Protein AF-0000000080431589 (afdb_homodimer)

pLDDT: mean 90.51, std 12.91, range [22.34, 98.88]

Secondary structure (DSSP, 8-state):
------------------EE----PPPPP-EEEEE-SSS-HHHHHHHHHHHHHHHHTT-EEEEEE-GGGGGGTGGGTTTEEEEE------S--GGGG--SS-TT-HHHHHHHHHHHHHHHHHHHHHHHHHHHHTT-SEEEEETT-HHHHHHHHHTT--EEEEESS--SGGG--TTBPPTTT-S-SBSTT--HHHHHHIIIIIHHHHHHHHHHHHHHHHHHHHHTT-----GGGTTTT-EEEES--BTTB----B-TTEEE------S-EEPPPHHHHHHHHH-SSEEEEE-TTT----HHHHHHHHHHHHHHHHTTS-SEEEEE--TGGGGGS-SEEE-TTS-EEEHHHHHTTSSTTEEEESS--HHHHHHSTTEEEEEE---HHHHHHHHHTT--EEE---STHHHHHHHHHHHTTSEEE--STT--HHHHHHHHHHHHH-TT-HHHHHHHHHHHHHHHHTTHHHHHHHHHHHHHHH-BTTTB-GGG--GGGGS-HHHHTTHHHHHHHHHHHHHHHHHHHHHHHHHHHHHHHHHHHTT-/------------------EE----PPPPP-EEEEE-SSS-HHHHHHHHHHHHHHHHTT-EEEEEE-GGGGGGTGGGTTTEEEEE------S--GGGG--SS-TT-HHHHHHHHHHHHHHHHHHHHHHHHHHHHTT-SEEEEETT-HHHHHHHHHTT--EEEEESS--SGGG--TTBPPTTT-SSSBSTT--HHHHHHIIIIIHHHHHHHHHHHHHHHHHHHHHTTPPPP-GGGTTTT-EEEES--BTTB----B-TTEEE------S-EEPPPHHHHHHHHH-SSEEEEE-TTT----HHHHHHHHHHHHHHHHTTS-SEEEEE--TGGGGGS-SEEE-TTS-EEEHHHHHTTSSTTEEEESS--HHHHHHSTTEEEEEE---HHHHHHHHHTT--EEE---STHHHHHHHHHHHTTSEEE--STT--HHHHHHHHHHHHH-TT-HHHHHHHHHHHHHHHHTTHHHHHHHHHHHHHHH-BTTTB-GGG--GGGGS-HHHHTTHHHHHHHHHHHHHHHHHHHHHHHHHHHHHHHHHHHTT-

Nearest PDB structures (foldseek):
  8xfw-assembly1_B  TM=6.933E-01  e=4.761E-18  Mangifera indica
  8xfw-assembly1_A  TM=6.464E-01  e=2.580E-18  Mangifera indica
  7vaa-assembly1_B  TM=6.240E-01  e=5.321E-18  Mangifera indica
  6llg-assembly2_B  TM=6.830E-01  e=1.179E-15  Fagopyrum esculentum
  7lvy-assembly1_A  TM=6.673E-01  e=2.874E-15  Tetranychus urticae

Radius of gyration: 34.44 Å; Cα contacts (8 Å, |Δi|>4): 1817; chains: 2; bounding box: 140×111×82 Å

Organism: Mucor circinelloides f. circinelloides (strain 1006PhL) (NCBI:txid1220926)

Structure (mmCIF, N/CA/C/O backbone):
data_AF-0000000080431589-model_v1
#
loop_
_entity.id
_entity.type
_entity.pdbx_description
1 polymer 'Uncharacterized protein'
#
loop_
_atom_site.group_PDB
_atom_site.id
_atom_site.type_symbol
_atom_site.label_atom_id
_atom_site.label_alt_id
_atom_site.label_comp_id
_atom_site.label_asym_id
_atom_site.label_entity_id
_atom_site.label_seq_id
_atom_site.pdbx_PDB_ins_code
_atom_site.Cartn_x
_atom_site.Cartn_y
_atom_site.Cartn_z
_atom_site.occupancy
_atom_site.B_iso_or_equiv
_atom_site.auth_seq_id
_atom_site.auth_comp_id
_atom_site.auth_asym_id
_atom_site.auth_atom_id
_atom_site.pdbx_PDB_model_num
ATOM 1 N N . MET A 1 1 ? 64.312 47 17.641 1 23.25 1 MET A N 1
ATOM 2 C CA . MET A 1 1 ? 63.156 46.625 18.406 1 23.25 1 MET A CA 1
ATOM 3 C C . MET A 1 1 ? 61.969 46.344 17.484 1 23.25 1 MET A C 1
ATOM 5 O O . MET A 1 1 ? 61.344 47.25 16.969 1 23.25 1 MET A O 1
ATOM 9 N N . LYS A 1 2 ? 62.156 45.25 16.656 1 30.61 2 LYS A N 1
ATOM 10 C CA . LYS A 1 2 ? 61.219 44.781 15.656 1 30.61 2 LYS A CA 1
ATOM 11 C C . LYS A 1 2 ? 59.875 44.438 16.297 1 30.61 2 LYS A C 1
ATOM 13 O O . LYS A 1 2 ? 59.781 43.625 17.203 1 30.61 2 LYS A O 1
ATOM 18 N N . ALA A 1 3 ? 58.938 45.469 16.125 1 32.38 3 ALA A N 1
ATOM 19 C CA . ALA A 1 3 ? 57.562 45.375 16.578 1 32.38 3 ALA A CA 1
ATOM 20 C C . ALA A 1 3 ? 56.875 44.125 16.047 1 32.38 3 ALA A C 1
ATOM 22 O O . ALA A 1 3 ? 56.812 43.938 14.828 1 32.38 3 ALA A O 1
ATOM 23 N N . HIS A 1 4 ? 56.875 43.062 16.812 1 32.38 4 HIS A N 1
ATOM 24 C CA . HIS A 1 4 ? 56.156 41.812 16.547 1 32.38 4 HIS A CA 1
ATOM 25 C C . HIS A 1 4 ? 54.656 42.031 16.562 1 32.38 4 HIS A C 1
ATOM 27 O O . HIS A 1 4 ? 54.094 42.438 17.594 1 32.38 4 HIS A O 1
ATOM 33 N N . THR A 1 5 ? 54.062 42.562 15.508 1 31.81 5 THR A N 1
ATOM 34 C CA . THR A 1 5 ? 52.625 42.625 15.352 1 31.81 5 THR A CA 1
ATOM 35 C C . THR A 1 5 ? 52 41.219 15.523 1 31.81 5 THR A C 1
ATOM 37 O O . THR A 1 5 ? 52.281 40.312 14.734 1 31.81 5 THR A O 1
ATOM 40 N N . THR A 1 6 ? 51.656 40.875 16.734 1 32.44 6 THR A N 1
ATOM 41 C CA . THR A 1 6 ? 50.875 39.656 17.031 1 32.44 6 THR A CA 1
ATOM 42 C C . THR A 1 6 ? 49.5 39.75 16.375 1 32.44 6 THR A C 1
ATOM 44 O O . THR A 1 6 ? 48.719 40.625 16.688 1 32.44 6 THR A O 1
ATOM 47 N N . LEU A 1 7 ? 49.375 39.312 15.141 1 33 7 LEU A N 1
ATOM 48 C CA . LEU A 1 7 ? 48.094 39.094 14.508 1 33 7 LEU A CA 1
ATOM 49 C C . LEU A 1 7 ? 47.25 38.094 15.336 1 33 7 LEU A C 1
ATOM 51 O O . LEU A 1 7 ? 47.625 36.938 15.5 1 33 7 LEU A O 1
ATOM 55 N N . LEU A 1 8 ? 46.469 38.625 16.312 1 31.38 8 LEU A N 1
ATOM 56 C CA . LEU A 1 8 ? 45.438 37.844 16.969 1 31.38 8 LEU A CA 1
ATOM 57 C C . LEU A 1 8 ? 44.469 37.25 15.93 1 31.38 8 LEU A C 1
ATOM 59 O O . LEU A 1 8 ? 43.75 38 15.258 1 31.38 8 LEU A O 1
ATOM 63 N N . LEU A 1 9 ? 44.719 36.125 15.43 1 32.59 9 LEU A N 1
ATOM 64 C CA . LEU A 1 9 ? 43.75 35.312 14.703 1 32.59 9 LEU A CA 1
ATOM 65 C C . LEU A 1 9 ? 42.5 35.062 15.547 1 32.59 9 LEU A C 1
ATOM 67 O O . LEU A 1 9 ? 42.562 34.406 16.594 1 32.59 9 LEU A O 1
ATOM 71 N N . TRP A 1 10 ? 41.531 36 15.539 1 31.83 10 TRP A N 1
ATOM 72 C CA . TRP A 1 10 ? 40.188 35.688 16.031 1 31.83 10 TRP A CA 1
ATOM 73 C C . TRP A 1 10 ? 39.688 34.375 15.445 1 31.83 10 TRP A C 1
ATOM 75 O O . TRP A 1 10 ? 39.531 34.25 14.227 1 31.83 10 TRP A O 1
ATOM 85 N N . SER A 1 11 ? 39.938 33.281 16.078 1 31.69 11 SER A N 1
ATOM 86 C CA . SER A 1 11 ? 39.25 32.031 15.805 1 31.69 11 SER A CA 1
ATOM 87 C C . SER A 1 11 ? 37.719 32.25 15.859 1 31.69 11 SER A C 1
ATOM 89 O O . SER A 1 11 ? 37.188 32.594 16.906 1 31.69 11 SER A O 1
ATOM 91 N N . PHE A 1 12 ? 37.125 32.688 14.844 1 34.38 12 PHE A N 1
ATOM 92 C CA . PHE A 1 12 ? 35.719 32.438 14.727 1 34.38 12 PHE A CA 1
ATOM 93 C C . PHE A 1 12 ? 35.375 31 15.102 1 34.38 12 PHE A C 1
ATOM 95 O O . PHE A 1 12 ? 35.688 30.078 14.359 1 34.38 12 PHE A O 1
ATOM 102 N N . ILE A 1 13 ? 35.375 30.734 16.359 1 33.53 13 ILE A N 1
ATOM 103 C CA . ILE A 1 13 ? 34.719 29.5 16.75 1 33.53 13 ILE A CA 1
ATOM 104 C C . ILE A 1 13 ? 33.312 29.453 16.125 1 33.53 13 ILE A C 1
ATOM 106 O O . ILE A 1 13 ? 32.438 30.234 16.5 1 33.53 13 ILE A O 1
ATOM 110 N N . SER A 1 14 ? 33.219 29.234 14.883 1 37.5 14 SER A N 1
ATOM 111 C CA . SER A 1 14 ? 31.938 28.75 14.414 1 37.5 14 SER A CA 1
ATOM 112 C C . SER A 1 14 ? 31.297 27.812 15.438 1 37.5 14 SER A C 1
ATOM 114 O O . SER A 1 14 ? 31.812 26.703 15.68 1 37.5 14 SER A O 1
ATOM 116 N N . SER A 1 15 ? 30.812 28.266 16.484 1 40.34 15 SER A N 1
ATOM 117 C CA . SER A 1 15 ? 30.016 27.422 17.359 1 40.34 15 SER A CA 1
ATOM 118 C C . SER A 1 15 ? 29.141 26.453 16.562 1 40.34 15 SER A C 1
ATOM 120 O O . SER A 1 15 ? 28.172 26.875 15.945 1 40.34 15 SER A O 1
ATOM 122 N N . ALA A 1 16 ? 29.719 25.578 15.867 1 47.47 16 ALA A N 1
ATOM 123 C CA . ALA A 1 16 ? 28.953 24.453 15.328 1 47.47 16 ALA A CA 1
ATOM 124 C C . ALA A 1 16 ? 27.812 24.078 16.266 1 47.47 16 ALA A C 1
ATOM 126 O O . ALA A 1 16 ? 28.031 23.703 17.422 1 47.47 16 ALA A O 1
ATOM 127 N N . LEU A 1 17 ? 26.688 24.719 16.062 1 60.31 17 LEU A N 1
ATOM 128 C CA . LEU A 1 17 ? 25.516 24.328 16.844 1 60.31 17 LEU A CA 1
ATOM 129 C C . LEU A 1 17 ? 25.438 22.812 16.984 1 60.31 17 LEU A C 1
ATOM 131 O O . LEU A 1 17 ? 25.625 22.078 16.016 1 60.31 17 LEU A O 1
ATOM 135 N N . ALA A 1 18 ? 25.609 22.297 18.125 1 79.69 18 ALA A N 1
ATOM 136 C CA . ALA A 1 18 ? 25.422 20.891 18.453 1 79.69 18 ALA A CA 1
ATOM 137 C C . ALA A 1 18 ? 24.109 20.375 17.859 1 79.69 18 ALA A C 1
ATOM 139 O O . ALA A 1 18 ? 23.203 21.141 17.547 1 79.69 18 ALA A O 1
ATOM 140 N N . THR A 1 19 ? 24.156 19.297 17.281 1 89.5 19 THR A N 1
ATOM 141 C CA . THR A 1 19 ? 23 18.672 16.672 1 89.5 19 THR A CA 1
ATOM 142 C C . THR A 1 19 ? 22.375 17.641 17.594 1 89.5 19 THR A C 1
ATOM 144 O O . THR A 1 19 ? 23.031 17.172 18.531 1 89.5 19 THR A O 1
ATOM 147 N N . VAL A 1 20 ? 21.109 17.516 17.469 1 90.94 20 VAL A N 1
ATOM 148 C CA . VAL A 1 20 ? 20.375 16.453 18.156 1 90.94 20 VAL A CA 1
ATOM 149 C C . VAL A 1 20 ? 19.844 15.453 17.125 1 90.94 20 VAL A C 1
ATOM 151 O O . VAL A 1 20 ? 19.359 15.844 16.062 1 90.94 20 VAL A O 1
ATOM 154 N N . ASN A 1 21 ? 20.062 14.164 17.406 1 92.25 21 ASN A N 1
ATOM 155 C CA . ASN A 1 21 ? 19.531 13.102 16.578 1 92.25 21 ASN A CA 1
ATOM 156 C C . ASN A 1 21 ? 18.234 12.531 17.141 1 92.25 21 ASN A C 1
ATOM 158 O O . ASN A 1 21 ? 18.125 12.312 18.344 1 92.25 21 ASN A O 1
ATOM 162 N N . PRO A 1 22 ? 17.25 12.328 16.281 1 93.81 22 PRO A N 1
ATOM 163 C CA . PRO A 1 22 ? 16 11.734 16.75 1 93.81 22 PRO A CA 1
ATOM 164 C C . PRO A 1 22 ? 16.219 10.383 17.438 1 93.81 22 PRO A C 1
ATOM 166 O O . PRO A 1 22 ? 17.031 9.578 16.969 1 93.81 22 PRO A O 1
ATOM 169 N N . SER A 1 23 ? 15.562 10.195 18.531 1 91.06 23 SER A N 1
ATOM 170 C CA . SER A 1 23 ? 15.633 8.93 19.266 1 91.06 23 SER A CA 1
ATOM 171 C C . SER A 1 23 ? 14.281 8.219 19.266 1 91.06 23 SER A C 1
ATOM 173 O O . SER A 1 23 ? 13.234 8.859 19.188 1 91.06 23 SER A O 1
ATOM 175 N N . GLN A 1 24 ? 14.344 6.914 19.281 1 90.56 24 GLN A N 1
ATOM 176 C CA . GLN A 1 24 ? 13.133 6.109 19.297 1 90.56 24 GLN A CA 1
ATOM 177 C C . GLN A 1 24 ? 12.906 5.484 20.688 1 90.56 24 GLN A C 1
ATOM 179 O O . GLN A 1 24 ? 13.867 5.117 21.359 1 90.56 24 GLN A O 1
ATOM 184 N N . LEU A 1 25 ? 11.672 5.367 21.016 1 91.38 25 LEU A N 1
ATOM 185 C CA . LEU A 1 25 ? 11.297 4.688 22.266 1 91.38 25 LEU A CA 1
ATOM 186 C C . LEU A 1 25 ? 11.664 3.209 22.203 1 91.38 25 LEU A C 1
ATOM 188 O O . LEU A 1 25 ? 11.562 2.584 21.141 1 91.38 25 LEU A O 1
ATOM 192 N N . ALA A 1 26 ? 12.055 2.705 23.312 1 89.44 26 ALA A N 1
ATOM 193 C CA . ALA A 1 26 ? 12.32 1.271 23.391 1 89.44 26 ALA A CA 1
ATOM 194 C C . ALA A 1 26 ? 11.016 0.474 23.328 1 89.44 26 ALA A C 1
ATOM 196 O O . ALA A 1 26 ? 10.016 0.847 23.938 1 89.44 26 ALA A O 1
ATOM 197 N N . LEU A 1 27 ? 11 -0.531 22.531 1 91.31 27 LEU A N 1
ATOM 198 C CA . LEU A 1 27 ? 9.844 -1.404 22.406 1 91.31 27 LEU A CA 1
ATOM 199 C C . LEU A 1 27 ? 10.016 -2.668 23.234 1 91.31 27 LEU A C 1
ATOM 201 O O . LEU A 1 27 ? 11.047 -3.342 23.141 1 91.31 27 LEU A O 1
ATOM 205 N N . GLU A 1 28 ? 9.062 -2.91 24.078 1 94.62 28 GLU A N 1
ATOM 206 C CA . GLU A 1 28 ? 9.117 -4.094 24.938 1 94.62 28 GLU A CA 1
ATOM 207 C C . GLU A 1 28 ? 8.836 -5.363 24.125 1 94.62 28 GLU A C 1
ATOM 209 O O . GLU A 1 28 ? 8 -5.359 23.219 1 94.62 28 GLU A O 1
ATOM 214 N N . PRO A 1 29 ? 9.492 -6.434 24.516 1 97.06 29 PRO A N 1
ATOM 215 C CA . PRO A 1 29 ? 9.195 -7.711 23.859 1 97.06 29 PRO A CA 1
ATOM 216 C C . PRO A 1 29 ? 7.754 -8.164 24.078 1 97.06 29 PRO A C 1
ATOM 218 O O . PRO A 1 29 ? 7.188 -7.941 25.156 1 97.06 29 PRO A O 1
ATOM 221 N N . LYS A 1 30 ? 7.23 -8.742 23.109 1 98.06 30 LYS A N 1
ATOM 222 C CA . LYS A 1 30 ? 5.852 -9.211 23.141 1 98.06 30 LYS A CA 1
ATOM 223 C C . LYS A 1 30 ? 5.762 -10.68 22.719 1 98.06 30 LYS A C 1
ATOM 225 O O . LYS A 1 30 ? 6.723 -11.227 22.172 1 98.06 30 LYS A O 1
ATOM 230 N N . THR A 1 31 ? 4.629 -11.336 23.031 1 98.69 31 THR A N 1
ATOM 231 C CA . THR A 1 31 ? 4.375 -12.719 22.641 1 98.69 31 THR A CA 1
ATOM 232 C C . THR A 1 31 ? 3.568 -12.781 21.344 1 98.69 31 THR A C 1
ATOM 234 O O . THR A 1 31 ? 2.438 -12.297 21.297 1 98.69 31 THR A O 1
ATOM 237 N N . ILE A 1 32 ? 4.164 -13.383 20.328 1 98.81 32 ILE A N 1
ATOM 238 C CA . ILE A 1 32 ? 3.594 -13.438 18.984 1 98.81 32 ILE A CA 1
ATOM 239 C C . ILE A 1 32 ? 3.359 -14.891 18.578 1 98.81 32 ILE A C 1
ATOM 241 O O . ILE A 1 32 ? 4.273 -15.719 18.656 1 98.81 32 ILE A O 1
ATOM 245 N N . HIS A 1 33 ? 2.154 -15.258 18.188 1 98.81 33 HIS A N 1
ATOM 246 C CA . HIS A 1 33 ? 1.862 -16.594 17.672 1 98.81 33 HIS A CA 1
ATOM 247 C C . HIS A 1 33 ? 1.515 -16.547 16.188 1 98.81 33 HIS A C 1
ATOM 249 O O . HIS A 1 33 ? 0.616 -15.812 15.781 1 98.81 33 HIS A O 1
ATOM 255 N N . ILE A 1 34 ? 2.221 -17.297 15.398 1 98.56 34 ILE A N 1
ATOM 256 C CA . ILE A 1 34 ? 1.929 -17.516 13.984 1 98.56 34 ILE A CA 1
ATOM 257 C C . ILE A 1 34 ? 1.273 -18.891 13.805 1 98.56 34 ILE A C 1
ATOM 259 O O . ILE A 1 34 ? 1.731 -19.875 14.367 1 98.56 34 ILE A O 1
ATOM 263 N N . SER A 1 35 ? 0.19 -18.891 13 1 97.81 35 SER A N 1
ATOM 264 C CA . SER A 1 35 ? -0.471 -20.188 12.922 1 97.81 35 SER A CA 1
ATOM 265 C C . SER A 1 35 ? -0.875 -20.531 11.492 1 97.81 35 SER A C 1
ATOM 267 O O . SER A 1 35 ? -1.307 -19.641 10.742 1 97.81 35 SER A O 1
ATOM 269 N N . SER A 1 36 ? -0.685 -21.766 11.156 1 95.25 36 SER A N 1
ATOM 270 C CA . SER A 1 36 ? -1.223 -22.422 9.969 1 95.25 36 SER A CA 1
ATOM 271 C C . SER A 1 36 ? -1.484 -23.906 10.227 1 95.25 36 SER A C 1
ATOM 273 O O . SER A 1 36 ? -0.597 -24.625 10.688 1 95.25 36 SER A O 1
ATOM 275 N N . THR A 1 37 ? -2.703 -24.312 9.992 1 91 37 THR A N 1
ATOM 276 C CA . THR A 1 37 ? -3.053 -25.719 10.234 1 91 37 THR A CA 1
ATOM 277 C C . THR A 1 37 ? -3.361 -26.422 8.922 1 91 37 THR A C 1
ATOM 279 O O . THR A 1 37 ? -3.834 -27.562 8.922 1 91 37 THR A O 1
ATOM 282 N N . ALA A 1 38 ? -3.238 -25.641 7.969 1 82.56 38 ALA A N 1
ATOM 283 C CA . ALA A 1 38 ? -3.439 -26.172 6.625 1 82.56 38 ALA A CA 1
ATOM 284 C C . ALA A 1 38 ? -2.5 -25.516 5.621 1 82.56 38 ALA A C 1
ATOM 286 O O . ALA A 1 38 ? -1.772 -24.578 5.961 1 82.56 38 ALA A O 1
ATOM 287 N N . GLY A 1 39 ? -2.471 -26.156 4.699 1 74.38 39 GLY A N 1
ATOM 288 C CA . GLY A 1 39 ? -1.62 -25.609 3.656 1 74.38 39 GLY A CA 1
ATOM 289 C C . GLY A 1 39 ? -0.199 -26.125 3.703 1 74.38 39 GLY A C 1
ATOM 290 O O . GLY A 1 39 ? 0.212 -2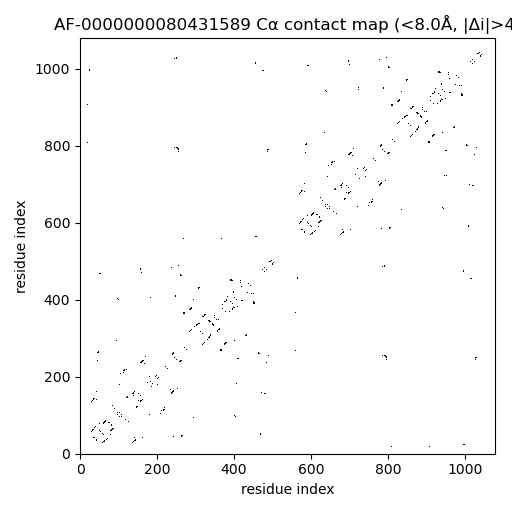6.734 4.695 1 74.38 39 GLY A O 1
ATOM 291 N N . GLY A 1 40 ? 0.554 -26.469 2.678 1 79.44 40 GLY A N 1
ATOM 292 C CA . GLY A 1 40 ? 1.928 -26.922 2.512 1 79.44 40 GLY A CA 1
ATOM 293 C C . GLY A 1 40 ? 2.949 -25.859 2.904 1 79.44 40 GLY A C 1
ATOM 294 O O . GLY A 1 40 ? 2.613 -24.875 3.568 1 79.44 40 GLY A O 1
ATOM 295 N N . ILE A 1 41 ? 4.035 -26.125 2.83 1 82.69 41 ILE A N 1
ATOM 296 C CA . ILE A 1 41 ? 5.18 -25.281 3.141 1 82.69 41 ILE A CA 1
ATOM 297 C C . ILE A 1 41 ? 4.988 -23.906 2.51 1 82.69 41 ILE A C 1
ATOM 299 O O . ILE A 1 41 ? 5.461 -22.891 3.047 1 82.69 41 ILE A O 1
ATOM 303 N N . SER A 1 42 ? 4.164 -23.797 1.479 1 85.69 42 SER A N 1
ATOM 304 C CA . SER A 1 42 ? 3.963 -22.547 0.76 1 85.69 42 SER A CA 1
ATOM 305 C C . SER A 1 42 ? 3.164 -21.547 1.596 1 85.69 42 SER A C 1
ATOM 307 O O . SER A 1 42 ? 3.289 -20.344 1.413 1 85.69 42 SER A O 1
ATOM 309 N N . HIS A 1 43 ? 2.381 -22.016 2.547 1 89.38 43 HIS A N 1
ATOM 310 C CA . HIS A 1 43 ? 1.61 -21.141 3.434 1 89.38 43 HIS A CA 1
ATOM 311 C C . HIS A 1 43 ? 2.412 -20.766 4.676 1 89.38 43 HIS A C 1
ATOM 313 O O . HIS A 1 43 ? 2.141 -19.75 5.312 1 89.38 43 HIS A O 1
ATOM 319 N N . ILE A 1 44 ? 3.346 -21.641 4.961 1 93.19 44 ILE A N 1
ATOM 320 C CA . ILE A 1 44 ? 3.912 -21.578 6.305 1 93.19 44 ILE A CA 1
ATOM 321 C C . ILE A 1 44 ? 5.289 -20.906 6.254 1 93.19 44 ILE A C 1
ATOM 323 O O . ILE A 1 44 ? 5.559 -19.969 6.996 1 93.19 44 ILE A O 1
ATOM 327 N N . ALA A 1 45 ? 6.148 -21.281 5.352 1 93 45 ALA A N 1
ATOM 328 C CA . ALA A 1 45 ? 7.574 -20.984 5.387 1 93 45 ALA A CA 1
ATOM 329 C C . ALA A 1 45 ? 7.812 -19.469 5.398 1 93 45 ALA A C 1
ATOM 331 O O . ALA A 1 45 ? 8.625 -18.969 6.18 1 93 45 ALA A O 1
ATOM 332 N N . TRP A 1 46 ? 7.102 -18.75 4.562 1 95.5 46 TRP A N 1
ATOM 333 C CA . TRP A 1 46 ? 7.359 -17.328 4.449 1 95.5 46 TRP A CA 1
ATOM 334 C C . TRP A 1 46 ? 6.941 -16.594 5.723 1 95.5 46 TRP A C 1
ATOM 336 O O . TRP A 1 46 ? 7.551 -15.586 6.098 1 95.5 46 TRP A O 1
ATOM 346 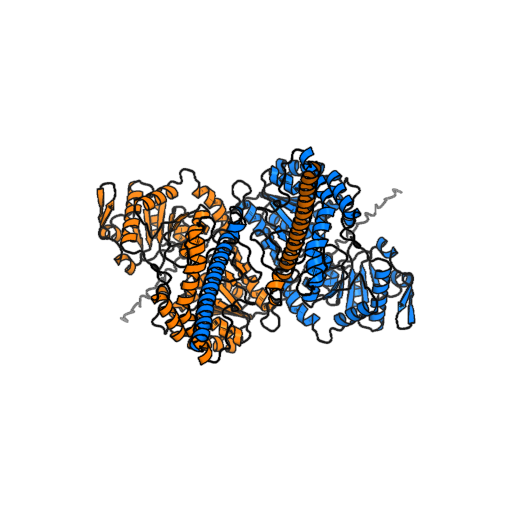N N . THR A 1 47 ? 5.938 -17.078 6.426 1 97.31 47 THR A N 1
ATOM 347 C CA . THR A 1 47 ? 5.512 -16.453 7.672 1 97.31 47 THR A CA 1
ATOM 348 C C . THR A 1 47 ? 6.539 -16.688 8.773 1 97.31 47 THR A C 1
ATOM 350 O O . THR A 1 47 ? 6.758 -15.82 9.625 1 97.31 47 THR A O 1
ATOM 353 N N . LEU A 1 48 ? 7.176 -17.844 8.719 1 97.5 48 LEU A N 1
ATOM 354 C CA . LEU A 1 48 ? 8.195 -18.141 9.719 1 97.5 48 LEU A CA 1
ATOM 355 C C . LEU A 1 48 ? 9.453 -17.312 9.477 1 97.5 48 LEU A C 1
ATOM 357 O O . LEU A 1 48 ? 10.18 -17 10.414 1 97.5 48 LEU A O 1
ATOM 361 N N . GLU A 1 49 ? 9.688 -16.984 8.188 1 97.06 49 GLU A N 1
ATOM 362 C CA . GLU A 1 49 ? 10.758 -16.047 7.902 1 97.06 49 GLU A CA 1
ATOM 363 C C . GLU A 1 49 ? 10.508 -14.703 8.586 1 97.06 49 GLU A C 1
ATOM 365 O O . GLU A 1 49 ? 11.438 -14.078 9.102 1 97.06 49 GLU A O 1
ATOM 370 N N . ILE A 1 50 ? 9.281 -14.203 8.594 1 98 50 ILE A N 1
ATOM 371 C CA . ILE A 1 50 ? 8.898 -12.984 9.297 1 98 50 ILE A CA 1
ATOM 372 C C . ILE A 1 50 ? 9.094 -13.18 10.805 1 98 50 ILE A C 1
ATOM 374 O O . ILE A 1 50 ? 9.625 -12.297 11.484 1 98 50 ILE A O 1
ATOM 378 N N . GLY A 1 51 ? 8.648 -14.391 11.281 1 98.38 51 GLY A N 1
ATOM 379 C CA . GLY A 1 51 ? 8.82 -14.711 12.688 1 98.38 51 GLY A CA 1
ATOM 380 C C . GLY A 1 51 ? 10.266 -14.656 13.141 1 98.38 51 GLY A C 1
ATOM 381 O O . GLY A 1 51 ? 10.555 -14.203 14.25 1 98.38 51 GLY A O 1
ATOM 382 N N . LYS A 1 52 ? 11.086 -15.125 12.305 1 97.62 52 LYS A N 1
ATOM 383 C CA . LYS A 1 52 ? 12.516 -15.102 12.625 1 97.62 52 LYS A CA 1
ATOM 384 C C . LYS A 1 52 ? 13.008 -13.68 12.82 1 97.62 52 LYS A C 1
ATOM 386 O O . LYS A 1 52 ? 13.75 -13.391 13.766 1 97.62 52 LYS A O 1
ATOM 391 N N . VAL A 1 53 ? 12.625 -12.758 11.961 1 97.44 53 VAL A N 1
ATOM 392 C CA . VAL A 1 53 ? 12.984 -11.352 12.086 1 97.44 53 VAL A CA 1
ATOM 393 C C . VAL A 1 53 ? 12.469 -10.805 13.414 1 97.44 53 VAL A C 1
ATOM 395 O O . VAL A 1 53 ? 13.203 -10.117 14.133 1 97.44 53 VAL A O 1
ATOM 398 N N . LEU A 1 54 ? 11.227 -11.117 13.781 1 98.38 54 LEU A N 1
ATOM 399 C CA . LEU A 1 54 ? 10.609 -10.641 15.008 1 98.38 54 LEU A CA 1
ATOM 400 C C . LEU A 1 54 ? 11.32 -11.203 16.234 1 98.38 54 LEU A C 1
ATOM 402 O O . LEU A 1 54 ? 11.523 -10.492 17.219 1 98.38 54 LEU A O 1
ATOM 406 N N . ALA A 1 55 ? 11.711 -12.484 16.125 1 98.44 55 ALA A N 1
ATOM 407 C CA . ALA A 1 55 ? 12.469 -13.102 17.203 1 98.44 55 ALA A CA 1
ATOM 408 C C . ALA A 1 55 ? 13.82 -12.422 17.391 1 98.44 55 ALA A C 1
ATOM 410 O O . ALA A 1 55 ? 14.25 -12.172 18.516 1 98.44 55 ALA A O 1
ATOM 411 N N . GLU A 1 56 ? 14.484 -12.141 16.297 1 97.19 56 GLU A N 1
ATOM 412 C CA . GLU A 1 56 ? 15.773 -11.453 16.344 1 97.19 56 GLU A CA 1
ATOM 413 C C . GLU A 1 56 ? 15.641 -10.055 16.938 1 97.19 56 GLU A C 1
ATOM 415 O O . GLU A 1 56 ? 16.594 -9.539 17.531 1 97.19 56 GLU A O 1
ATOM 420 N N . ARG A 1 57 ? 14.461 -9.5 16.812 1 96.69 57 ARG A N 1
ATOM 421 C CA . ARG A 1 57 ? 14.203 -8.18 17.375 1 96.69 57 ARG A CA 1
ATOM 422 C C . ARG A 1 57 ? 13.812 -8.273 18.844 1 96.69 57 ARG A C 1
ATOM 424 O O . ARG A 1 57 ? 13.461 -7.266 19.469 1 96.69 57 ARG A O 1
ATOM 431 N N . GLY A 1 58 ? 13.719 -9.5 19.359 1 97.25 58 GLY A N 1
ATOM 432 C CA . GLY A 1 58 ? 13.594 -9.672 20.797 1 97.25 58 GLY A CA 1
ATOM 433 C C . GLY A 1 58 ? 12.234 -10.195 21.219 1 97.25 58 GLY A C 1
ATOM 434 O O . GLY A 1 58 ? 11.992 -10.43 22.406 1 97.25 58 GLY A O 1
ATOM 435 N N . HIS A 1 59 ? 11.32 -10.484 20.328 1 98.44 59 HIS A N 1
ATOM 436 C CA . HIS A 1 59 ? 9.992 -10.969 20.672 1 98.44 59 HIS A CA 1
ATOM 437 C C . HIS A 1 59 ? 10 -12.469 20.938 1 98.44 59 HIS A C 1
ATOM 439 O O . HIS A 1 59 ? 10.922 -13.172 20.516 1 98.44 59 HIS A O 1
ATOM 445 N N . ASN A 1 60 ? 9.031 -12.938 21.734 1 98.5 60 ASN A N 1
ATOM 446 C CA . ASN A 1 60 ? 8.758 -14.359 21.906 1 98.5 60 ASN A CA 1
ATOM 447 C C . ASN A 1 60 ? 7.828 -14.891 20.812 1 98.5 60 ASN A C 1
ATOM 449 O O . ASN A 1 60 ? 6.621 -14.648 20.859 1 98.5 60 ASN A O 1
ATOM 453 N N . VAL A 1 61 ? 8.391 -15.625 19.906 1 98.69 61 VAL A N 1
ATOM 454 C CA . VAL A 1 61 ? 7.621 -16.031 18.734 1 98.69 61 VAL A CA 1
ATOM 455 C C . VAL A 1 61 ? 7.398 -17.547 18.766 1 98.69 61 VAL A C 1
ATOM 457 O O . VAL A 1 61 ? 8.32 -18.312 19.078 1 98.69 61 VAL A O 1
ATOM 460 N N . SER A 1 62 ? 6.199 -17.984 18.5 1 98.69 62 SER A N 1
ATOM 461 C CA . SER A 1 62 ? 5.875 -19.406 18.391 1 98.69 62 SER A CA 1
ATOM 462 C C . SER A 1 62 ? 5.078 -19.703 17.125 1 98.69 62 SER A C 1
ATOM 464 O O . SER A 1 62 ? 4.402 -18.812 16.594 1 98.69 62 SER A O 1
ATOM 466 N N . PHE A 1 63 ? 5.262 -20.922 16.688 1 98.31 63 PHE A N 1
ATOM 467 C CA . PHE A 1 63 ? 4.5 -21.453 15.562 1 98.31 63 PHE A CA 1
ATOM 468 C C . PHE A 1 63 ? 3.498 -22.5 16.047 1 98.31 63 PHE A C 1
ATOM 470 O O . PHE A 1 63 ? 3.883 -23.531 16.594 1 98.31 63 PHE A O 1
ATOM 477 N N . LEU A 1 64 ? 2.168 -22.172 15.859 1 98.19 64 LEU A N 1
ATOM 478 C CA . LEU A 1 64 ? 1.093 -23.078 16.25 1 98.19 64 LEU A CA 1
ATOM 479 C C . LEU A 1 64 ? 0.586 -23.875 15.055 1 98.19 64 LEU A C 1
ATOM 481 O O . LEU A 1 64 ? 0.156 -23.297 14.055 1 98.19 64 LEU A O 1
ATOM 485 N N . THR A 1 65 ? 0.618 -25.188 15.164 1 96.94 65 THR A N 1
ATOM 486 C CA . THR A 1 65 ? 0.158 -26.016 14.055 1 96.94 65 THR A CA 1
ATOM 487 C C . THR A 1 65 ? -0.22 -27.406 14.547 1 96.94 65 THR A C 1
ATOM 489 O O . THR A 1 65 ? -0.238 -27.672 15.75 1 96.94 65 THR A O 1
ATOM 492 N N . THR A 1 66 ? -0.691 -28.25 13.625 1 95 66 THR A N 1
ATOM 493 C CA . THR A 1 66 ? -0.98 -29.641 13.93 1 95 66 THR A CA 1
ATOM 494 C C . THR A 1 66 ? 0.208 -30.531 13.57 1 95 66 THR A C 1
ATOM 496 O O . THR A 1 66 ? 1.12 -30.094 12.867 1 95 66 THR A O 1
ATOM 499 N N . GLU A 1 67 ? 0.208 -31.719 13.953 1 93.81 67 GLU A N 1
ATOM 500 C CA . GLU A 1 67 ? 1.366 -32.625 13.945 1 93.81 67 GLU A CA 1
ATOM 501 C C . GLU A 1 67 ? 1.893 -32.812 12.531 1 93.81 67 GLU A C 1
ATOM 503 O O . GLU A 1 67 ? 3.105 -32.812 12.305 1 93.81 67 GLU A O 1
ATOM 508 N N . PRO A 1 68 ? 1.055 -32.969 11.562 1 90.56 68 PRO A N 1
ATOM 509 C CA . PRO A 1 68 ? 1.589 -33.188 10.219 1 90.56 68 PRO A CA 1
ATOM 510 C C . PRO A 1 68 ? 2.453 -32.031 9.727 1 90.56 68 PRO A C 1
ATOM 512 O O . PRO A 1 68 ? 3.326 -32.219 8.875 1 90.56 68 PRO A O 1
ATOM 515 N N . TYR A 1 69 ? 2.264 -30.859 10.273 1 92.75 69 TYR A N 1
ATOM 516 C CA . TYR A 1 69 ? 2.959 -29.688 9.781 1 92.75 69 TYR A CA 1
ATOM 517 C C . TYR A 1 69 ? 4.039 -29.234 10.758 1 92.75 69 TYR A C 1
ATOM 519 O O . TYR A 1 69 ? 4.727 -28.234 10.523 1 92.75 69 TYR A O 1
ATOM 527 N N . PHE A 1 70 ? 4.215 -29.953 11.812 1 93.56 70 PHE A N 1
ATOM 528 C CA . PHE A 1 70 ? 5.164 -29.625 12.875 1 93.56 70 PHE A CA 1
ATOM 529 C C . PHE A 1 70 ? 6.582 -29.547 12.32 1 93.56 70 PHE A C 1
ATOM 531 O O . PHE A 1 70 ? 7.375 -28.703 12.766 1 93.56 70 PHE A O 1
ATOM 538 N N . LYS A 1 71 ? 6.871 -30.297 11.297 1 92.25 71 LYS A N 1
ATOM 539 C CA . LYS A 1 71 ? 8.203 -30.406 10.711 1 92.25 71 LYS A CA 1
ATOM 540 C C . LYS A 1 71 ? 8.625 -29.078 10.062 1 92.25 71 LYS A C 1
ATOM 542 O O . LYS A 1 71 ? 9.812 -28.797 9.953 1 92.25 71 LYS A O 1
ATOM 547 N N . PHE A 1 72 ? 7.734 -28.297 9.711 1 92.69 72 PHE A N 1
ATOM 548 C CA . PHE A 1 72 ? 8.055 -27.047 9 1 92.69 72 PHE A CA 1
ATOM 549 C C . PHE A 1 72 ? 8.578 -26 9.969 1 92.69 72 PHE A C 1
ATOM 551 O O . PHE A 1 72 ? 9.203 -25.031 9.555 1 92.69 72 PHE A O 1
ATOM 558 N N . GLY A 1 73 ? 8.297 -26.172 11.234 1 94.69 73 GLY A N 1
ATOM 559 C CA . GLY A 1 73 ? 8.789 -25.234 12.234 1 94.69 73 GLY A CA 1
ATOM 560 C C . GLY A 1 73 ? 10.18 -25.594 12.742 1 94.69 73 GLY A C 1
ATOM 561 O O . GLY A 1 73 ? 10.891 -24.719 13.266 1 94.69 73 GLY A O 1
ATOM 562 N N . THR A 1 74 ? 10.633 -26.766 12.523 1 92.44 74 THR A N 1
ATOM 563 C CA . THR A 1 74 ? 11.844 -27.312 13.125 1 92.44 74 THR A CA 1
ATOM 564 C C . THR A 1 74 ? 13.07 -26.531 12.672 1 92.44 74 THR A C 1
ATOM 566 O O . THR A 1 74 ? 13.938 -26.203 13.484 1 92.44 74 THR A O 1
ATOM 569 N N . PRO A 1 75 ? 13.117 -26.125 11.438 1 90.75 75 PRO A N 1
ATOM 570 C CA . PRO A 1 75 ? 14.305 -25.422 10.977 1 90.75 75 PRO A CA 1
ATOM 571 C C . PRO A 1 75 ? 14.453 -24.031 11.617 1 90.75 75 PRO A C 1
ATOM 573 O O . PRO A 1 75 ? 15.523 -23.422 11.539 1 90.75 75 PRO A O 1
ATOM 576 N N . TYR A 1 76 ? 13.484 -23.531 12.266 1 94.69 76 TYR A N 1
ATOM 577 C CA . TYR A 1 76 ? 13.5 -22.172 12.797 1 94.69 76 TYR A CA 1
ATOM 578 C C . TYR A 1 76 ? 13.734 -22.172 14.305 1 94.69 76 TYR A C 1
ATOM 580 O O . TYR A 1 76 ? 13.867 -21.125 14.922 1 94.69 76 TYR A O 1
ATOM 588 N N . GLU A 1 77 ? 13.836 -23.391 14.867 1 93.94 77 GLU A N 1
ATOM 589 C CA . GLU A 1 77 ? 14.164 -23.516 16.281 1 93.94 77 GLU A CA 1
ATOM 590 C C . GLU A 1 77 ? 15.633 -23.203 16.547 1 93.94 77 GLU A C 1
ATOM 592 O O . GLU A 1 77 ? 16.484 -23.469 15.695 1 93.94 77 GLU A O 1
ATOM 597 N N . PRO A 1 78 ? 15.961 -22.516 17.609 1 94 78 PRO A N 1
ATOM 598 C CA . PRO A 1 78 ? 15.078 -22.203 18.734 1 94 78 PRO A CA 1
ATOM 599 C C . PRO A 1 78 ? 14.461 -20.812 18.625 1 94 78 PRO A C 1
ATOM 601 O O . PRO A 1 78 ? 13.781 -20.359 19.547 1 94 78 PRO A O 1
ATOM 604 N N . HIS A 1 79 ? 14.742 -20.078 17.562 1 94.5 79 HIS A N 1
ATOM 605 C CA . HIS A 1 79 ? 14.227 -18.719 17.422 1 94.5 79 HIS A CA 1
ATOM 606 C C . HIS A 1 79 ? 12.703 -18.688 17.516 1 94.5 79 HIS A C 1
ATOM 608 O O . HIS A 1 79 ? 12.125 -17.75 18.062 1 94.5 79 HIS A O 1
ATOM 614 N N . ILE A 1 80 ? 12.078 -19.703 16.922 1 97.94 80 ILE A N 1
ATOM 615 C CA . ILE A 1 80 ? 10.633 -19.859 16.938 1 97.94 80 ILE A CA 1
ATOM 616 C C . ILE A 1 80 ? 10.258 -21.188 17.594 1 97.94 80 ILE A C 1
ATOM 618 O O . ILE A 1 80 ? 10.688 -22.25 17.141 1 97.94 80 ILE A O 1
ATOM 622 N N . LYS A 1 81 ? 9.516 -21.109 18.625 1 97.81 81 LYS A N 1
ATOM 623 C CA . LYS A 1 81 ? 9.039 -22.312 19.297 1 97.81 81 LYS A CA 1
ATOM 624 C C . LYS A 1 81 ? 7.844 -22.922 18.547 1 97.81 81 LYS A C 1
ATOM 626 O O . LYS A 1 81 ? 6.863 -22.219 18.281 1 97.81 81 LYS A O 1
ATOM 631 N N . THR A 1 82 ? 7.918 -24.203 18.203 1 97.62 82 THR A N 1
ATOM 632 C CA . THR A 1 82 ? 6.793 -24.875 17.562 1 97.62 82 THR A CA 1
ATOM 633 C C . THR A 1 82 ? 5.91 -25.578 18.594 1 97.62 82 THR A C 1
ATOM 635 O O . THR A 1 82 ? 6.398 -26.359 19.406 1 97.62 82 THR A O 1
ATOM 638 N N . ILE A 1 83 ? 4.68 -25.25 18.562 1 97.19 83 ILE A N 1
ATOM 639 C CA . ILE A 1 83 ? 3.723 -25.797 19.516 1 97.19 83 ILE A CA 1
ATOM 640 C C . ILE A 1 83 ? 2.668 -26.609 18.781 1 97.19 83 ILE A C 1
ATOM 642 O O . ILE A 1 83 ? 2.01 -26.109 17.859 1 97.19 83 ILE A O 1
ATOM 646 N N . SER A 1 84 ? 2.494 -27.859 19.156 1 95.81 84 SER A N 1
ATOM 647 C CA . SER A 1 84 ? 1.509 -28.75 18.547 1 95.81 84 SER A CA 1
ATOM 648 C C . SER A 1 84 ? 0.126 -28.531 19.156 1 95.81 84 SER A C 1
ATOM 650 O O . SER A 1 84 ? -0.019 -28.5 20.375 1 95.81 84 SER A O 1
ATOM 652 N N . MET A 1 85 ? -0.856 -28.406 18.344 1 95.44 85 MET A N 1
ATOM 653 C CA . MET A 1 85 ? -2.242 -28.297 18.781 1 95.44 85 MET A CA 1
ATOM 654 C C . MET A 1 85 ? -2.934 -29.656 18.75 1 95.44 85 MET A C 1
ATOM 656 O O . MET A 1 85 ? -4.145 -29.734 18.969 1 95.44 85 MET A O 1
ATOM 660 N N . GLY A 1 86 ? -2.184 -30.703 18.438 1 93.75 86 GLY A N 1
ATOM 661 C CA . GLY A 1 86 ? -2.719 -32.062 18.391 1 93.75 86 GLY A CA 1
ATOM 662 C C . GLY A 1 86 ? -2.598 -32.719 17.031 1 93.75 86 GLY A C 1
ATOM 663 O O . GLY A 1 86 ? -2.104 -32.094 16.078 1 93.75 86 GLY A O 1
ATOM 664 N N . PRO A 1 87 ? -3.006 -33.969 16.953 1 93.31 87 PRO A N 1
ATOM 665 C CA . PRO A 1 87 ? -2.936 -34.719 15.695 1 93.31 87 PRO A CA 1
ATOM 666 C C . PRO A 1 87 ? -3.973 -34.25 14.68 1 93.31 87 PRO A C 1
ATOM 668 O O . PRO A 1 87 ? -4.902 -33.5 15.031 1 93.31 87 PRO A O 1
ATOM 671 N N . HIS A 1 88 ? -3.699 -34.562 13.492 1 90.12 88 HIS A N 1
ATOM 672 C CA . HIS A 1 88 ? -4.75 -34.375 12.5 1 90.12 88 HIS A CA 1
ATOM 673 C C . HIS A 1 88 ? -5.898 -35.375 12.734 1 90.12 88 HIS A C 1
ATOM 675 O O . HIS A 1 88 ? -5.688 -36.594 12.75 1 90.12 88 HIS A O 1
ATOM 681 N N . ILE A 1 89 ? -7.125 -34.906 12.898 1 92.12 89 ILE A N 1
ATOM 682 C CA . ILE A 1 89 ? -8.195 -35.781 13.359 1 92.12 89 ILE A CA 1
ATOM 683 C C . ILE A 1 89 ? -9.195 -36.031 12.227 1 92.12 89 ILE A C 1
ATOM 685 O O . ILE A 1 89 ? -10 -36.938 12.289 1 92.12 89 ILE A O 1
ATOM 689 N N . SER A 1 90 ? -9.125 -35.219 11.18 1 93.31 90 SER A N 1
ATOM 690 C CA . SER A 1 90 ? -10.062 -35.406 10.078 1 93.31 90 SER A CA 1
ATOM 691 C C . SER A 1 90 ? -9.516 -36.406 9.055 1 93.31 90 SER A C 1
ATOM 693 O O . SER A 1 90 ? -8.305 -36.469 8.852 1 93.31 90 SER A O 1
ATOM 695 N N . LYS A 1 91 ? -10.422 -37.125 8.438 1 92.12 91 LYS A N 1
ATOM 696 C CA . LYS A 1 91 ? -10.031 -38 7.34 1 92.12 91 LYS A CA 1
ATOM 697 C C . LYS A 1 91 ? -9.758 -37.219 6.066 1 92.12 91 LYS A C 1
ATOM 699 O O . LYS A 1 91 ? -9.156 -37.719 5.117 1 92.12 91 LYS A O 1
ATOM 704 N N . ILE A 1 92 ? -10.227 -36 6.117 1 91.25 92 ILE A N 1
ATOM 705 C CA . ILE A 1 92 ? -10.047 -35.125 4.961 1 91.25 92 ILE A CA 1
ATOM 706 C C . ILE A 1 92 ? -8.633 -34.562 4.961 1 91.25 92 ILE A C 1
ATOM 708 O O . ILE A 1 92 ? -8.18 -34 5.969 1 91.25 92 ILE A O 1
ATOM 712 N N . GLN A 1 93 ? -7.969 -34.75 3.838 1 86.38 93 GLN A N 1
ATOM 713 C CA . GLN A 1 93 ? -6.652 -34.156 3.646 1 86.38 93 GLN A CA 1
ATOM 714 C C . GLN A 1 93 ? -6.75 -32.844 2.881 1 86.38 93 GLN A C 1
ATOM 716 O O . GLN A 1 93 ? -7.766 -32.562 2.232 1 86.38 93 GLN A O 1
ATOM 721 N N . PHE A 1 94 ? -5.715 -32.062 2.984 1 83.81 94 PHE A N 1
ATOM 722 C CA . PHE A 1 94 ? -5.695 -30.766 2.354 1 83.81 94 PHE A CA 1
ATOM 723 C C . PHE A 1 94 ? -5.969 -30.875 0.857 1 83.81 94 PHE A C 1
ATOM 725 O O . PHE A 1 94 ? -6.676 -30.047 0.285 1 83.81 94 PHE A O 1
ATOM 732 N N . ARG A 1 95 ? -5.453 -31.844 0.201 1 81.75 95 ARG A N 1
ATOM 733 C CA . ARG A 1 95 ? -5.613 -32.031 -1.237 1 81.75 95 ARG A CA 1
ATOM 734 C C . ARG A 1 95 ? -7.078 -32.25 -1.601 1 81.75 95 ARG A C 1
ATOM 736 O O . ARG A 1 95 ? -7.492 -31.984 -2.73 1 81.75 95 ARG A O 1
ATOM 743 N N . ASP A 1 96 ? -7.91 -32.719 -0.59 1 85.38 96 ASP A N 1
ATOM 744 C CA . ASP A 1 96 ? -9.312 -33.031 -0.827 1 85.38 96 ASP A CA 1
ATOM 745 C C . ASP A 1 96 ? -10.156 -31.766 -0.89 1 85.38 96 ASP A C 1
ATOM 747 O O . ASP A 1 96 ? -11.305 -31.797 -1.323 1 85.38 96 ASP A O 1
ATOM 751 N N . LEU A 1 97 ? -9.539 -30.719 -0.534 1 84.81 97 LEU A N 1
ATOM 752 C CA . LEU A 1 97 ? -10.258 -29.453 -0.502 1 84.81 97 LEU A CA 1
ATOM 753 C C . LEU A 1 97 ? -10.273 -28.797 -1.882 1 84.81 97 LEU A C 1
ATOM 755 O O . LEU A 1 97 ? -10.844 -27.719 -2.057 1 84.81 97 LEU A O 1
ATOM 759 N N . PHE A 1 98 ? -9.672 -29.5 -2.775 1 82.25 98 PHE A N 1
ATOM 760 C CA . PHE A 1 98 ? -9.602 -28.969 -4.137 1 82.25 98 PHE A CA 1
ATOM 761 C C . PHE A 1 98 ? -9.938 -30.062 -5.148 1 82.25 98 PHE A C 1
ATOM 763 O O . PHE A 1 98 ? -9.75 -31.25 -4.879 1 82.25 98 PHE A O 1
ATOM 770 N N . ASP A 1 99 ? -10.523 -29.609 -6.16 1 81.44 99 ASP A N 1
ATOM 771 C CA . ASP A 1 99 ? -10.805 -30.469 -7.309 1 81.44 99 ASP A CA 1
ATOM 772 C C . ASP A 1 99 ? -10.227 -29.859 -8.594 1 81.44 99 ASP A C 1
ATOM 774 O O . ASP A 1 99 ? -10.648 -28.797 -9.031 1 81.44 99 ASP A O 1
ATOM 778 N N . THR A 1 100 ? -9.289 -30.531 -9.211 1 80.19 100 THR A N 1
ATOM 779 C CA . THR A 1 100 ? -8.562 -30 -10.367 1 80.19 100 THR A CA 1
ATOM 780 C C . THR A 1 100 ? -9.445 -30.016 -11.609 1 80.19 100 THR A C 1
ATOM 782 O O . THR A 1 100 ? -9.156 -29.344 -12.594 1 80.19 100 THR A O 1
ATOM 785 N N . GLU A 1 101 ? -10.469 -30.766 -11.562 1 78.25 101 GLU A N 1
ATOM 786 C CA . GLU A 1 101 ? -11.328 -30.906 -12.734 1 78.25 101 GLU A CA 1
ATOM 787 C C . GLU A 1 101 ? -12.562 -30.016 -12.617 1 78.25 101 GLU A C 1
ATOM 789 O O . GLU A 1 101 ? -13.055 -29.5 -13.625 1 78.25 101 GLU A O 1
ATOM 794 N N . ASP A 1 102 ? -13.078 -29.938 -11.43 1 78.62 102 ASP A N 1
ATOM 795 C CA . ASP A 1 102 ? -14.281 -29.156 -11.18 1 78.62 102 ASP A CA 1
ATOM 796 C C . ASP A 1 102 ? -14.18 -28.391 -9.859 1 78.62 102 ASP A C 1
ATOM 798 O O . ASP A 1 102 ? -14.469 -28.938 -8.797 1 78.62 102 ASP A O 1
ATOM 802 N N . ALA A 1 103 ? -13.992 -27.125 -10.086 1 70.69 103 ALA A N 1
ATOM 803 C CA . ALA A 1 103 ? -13.797 -26.312 -8.891 1 70.69 103 ALA A CA 1
ATOM 804 C C . ALA A 1 103 ? -15.07 -26.25 -8.062 1 70.69 103 ALA A C 1
ATOM 806 O O . ALA A 1 103 ? -15.023 -25.953 -6.863 1 70.69 103 ALA A O 1
ATOM 807 N N . PHE A 1 104 ? -16.219 -26.656 -8.648 1 74.69 104 PHE A N 1
ATOM 808 C CA . PHE A 1 104 ? -17.5 -26.562 -7.957 1 74.69 104 PHE A CA 1
ATOM 809 C C . PHE A 1 104 ? -18.062 -27.938 -7.66 1 74.69 104 PHE A C 1
ATOM 811 O O . PHE A 1 104 ? -19.281 -28.109 -7.52 1 74.69 104 PHE A O 1
ATOM 818 N N . SER A 1 105 ? -17.125 -28.781 -7.492 1 82.94 105 SER A N 1
ATOM 819 C CA . SER A 1 105 ? -17.609 -30.141 -7.246 1 82.94 105 SER A CA 1
ATOM 820 C C . SER A 1 105 ? -18.203 -30.266 -5.848 1 82.94 105 SER A C 1
ATOM 822 O O . SER A 1 105 ? -17.766 -29.594 -4.914 1 82.94 105 SER A O 1
ATOM 824 N N . THR A 1 106 ? -19.188 -31.062 -5.707 1 87.56 106 THR A N 1
ATOM 825 C CA . THR A 1 106 ? -19.812 -31.328 -4.422 1 87.56 106 THR A CA 1
ATOM 826 C C . THR A 1 106 ? -18.844 -32 -3.463 1 87.56 106 THR A C 1
ATOM 828 O O . THR A 1 106 ? -18.984 -31.875 -2.242 1 87.56 106 THR A O 1
ATOM 831 N N . LYS A 1 107 ? -17.922 -32.656 -4.074 1 89.62 107 LYS A N 1
ATOM 832 C CA . LYS A 1 107 ? -16.906 -33.312 -3.254 1 89.62 107 LYS A CA 1
ATOM 833 C C . LYS A 1 107 ? -16.094 -32.312 -2.451 1 89.62 107 LYS A C 1
ATOM 835 O O . LYS A 1 107 ? -15.789 -32.531 -1.281 1 89.62 107 LYS A O 1
ATOM 840 N N . VAL A 1 108 ? -15.789 -31.281 -3.102 1 89 108 VAL A N 1
ATOM 841 C CA . VAL A 1 108 ? -15 -30.234 -2.455 1 89 108 VAL A CA 1
ATOM 842 C C . VAL A 1 108 ? -15.805 -29.609 -1.314 1 89 108 VAL A C 1
ATOM 844 O O . VAL A 1 108 ? -15.289 -29.438 -0.205 1 89 108 VAL A O 1
ATOM 847 N N . THR A 1 109 ? -17.062 -29.297 -1.516 1 91.62 109 THR A N 1
ATOM 848 C CA . THR A 1 109 ? -17.906 -28.672 -0.5 1 91.62 109 THR A CA 1
ATOM 849 C C . THR A 1 109 ? -18.125 -29.625 0.669 1 91.62 109 THR A C 1
ATOM 851 O O . THR A 1 109 ? -18.125 -29.203 1.829 1 91.62 109 THR A O 1
ATOM 854 N N . SER A 1 110 ? -18.312 -30.891 0.301 1 93.81 110 SER A N 1
ATOM 855 C CA . SER A 1 110 ? -18.469 -31.891 1.352 1 93.81 110 SER A CA 1
ATOM 856 C C . SER A 1 110 ? -17.203 -32.031 2.188 1 93.81 110 SER A C 1
ATOM 858 O O . SER A 1 110 ? -17.266 -32.219 3.4 1 93.81 110 SER A O 1
ATOM 860 N N . SER A 1 111 ? -16.094 -31.953 1.529 1 93.62 111 SER A N 1
ATOM 861 C CA . SER A 1 111 ? -14.82 -32.031 2.234 1 93.62 111 SER A CA 1
ATOM 862 C C . SER A 1 111 ? -14.648 -30.844 3.182 1 93.62 111 SER A C 1
ATOM 864 O O . SER A 1 111 ? -14.234 -31.016 4.332 1 93.62 111 SER A O 1
ATOM 866 N N . TYR A 1 112 ? -14.992 -29.688 2.719 1 92.31 112 TYR A N 1
ATOM 867 C CA . TYR A 1 112 ? -14.906 -28.5 3.562 1 92.31 112 TYR A CA 1
ATOM 868 C C . TYR A 1 112 ? -15.836 -28.625 4.77 1 92.31 112 TYR A C 1
ATOM 870 O O . TYR A 1 112 ? -15.438 -28.312 5.895 1 92.31 112 TYR A O 1
ATOM 878 N N . LYS A 1 113 ? -17 -29.031 4.477 1 94.5 113 LYS A N 1
ATOM 879 C CA . LYS A 1 113 ? -17.969 -29.219 5.555 1 94.5 113 LYS A CA 1
ATOM 880 C C . LYS A 1 113 ? -17.438 -30.188 6.605 1 94.5 113 LYS A C 1
ATOM 882 O O . LYS A 1 113 ? -17.484 -29.906 7.805 1 94.5 113 LYS A O 1
ATOM 887 N N . GLN A 1 114 ? -16.906 -31.25 6.148 1 95.69 114 GLN A N 1
ATOM 888 C CA . GLN A 1 114 ? -16.438 -32.312 7.043 1 95.69 114 GLN A CA 1
ATOM 889 C C . GLN A 1 114 ? -15.258 -31.844 7.875 1 95.69 114 GLN A C 1
ATOM 891 O O . GLN A 1 114 ? -15.164 -32.125 9.07 1 95.69 114 GLN A O 1
ATOM 896 N N . VAL A 1 115 ? -14.375 -31.188 7.277 1 94.44 115 VAL A N 1
ATOM 897 C CA . VAL A 1 115 ? -13.203 -30.703 8 1 94.44 115 VAL A CA 1
ATOM 898 C C . VAL A 1 115 ? -13.633 -29.734 9.102 1 94.44 115 VAL A C 1
ATOM 900 O O . VAL A 1 115 ? -13.094 -29.781 10.211 1 94.44 115 VAL A O 1
ATOM 903 N N . ILE A 1 116 ? -14.57 -28.875 8.812 1 93.81 116 ILE A N 1
ATOM 904 C CA . ILE A 1 116 ? -15.07 -27.922 9.797 1 93.81 116 ILE A CA 1
ATOM 905 C C . ILE A 1 116 ? -15.719 -28.672 10.961 1 93.81 116 ILE A C 1
ATOM 907 O O . ILE A 1 116 ? -15.406 -28.422 12.125 1 93.81 116 ILE A O 1
ATOM 911 N N . GLU A 1 117 ? -16.5 -29.609 10.641 1 95.38 117 GLU A N 1
ATOM 912 C CA . GLU A 1 117 ? -17.203 -30.375 11.664 1 95.38 117 GLU A CA 1
ATOM 913 C C . GLU A 1 117 ? -16.219 -31.172 12.523 1 95.38 117 GLU A C 1
ATOM 915 O O . GLU A 1 117 ? -16.422 -31.328 13.727 1 95.38 117 GLU A O 1
ATOM 920 N N . ASP A 1 118 ? -15.148 -31.562 11.914 1 96 118 ASP A N 1
ATOM 921 C CA . ASP A 1 118 ? -14.203 -32.438 12.602 1 96 118 ASP A CA 1
ATOM 922 C C . ASP A 1 118 ? -13.258 -31.625 13.492 1 96 118 ASP A C 1
ATOM 924 O O . ASP A 1 118 ? -12.891 -32.094 14.578 1 96 118 ASP A O 1
ATOM 928 N N . THR A 1 119 ? -12.852 -30.469 13.023 1 95.62 119 THR A N 1
ATOM 929 C CA . THR A 1 119 ? -11.641 -29.906 13.617 1 95.62 119 THR A CA 1
ATOM 930 C C . THR A 1 119 ? -11.953 -28.594 14.32 1 95.62 119 THR A C 1
ATOM 932 O O . THR A 1 119 ? -11.195 -28.156 15.188 1 95.62 119 THR A O 1
ATOM 935 N N . TYR A 1 120 ? -13.031 -27.906 14 1 95.19 120 TYR A N 1
ATOM 936 C CA . TYR A 1 120 ? -13.273 -26.531 14.43 1 95.19 120 TYR A CA 1
ATOM 937 C C . TYR A 1 120 ? -13.258 -26.422 15.953 1 95.19 120 TYR A C 1
ATOM 939 O O . TYR A 1 120 ? -12.523 -25.609 16.516 1 95.19 120 TYR A O 1
ATOM 947 N N . LYS A 1 121 ? -14.008 -27.234 16.609 1 96.12 121 LYS A N 1
ATOM 948 C CA . LYS A 1 121 ? -14.141 -27.156 18.062 1 96.12 121 LYS A CA 1
ATOM 949 C C . LYS A 1 121 ? -12.812 -27.438 18.766 1 96.12 121 LYS A C 1
ATOM 951 O O . LYS A 1 121 ? -12.398 -26.672 19.641 1 96.12 121 LYS A O 1
ATOM 956 N N . ARG A 1 122 ? -12.141 -28.438 18.375 1 95.88 122 ARG A N 1
ATOM 957 C CA . ARG A 1 122 ? -10.852 -28.781 18.969 1 95.88 122 ARG A CA 1
ATOM 958 C C . ARG A 1 122 ? -9.844 -27.656 18.797 1 95.88 122 ARG A C 1
ATOM 960 O O . ARG A 1 122 ? -9.188 -27.25 19.75 1 95.88 122 ARG A O 1
ATOM 967 N N . ASP A 1 123 ? -9.742 -27.203 17.562 1 96.81 123 ASP A N 1
ATOM 968 C CA . ASP A 1 123 ? -8.758 -26.172 17.25 1 96.81 123 ASP A CA 1
ATOM 969 C C . ASP A 1 123 ? -9.078 -24.875 18 1 96.81 123 ASP A C 1
ATOM 971 O O . ASP A 1 123 ? -8.18 -24.188 18.484 1 96.81 123 ASP A O 1
ATOM 975 N N . TYR A 1 124 ? -10.383 -24.516 18.047 1 96.31 124 TYR A N 1
ATOM 976 C CA . TYR A 1 124 ? -10.797 -23.312 18.75 1 96.31 124 TYR A CA 1
ATOM 977 C C . TYR A 1 124 ? -10.32 -23.328 20.203 1 96.31 124 TYR A C 1
ATOM 979 O O . TYR A 1 124 ? -9.703 -22.375 20.672 1 96.31 124 TYR A O 1
ATOM 987 N N . PHE A 1 125 ? -10.531 -24.406 20.906 1 97.56 125 PHE A N 1
ATOM 988 C CA . PHE A 1 125 ? -10.172 -24.484 22.312 1 97.56 125 PHE A CA 1
ATOM 989 C C . PHE A 1 125 ? -8.656 -24.578 22.484 1 97.56 125 PHE A C 1
ATOM 991 O O . PHE A 1 125 ? -8.102 -24.047 23.453 1 97.56 125 PHE A O 1
ATOM 998 N N . ALA A 1 126 ? -7.988 -25.234 21.547 1 97.81 126 ALA A N 1
ATOM 999 C CA . ALA A 1 126 ? -6.527 -25.266 21.594 1 97.81 126 ALA A CA 1
ATOM 1000 C C . ALA A 1 126 ? -5.945 -23.844 21.484 1 97.81 126 ALA A C 1
ATOM 1002 O O . ALA A 1 126 ? -5.086 -23.469 22.281 1 97.81 126 ALA A O 1
ATOM 1003 N N . TYR A 1 127 ? -6.438 -23.094 20.5 1 98.06 127 TYR A N 1
ATOM 1004 C CA . TYR A 1 127 ? -5.996 -21.719 20.344 1 98.06 127 TYR A CA 1
ATOM 1005 C C . TYR A 1 127 ? -6.312 -20.906 21.594 1 98.06 127 TYR A C 1
ATOM 1007 O O . TYR A 1 127 ? -5.449 -20.188 22.109 1 98.06 127 TYR A O 1
ATOM 1015 N N . LYS A 1 128 ? -7.559 -20.953 22.016 1 97.56 128 LYS A N 1
ATOM 1016 C CA . LYS A 1 128 ? -8 -20.172 23.172 1 97.56 128 LYS A CA 1
ATOM 1017 C C . LYS A 1 128 ? -7.125 -20.453 24.391 1 97.56 128 LYS A C 1
ATOM 1019 O O . LYS A 1 128 ? -6.684 -19.531 25.078 1 97.56 128 LYS A O 1
ATOM 1024 N N . ASP A 1 129 ? -6.812 -21.734 24.625 1 98 129 ASP A N 1
ATOM 1025 C CA . ASP A 1 129 ? -5.992 -22.125 25.766 1 98 129 ASP A CA 1
ATOM 1026 C C . ASP A 1 129 ? -4.574 -21.578 25.641 1 98 129 ASP A C 1
ATOM 1028 O O . ASP A 1 129 ? -4.023 -21.047 26.609 1 98 129 ASP A O 1
ATOM 1032 N N . ILE A 1 130 ? -3.977 -21.703 24.5 1 98.19 130 ILE A N 1
ATOM 1033 C CA . ILE A 1 130 ? -2.615 -21.234 24.281 1 98.19 130 ILE A CA 1
ATOM 1034 C C . ILE A 1 130 ? -2.562 -19.719 24.406 1 98.19 130 ILE A C 1
ATOM 1036 O O . ILE A 1 130 ? -1.659 -19.172 25.047 1 98.19 130 ILE A O 1
ATOM 1040 N N . PHE A 1 131 ? -3.52 -19.031 23.797 1 98.19 131 PHE A N 1
ATOM 1041 C CA . PHE A 1 131 ? -3.545 -17.578 23.844 1 98.19 131 PHE A CA 1
ATOM 1042 C C . PHE A 1 131 ? -3.664 -17.094 25.281 1 98.19 131 PHE A C 1
ATOM 1044 O O . PHE A 1 131 ? -3.004 -16.125 25.672 1 98.19 131 PHE A O 1
ATOM 1051 N N . LEU A 1 132 ? -4.469 -17.734 26.094 1 97.56 132 LEU A N 1
ATOM 1052 C CA . LEU A 1 132 ? -4.676 -17.344 27.484 1 97.56 132 LEU A CA 1
ATOM 1053 C C . LEU A 1 132 ? -3.434 -17.641 28.312 1 97.56 132 LEU A C 1
ATOM 1055 O O . LEU A 1 132 ? -2.973 -16.797 29.078 1 97.56 132 LEU A O 1
ATOM 1059 N N . SER A 1 133 ? -2.863 -18.781 28.125 1 97.5 133 SER A N 1
ATOM 1060 C CA . SER A 1 133 ? -1.768 -19.219 28.969 1 97.5 133 SER A CA 1
ATOM 1061 C C . SER A 1 133 ? -0.476 -18.484 28.641 1 97.5 133 SER A C 1
ATOM 1063 O O . SER A 1 133 ? 0.384 -18.312 29.516 1 97.5 133 SER A O 1
ATOM 1065 N N . SER A 1 134 ? -0.3 -18.016 27.469 1 97 134 SER A N 1
ATOM 1066 C CA . SER A 1 134 ? 0.941 -17.375 27.062 1 97 134 SER A CA 1
ATOM 1067 C C . SER A 1 134 ? 0.797 -15.852 27.078 1 97 134 SER A C 1
ATOM 1069 O O . SER A 1 134 ? 1.734 -15.133 26.734 1 97 134 SER A O 1
ATOM 1071 N N . ASN A 1 135 ? -0.337 -15.328 27.438 1 95.19 135 ASN A N 1
ATOM 1072 C CA . ASN A 1 135 ? -0.585 -13.891 27.359 1 95.19 135 ASN A CA 1
ATOM 1073 C C . ASN A 1 135 ? -0.243 -13.336 25.984 1 95.19 135 ASN A C 1
ATOM 1075 O O . ASN A 1 135 ? 0.552 -12.398 25.859 1 95.19 135 ASN A O 1
ATOM 1079 N N . THR A 1 136 ? -0.889 -13.891 25.016 1 97.75 136 THR A N 1
ATOM 1080 C CA . THR A 1 136 ? -0.632 -13.602 23.609 1 97.75 136 THR A CA 1
ATOM 1081 C C . THR A 1 136 ? -0.902 -12.125 23.297 1 97.75 136 THR A C 1
ATOM 1083 O O . THR A 1 136 ? -1.951 -11.594 23.656 1 97.75 136 THR A O 1
ATOM 1086 N N . SER A 1 137 ? 0.091 -11.5 22.625 1 98 137 SER A N 1
ATOM 1087 C CA . SER A 1 137 ? -0.043 -10.086 22.281 1 98 137 SER A CA 1
ATOM 1088 C C . SER A 1 137 ? -0.625 -9.914 20.891 1 98 137 SER A C 1
ATOM 1090 O O . SER A 1 137 ? -1.256 -8.891 20.594 1 98 137 SER A O 1
ATOM 1092 N N . ILE A 1 138 ? -0.368 -10.836 20 1 98.25 138 ILE A N 1
ATOM 1093 C CA . ILE A 1 138 ? -0.894 -10.773 18.641 1 98.25 138 ILE A CA 1
ATOM 1094 C C . ILE A 1 138 ? -0.937 -12.18 18.047 1 98.25 138 ILE A C 1
ATOM 1096 O O . ILE A 1 138 ? -0.054 -13 18.312 1 98.25 138 ILE A O 1
ATOM 1100 N N . ALA A 1 139 ? -1.984 -12.453 17.297 1 97.81 139 ALA A N 1
ATOM 1101 C CA . ALA A 1 139 ? -2.133 -13.711 16.562 1 97.81 139 ALA A CA 1
ATOM 1102 C C . ALA A 1 139 ? -2.041 -13.469 15.062 1 97.81 139 ALA A C 1
ATOM 1104 O O . ALA A 1 139 ? -2.764 -12.633 14.508 1 97.81 139 ALA A O 1
ATOM 1105 N N . ILE A 1 140 ? -1.144 -14.156 14.398 1 98.12 140 ILE A N 1
ATOM 1106 C CA . ILE A 1 140 ? -1.021 -14.141 12.945 1 98.12 140 ILE A CA 1
ATOM 1107 C C . ILE A 1 140 ? -1.601 -15.422 12.359 1 98.12 140 ILE A C 1
ATOM 1109 O O . ILE A 1 140 ? -0.959 -16.469 12.398 1 98.12 140 ILE A O 1
ATOM 1113 N N . CYS A 1 141 ? -2.775 -15.312 11.727 1 96.25 141 CYS A N 1
ATOM 1114 C CA . CYS A 1 141 ? -3.58 -16.484 11.398 1 96.25 141 CYS A CA 1
ATOM 1115 C C . CYS A 1 141 ? -3.648 -16.688 9.883 1 96.25 141 CYS A C 1
ATOM 1117 O O . CYS A 1 141 ? -3.908 -15.742 9.141 1 96.25 141 CYS A O 1
ATOM 1119 N N . ASP A 1 142 ? -3.455 -17.922 9.523 1 95.25 142 ASP A N 1
ATOM 1120 C CA . ASP A 1 142 ? -3.672 -18.25 8.117 1 95.25 142 ASP A CA 1
ATOM 1121 C C . ASP A 1 142 ? -5.125 -18.016 7.715 1 95.25 142 ASP A C 1
ATOM 1123 O O . ASP A 1 142 ? -6.043 -18.25 8.5 1 95.25 142 ASP A O 1
ATOM 1127 N N . GLN A 1 143 ? -5.328 -17.641 6.527 1 90.5 143 GLN A N 1
ATOM 1128 C CA . GLN A 1 143 ? -6.66 -17.297 6.031 1 90.5 143 GLN A CA 1
ATOM 1129 C C . GLN A 1 143 ? -7.613 -18.484 6.176 1 90.5 143 GLN A C 1
ATOM 1131 O O . GLN A 1 143 ? -8.82 -18.297 6.336 1 90.5 143 GLN A O 1
ATOM 1136 N N . LEU A 1 144 ? -7.09 -19.656 6.238 1 88.31 144 LEU A N 1
ATOM 1137 C CA . LEU A 1 144 ? -7.922 -20.844 6.293 1 88.31 144 LEU A CA 1
ATOM 1138 C C . LEU A 1 144 ? -8.148 -21.281 7.738 1 88.31 144 LEU A C 1
ATOM 1140 O O . LEU A 1 144 ? -8.922 -22.203 7.996 1 88.31 144 LEU A O 1
ATOM 1144 N N . SER A 1 145 ? -7.488 -20.641 8.641 1 90.56 145 SER A N 1
ATOM 1145 C CA . SER A 1 145 ? -7.605 -21.047 10.039 1 90.56 145 SER A CA 1
ATOM 1146 C C . SER A 1 145 ? -8.688 -20.234 10.75 1 90.56 145 SER A C 1
ATOM 1148 O O . SER A 1 145 ? -8.391 -19.422 11.625 1 90.56 145 SER A O 1
ATOM 1150 N N . LEU A 1 146 ? -9.898 -20.594 10.562 1 90.06 146 LEU A N 1
ATOM 1151 C CA . LEU A 1 146 ? -11.055 -19.875 11.094 1 90.06 146 LEU A CA 1
ATOM 1152 C C . LEU A 1 146 ? -11.055 -19.891 12.617 1 90.06 146 LEU A C 1
ATOM 1154 O O . LEU A 1 146 ? -11.312 -18.875 13.258 1 90.06 146 LEU A O 1
ATOM 1158 N N . PRO A 1 147 ? -10.719 -21.047 13.258 1 94.06 147 PRO A N 1
ATOM 1159 C CA . PRO A 1 147 ? -10.734 -21.062 14.727 1 94.06 147 PRO A CA 1
ATOM 1160 C C . PRO A 1 147 ? -9.719 -20.094 15.336 1 94.06 147 PRO A C 1
ATOM 1162 O O . PRO A 1 147 ? -9.953 -19.562 16.422 1 94.06 147 PRO A O 1
ATOM 1165 N N . CYS A 1 148 ? -8.617 -19.938 14.656 1 95.31 148 CYS A N 1
ATOM 1166 C CA . CYS A 1 148 ? -7.613 -18.984 15.125 1 95.31 148 CYS A CA 1
ATOM 1167 C C . CYS A 1 148 ? -8.188 -17.578 15.211 1 95.31 148 CYS A C 1
ATOM 1169 O O . CYS A 1 148 ? -8.008 -16.891 16.219 1 95.31 148 CYS A O 1
ATOM 1171 N N . PHE A 1 149 ? -8.914 -17.281 14.234 1 91.19 149 PHE A N 1
ATOM 1172 C CA . PHE A 1 149 ? -9.555 -15.969 14.156 1 91.19 149 PHE A CA 1
ATOM 1173 C C . PHE A 1 149 ? -10.578 -15.797 15.273 1 91.19 149 PHE A C 1
ATOM 1175 O O . PHE A 1 149 ? -10.602 -14.773 15.953 1 91.19 149 PHE A O 1
ATOM 1182 N N . ASP A 1 150 ? -11.391 -16.719 15.352 1 92.31 150 ASP A N 1
ATOM 1183 C CA . ASP A 1 150 ? -12.492 -16.641 16.312 1 92.31 150 ASP A CA 1
ATOM 1184 C C . ASP A 1 150 ? -11.961 -16.594 17.75 1 92.31 150 ASP A C 1
ATOM 1186 O O . ASP A 1 150 ? -12.477 -15.836 18.578 1 92.31 150 ASP A O 1
ATOM 1190 N N . ALA A 1 151 ? -10.922 -17.359 18 1 94.94 151 ALA A N 1
ATOM 1191 C CA . ALA A 1 151 ? -10.336 -17.359 19.344 1 94.94 151 ALA A CA 1
ATOM 1192 C C . ALA A 1 151 ? -9.703 -16 19.656 1 94.94 151 ALA A C 1
ATOM 1194 O O . ALA A 1 151 ? -9.898 -15.453 20.75 1 94.94 151 ALA A O 1
ATOM 1195 N N . ALA A 1 152 ? -8.945 -15.492 18.719 1 93.94 152 ALA A N 1
ATOM 1196 C CA . ALA A 1 152 ? -8.312 -14.188 18.906 1 93.94 152 ALA A CA 1
ATOM 1197 C C . ALA A 1 152 ? -9.359 -13.102 19.125 1 93.94 152 ALA A C 1
ATOM 1199 O O . ALA A 1 152 ? -9.203 -12.242 19.984 1 93.94 152 ALA A O 1
ATOM 1200 N N . LYS A 1 153 ? -10.398 -13.133 18.312 1 90.62 153 LYS A N 1
ATOM 1201 C CA . LYS A 1 153 ? -11.469 -12.141 18.422 1 90.62 153 LYS A CA 1
ATOM 1202 C C . LYS A 1 153 ? -12.156 -12.219 19.781 1 90.62 153 LYS A C 1
ATOM 1204 O O . LYS A 1 153 ? -12.414 -11.188 20.422 1 90.62 153 LYS A O 1
ATOM 1209 N N . GLU A 1 154 ? -12.469 -13.398 20.156 1 91.25 154 GLU A N 1
ATOM 1210 C CA . GLU A 1 154 ? -13.141 -13.594 21.438 1 91.25 154 GLU A CA 1
ATOM 1211 C C . GLU A 1 154 ? -12.305 -13.031 22.594 1 91.25 154 GLU A C 1
ATOM 1213 O O . GLU A 1 154 ? -12.844 -12.461 23.547 1 91.25 154 GLU A O 1
ATOM 1218 N N . LEU A 1 155 ? -11.047 -13.195 22.5 1 93.88 155 LEU A N 1
ATOM 1219 C CA . LEU A 1 155 ? -10.156 -12.781 23.578 1 93.88 155 LEU A CA 1
ATOM 1220 C C . LEU A 1 155 ? -9.68 -11.344 23.375 1 93.88 155 LEU A C 1
ATOM 1222 O O . LEU A 1 155 ? -8.844 -10.852 24.141 1 93.88 155 LEU A O 1
ATOM 1226 N N . ASN A 1 156 ? -10.141 -10.68 22.312 1 92.19 156 ASN A N 1
ATOM 1227 C CA . ASN A 1 156 ? -9.781 -9.297 22 1 92.19 156 ASN A CA 1
ATOM 1228 C C . ASN A 1 156 ? -8.281 -9.141 21.781 1 92.19 156 ASN A C 1
ATOM 1230 O O . ASN A 1 156 ? -7.676 -8.195 22.266 1 92.19 156 ASN A O 1
ATOM 1234 N N . ILE A 1 157 ? -7.703 -10.156 21.156 1 95.25 157 ILE A N 1
ATOM 1235 C CA . ILE A 1 157 ? -6.305 -10.141 20.75 1 95.25 157 ILE A CA 1
ATOM 1236 C C . ILE A 1 157 ? -6.188 -9.617 19.312 1 95.25 157 ILE A C 1
ATOM 1238 O O . ILE A 1 157 ? -6.891 -10.086 18.422 1 95.25 157 ILE A O 1
ATOM 1242 N N . PRO A 1 158 ? -5.355 -8.562 19.125 1 95.44 158 PRO A N 1
ATOM 1243 C CA . PRO A 1 158 ? -5.172 -8.117 17.734 1 95.44 158 PRO A CA 1
ATOM 1244 C C . PRO A 1 158 ? -4.664 -9.234 16.828 1 95.44 158 PRO A C 1
ATOM 1246 O O . PRO A 1 158 ? -3.896 -10.094 17.266 1 95.44 158 PRO A O 1
ATOM 1249 N N . MET A 1 159 ? -5.098 -9.188 15.562 1 94.62 159 MET A N 1
ATOM 1250 C CA . MET A 1 159 ? -4.754 -10.281 14.656 1 94.62 159 MET A CA 1
ATOM 1251 C C . MET A 1 159 ? -4.316 -9.742 13.297 1 94.62 159 MET A C 1
ATOM 1253 O O . MET A 1 159 ? -4.633 -8.602 12.945 1 94.62 159 MET A O 1
ATOM 1257 N N . ILE A 1 160 ? -3.533 -10.484 12.602 1 97 160 ILE A N 1
ATOM 1258 C CA . ILE A 1 160 ? -3.17 -10.336 11.203 1 97 160 ILE A CA 1
ATOM 1259 C C . ILE A 1 160 ? -3.496 -11.625 10.445 1 97 160 ILE A C 1
ATOM 1261 O O . ILE A 1 160 ? -3.246 -12.727 10.945 1 97 160 ILE A O 1
ATOM 1265 N N . ILE A 1 161 ? -4.109 -11.461 9.328 1 95.62 161 ILE A N 1
ATOM 1266 C CA . ILE A 1 161 ? -4.363 -12.602 8.461 1 95.62 161 ILE A CA 1
ATOM 1267 C C . ILE A 1 161 ? -3.293 -12.68 7.371 1 95.62 161 ILE A C 1
ATOM 1269 O O . ILE A 1 161 ? -2.986 -11.672 6.727 1 95.62 161 ILE A O 1
ATOM 1273 N N . HIS A 1 162 ? -2.691 -13.836 7.258 1 95.56 162 HIS A N 1
ATOM 1274 C CA . HIS A 1 162 ? -1.745 -13.992 6.16 1 95.56 162 HIS A CA 1
ATOM 1275 C C . HIS A 1 162 ? -2.316 -14.891 5.066 1 95.56 162 HIS A C 1
ATOM 1277 O O . HIS A 1 162 ? -3.045 -15.844 5.359 1 95.56 162 HIS A O 1
ATOM 1283 N N . MET A 1 163 ? -2.041 -14.523 3.836 1 93.38 163 MET A N 1
ATOM 1284 C CA . MET A 1 163 ? -2.553 -15.273 2.691 1 93.38 163 MET A CA 1
ATOM 1285 C C . MET A 1 163 ? -1.576 -15.211 1.521 1 93.38 163 MET A C 1
ATOM 1287 O O . MET A 1 163 ? -0.708 -14.336 1.478 1 93.38 163 MET A O 1
ATOM 1291 N N . THR A 1 164 ? -1.689 -16.109 0.62 1 90.06 164 THR A N 1
ATOM 1292 C CA . THR A 1 164 ? -0.795 -16.188 -0.531 1 90.06 164 THR A CA 1
ATOM 1293 C C . THR A 1 164 ? -1.411 -15.492 -1.74 1 90.06 164 THR A C 1
ATOM 1295 O O . THR A 1 164 ? -0.72 -15.211 -2.723 1 90.06 164 THR A O 1
ATOM 1298 N N . MET A 1 165 ? -2.654 -15.188 -1.699 1 86.75 165 MET A N 1
ATOM 1299 C CA . MET A 1 165 ? -3.365 -14.453 -2.742 1 86.75 165 MET A CA 1
ATOM 1300 C C . MET A 1 165 ? -4.387 -13.5 -2.135 1 86.75 165 MET A C 1
ATOM 1302 O O . MET A 1 165 ? -4.848 -13.711 -1.012 1 86.75 165 MET A O 1
ATOM 1306 N N . SER A 1 166 ? -4.734 -12.508 -2.83 1 85.69 166 SER A N 1
ATOM 1307 C CA . SER A 1 166 ? -5.633 -11.484 -2.309 1 85.69 166 SER A CA 1
ATOM 1308 C C . SER A 1 166 ? -7.094 -11.906 -2.447 1 85.69 166 SER A C 1
ATOM 1310 O O . SER A 1 166 ? -7.676 -11.797 -3.527 1 85.69 166 SER A O 1
ATOM 1312 N N . LEU A 1 167 ? -7.707 -12.312 -1.379 1 80.5 167 LEU A N 1
ATOM 1313 C CA . LEU A 1 167 ? -9.078 -12.805 -1.421 1 80.5 167 LEU A CA 1
ATOM 1314 C C . LEU A 1 167 ? -10.023 -11.852 -0.685 1 80.5 167 LEU A C 1
ATOM 1316 O O . LEU A 1 167 ? -11.242 -11.977 -0.788 1 80.5 167 LEU A O 1
ATOM 1320 N N . SER A 1 168 ? -9.453 -10.883 -0.066 1 84.5 168 SER A N 1
ATOM 1321 C CA . SER A 1 168 ? -10.266 -10.039 0.796 1 84.5 168 SER A CA 1
ATOM 1322 C C . SER A 1 168 ? -11.078 -9.039 -0.02 1 84.5 168 SER A C 1
ATOM 1324 O O . SER A 1 168 ? -10.703 -8.695 -1.144 1 84.5 168 SER A O 1
ATOM 1326 N N . ARG A 1 169 ? -12.117 -8.633 0.566 1 84 169 ARG A N 1
ATOM 1327 C CA . ARG A 1 169 ? -12.984 -7.629 -0.044 1 84 169 ARG A CA 1
ATOM 1328 C C . ARG A 1 169 ? -12.234 -6.324 -0.281 1 84 169 ARG A C 1
ATOM 1330 O O . ARG A 1 169 ? -12.5 -5.617 -1.257 1 84 169 ARG A O 1
ATOM 1337 N N . ASP A 1 170 ? -11.273 -6.039 0.539 1 89.38 170 ASP A N 1
ATOM 1338 C CA . ASP A 1 170 ? -10.516 -4.793 0.489 1 89.38 170 ASP A CA 1
ATOM 1339 C C . ASP A 1 170 ? -9.555 -4.777 -0.699 1 89.38 170 ASP A C 1
ATOM 1341 O O . ASP A 1 170 ? -8.961 -3.744 -1.014 1 89.38 170 ASP A O 1
ATOM 1345 N N . ALA A 1 171 ? -9.445 -5.949 -1.378 1 90.69 171 ALA A N 1
ATOM 1346 C CA . ALA A 1 171 ? -8.547 -6.031 -2.523 1 90.69 171 ALA A CA 1
ATOM 1347 C C . ALA A 1 171 ? -9.312 -6.312 -3.811 1 90.69 171 ALA A C 1
ATOM 1349 O O . ALA A 1 171 ? -8.734 -6.734 -4.812 1 90.69 171 ALA A O 1
ATOM 1350 N N . ARG A 1 172 ? -10.57 -6.078 -3.799 1 90.12 172 ARG A N 1
ATOM 1351 C CA . ARG A 1 172 ? -11.391 -6.352 -4.977 1 90.12 172 ARG A CA 1
ATOM 1352 C C . ARG A 1 172 ? -11.477 -5.125 -5.875 1 90.12 172 ARG A C 1
ATOM 1354 O O . ARG A 1 172 ? -11.312 -3.994 -5.414 1 90.12 172 ARG A O 1
ATOM 1361 N N . ALA A 1 173 ? -11.648 -5.34 -7.086 1 93.5 173 ALA A N 1
ATOM 1362 C CA . ALA A 1 173 ? -11.953 -4.348 -8.109 1 93.5 173 ALA A CA 1
ATOM 1363 C C . ALA A 1 173 ? -12.836 -4.949 -9.203 1 93.5 173 ALA A C 1
ATOM 1365 O O . ALA A 1 173 ? -12.781 -6.152 -9.461 1 93.5 173 ALA A O 1
ATOM 1366 N N . PRO A 1 174 ? -13.609 -4.141 -9.859 1 92.88 174 PRO A N 1
ATOM 1367 C CA . PRO A 1 174 ? -14.562 -4.676 -10.836 1 92.88 174 PRO A CA 1
ATOM 1368 C C . PRO A 1 174 ? -13.875 -5.402 -11.992 1 92.88 174 PRO A C 1
ATOM 1370 O O . PRO A 1 174 ? -14.453 -6.328 -12.57 1 92.88 174 PRO A O 1
ATOM 1373 N N . PHE A 1 175 ? -12.656 -5.016 -12.305 1 95.19 175 PHE A N 1
ATOM 1374 C CA . PHE A 1 175 ? -12 -5.59 -13.469 1 95.19 175 PHE A CA 1
ATOM 1375 C C . PHE A 1 175 ? -11.125 -6.77 -13.07 1 95.19 175 PHE A C 1
ATOM 1377 O O . PHE A 1 175 ? -10.445 -7.355 -13.922 1 95.19 175 PHE A O 1
ATOM 1384 N N . ILE A 1 176 ? -11.109 -7.121 -11.812 1 93.75 176 ILE A N 1
ATOM 1385 C CA . ILE A 1 176 ? -10.398 -8.297 -11.312 1 93.75 176 ILE A CA 1
ATOM 1386 C C . ILE A 1 176 ? -11.367 -9.477 -11.211 1 93.75 176 ILE A C 1
ATOM 1388 O O . ILE A 1 176 ? -12.461 -9.344 -10.656 1 93.75 176 ILE A O 1
ATOM 1392 N N . THR A 1 177 ? -10.953 -10.578 -11.688 1 89.62 177 THR A N 1
ATOM 1393 C CA . THR A 1 177 ? -11.828 -11.75 -11.68 1 89.62 177 THR A CA 1
ATOM 1394 C C . THR A 1 177 ? -11.719 -12.492 -10.344 1 89.62 177 THR A C 1
ATOM 1396 O O . THR A 1 177 ? -10.797 -12.258 -9.57 1 89.62 177 THR A O 1
ATOM 1399 N N . PHE A 1 178 ? -12.656 -13.312 -10.172 1 79.31 178 PHE A N 1
ATOM 1400 C CA . PHE A 1 178 ? -12.648 -14.133 -8.969 1 79.31 178 PHE A CA 1
ATOM 1401 C C . PHE A 1 178 ? -11.82 -15.398 -9.188 1 79.31 178 PHE A C 1
ATOM 1403 O O . PHE A 1 178 ? -12.086 -16.172 -10.109 1 79.31 178 PHE A O 1
ATOM 1410 N N . TYR A 1 179 ? -10.758 -15.672 -8.477 1 65.94 179 TYR A N 1
ATOM 1411 C CA . TYR A 1 179 ? -9.742 -16.703 -8.602 1 65.94 179 TYR A CA 1
ATOM 1412 C C . TYR A 1 179 ? -10.375 -18.078 -8.812 1 65.94 179 TYR A C 1
ATOM 1414 O O . TYR A 1 179 ? -9.828 -18.906 -9.539 1 65.94 179 TYR A O 1
ATOM 1422 N N . HIS A 1 180 ? -11.484 -18.297 -8.375 1 63.16 180 HIS A N 1
ATOM 1423 C CA . HIS A 1 180 ? -12.031 -19.656 -8.406 1 63.16 180 HIS A CA 1
ATOM 1424 C C . HIS A 1 180 ? -12.984 -19.828 -9.586 1 63.16 180 HIS A C 1
ATOM 1426 O O . HIS A 1 180 ? -13.344 -20.969 -9.922 1 63.16 180 HIS A O 1
ATOM 1432 N N . LEU A 1 181 ? -12.992 -18.797 -10.312 1 66.44 181 LEU A N 1
ATOM 1433 C CA . LEU A 1 181 ? -14.039 -18.922 -11.32 1 66.44 181 LEU A CA 1
ATOM 1434 C C . LEU A 1 181 ? -13.438 -18.953 -12.727 1 66.44 181 LEU A C 1
ATOM 1436 O O . LEU A 1 181 ? -14.008 -19.562 -13.633 1 66.44 181 LEU A O 1
ATOM 1440 N N . THR A 1 182 ? -12.359 -18.281 -12.82 1 74.56 182 THR A N 1
ATOM 1441 C CA . THR A 1 182 ? -11.773 -18.156 -14.148 1 74.56 182 THR A CA 1
ATOM 1442 C C . THR A 1 182 ? -10.25 -18.188 -14.078 1 74.56 182 THR A C 1
ATOM 1444 O O . THR A 1 182 ? -9.672 -17.969 -13.008 1 74.56 182 THR A O 1
ATOM 1447 N N . ASP A 1 183 ? -9.711 -18.453 -15.227 1 78.94 183 ASP A N 1
ATOM 1448 C CA . ASP A 1 183 ? -8.258 -18.562 -15.305 1 78.94 183 ASP A CA 1
ATOM 1449 C C . ASP A 1 183 ? -7.621 -17.188 -15.461 1 78.94 183 ASP A C 1
ATOM 1451 O O . ASP A 1 183 ? -6.523 -16.938 -14.953 1 78.94 183 ASP A O 1
ATOM 1455 N N . GLN A 1 184 ? -8.398 -16.328 -16.109 1 86.62 184 GLN A N 1
ATOM 1456 C CA . GLN A 1 184 ? -7.832 -15.008 -16.344 1 86.62 184 GLN A CA 1
ATOM 1457 C C . GLN A 1 184 ? -7.965 -14.125 -15.109 1 86.62 184 GLN A C 1
ATOM 1459 O O . GLN A 1 184 ? -9.039 -14.047 -14.508 1 86.62 184 GLN A O 1
ATOM 1464 N N . PRO A 1 185 ? -6.914 -13.43 -14.812 1 91.5 185 PRO A N 1
ATOM 1465 C CA . PRO A 1 185 ? -6.938 -12.641 -13.578 1 91.5 185 PRO A CA 1
ATOM 1466 C C . PRO A 1 185 ? -7.77 -11.367 -13.703 1 91.5 185 PRO A C 1
ATOM 1468 O O . PRO A 1 185 ? -8.188 -10.797 -12.695 1 91.5 185 PRO A O 1
ATOM 1471 N N . THR A 1 186 ? -8.023 -10.859 -14.977 1 94.19 186 THR A N 1
ATOM 1472 C CA . THR A 1 186 ? -8.789 -9.641 -15.195 1 94.19 186 THR A CA 1
ATOM 1473 C C . THR A 1 186 ? -9.836 -9.844 -16.281 1 94.19 186 THR A C 1
ATOM 1475 O O . THR A 1 186 ? -9.828 -10.867 -16.969 1 94.19 186 THR A O 1
ATOM 1478 N N . THR A 1 187 ? -10.625 -8.859 -16.484 1 94.5 187 THR A N 1
ATOM 1479 C CA . THR A 1 187 ? -11.695 -8.938 -17.484 1 94.5 187 THR A CA 1
ATOM 1480 C C . THR A 1 187 ? -11.219 -8.406 -18.828 1 94.5 187 THR A C 1
ATOM 1482 O O . THR A 1 187 ? -11.992 -8.352 -19.797 1 94.5 187 THR A O 1
ATOM 1485 N N . LEU A 1 188 ? -9.984 -8.008 -18.906 1 93.81 188 LEU A N 1
ATOM 1486 C CA . LEU A 1 188 ? -9.453 -7.344 -20.094 1 93.81 188 LEU A CA 1
ATOM 1487 C C . LEU A 1 188 ? -9.758 -8.148 -21.344 1 93.81 188 LEU A C 1
ATOM 1489 O O . LEU A 1 188 ? -10.219 -7.59 -22.344 1 93.81 188 LEU A O 1
ATOM 1493 N N . TYR A 1 189 ? -9.695 -9.492 -21.281 1 88.88 189 TYR A N 1
ATOM 1494 C CA . TYR A 1 189 ? -9.852 -10.305 -22.484 1 88.88 189 TYR A CA 1
ATOM 1495 C C . TYR A 1 189 ? -11.148 -11.102 -22.438 1 88.88 189 TYR A C 1
ATOM 1497 O O . TYR A 1 189 ? -11.359 -12.008 -23.25 1 88.88 189 TYR A O 1
ATOM 1505 N N . GLN A 1 190 ? -11.938 -10.797 -21.578 1 92.81 190 GLN A N 1
ATOM 1506 C CA . GLN A 1 190 ? -13.211 -11.508 -21.469 1 92.81 190 GLN A CA 1
ATOM 1507 C C . GLN A 1 190 ? -14.281 -10.844 -22.328 1 92.81 190 GLN A C 1
ATOM 1509 O O . GLN A 1 190 ? -14.344 -9.617 -22.406 1 92.81 190 GLN A O 1
ATOM 1514 N N . SER A 1 191 ? -15.078 -11.688 -22.875 1 94.31 191 SER A N 1
ATOM 1515 C CA . SER A 1 191 ? -16.234 -11.18 -23.625 1 94.31 191 SER A CA 1
ATOM 1516 C C . SER A 1 191 ? -17.359 -10.758 -22.688 1 94.31 191 SER A C 1
ATOM 1518 O O . SER A 1 191 ? -17.328 -11.078 -21.5 1 94.31 191 SER A O 1
ATOM 1520 N N . PHE A 1 192 ? -18.297 -10.023 -23.25 1 95.88 192 PHE A N 1
ATOM 1521 C CA . PHE A 1 192 ? -19.484 -9.641 -22.5 1 95.88 192 PHE A CA 1
ATOM 1522 C C . PHE A 1 192 ? -20.203 -10.875 -21.953 1 95.88 192 PHE A C 1
ATOM 1524 O O . PHE A 1 192 ? -20.562 -10.914 -20.781 1 95.88 192 PHE A O 1
ATOM 1531 N N . GLY A 1 193 ? -20.422 -11.852 -22.828 1 95.12 193 GLY A N 1
ATOM 1532 C CA . GLY A 1 193 ? -21.109 -13.07 -22.453 1 95.12 193 GLY A CA 1
ATOM 1533 C C . GLY A 1 193 ? -20.438 -13.812 -21.312 1 95.12 193 GLY A C 1
ATOM 1534 O O . GLY A 1 193 ? -21.109 -14.297 -20.391 1 95.12 193 GLY A O 1
ATOM 1535 N N . GLN A 1 194 ? -19.172 -13.875 -21.344 1 93.38 194 GLN A N 1
ATOM 1536 C CA . GLN A 1 194 ? -18.422 -14.555 -20.281 1 93.38 194 GLN A CA 1
ATOM 1537 C C . GLN A 1 194 ? -18.578 -13.828 -18.953 1 93.38 194 GLN A C 1
ATOM 1539 O O . GLN A 1 194 ? -18.781 -14.461 -17.922 1 93.38 194 GLN A O 1
ATOM 1544 N N . ARG A 1 195 ? -18.422 -12.5 -18.984 1 94.44 195 ARG A N 1
ATOM 1545 C CA . ARG A 1 195 ? -18.531 -11.711 -17.766 1 94.44 195 ARG A CA 1
ATOM 1546 C C . ARG A 1 195 ? -19.938 -11.82 -17.172 1 94.44 195 ARG A C 1
ATOM 1548 O O . ARG A 1 195 ? -20.109 -11.938 -15.961 1 94.44 195 ARG A O 1
ATOM 1555 N N . PHE A 1 196 ? -20.938 -11.758 -18.062 1 94.94 196 PHE A N 1
ATOM 1556 C CA . PHE A 1 196 ? -22.328 -11.898 -17.625 1 94.94 196 PHE A CA 1
ATOM 1557 C C . PHE A 1 196 ? -22.547 -13.258 -16.984 1 94.94 196 PHE A C 1
ATOM 1559 O O . PHE A 1 196 ? -23.156 -13.344 -15.906 1 94.94 196 PHE A O 1
ATOM 1566 N N . TYR A 1 197 ? -22.078 -14.281 -17.625 1 93.19 197 TYR A N 1
ATOM 1567 C CA . TYR A 1 197 ? -22.203 -15.648 -17.125 1 93.19 197 TYR A CA 1
ATOM 1568 C C . TYR A 1 197 ? -21.547 -15.789 -15.758 1 93.19 197 TYR A C 1
ATOM 1570 O O . TYR A 1 197 ? -22.125 -16.359 -14.836 1 93.19 197 TYR A O 1
ATOM 1578 N N . GLU A 1 198 ? -20.344 -15.305 -15.594 1 90.81 198 GLU A N 1
ATOM 1579 C CA . GLU A 1 198 ? -19.594 -15.43 -14.352 1 90.81 198 GLU A CA 1
ATOM 1580 C C . GLU A 1 198 ? -20.281 -14.672 -13.211 1 90.81 198 GLU A C 1
ATOM 1582 O O . GLU A 1 198 ? -20.375 -15.18 -12.094 1 90.81 198 GLU A O 1
ATOM 1587 N N . ARG A 1 199 ? -20.797 -13.523 -13.5 1 91.5 199 ARG A N 1
ATOM 1588 C CA . ARG A 1 199 ? -21.312 -12.633 -12.469 1 91.5 199 ARG A CA 1
ATOM 1589 C C . ARG A 1 199 ? -22.719 -13.055 -12.055 1 91.5 199 ARG A C 1
ATOM 1591 O O . ARG A 1 199 ? -23.062 -13.016 -10.875 1 91.5 199 ARG A O 1
ATOM 1598 N N . TYR A 1 200 ? -23.531 -13.484 -13.016 1 93.25 200 TYR A N 1
ATOM 1599 C CA . TYR A 1 200 ? -24.938 -13.625 -12.688 1 93.25 200 TYR A CA 1
ATOM 1600 C C . TYR A 1 200 ? -25.375 -15.086 -12.758 1 93.25 200 TYR A C 1
ATOM 1602 O O . TYR A 1 200 ? -26.5 -15.43 -12.391 1 93.25 200 TYR A O 1
ATOM 1610 N N . ILE A 1 201 ? -24.5 -15.961 -13.188 1 91.31 201 ILE A N 1
ATOM 1611 C CA . ILE A 1 201 ? -24.828 -17.375 -13.203 1 91.31 201 ILE A CA 1
ATOM 1612 C C . ILE A 1 201 ? -23.859 -18.156 -12.312 1 91.31 201 ILE A C 1
ATOM 1614 O O . ILE A 1 201 ? -24.281 -18.828 -11.367 1 91.31 201 ILE A O 1
ATOM 1618 N N . LEU A 1 202 ? -22.578 -18.016 -12.586 1 89.19 202 LEU A N 1
ATOM 1619 C CA . LEU A 1 202 ? -21.562 -18.828 -11.898 1 89.19 202 LEU A CA 1
ATOM 1620 C C . LEU A 1 202 ? -21.438 -18.391 -10.438 1 89.19 202 LEU A C 1
ATOM 1622 O O . LEU A 1 202 ? -21.312 -19.234 -9.547 1 89.19 202 LEU A O 1
ATOM 1626 N N . LEU A 1 203 ? -21.406 -17.094 -10.172 1 87.94 203 LEU A N 1
ATOM 1627 C CA . LEU A 1 203 ? -21.219 -16.594 -8.812 1 87.94 203 LEU A CA 1
ATOM 1628 C C . LEU A 1 203 ? -22.359 -17.047 -7.902 1 87.94 203 LEU A C 1
ATOM 1630 O O . LEU A 1 203 ? -22.109 -17.594 -6.824 1 87.94 203 LEU A O 1
ATOM 1634 N N . PRO A 1 204 ? -23.609 -16.859 -8.289 1 88.81 204 PRO A N 1
ATOM 1635 C CA . PRO A 1 204 ? -24.703 -17.391 -7.453 1 88.81 204 PRO A CA 1
ATOM 1636 C C . PRO A 1 204 ? -24.609 -18.906 -7.273 1 88.81 204 PRO A C 1
ATOM 1638 O O . PRO A 1 204 ? -24.938 -19.422 -6.199 1 88.81 204 PRO A O 1
ATOM 1641 N N . LYS A 1 205 ? -24.203 -19.578 -8.289 1 87.81 205 LYS A N 1
ATOM 1642 C CA . LYS A 1 205 ? -24.016 -21.016 -8.18 1 87.81 205 LYS A CA 1
ATOM 1643 C C . LYS A 1 205 ? -22.938 -21.359 -7.145 1 87.81 205 LYS A C 1
ATOM 1645 O O . LYS A 1 205 ? -23.094 -22.297 -6.367 1 87.81 205 LYS A O 1
ATOM 1650 N N . PHE A 1 206 ? -21.906 -20.656 -7.133 1 86.69 206 PHE A N 1
ATOM 1651 C CA . PHE A 1 206 ? -20.828 -20.828 -6.164 1 86.69 206 PHE A CA 1
ATOM 1652 C C . PHE A 1 206 ? -21.344 -20.609 -4.742 1 86.69 206 PHE A C 1
ATOM 1654 O O . PHE A 1 206 ? -21.062 -21.406 -3.848 1 86.69 206 PHE A O 1
ATOM 1661 N N . ILE A 1 207 ? -22.078 -19.547 -4.582 1 87 207 ILE A N 1
ATOM 1662 C CA . ILE A 1 207 ? -22.609 -19.203 -3.266 1 87 207 ILE A CA 1
ATOM 1663 C C . ILE A 1 207 ? -23.531 -20.312 -2.777 1 87 207 ILE A C 1
ATOM 1665 O O . ILE A 1 207 ? -23.453 -20.734 -1.62 1 87 207 ILE A O 1
ATOM 1669 N N . TYR A 1 208 ? -24.312 -20.797 -3.697 1 89.38 208 TYR A N 1
ATOM 1670 C CA . TYR A 1 208 ? -25.25 -21.875 -3.357 1 89.38 208 TYR A CA 1
ATOM 1671 C C . TYR A 1 208 ? -24.484 -23.141 -2.986 1 89.38 208 TYR A C 1
ATOM 1673 O O . TYR A 1 208 ? -24.844 -23.828 -2.023 1 89.38 208 TYR A O 1
ATOM 1681 N N . ARG A 1 209 ? -23.453 -23.422 -3.689 1 88 209 ARG A N 1
ATOM 1682 C CA . ARG A 1 209 ? -22.672 -24.641 -3.486 1 88 209 ARG A CA 1
ATOM 1683 C C . ARG A 1 209 ? -21.938 -24.609 -2.148 1 88 209 ARG A C 1
ATOM 1685 O O . ARG A 1 209 ? -21.75 -25.656 -1.512 1 88 209 ARG A O 1
ATOM 1692 N N . TYR A 1 210 ? -21.625 -23.438 -1.679 1 89.44 210 TYR A N 1
ATOM 1693 C CA . TYR A 1 210 ? -20.828 -23.328 -0.458 1 89.44 210 TYR A CA 1
ATOM 1694 C C . TYR A 1 210 ? -21.719 -23 0.741 1 89.44 210 TYR A C 1
ATOM 1696 O O . TYR A 1 210 ? -21.219 -22.859 1.863 1 89.44 210 TYR A O 1
ATOM 1704 N N . PHE A 1 211 ? -23 -22.938 0.49 1 90.5 211 PHE A N 1
ATOM 1705 C CA . PHE A 1 211 ? -23.953 -22.641 1.553 1 90.5 211 PHE A CA 1
ATOM 1706 C C . PHE A 1 211 ? -23.875 -23.672 2.668 1 90.5 211 PHE A C 1
ATOM 1708 O O . PHE A 1 211 ? -23.891 -23.328 3.85 1 90.5 211 PHE A O 1
ATOM 1715 N N . PRO A 1 212 ? -23.703 -24.953 2.352 1 91.5 212 PRO A N 1
ATOM 1716 C CA . PRO A 1 212 ? -23.578 -25.953 3.424 1 91.5 212 PRO A CA 1
ATOM 1717 C C . PRO A 1 212 ? -22.328 -25.719 4.285 1 91.5 212 PRO A C 1
ATOM 1719 O O . PRO A 1 212 ? -22.344 -26.031 5.48 1 91.5 212 PRO A O 1
ATOM 1722 N N . VAL A 1 213 ? -21.297 -25.312 3.691 1 91.31 213 VAL A N 1
ATOM 1723 C CA . VAL A 1 213 ? -20.078 -25.016 4.441 1 91.31 213 VAL A CA 1
ATOM 1724 C C . VAL A 1 213 ? -20.344 -23.891 5.43 1 91.31 213 VAL A C 1
ATOM 1726 O O . VAL A 1 213 ? -19.953 -23.969 6.594 1 91.31 213 VAL A O 1
ATOM 1729 N N . ALA A 1 214 ? -21.031 -22.844 4.969 1 90.19 214 ALA A N 1
ATOM 1730 C CA . ALA A 1 214 ? -21.391 -21.719 5.836 1 90.19 214 ALA A CA 1
ATOM 1731 C C . ALA A 1 214 ? -22.266 -22.188 7 1 90.19 214 ALA A C 1
ATOM 1733 O O . ALA A 1 214 ? -22.094 -21.734 8.133 1 90.19 214 ALA A O 1
ATOM 1734 N N . MET A 1 215 ? -23.141 -23.078 6.707 1 91.75 215 MET A N 1
ATOM 1735 C CA . MET A 1 215 ? -24.031 -23.609 7.742 1 91.75 215 MET A CA 1
ATOM 1736 C C . MET A 1 215 ? -23.25 -24.453 8.75 1 91.75 215 MET A C 1
ATOM 1738 O O . MET A 1 215 ? -23.547 -24.422 9.945 1 91.75 215 MET A O 1
ATOM 1742 N N . ALA A 1 216 ? -22.281 -25.156 8.219 1 92.94 216 ALA A N 1
ATOM 1743 C CA . ALA A 1 216 ? -21.438 -25.953 9.109 1 92.94 216 ALA A CA 1
ATOM 1744 C C . ALA A 1 216 ? -20.641 -25.062 10.062 1 92.94 216 ALA A C 1
ATOM 1746 O O . ALA A 1 216 ? -20.484 -25.375 11.242 1 92.94 216 ALA A O 1
ATOM 1747 N N . ILE A 1 217 ? -20.156 -24.016 9.57 1 91.62 217 ILE A N 1
ATOM 1748 C CA . ILE A 1 217 ? -19.406 -23.047 10.383 1 91.62 217 ILE A CA 1
ATOM 1749 C C . ILE A 1 217 ? -20.328 -22.469 11.453 1 91.62 217 ILE A C 1
ATOM 1751 O O . ILE A 1 217 ? -19.953 -22.391 12.625 1 91.62 217 ILE A O 1
ATOM 1755 N N . LYS A 1 218 ? -21.484 -22.016 11.039 1 91.31 218 LYS A N 1
ATOM 1756 C CA . LYS A 1 218 ? -22.453 -21.453 11.969 1 91.31 218 LYS A CA 1
ATOM 1757 C C . LYS A 1 218 ? -22.797 -22.453 13.078 1 91.31 218 LYS A C 1
ATOM 1759 O O . LYS A 1 218 ? -22.828 -22.094 14.258 1 91.31 218 LYS A O 1
ATOM 1764 N N . LYS A 1 219 ? -23.031 -23.656 12.703 1 93.25 219 LYS A N 1
ATOM 1765 C CA . LYS A 1 219 ? -23.375 -24.703 13.664 1 93.25 219 LYS A CA 1
ATOM 1766 C C . LYS A 1 219 ? -22.219 -24.938 14.633 1 93.25 219 LYS A C 1
ATOM 1768 O O . LYS A 1 219 ? -22.438 -25.062 15.844 1 93.25 219 LYS A O 1
ATOM 1773 N N . ALA A 1 220 ? -21.031 -25.094 14.078 1 93.44 220 ALA A N 1
ATOM 1774 C CA . ALA A 1 220 ? -19.844 -25.312 14.914 1 93.44 220 ALA A CA 1
ATOM 1775 C C . ALA A 1 220 ? -19.688 -24.203 15.938 1 93.44 220 ALA A C 1
ATOM 1777 O O . ALA A 1 220 ? -19.375 -24.453 17.109 1 93.44 220 ALA A O 1
ATOM 1778 N N . ARG A 1 221 ? -19.891 -22.984 15.547 1 93 221 ARG A N 1
ATOM 1779 C CA . ARG A 1 221 ? -19.781 -21.812 16.438 1 93 221 ARG A CA 1
ATOM 1780 C C . ARG A 1 221 ? -20.859 -21.859 17.516 1 93 221 ARG A C 1
ATOM 1782 O O . ARG A 1 221 ? -20.578 -21.625 18.688 1 93 221 ARG A O 1
ATOM 1789 N N . GLN A 1 222 ? -22.047 -22.141 17.094 1 92.5 222 GLN A N 1
ATOM 1790 C CA . GLN A 1 222 ? -23.172 -22.188 18.016 1 92.5 222 GLN A CA 1
ATOM 1791 C C . GLN A 1 222 ? -22.984 -23.266 19.078 1 92.5 222 GLN A C 1
ATOM 1793 O O . GLN A 1 222 ? -23.344 -23.078 20.234 1 92.5 222 GLN A O 1
ATOM 1798 N N . GLU A 1 223 ? -22.438 -24.281 18.703 1 94.56 223 GLU A N 1
ATOM 1799 C CA . GLU A 1 223 ? -22.219 -25.406 19.625 1 94.56 223 GLU A CA 1
ATOM 1800 C C . GLU A 1 223 ? -21.328 -25.016 20.781 1 94.56 223 GLU A C 1
ATOM 1802 O O . GLU A 1 223 ? -21.438 -25.578 21.875 1 94.56 223 GLU A O 1
ATOM 1807 N N . ILE A 1 224 ? -20.438 -24.125 20.5 1 94.44 224 ILE A N 1
ATOM 1808 C CA . ILE A 1 224 ? -19.5 -23.781 21.578 1 94.44 224 ILE A CA 1
ATOM 1809 C C . ILE A 1 224 ? -19.688 -22.312 21.969 1 94.44 224 ILE A C 1
ATOM 1811 O O . ILE A 1 224 ? -18.797 -21.688 22.531 1 94.44 224 ILE A O 1
ATOM 1815 N N . ASP A 1 225 ? -20.75 -21.625 21.531 1 91.88 225 ASP A N 1
ATOM 1816 C CA . ASP A 1 225 ? -21.219 -20.297 21.938 1 91.88 225 ASP A CA 1
ATOM 1817 C C . ASP A 1 225 ? -20.266 -19.219 21.469 1 91.88 225 ASP A C 1
ATOM 1819 O O . ASP A 1 225 ? -19.906 -18.328 22.234 1 91.88 225 ASP A O 1
ATOM 1823 N N . VAL A 1 226 ? -19.734 -19.469 20.359 1 89 226 VAL A N 1
ATOM 1824 C CA . VAL A 1 226 ? -18.984 -18.406 19.719 1 89 226 VAL A CA 1
ATOM 1825 C C . VAL A 1 226 ? -19.938 -17.453 18.984 1 89 226 VAL A C 1
ATOM 1827 O O . VAL A 1 226 ? -20.797 -17.891 18.234 1 89 226 VAL A O 1
ATOM 1830 N N . GLN A 1 227 ? -19.891 -16.125 19.438 1 76.38 227 GLN A N 1
ATOM 1831 C CA . GLN A 1 227 ? -20.797 -15.133 18.875 1 76.38 227 GLN A CA 1
ATOM 1832 C C . GLN A 1 227 ? -20.672 -15.07 17.344 1 76.38 227 GLN A C 1
ATOM 1834 O O . GLN A 1 227 ? -19.562 -15.195 16.812 1 76.38 227 GLN A O 1
ATOM 1839 N N . GLY A 1 228 ? -21.859 -15.055 16.703 1 64.88 228 GLY A N 1
ATOM 1840 C CA . GLY A 1 228 ? -21.922 -15.016 15.242 1 64.88 228 GLY A CA 1
ATOM 1841 C C . GLY A 1 228 ? -21.109 -13.891 14.641 1 64.88 228 GLY A C 1
ATOM 1842 O O . GLY A 1 228 ? -21.031 -12.797 15.211 1 64.88 228 GLY A O 1
ATOM 1843 N N . PHE A 1 229 ? -20.109 -14.266 13.914 1 64 229 PHE A N 1
ATOM 1844 C CA . PHE A 1 229 ? -19.312 -13.281 13.188 1 64 229 PHE A CA 1
ATOM 1845 C C . PHE A 1 229 ? -19.906 -13.031 11.805 1 64 229 PHE A C 1
ATOM 1847 O O . PHE A 1 229 ? -20.453 -13.945 11.18 1 64 229 PHE A O 1
ATOM 1854 N N . ASP A 1 230 ? -20.109 -11.734 11.531 1 61.38 230 ASP A N 1
ATOM 1855 C CA . ASP A 1 230 ? -20.453 -11.391 10.156 1 61.38 230 ASP A CA 1
ATOM 1856 C C . ASP A 1 230 ? -19.438 -11.977 9.172 1 61.38 230 ASP A C 1
ATOM 1858 O O . ASP A 1 230 ? -18.266 -11.586 9.172 1 61.38 230 ASP A O 1
ATOM 1862 N N . PRO A 1 231 ? -19.859 -13.141 8.609 1 57.78 231 PRO A N 1
ATOM 1863 C CA . PRO A 1 231 ? -18.938 -13.758 7.66 1 57.78 231 PRO A CA 1
ATOM 1864 C C . PRO A 1 231 ? -18.312 -12.75 6.699 1 57.78 231 PRO A C 1
ATOM 1866 O O . PRO A 1 231 ? -17.188 -12.961 6.219 1 57.78 231 PRO A O 1
ATOM 1869 N N . LEU A 1 232 ? -19.078 -11.703 6.492 1 56.41 232 LEU A N 1
ATOM 1870 C CA . LEU A 1 232 ? -18.578 -10.703 5.555 1 56.41 232 LEU A CA 1
ATOM 1871 C C . LEU A 1 232 ? -17.688 -9.695 6.258 1 56.41 232 LEU A C 1
ATOM 1873 O O . LEU A 1 232 ? -16.984 -8.922 5.602 1 56.41 232 LEU A O 1
ATOM 1877 N N . ALA A 1 233 ? -17.641 -9.812 7.582 1 63.25 233 ALA A N 1
ATOM 1878 C CA . ALA A 1 233 ? -16.906 -8.766 8.297 1 63.25 233 ALA A CA 1
ATOM 1879 C C . ALA A 1 233 ? -15.672 -9.344 8.992 1 63.25 233 ALA A C 1
ATOM 1881 O O . ALA A 1 233 ? -15.094 -8.695 9.867 1 63.25 233 ALA A O 1
ATOM 1882 N N . ARG A 1 234 ? -15.344 -10.617 8.68 1 64.69 234 ARG A N 1
ATOM 1883 C CA . ARG A 1 234 ? -14.203 -11.227 9.352 1 64.69 234 ARG A CA 1
ATOM 1884 C C . ARG A 1 234 ? -12.938 -10.406 9.141 1 64.69 234 ARG A C 1
ATOM 1886 O O . ARG A 1 234 ? -12.055 -10.383 10 1 64.69 234 ARG A O 1
ATOM 1893 N N . ASP A 1 235 ? -12.992 -9.68 8.133 1 71.94 235 ASP A N 1
ATOM 1894 C CA . ASP A 1 235 ? -11.711 -9.055 7.809 1 71.94 235 ASP A CA 1
ATOM 1895 C C . ASP A 1 235 ? -11.758 -7.547 8.047 1 71.94 235 ASP A C 1
ATOM 1897 O O . ASP A 1 235 ? -10.867 -6.816 7.609 1 71.94 235 ASP A O 1
ATOM 1901 N N . SER A 1 236 ? -12.812 -7.301 8.859 1 81 236 SER A N 1
ATOM 1902 C CA . SER A 1 236 ? -12.844 -5.902 9.266 1 81 236 SER A CA 1
ATOM 1903 C C . SER A 1 236 ? -11.828 -5.625 10.375 1 81 236 SER A C 1
ATOM 1905 O O . SER A 1 236 ? -11.633 -6.457 11.266 1 81 236 SER A O 1
ATOM 1907 N N . ASN A 1 237 ? -11.039 -4.617 10.328 1 89.44 237 ASN A N 1
ATOM 1908 C CA . ASN A 1 237 ? -10.094 -4.188 11.352 1 89.44 237 ASN A CA 1
ATOM 1909 C C . ASN A 1 237 ? -8.953 -5.184 11.508 1 89.44 237 ASN A C 1
ATOM 1911 O O . ASN A 1 237 ? -8.492 -5.438 12.625 1 89.44 237 ASN A O 1
ATOM 1915 N N . VAL A 1 238 ? -8.688 -5.953 10.453 1 93.69 238 VAL A N 1
ATOM 1916 C CA . VAL A 1 238 ? -7.602 -6.926 10.438 1 93.69 238 VAL A CA 1
ATOM 1917 C C . VAL A 1 238 ? -6.723 -6.699 9.203 1 93.69 238 VAL A C 1
ATOM 1919 O O . VAL A 1 238 ? -7.227 -6.578 8.086 1 93.69 238 VAL A O 1
ATOM 1922 N N . ILE A 1 239 ? -5.461 -6.59 9.445 1 96.19 239 ILE A N 1
ATOM 1923 C CA . ILE A 1 239 ? -4.539 -6.445 8.32 1 96.19 239 ILE A CA 1
ATOM 1924 C C . ILE A 1 239 ? -4.434 -7.773 7.57 1 96.19 239 ILE A C 1
ATOM 1926 O O . ILE A 1 239 ? -4.336 -8.836 8.188 1 96.19 239 ILE A O 1
ATOM 1930 N N . LYS A 1 240 ? -4.598 -7.695 6.273 1 96.31 240 LYS A N 1
ATOM 1931 C CA . LYS A 1 240 ? -4.332 -8.828 5.395 1 96.31 240 LYS A CA 1
ATOM 1932 C C . LYS A 1 240 ? -2.928 -8.75 4.801 1 96.31 240 LYS A C 1
ATOM 1934 O O . LYS A 1 240 ? -2.643 -7.871 3.986 1 96.31 240 LYS A O 1
ATOM 1939 N N . MET A 1 241 ? -2.1 -9.617 5.207 1 96.81 241 MET A N 1
ATOM 1940 C CA . MET A 1 241 ? -0.738 -9.695 4.688 1 96.81 241 MET A CA 1
ATOM 1941 C C . MET A 1 241 ? -0.65 -10.711 3.549 1 96.81 241 MET A C 1
ATOM 1943 O O . MET A 1 241 ? -0.943 -11.891 3.74 1 96.81 241 MET A O 1
ATOM 1947 N N . ILE A 1 242 ? -0.263 -10.242 2.404 1 96.44 242 ILE A N 1
ATOM 1948 C CA . ILE A 1 242 ? -0.289 -11.086 1.213 1 96.44 242 ILE A CA 1
ATOM 1949 C C . ILE A 1 242 ? 1.136 -11.336 0.727 1 96.44 242 ILE A C 1
ATOM 1951 O O . ILE A 1 242 ? 1.894 -10.391 0.49 1 96.44 242 ILE A O 1
ATOM 1955 N N . ASN A 1 243 ? 1.484 -12.594 0.604 1 96.44 243 ASN A N 1
ATOM 1956 C CA . ASN A 1 243 ? 2.791 -12.945 0.06 1 96.44 243 ASN A CA 1
ATOM 1957 C C . ASN A 1 243 ? 2.807 -12.852 -1.463 1 96.44 243 ASN A C 1
ATOM 1959 O O . ASN A 1 243 ? 2.982 -13.859 -2.15 1 96.44 243 ASN A O 1
ATOM 1963 N N . SER A 1 244 ? 2.664 -11.719 -1.96 1 95.69 244 SER A N 1
ATOM 1964 C CA . SER A 1 244 ? 2.652 -11.406 -3.385 1 95.69 244 SER A CA 1
ATOM 1965 C C . SER A 1 244 ? 3.1 -9.969 -3.637 1 95.69 244 SER A C 1
ATOM 1967 O O . SER A 1 244 ? 3.604 -9.305 -2.73 1 95.69 244 SER A O 1
ATOM 1969 N N . PHE A 1 245 ? 3.158 -9.539 -4.863 1 96.06 245 PHE A N 1
ATOM 1970 C CA . PHE A 1 245 ? 3.596 -8.211 -5.273 1 96.06 245 PHE A CA 1
ATOM 1971 C C . PHE A 1 245 ? 2.992 -7.828 -6.617 1 96.06 245 PHE A C 1
ATOM 1973 O O . PHE A 1 245 ? 2.473 -8.688 -7.336 1 96.06 245 PHE A O 1
ATOM 1980 N N . TRP A 1 246 ? 3 -6.531 -6.883 1 95.19 246 TRP A N 1
ATOM 1981 C CA . TRP A 1 246 ? 2.629 -6.102 -8.227 1 95.19 246 TRP A CA 1
ATOM 1982 C C . TRP A 1 246 ? 3.645 -6.586 -9.258 1 95.19 246 TRP A C 1
ATOM 1984 O O . TRP A 1 246 ? 4.801 -6.16 -9.242 1 95.19 246 TRP A O 1
ATOM 1994 N N . GLY A 1 247 ? 3.447 -7.332 -10.07 1 92.19 247 GLY A N 1
ATOM 1995 C CA . GLY A 1 247 ? 4.223 -8.102 -11.031 1 92.19 247 GLY A CA 1
ATOM 1996 C C . GLY A 1 247 ? 3.752 -9.531 -11.164 1 92.19 247 GLY A C 1
ATOM 1997 O O . GLY A 1 247 ? 3.822 -10.117 -12.25 1 92.19 247 GLY A O 1
ATOM 1998 N N . MET A 1 248 ? 3.266 -9.961 -9.992 1 93.94 248 MET A N 1
ATOM 1999 C CA . MET A 1 248 ? 2.695 -11.305 -9.977 1 93.94 248 MET A CA 1
ATOM 2000 C C . MET A 1 248 ? 1.172 -11.25 -9.914 1 93.94 248 MET A C 1
ATOM 2002 O O . MET A 1 248 ? 0.492 -12.125 -10.453 1 93.94 248 MET A O 1
ATOM 2006 N N . GLU A 1 249 ? 0.634 -10.266 -9.211 1 93.69 249 GLU A N 1
ATOM 2007 C CA . GLU A 1 249 ? -0.808 -10.039 -9.211 1 93.69 249 GLU A CA 1
ATOM 2008 C C . GLU A 1 249 ? -1.181 -8.828 -10.062 1 93.69 249 GLU A C 1
ATOM 2010 O O . GLU A 1 249 ? -0.373 -7.918 -10.242 1 93.69 249 GLU A O 1
ATOM 2015 N N . SER A 1 250 ? -2.41 -8.883 -10.492 1 94.44 250 SER A N 1
ATOM 2016 C CA . SER A 1 250 ? -2.883 -7.754 -11.281 1 94.44 250 SER A CA 1
ATOM 2017 C C . SER A 1 250 ? -3.066 -6.512 -10.422 1 94.44 250 SER A C 1
ATOM 2019 O O . SER A 1 250 ? -3.785 -6.547 -9.414 1 94.44 250 SER A O 1
ATOM 2021 N N . PRO A 1 251 ? -2.414 -5.473 -10.812 1 95.88 251 PRO A N 1
ATOM 2022 C CA . PRO A 1 251 ? -2.506 -4.242 -10.023 1 95.88 251 PRO A CA 1
ATOM 2023 C C . PRO A 1 251 ? -3.924 -3.682 -9.969 1 95.88 251 PRO A C 1
ATOM 2025 O O . PRO A 1 251 ? -4.664 -3.756 -10.953 1 95.88 251 PRO A O 1
ATOM 2028 N N . ARG A 1 252 ? -4.312 -3.141 -8.812 1 95.94 252 ARG A N 1
ATOM 2029 C CA . ARG A 1 252 ? -5.609 -2.523 -8.562 1 95.94 252 ARG A CA 1
ATOM 2030 C C . ARG A 1 252 ? -5.582 -1.694 -7.285 1 95.94 252 ARG A C 1
ATOM 2032 O O . ARG A 1 252 ? -4.645 -1.796 -6.492 1 95.94 252 ARG A O 1
ATOM 2039 N N . PRO A 1 253 ? -6.559 -0.849 -7.094 1 95.5 253 PRO A N 1
ATOM 2040 C CA . PRO A 1 253 ? -6.648 -0.178 -5.793 1 95.5 253 PRO A CA 1
ATOM 2041 C C . PRO A 1 253 ? -6.926 -1.147 -4.648 1 95.5 253 PRO A C 1
ATOM 2043 O O . PRO A 1 253 ? -7.695 -2.098 -4.812 1 95.5 253 PRO A O 1
ATOM 2046 N N . VAL A 1 254 ? -6.266 -0.952 -3.52 1 96.25 254 VAL A N 1
ATOM 2047 C CA . VAL A 1 254 ? -6.488 -1.813 -2.363 1 96.25 254 VAL A CA 1
ATOM 2048 C C . VAL A 1 254 ? -6.746 -0.959 -1.124 1 96.25 254 VAL A C 1
ATOM 2050 O O . VAL A 1 254 ? -6.285 0.183 -1.043 1 96.25 254 VAL A O 1
ATOM 2053 N N . GLY A 1 255 ? -7.477 -1.479 -0.21 1 95.38 255 GLY A N 1
ATOM 2054 C CA . GLY A 1 255 ? -7.812 -0.783 1.021 1 95.38 255 GLY A CA 1
ATOM 2055 C C . GLY A 1 255 ? -6.637 -0.647 1.971 1 95.38 255 GLY A C 1
ATOM 2056 O O . GLY A 1 255 ? -5.598 -1.282 1.775 1 95.38 255 GLY A O 1
ATOM 2057 N N . PRO A 1 256 ? -6.797 0.153 3.027 1 96.19 256 PRO A N 1
ATOM 2058 C CA . PRO A 1 256 ? -5.711 0.474 3.953 1 96.19 256 PRO A CA 1
ATOM 2059 C C . PRO A 1 256 ? -5.285 -0.722 4.801 1 96.19 256 PRO A C 1
ATOM 2061 O O . PRO A 1 256 ? -4.234 -0.681 5.449 1 96.19 256 PRO A O 1
ATOM 2064 N N . LEU A 1 257 ? -6.082 -1.8 4.844 1 96.5 257 LEU A N 1
ATOM 2065 C CA . LEU A 1 257 ? -5.773 -2.957 5.68 1 96.5 257 LEU A CA 1
ATOM 2066 C C . LEU A 1 257 ? -5.184 -4.086 4.844 1 96.5 257 LEU A C 1
ATOM 2068 O O . LEU A 1 257 ? -5.074 -5.223 5.316 1 96.5 257 LEU A O 1
ATOM 2072 N N . VAL A 1 258 ? -4.809 -3.818 3.594 1 96.69 258 VAL A N 1
ATOM 2073 C CA . VAL A 1 258 ? -4.184 -4.801 2.715 1 96.69 258 VAL A CA 1
ATOM 2074 C C . VAL A 1 258 ? -2.709 -4.457 2.521 1 96.69 258 VAL A C 1
ATOM 2076 O O . VAL A 1 258 ? -2.371 -3.328 2.154 1 96.69 258 VAL A O 1
ATOM 2079 N N . GLU A 1 259 ? -1.847 -5.391 2.805 1 96.56 259 GLU A N 1
ATOM 2080 C CA . GLU A 1 259 ? -0.411 -5.18 2.652 1 96.56 259 GLU A CA 1
ATOM 2081 C C . GLU A 1 259 ? 0.229 -6.297 1.834 1 96.56 259 GLU A C 1
ATOM 2083 O O . GLU A 1 259 ? 0.207 -7.461 2.24 1 96.56 259 GLU A O 1
ATOM 2088 N N . TYR A 1 260 ? 0.756 -5.957 0.672 1 96.25 260 TYR A N 1
ATOM 2089 C CA . TYR A 1 260 ? 1.579 -6.883 -0.096 1 96.25 260 TYR A CA 1
ATOM 2090 C C . TYR A 1 260 ? 3.008 -6.914 0.436 1 96.25 260 TYR A C 1
ATOM 2092 O O . TYR A 1 260 ? 3.725 -5.914 0.366 1 96.25 260 TYR A O 1
ATOM 2100 N N . VAL A 1 261 ? 3.436 -8.062 0.9 1 96.62 261 VAL A N 1
ATOM 2101 C CA . VAL A 1 261 ? 4.723 -8.117 1.589 1 96.62 261 VAL A CA 1
ATOM 2102 C C . VAL A 1 261 ? 5.664 -9.07 0.856 1 96.62 261 VAL A C 1
ATOM 2104 O O . VAL A 1 261 ? 6.801 -9.273 1.28 1 96.62 261 VAL A O 1
ATOM 2107 N N . GLY A 1 262 ? 5.168 -9.648 -0.202 1 95.25 262 GLY A N 1
ATOM 2108 C CA . GLY A 1 262 ? 5.988 -10.617 -0.909 1 95.25 262 GLY A CA 1
ATOM 2109 C C . GLY A 1 262 ? 6.777 -10.016 -2.055 1 95.25 262 GLY A C 1
ATOM 2110 O O . GLY A 1 262 ? 6.672 -8.812 -2.32 1 95.25 262 GLY A O 1
ATOM 2111 N N . PRO A 1 263 ? 7.602 -10.812 -2.664 1 95.94 263 PRO A N 1
ATOM 2112 C CA . PRO A 1 263 ? 7.848 -12.227 -2.346 1 95.94 263 PRO A CA 1
ATOM 2113 C C . PRO A 1 263 ? 8.812 -12.406 -1.174 1 95.94 263 PRO A C 1
ATOM 2115 O O . PRO A 1 263 ? 9.836 -11.719 -1.1 1 95.94 263 PRO A O 1
ATOM 2118 N N . ILE A 1 264 ? 8.484 -13.25 -0.289 1 96.31 264 ILE A N 1
ATOM 2119 C CA . ILE A 1 264 ? 9.391 -13.562 0.804 1 96.31 264 ILE A CA 1
ATOM 2120 C C . ILE A 1 264 ? 10.188 -14.82 0.462 1 96.31 264 ILE A C 1
ATOM 2122 O O . ILE A 1 264 ? 9.609 -15.898 0.264 1 96.31 264 ILE A O 1
ATOM 2126 N N . ILE A 1 265 ? 11.492 -14.633 0.315 1 94.75 265 ILE A N 1
ATOM 2127 C CA . ILE A 1 265 ? 12.438 -15.68 -0.031 1 94.75 265 ILE A CA 1
ATOM 2128 C C . ILE A 1 265 ? 13.133 -16.188 1.232 1 94.75 265 ILE A C 1
ATOM 2130 O O . ILE A 1 265 ? 13.438 -15.406 2.135 1 94.75 265 ILE A O 1
ATOM 2134 N N . GLY A 1 266 ? 13.367 -17.469 1.291 1 92.38 266 GLY A N 1
ATOM 2135 C CA . GLY A 1 266 ? 14.062 -18.031 2.432 1 92.38 266 GLY A CA 1
ATOM 2136 C C . GLY A 1 266 ? 15.469 -17.5 2.604 1 92.38 266 GLY A C 1
ATOM 2137 O O . GLY A 1 266 ? 16.109 -17.078 1.634 1 92.38 266 GLY A O 1
ATOM 2138 N N . THR A 1 267 ? 15.898 -17.578 3.82 1 90.62 267 THR A N 1
ATOM 2139 C CA . THR A 1 267 ? 17.25 -17.109 4.113 1 90.62 267 THR A CA 1
ATOM 2140 C C . THR A 1 267 ? 18.281 -18.141 3.646 1 90.62 267 THR A C 1
ATOM 2142 O O . THR A 1 267 ? 19.391 -17.781 3.252 1 90.62 267 THR A O 1
ATOM 2145 N N . SER A 1 268 ? 17.891 -19.422 3.734 1 91.62 268 SER A N 1
ATOM 2146 C CA . SER A 1 268 ? 18.781 -20.5 3.34 1 91.62 268 SER A CA 1
ATOM 2147 C C . SER A 1 268 ? 18 -21.641 2.695 1 91.62 268 SER A C 1
ATOM 2149 O O . SER A 1 268 ? 16.859 -21.906 3.068 1 91.62 268 SER A O 1
ATOM 2151 N N . TYR A 1 269 ? 18.672 -22.25 1.703 1 93.44 269 TYR A N 1
ATOM 2152 C CA . TYR A 1 269 ? 18.109 -23.406 1.006 1 93.44 269 TYR A CA 1
ATOM 2153 C C . TYR A 1 269 ? 19.109 -24.562 0.958 1 93.44 269 TYR A C 1
ATOM 2155 O O . TYR A 1 269 ? 20.312 -24.359 1.142 1 93.44 269 TYR A O 1
ATOM 2163 N N . ASP A 1 270 ? 18.578 -25.719 0.712 1 93 270 ASP A N 1
ATOM 2164 C CA . ASP A 1 270 ? 19.469 -26.875 0.51 1 93 270 ASP A CA 1
ATOM 2165 C C . ASP A 1 270 ? 20.344 -26.688 -0.727 1 93 270 ASP A C 1
ATOM 2167 O O . ASP A 1 270 ? 19.859 -26.203 -1.762 1 93 270 ASP A O 1
ATOM 2171 N N . SER A 1 271 ? 21.609 -27.031 -0.583 1 95.25 271 SER A N 1
ATOM 2172 C CA . SER A 1 271 ? 22.516 -26.953 -1.727 1 95.25 271 SER A CA 1
ATOM 2173 C C . SER A 1 271 ? 22.328 -28.141 -2.664 1 95.25 271 SER A C 1
ATOM 2175 O O . SER A 1 271 ? 21.625 -29.078 -2.342 1 95.25 271 SER A O 1
ATOM 2177 N N . LEU A 1 272 ? 22.984 -28.078 -3.812 1 95.88 272 LEU A N 1
ATOM 2178 C CA . LEU A 1 272 ? 22.969 -29.188 -4.754 1 95.88 272 LEU A CA 1
ATOM 2179 C C . LEU A 1 272 ? 23.812 -30.344 -4.246 1 95.88 272 LEU A C 1
ATOM 2181 O O . LEU A 1 272 ? 24.984 -30.172 -3.93 1 95.88 272 LEU A O 1
ATOM 2185 N N . PRO A 1 273 ? 23.219 -31.5 -4.152 1 95.19 273 PRO A N 1
ATOM 2186 C CA . PRO A 1 273 ? 24.094 -32.656 -3.914 1 95.19 273 PRO A CA 1
ATOM 2187 C C . PRO A 1 273 ? 25.109 -32.875 -5.027 1 95.19 273 PRO A C 1
ATOM 2189 O O . PRO A 1 273 ? 24.922 -32.375 -6.148 1 95.19 273 PRO A O 1
ATOM 2192 N N . SER A 1 274 ? 26.125 -33.594 -4.75 1 95.19 274 SER A N 1
ATOM 2193 C CA . SER A 1 274 ? 27.266 -33.75 -5.656 1 95.19 274 SER A CA 1
ATOM 2194 C C . SER A 1 274 ? 26.828 -34.281 -7.016 1 95.19 274 SER A C 1
ATOM 2196 O O . SER A 1 274 ? 27.281 -33.812 -8.055 1 95.19 274 SER A O 1
ATOM 2198 N N . HIS A 1 275 ? 25.953 -35.25 -7.027 1 94.31 275 HIS A N 1
ATOM 2199 C CA . HIS A 1 275 ? 25.547 -35.844 -8.289 1 94.31 275 HIS A CA 1
ATOM 2200 C C . HIS A 1 275 ? 24.75 -34.875 -9.148 1 94.31 275 HIS A C 1
ATOM 2202 O O . HIS A 1 275 ? 24.875 -34.875 -10.375 1 94.31 275 HIS A O 1
ATOM 2208 N N . LEU A 1 276 ? 23.953 -34.062 -8.555 1 96.69 276 LEU A N 1
ATOM 2209 C CA . LEU A 1 276 ? 23.188 -33.062 -9.312 1 96.69 276 LEU A CA 1
ATOM 2210 C C . LEU A 1 276 ? 24.094 -31.922 -9.75 1 96.69 276 LEU A C 1
ATOM 2212 O O . LEU A 1 276 ? 23.906 -31.344 -10.828 1 96.69 276 LEU A O 1
ATOM 2216 N N . MET A 1 277 ? 25.062 -31.531 -8.883 1 96.81 277 MET A N 1
ATOM 2217 C CA . MET A 1 277 ? 26.031 -30.516 -9.266 1 96.81 277 MET A CA 1
ATOM 2218 C C . MET A 1 277 ? 26.812 -30.938 -10.508 1 96.81 277 MET A C 1
ATOM 2220 O O . MET A 1 277 ? 26.984 -30.156 -11.438 1 96.81 277 MET A O 1
ATOM 2224 N N . GLN A 1 278 ? 27.25 -32.188 -10.484 1 96.94 278 GLN A N 1
ATOM 2225 C CA . GLN A 1 278 ? 27.969 -32.75 -11.633 1 96.94 278 GLN A CA 1
ATOM 2226 C C . GLN A 1 278 ? 27.094 -32.75 -12.883 1 96.94 278 GLN A C 1
ATOM 2228 O O . GLN A 1 278 ? 27.531 -32.375 -13.969 1 96.94 278 GLN A O 1
ATOM 2233 N N . PHE A 1 279 ? 25.891 -33.156 -12.719 1 97.62 279 PHE A N 1
ATOM 2234 C CA . PHE A 1 279 ? 24.953 -33.156 -13.828 1 97.62 279 PHE A CA 1
ATOM 2235 C C . PHE A 1 279 ? 24.797 -31.766 -14.414 1 97.62 279 PHE A C 1
ATOM 2237 O O . PHE A 1 279 ? 24.875 -31.594 -15.633 1 97.62 279 PHE A O 1
ATOM 2244 N N . MET A 1 280 ? 24.547 -30.766 -13.555 1 98.06 280 MET A N 1
ATOM 2245 C CA . MET A 1 280 ? 24.359 -29.391 -13.984 1 98.06 280 MET A CA 1
ATOM 2246 C C . MET A 1 280 ? 25.578 -28.875 -14.727 1 98.06 280 MET A C 1
ATOM 2248 O O . MET A 1 280 ? 25.453 -28.188 -15.742 1 98.06 280 MET A O 1
ATOM 2252 N N . GLN A 1 281 ? 26.75 -29.234 -14.312 1 97.62 281 GLN A N 1
ATOM 2253 C CA . GLN A 1 281 ? 28 -28.75 -14.906 1 97.62 281 GLN A CA 1
ATOM 2254 C C . GLN A 1 281 ? 28.25 -29.422 -16.25 1 97.62 281 GLN A C 1
ATOM 2256 O O . GLN A 1 281 ? 28.906 -28.844 -17.125 1 97.62 281 GLN A O 1
ATOM 2261 N N . GLN A 1 282 ? 27.766 -30.594 -16.406 1 97.56 282 GLN A N 1
ATOM 2262 C CA . GLN A 1 282 ? 27.984 -31.359 -17.641 1 97.56 282 GLN A CA 1
ATOM 2263 C C . GLN A 1 282 ? 27.031 -30.906 -18.734 1 97.56 282 GLN A C 1
ATOM 2265 O O . GLN A 1 282 ? 27.203 -31.266 -19.906 1 97.56 282 GLN A O 1
ATOM 2270 N N . HIS A 1 283 ? 26.031 -30.141 -18.391 1 98.38 283 HIS A N 1
ATOM 2271 C CA . HIS A 1 283 ? 25.047 -29.625 -19.344 1 98.38 283 HIS A CA 1
ATOM 2272 C C . HIS A 1 283 ? 25.031 -28.109 -19.359 1 98.38 283 HIS A C 1
ATOM 2274 O O . HIS A 1 283 ? 25.438 -27.469 -18.391 1 98.38 283 HIS A O 1
ATOM 2280 N N . GLN A 1 284 ? 24.578 -27.5 -20.422 1 98 284 GLN A N 1
ATOM 2281 C CA . GLN A 1 284 ? 24.594 -26.047 -20.547 1 98 284 GLN A CA 1
ATOM 2282 C C . GLN A 1 284 ? 23.188 -25.484 -20.469 1 98 284 GLN A C 1
ATOM 2284 O O . GLN A 1 284 ? 23 -24.312 -20.109 1 98 284 GLN A O 1
ATOM 2289 N N . ARG A 1 285 ? 22.219 -26.219 -20.906 1 98.56 285 ARG A N 1
ATOM 2290 C CA . ARG A 1 285 ? 20.828 -25.812 -20.938 1 98.56 285 ARG A CA 1
ATOM 2291 C C . ARG A 1 285 ? 19.922 -26.859 -20.297 1 98.56 285 ARG A C 1
ATOM 2293 O O . ARG A 1 285 ? 19.406 -27.734 -21 1 98.56 285 ARG A O 1
ATOM 2300 N N . VAL A 1 286 ? 19.688 -26.703 -19.031 1 98.81 286 VAL A N 1
ATOM 2301 C CA . VAL A 1 286 ? 18.953 -27.688 -18.266 1 98.81 286 VAL A CA 1
ATOM 2302 C C . VAL A 1 286 ? 17.531 -27.203 -17.984 1 98.81 286 VAL A C 1
ATOM 2304 O O . VAL A 1 286 ? 17.344 -26.031 -17.656 1 98.81 286 VAL A O 1
ATOM 2307 N N . ILE A 1 287 ? 16.547 -28.062 -18.172 1 98.88 287 ILE A N 1
ATOM 2308 C CA . ILE A 1 287 ? 15.164 -27.812 -17.781 1 98.88 287 ILE A CA 1
ATOM 2309 C C . ILE A 1 287 ? 14.883 -28.453 -16.422 1 98.88 287 ILE A C 1
ATOM 2311 O O . ILE A 1 287 ? 15.258 -29.609 -16.203 1 98.88 287 ILE A O 1
ATOM 2315 N N . TYR A 1 288 ? 14.312 -27.672 -15.539 1 98.81 288 TYR A N 1
ATOM 2316 C CA . TYR A 1 288 ? 13.836 -28.219 -14.273 1 98.81 288 TYR A CA 1
ATOM 2317 C C . TYR A 1 288 ? 12.328 -28.406 -14.281 1 98.81 288 TYR A C 1
ATOM 2319 O O . TYR A 1 288 ? 11.586 -27.484 -14.664 1 98.81 288 TYR A O 1
ATOM 2327 N N . ILE A 1 289 ? 11.836 -29.594 -13.961 1 98.19 289 ILE A N 1
ATOM 2328 C CA . ILE A 1 289 ? 10.414 -29.906 -13.961 1 98.19 289 ILE A CA 1
ATOM 2329 C C . ILE A 1 289 ? 9.984 -30.344 -12.562 1 98.19 289 ILE A C 1
ATOM 2331 O O . ILE A 1 289 ? 10.555 -31.281 -11.992 1 98.19 289 ILE A O 1
ATOM 2335 N N . ALA A 1 290 ? 9.023 -29.641 -12.031 1 96.56 290 ALA A N 1
ATOM 2336 C CA . ALA A 1 290 ? 8.477 -30 -10.727 1 96.56 290 ALA A CA 1
ATOM 2337 C C . ALA A 1 290 ? 7.039 -29.5 -10.578 1 96.56 290 ALA A C 1
ATOM 2339 O O . ALA A 1 290 ? 6.738 -28.359 -10.891 1 96.56 290 ALA A O 1
ATOM 2340 N N . PHE A 1 291 ? 6.098 -30.297 -10.102 1 91.88 291 PHE A N 1
ATOM 2341 C CA . PHE A 1 291 ? 4.699 -29.922 -9.93 1 91.88 291 PHE A CA 1
ATOM 2342 C C . PHE A 1 291 ? 4.301 -29.969 -8.461 1 91.88 291 PHE A C 1
ATOM 2344 O O . PHE A 1 291 ? 3.113 -29.938 -8.133 1 91.88 291 PHE A O 1
ATOM 2351 N N . GLY A 1 292 ? 5.188 -30 -7.633 1 79 292 GLY A N 1
ATOM 2352 C CA . GLY A 1 292 ? 4.887 -30 -6.211 1 79 292 GLY A CA 1
ATOM 2353 C C . GLY A 1 292 ? 4.344 -31.328 -5.719 1 79 292 GLY A C 1
ATOM 2354 O O . GLY A 1 292 ? 4.363 -32.312 -6.453 1 79 292 GLY A O 1
ATOM 2355 N N . GLN A 1 293 ? 3.877 -31.359 -4.48 1 71.38 293 GLN A N 1
ATOM 2356 C CA . GLN A 1 293 ? 3.48 -32.625 -3.855 1 71.38 293 GLN A CA 1
ATOM 2357 C C . GLN A 1 293 ? 1.961 -32.781 -3.826 1 71.38 293 GLN A C 1
ATOM 2359 O O . GLN A 1 293 ? 1.441 -33.875 -3.658 1 71.38 293 GLN A O 1
ATOM 2364 N N . MET A 1 294 ? 1.323 -31.656 -4.152 1 76.81 294 MET A N 1
ATOM 2365 C CA . MET A 1 294 ? -0.119 -31.656 -3.928 1 76.81 294 MET A CA 1
ATOM 2366 C C . MET A 1 294 ? -0.855 -32.281 -5.113 1 76.81 294 MET A C 1
ATOM 2368 O O . MET A 1 294 ? -1.78 -33.062 -4.93 1 76.81 294 MET A O 1
ATOM 2372 N N . TYR A 1 295 ? -0.365 -31.875 -6.281 1 79.62 295 TYR A N 1
ATOM 2373 C CA . TYR A 1 295 ? -1.041 -32.344 -7.484 1 79.62 295 TYR A CA 1
ATOM 2374 C C . TYR A 1 295 ? -0.047 -32.938 -8.469 1 79.62 295 TYR A C 1
ATOM 2376 O O . TYR A 1 295 ? 1.12 -32.562 -8.5 1 79.62 295 TYR A O 1
ATOM 2384 N N . THR A 1 296 ? -0.588 -33.969 -9.156 1 83.44 296 THR A N 1
ATOM 2385 C CA . THR A 1 296 ? 0.203 -34.594 -10.211 1 83.44 296 THR A CA 1
ATOM 2386 C C . THR A 1 296 ? -0.566 -34.625 -11.531 1 83.44 296 THR A C 1
ATOM 2388 O O . THR A 1 296 ? -1.783 -34.812 -11.539 1 83.44 296 THR A O 1
ATOM 2391 N N . PRO A 1 297 ? 0.174 -34.375 -12.562 1 89.56 297 PRO A N 1
ATOM 2392 C CA . PRO A 1 297 ? -0.486 -34.531 -13.859 1 89.56 297 PRO A CA 1
ATOM 2393 C C . PRO A 1 297 ? -1.119 -35.906 -14.055 1 89.56 297 PRO A C 1
ATOM 2395 O O . PRO A 1 297 ? -0.637 -36.875 -13.5 1 89.56 297 PRO A O 1
ATOM 2398 N N . ASN A 1 298 ? -2.188 -35.906 -14.773 1 90 298 ASN A N 1
ATOM 2399 C CA . ASN A 1 298 ? -2.775 -37.219 -15.102 1 90 298 ASN A CA 1
ATOM 2400 C C . ASN A 1 298 ? -2.027 -37.875 -16.234 1 90 298 ASN A C 1
ATOM 2402 O O . ASN A 1 298 ? -1.082 -37.312 -16.797 1 90 298 ASN A O 1
ATOM 2406 N N . HIS A 1 299 ? -2.441 -39.031 -16.594 1 93.5 299 HIS A N 1
ATOM 2407 C CA . HIS A 1 299 ? -1.75 -39.844 -17.578 1 93.5 299 HIS A CA 1
ATOM 2408 C C . HIS A 1 299 ? -1.583 -39.125 -18.906 1 93.5 299 HIS A C 1
ATOM 2410 O O . HIS A 1 299 ? -0.493 -39.125 -19.484 1 93.5 299 HIS A O 1
ATOM 2416 N N . GLN A 1 300 ? -2.648 -38.531 -19.375 1 94.12 300 GLN A N 1
ATOM 2417 C CA . GLN A 1 300 ? -2.611 -37.812 -20.656 1 94.12 300 GLN A CA 1
ATOM 2418 C C . GLN A 1 300 ? -1.69 -36.594 -20.578 1 94.12 300 GLN A C 1
ATOM 2420 O O . GLN A 1 300 ? -0.955 -36.312 -21.531 1 94.12 300 GLN A O 1
ATOM 2425 N N . GLU A 1 301 ? -1.743 -35.906 -19.5 1 94.75 301 GLU A N 1
ATOM 2426 C CA . GLU A 1 301 ? -0.874 -34.75 -19.312 1 94.75 301 GLU A CA 1
ATOM 2427 C C . GLU A 1 301 ? 0.595 -35.156 -19.281 1 94.75 301 GLU A C 1
ATOM 2429 O O . GLU A 1 301 ? 1.438 -34.5 -19.906 1 94.75 301 GLU A O 1
ATOM 2434 N N . PHE A 1 302 ? 0.892 -36.25 -18.625 1 95.56 302 PHE A N 1
ATOM 2435 C CA . PHE A 1 302 ? 2.248 -36.812 -18.594 1 95.56 302 PHE A CA 1
ATOM 2436 C C . PHE A 1 302 ? 2.721 -37.156 -19.984 1 95.56 302 PHE A C 1
ATOM 2438 O O . PHE A 1 302 ? 3.854 -36.844 -20.375 1 95.56 302 PHE A O 1
ATOM 2445 N N . LYS A 1 303 ? 1.872 -37.812 -20.672 1 96.81 303 LYS A N 1
ATOM 2446 C CA . LYS A 1 303 ? 2.215 -38.25 -22.016 1 96.81 303 LYS A CA 1
ATOM 2447 C C . LYS A 1 303 ? 2.561 -37.062 -22.906 1 96.81 303 LYS A C 1
ATOM 2449 O O . LYS A 1 303 ? 3.58 -37.094 -23.609 1 96.81 303 LYS A O 1
ATOM 2454 N N . VAL A 1 304 ? 1.705 -36.062 -22.844 1 97.56 304 VAL A N 1
ATOM 2455 C CA . VAL A 1 304 ? 1.907 -34.875 -23.672 1 97.56 304 VAL A CA 1
ATOM 2456 C C . VAL A 1 304 ? 3.193 -34.188 -23.266 1 97.56 304 VAL A C 1
ATOM 2458 O O . VAL A 1 304 ? 4.016 -33.812 -24.109 1 97.56 304 VAL A O 1
ATOM 2461 N N . LEU A 1 305 ? 3.395 -33.969 -21.984 1 97.44 305 LEU A N 1
ATOM 2462 C CA . LEU A 1 305 ? 4.559 -33.25 -21.484 1 97.44 305 LEU A CA 1
ATOM 2463 C C . LEU A 1 305 ? 5.848 -34 -21.844 1 97.44 305 LEU A C 1
ATOM 2465 O O . LEU A 1 305 ? 6.789 -33.406 -22.359 1 97.44 305 LEU A O 1
ATOM 2469 N N . LEU A 1 306 ? 5.883 -35.312 -21.594 1 97.69 306 LEU A N 1
ATOM 2470 C CA . LEU A 1 306 ? 7.078 -36.094 -21.844 1 97.69 306 LEU A CA 1
ATOM 2471 C C . LEU A 1 306 ? 7.391 -36.156 -23.344 1 97.69 306 LEU A C 1
ATOM 2473 O O . LEU A 1 306 ? 8.539 -35.969 -23.734 1 97.69 306 LEU A O 1
ATOM 2477 N N . THR A 1 307 ? 6.332 -36.375 -24.141 1 98.31 307 THR A N 1
ATOM 2478 C CA . THR A 1 307 ? 6.527 -36.406 -25.578 1 98.31 307 THR A CA 1
ATOM 2479 C C . THR A 1 307 ? 7.098 -35.094 -26.094 1 98.31 307 THR A C 1
ATOM 2481 O O . THR A 1 307 ? 8.047 -35.062 -26.875 1 98.31 307 THR A O 1
ATOM 2484 N N . SER A 1 308 ? 6.523 -33.969 -25.625 1 98.56 308 SER A N 1
ATOM 2485 C CA . SER A 1 308 ? 6.961 -32.656 -26.047 1 98.56 308 SER A CA 1
ATOM 2486 C C . SER A 1 308 ? 8.406 -32.375 -25.625 1 98.56 308 SER A C 1
ATOM 2488 O O . SER A 1 308 ? 9.172 -31.797 -26.391 1 98.56 308 SER A O 1
ATOM 2490 N N . LEU A 1 309 ? 8.789 -32.812 -24.453 1 98.44 309 LEU A N 1
ATOM 2491 C CA . LEU A 1 309 ? 10.141 -32.625 -23.938 1 98.44 309 LEU A CA 1
ATOM 2492 C C . LEU A 1 309 ? 11.148 -33.406 -24.75 1 98.44 309 LEU A C 1
ATOM 2494 O O . LEU A 1 309 ? 12.219 -32.906 -25.094 1 98.44 309 LEU A O 1
ATOM 2498 N N . LEU A 1 310 ? 10.773 -34.656 -25.047 1 98.19 310 LEU A N 1
ATOM 2499 C CA . LEU A 1 310 ? 11.672 -35.531 -25.812 1 98.19 310 LEU A CA 1
ATOM 2500 C C . LEU A 1 310 ? 11.836 -35 -27.234 1 98.19 310 LEU A C 1
ATOM 2502 O O . LEU A 1 310 ? 12.938 -35.062 -27.797 1 98.19 310 LEU A O 1
ATOM 2506 N N . GLU A 1 311 ? 10.75 -34.5 -27.781 1 98.06 311 GLU A N 1
ATOM 2507 C CA . GLU A 1 311 ? 10.852 -33.844 -29.094 1 98.06 311 GLU A CA 1
ATOM 2508 C C . GLU A 1 311 ? 11.789 -32.656 -29.047 1 98.06 311 GLU A C 1
ATOM 2510 O O . GLU A 1 311 ? 12.648 -32.5 -29.922 1 98.06 311 GLU A O 1
ATOM 2515 N N . ALA A 1 312 ? 11.633 -31.797 -28.062 1 98.5 312 ALA A N 1
ATOM 2516 C CA . ALA A 1 312 ? 12.492 -30.625 -27.906 1 98.5 312 ALA A CA 1
ATOM 2517 C C . ALA A 1 312 ? 13.945 -31.031 -27.688 1 98.5 312 ALA A C 1
ATOM 2519 O O . ALA A 1 312 ? 14.859 -30.375 -28.172 1 98.5 312 ALA A O 1
ATOM 2520 N N . TYR A 1 313 ? 14.156 -32.156 -26.922 1 98.19 313 TYR A N 1
ATOM 2521 C CA . TYR A 1 313 ? 15.484 -32.688 -26.688 1 98.19 313 TYR A CA 1
ATOM 2522 C C . TYR A 1 313 ? 16.125 -33.156 -28 1 98.19 313 TYR A C 1
ATOM 2524 O O . TYR A 1 313 ? 17.297 -32.844 -28.266 1 98.19 313 TYR A O 1
ATOM 2532 N N . GLU A 1 314 ? 15.359 -33.844 -28.828 1 98 314 GLU A N 1
ATOM 2533 C CA . GLU A 1 314 ? 15.844 -34.312 -30.125 1 98 314 GLU A CA 1
ATOM 2534 C C . GLU A 1 314 ? 16.234 -33.156 -31.031 1 98 314 GLU A C 1
ATOM 2536 O O . GLU A 1 314 ? 17.156 -33.281 -31.844 1 98 314 GLU A O 1
ATOM 2541 N N . HIS A 1 315 ? 15.547 -32.031 -30.875 1 98 315 HIS A N 1
ATOM 2542 C CA . HIS A 1 315 ? 15.836 -30.859 -31.703 1 98 315 HIS A CA 1
ATOM 2543 C C . HIS A 1 315 ? 17 -30.062 -31.125 1 98 315 HIS A C 1
ATOM 2545 O O . HIS A 1 315 ? 17.422 -29.062 -31.719 1 98 315 HIS A O 1
ATOM 2551 N N . GLY A 1 316 ? 17.469 -30.375 -29.906 1 98 316 GLY A N 1
ATOM 2552 C CA . GLY A 1 316 ? 18.641 -29.734 -29.312 1 98 316 GLY A CA 1
ATOM 2553 C C . GLY A 1 316 ? 18.312 -28.422 -28.625 1 98 316 GLY A C 1
ATOM 2554 O O . GLY A 1 316 ? 19.188 -27.578 -28.438 1 98 316 GLY A O 1
ATOM 2555 N N . TYR A 1 317 ? 17.047 -28.234 -28.312 1 98.25 317 TYR A N 1
ATOM 2556 C CA . TYR A 1 317 ? 16.688 -26.984 -27.656 1 98.25 317 TYR A CA 1
ATOM 2557 C C . TYR A 1 317 ? 17.234 -26.922 -26.234 1 98.25 317 TYR A C 1
ATOM 2559 O O . TYR A 1 317 ? 17.406 -25.844 -25.672 1 98.25 317 TYR A O 1
ATOM 2567 N N . PHE A 1 318 ? 17.469 -28.047 -25.656 1 98.44 318 PHE A N 1
ATOM 2568 C CA . PHE A 1 318 ? 18.156 -28.219 -24.375 1 98.44 318 PHE A CA 1
ATOM 2569 C C . PHE A 1 318 ? 18.984 -29.5 -24.375 1 98.44 318 PHE A C 1
ATOM 2571 O O . PHE A 1 318 ? 18.875 -30.312 -25.297 1 98.44 318 PHE A O 1
ATOM 2578 N N . ASP A 1 319 ? 19.859 -29.672 -23.359 1 98.5 319 ASP A N 1
ATOM 2579 C CA . ASP A 1 319 ? 20.734 -30.828 -23.422 1 98.5 319 ASP A CA 1
ATOM 2580 C C . ASP A 1 319 ? 20.625 -31.672 -22.156 1 98.5 319 ASP A C 1
ATOM 2582 O O . ASP A 1 319 ? 21.391 -32.625 -21.969 1 98.5 319 ASP A O 1
ATOM 2586 N N . GLY A 1 320 ? 19.625 -31.297 -21.266 1 98.12 320 GLY A N 1
ATOM 2587 C CA . GLY A 1 320 ? 19.328 -32.125 -20.094 1 98.12 320 GLY A CA 1
ATOM 2588 C C . GLY A 1 320 ? 18.094 -31.641 -19.344 1 98.12 320 GLY A C 1
ATOM 2589 O O . GLY A 1 320 ? 17.734 -30.469 -19.422 1 98.12 320 GLY A O 1
ATOM 2590 N N . PHE A 1 321 ? 17.438 -32.594 -18.688 1 98.25 321 PHE A N 1
ATOM 2591 C CA . PHE A 1 321 ? 16.406 -32.125 -17.766 1 98.25 321 PHE A CA 1
ATOM 2592 C C . PHE A 1 321 ? 16.484 -32.906 -16.453 1 98.25 321 PHE A C 1
ATOM 2594 O O . PHE A 1 321 ? 17.031 -34 -16.406 1 98.25 321 PHE A O 1
ATOM 2601 N N . ILE A 1 322 ? 16.109 -32.188 -15.367 1 98.06 322 ILE A N 1
ATOM 2602 C CA . ILE A 1 322 ? 15.859 -32.812 -14.055 1 98.06 322 ILE A CA 1
ATOM 2603 C C . ILE A 1 322 ? 14.367 -32.75 -13.742 1 98.06 322 ILE A C 1
ATOM 2605 O O . ILE A 1 322 ? 13.789 -31.656 -13.656 1 98.06 322 ILE A O 1
ATOM 2609 N N . TRP A 1 323 ? 13.734 -33.875 -13.672 1 97.19 323 TRP A N 1
ATOM 2610 C CA . TRP A 1 323 ? 12.312 -33.969 -13.328 1 97.19 323 TRP A CA 1
ATOM 2611 C C . TRP A 1 323 ? 12.125 -34.5 -11.914 1 97.19 323 TRP A C 1
ATOM 2613 O O . TRP A 1 323 ? 12.32 -35.688 -11.664 1 97.19 323 TRP A O 1
ATOM 2623 N N . SER A 1 324 ? 11.781 -33.562 -10.992 1 95.62 324 SER A N 1
ATOM 2624 C CA . SER A 1 324 ? 11.461 -33.969 -9.625 1 95.62 324 SER A CA 1
ATOM 2625 C C . SER A 1 324 ? 10.086 -34.625 -9.547 1 95.62 324 SER A C 1
ATOM 2627 O O . SER A 1 324 ? 9.062 -33.969 -9.594 1 95.62 324 SER A O 1
ATOM 2629 N N . LEU A 1 325 ? 10.102 -35.938 -9.398 1 92.5 325 LEU A N 1
ATOM 2630 C CA . LEU A 1 325 ? 8.883 -36.75 -9.438 1 92.5 325 LEU A CA 1
ATOM 2631 C C . LEU A 1 325 ? 8.961 -37.875 -8.422 1 92.5 325 LEU A C 1
ATOM 2633 O O . LEU A 1 325 ? 9.742 -38.812 -8.594 1 92.5 325 LEU A O 1
ATOM 2637 N N . SER A 1 326 ? 8.109 -37.75 -7.469 1 88.25 326 SER A N 1
ATOM 2638 C CA . SER A 1 326 ? 8.094 -38.812 -6.453 1 88.25 326 SER A CA 1
ATOM 2639 C C . SER A 1 326 ? 7.785 -40.156 -7.062 1 88.25 326 SER A C 1
ATOM 2641 O O . SER A 1 326 ? 7.207 -40.25 -8.148 1 88.25 326 SER A O 1
ATOM 2643 N N . LYS A 1 327 ? 8.086 -41.219 -6.32 1 85.69 327 LYS A N 1
ATOM 2644 C CA . LYS A 1 327 ? 7.867 -42.562 -6.824 1 85.69 327 LYS A CA 1
ATOM 2645 C C . LYS A 1 327 ? 6.383 -42.844 -7.02 1 85.69 327 LYS A C 1
ATOM 2647 O O . LYS A 1 327 ? 5.988 -43.469 -8 1 85.69 327 LYS A O 1
ATOM 2652 N N . SER A 1 328 ? 5.652 -42.281 -6.133 1 83.94 328 SER A N 1
ATOM 2653 C CA . SER A 1 328 ? 4.215 -42.5 -6.195 1 83.94 328 SER A CA 1
ATOM 2654 C C . SER A 1 328 ? 3.592 -41.812 -7.395 1 83.94 328 SER A C 1
ATOM 2656 O O . SER A 1 328 ? 2.594 -42.281 -7.949 1 83.94 328 SER A O 1
ATOM 2658 N N . SER A 1 329 ? 4.191 -40.781 -7.82 1 85.81 329 SER A N 1
ATOM 2659 C CA . SER A 1 329 ? 3.635 -39.969 -8.906 1 85.81 329 SER A CA 1
ATOM 2660 C C . SER A 1 329 ? 4.023 -40.531 -10.266 1 85.81 329 SER A C 1
ATOM 2662 O O . SER A 1 329 ? 3.502 -40.125 -11.297 1 85.81 329 SER A O 1
ATOM 2664 N N . ARG A 1 330 ? 4.887 -41.531 -10.305 1 88.94 330 ARG A N 1
ATOM 2665 C CA . ARG A 1 330 ? 5.402 -42.062 -11.547 1 88.94 330 ARG A CA 1
ATOM 2666 C C . ARG A 1 330 ? 4.391 -43.031 -12.188 1 88.94 330 ARG A C 1
ATOM 2668 O O . ARG A 1 330 ? 4.527 -43.375 -13.359 1 88.94 330 ARG A O 1
ATOM 2675 N N . GLN A 1 331 ? 3.416 -43.375 -11.367 1 86.88 331 GLN A N 1
ATOM 2676 C CA . GLN A 1 331 ? 2.402 -44.281 -11.859 1 86.88 331 GLN A CA 1
ATOM 2677 C C . GLN A 1 331 ? 1.622 -43.688 -13.023 1 86.88 331 GLN A C 1
ATOM 2679 O O . GLN A 1 331 ? 1.072 -44.406 -13.852 1 86.88 331 GLN A O 1
ATOM 2684 N N . GLY A 1 332 ? 1.61 -42.375 -13.156 1 88.94 332 GLY A N 1
ATOM 2685 C CA . GLY A 1 332 ? 0.859 -41.719 -14.203 1 88.94 332 GLY A CA 1
ATOM 2686 C C . GLY A 1 332 ? 1.621 -41.625 -15.516 1 88.94 332 GLY A C 1
ATOM 2687 O O . GLY A 1 332 ? 1.046 -41.281 -16.547 1 88.94 332 GLY A O 1
ATOM 2688 N N . LEU A 1 333 ? 2.859 -42.062 -15.547 1 94.75 333 LEU A N 1
ATOM 2689 C CA . LEU A 1 333 ? 3.693 -41.969 -16.734 1 94.75 333 LEU A CA 1
ATOM 2690 C C . LEU A 1 333 ? 3.324 -43.031 -17.75 1 94.75 333 LEU A C 1
ATOM 2692 O O . LEU A 1 333 ? 2.979 -44.156 -17.359 1 94.75 333 LEU A O 1
ATOM 2696 N N . PRO A 1 334 ? 3.414 -42.719 -19.031 1 96 334 PRO A N 1
ATOM 2697 C CA . PRO A 1 334 ? 3.16 -43.75 -20.047 1 96 334 PRO A CA 1
ATOM 2698 C C . PRO A 1 334 ? 4.27 -44.781 -20.109 1 96 334 PRO A C 1
ATOM 2700 O O . PRO A 1 334 ? 5.371 -44.562 -19.609 1 96 334 PRO A O 1
ATOM 2703 N N . LYS A 1 335 ? 3.967 -45.906 -20.672 1 96 335 LYS A N 1
ATOM 2704 C CA . LYS A 1 335 ? 4.965 -46.969 -20.844 1 96 335 LYS A CA 1
ATOM 2705 C C . LYS A 1 335 ? 5.996 -46.594 -21.906 1 96 335 LYS A C 1
ATOM 2707 O O . LYS A 1 335 ? 7.184 -46.875 -21.75 1 96 335 LYS A O 1
ATOM 2712 N N . GLN A 1 336 ? 5.477 -46 -22.891 1 96.94 336 GLN A N 1
ATOM 2713 C CA . GLN A 1 336 ? 6.336 -45.531 -23.984 1 96.94 336 GLN A CA 1
ATOM 2714 C C . GLN A 1 336 ? 5.754 -44.312 -24.656 1 96.94 336 GLN A C 1
ATOM 2716 O O . GLN A 1 336 ? 4.555 -44.031 -24.547 1 96.94 336 GLN A O 1
ATOM 2721 N N . VAL A 1 337 ? 6.613 -43.562 -25.219 1 96.88 337 VAL A N 1
ATOM 2722 C CA . VAL A 1 337 ? 6.215 -42.406 -26.031 1 96.88 337 VAL A CA 1
ATOM 2723 C C . VAL A 1 337 ? 6.961 -42.438 -27.359 1 96.88 337 VAL A C 1
ATOM 2725 O O . VAL A 1 337 ? 8.102 -42.875 -27.438 1 96.88 337 VAL A O 1
ATOM 2728 N N . GLU A 1 338 ? 6.254 -42 -28.391 1 97.31 338 GLU A N 1
ATOM 2729 C CA . GLU A 1 338 ? 6.844 -41.875 -29.719 1 97.31 338 GLU A CA 1
ATOM 2730 C C . GLU A 1 338 ? 6.875 -40.406 -30.156 1 97.31 338 GLU A C 1
ATOM 2732 O O . GLU A 1 338 ? 5.867 -39.688 -30.062 1 97.31 338 GLU A O 1
ATOM 2737 N N . THR A 1 339 ? 8.023 -40 -30.594 1 97.38 339 THR A N 1
ATOM 2738 C CA . THR A 1 339 ? 8.172 -38.625 -31.047 1 97.38 339 THR A CA 1
ATOM 2739 C C . THR A 1 339 ? 7.906 -38.5 -32.531 1 97.38 339 THR A C 1
ATOM 2741 O O . THR A 1 339 ? 7.664 -39.5 -33.219 1 97.38 339 THR A O 1
ATOM 2744 N N . SER A 1 340 ? 7.891 -37.312 -33.062 1 95.5 340 SER A N 1
ATOM 2745 C CA . SER A 1 340 ? 7.602 -37.062 -34.469 1 95.5 340 SER A CA 1
ATOM 2746 C C . SER A 1 340 ? 8.711 -37.594 -35.375 1 95.5 340 SER A C 1
ATOM 2748 O O . SER A 1 340 ? 8.508 -37.812 -36.562 1 95.5 340 SER A O 1
ATOM 2750 N N . SER A 1 341 ? 9.906 -37.875 -34.844 1 96.31 341 SER A N 1
ATOM 2751 C CA . SER A 1 341 ? 11.016 -38.438 -35.594 1 96.31 341 SER A CA 1
ATOM 2752 C C . SER A 1 341 ? 10.828 -39.938 -35.844 1 96.31 341 SER A C 1
ATOM 2754 O O . SER A 1 341 ? 11.539 -40.531 -36.625 1 96.31 341 SER A O 1
ATOM 2756 N N . GLY A 1 342 ? 9.945 -40.531 -35.125 1 96.06 342 GLY A N 1
ATOM 2757 C CA . GLY A 1 342 ? 9.719 -41.969 -35.219 1 96.06 342 GLY A CA 1
ATOM 2758 C C . GLY A 1 342 ? 10.438 -42.75 -34.125 1 96.06 342 GLY A C 1
ATOM 2759 O O . GLY A 1 342 ? 10.289 -43.969 -34.031 1 96.06 342 GLY A O 1
ATOM 2760 N N . LYS A 1 343 ? 11.133 -42.062 -33.312 1 96.88 343 LYS A N 1
ATOM 2761 C CA . LYS A 1 343 ? 11.852 -42.719 -32.219 1 96.88 343 LYS A CA 1
ATOM 2762 C C . LYS A 1 343 ? 10.922 -43.062 -31.062 1 96.88 343 LYS A C 1
ATOM 2764 O O . LYS A 1 343 ? 10.094 -42.219 -30.672 1 96.88 343 LYS A O 1
ATOM 2769 N N . THR A 1 344 ? 11.094 -44.219 -30.547 1 97.44 344 THR A N 1
ATOM 2770 C CA . THR A 1 344 ? 10.305 -44.656 -29.391 1 97.44 344 THR A CA 1
ATOM 2771 C C . THR A 1 344 ? 11.148 -44.656 -28.125 1 97.44 344 THR A C 1
ATOM 2773 O O . THR A 1 344 ? 12.234 -45.25 -28.094 1 97.44 344 THR A O 1
ATOM 2776 N N . TYR A 1 345 ? 10.711 -44 -27.141 1 97 345 TYR A N 1
ATOM 2777 C CA . TYR A 1 345 ? 11.352 -44 -25.828 1 97 345 TYR A CA 1
ATOM 2778 C C . TYR A 1 345 ? 10.57 -44.875 -24.844 1 97 345 TYR A C 1
ATOM 2780 O O . TYR A 1 345 ? 9.375 -44.656 -24.641 1 97 345 TYR A O 1
ATOM 2788 N N . PHE A 1 346 ? 11.211 -45.75 -24.234 1 96.56 346 PHE A N 1
ATOM 2789 C CA . PHE A 1 346 ? 10.609 -46.531 -23.141 1 96.56 346 PHE A CA 1
ATOM 2790 C C . PHE A 1 346 ? 10.844 -45.812 -21.812 1 96.56 346 PHE A C 1
ATOM 2792 O O . PHE A 1 346 ? 11.992 -45.562 -21.422 1 96.56 346 PHE A O 1
ATOM 2799 N N . VAL A 1 347 ? 9.812 -45.531 -21.078 1 96.25 347 VAL A N 1
ATOM 2800 C CA . VAL A 1 347 ? 9.875 -44.688 -19.891 1 96.25 347 VAL A CA 1
ATOM 2801 C C . VAL A 1 347 ? 10.719 -45.375 -18.812 1 96.25 347 VAL A C 1
ATOM 2803 O O . VAL A 1 347 ? 11.445 -44.719 -18.062 1 96.25 347 VAL A O 1
ATOM 2806 N N . GLN A 1 348 ? 10.641 -46.688 -18.734 1 94.62 348 GLN A N 1
ATOM 2807 C CA . GLN A 1 348 ? 11.438 -47.406 -17.75 1 94.62 348 GLN A CA 1
ATOM 2808 C C . GLN A 1 348 ? 12.93 -47.188 -17.984 1 94.62 348 GLN A C 1
ATOM 2810 O O . GLN A 1 348 ? 13.703 -47.094 -17.031 1 94.62 348 GLN A O 1
ATOM 2815 N N . GLU A 1 349 ? 13.312 -47.062 -19.203 1 94.75 349 GLU A N 1
ATOM 2816 C CA . GLU A 1 349 ? 14.711 -46.812 -19.531 1 94.75 349 GLU A CA 1
ATOM 2817 C C . GLU A 1 349 ? 15.109 -45.406 -19.078 1 94.75 349 GLU A C 1
ATOM 2819 O O . GLU A 1 349 ? 16.25 -45.188 -18.672 1 94.75 349 GLU A O 1
ATOM 2824 N N . LEU A 1 350 ? 14.188 -44.5 -19.203 1 93.69 350 LEU A N 1
ATOM 2825 C CA . LEU A 1 350 ? 14.438 -43.156 -18.734 1 93.69 350 LEU A CA 1
ATOM 2826 C C . LEU A 1 350 ? 14.609 -43.125 -17.219 1 93.69 350 LEU A C 1
ATOM 2828 O O . LEU A 1 350 ? 15.523 -42.469 -16.703 1 93.69 350 LEU A O 1
ATOM 2832 N N . LEU A 1 351 ? 13.797 -43.875 -16.531 1 93.31 351 LEU A N 1
ATOM 2833 C CA . LEU A 1 351 ? 13.789 -43.906 -15.062 1 93.31 351 LEU A CA 1
ATOM 2834 C C . LEU A 1 351 ? 15.023 -44.625 -14.531 1 93.31 351 LEU A C 1
ATOM 2836 O O . LEU A 1 351 ? 15.516 -44.312 -13.445 1 93.31 351 LEU A O 1
ATOM 2840 N N . ASP A 1 352 ? 15.562 -45.594 -15.336 1 90.31 352 ASP A N 1
ATOM 2841 C CA . ASP A 1 352 ? 16.703 -46.375 -14.914 1 90.31 352 ASP A CA 1
ATOM 2842 C C . ASP A 1 352 ? 18.016 -45.688 -15.203 1 90.31 352 ASP A C 1
ATOM 2844 O O . ASP A 1 352 ? 19.094 -46.188 -14.852 1 90.31 352 ASP A O 1
ATOM 2848 N N . GLY A 1 353 ? 18 -44.625 -15.852 1 87.75 353 GLY A N 1
ATOM 2849 C CA . GLY A 1 353 ? 19.203 -43.812 -16.078 1 87.75 353 GLY A CA 1
ATOM 2850 C C . GLY A 1 353 ? 19.922 -44.188 -17.359 1 87.75 353 GLY A C 1
ATOM 2851 O O . GLY A 1 353 ? 21.109 -43.906 -17.516 1 87.75 353 GLY A O 1
ATOM 2852 N N . SER A 1 354 ? 19.219 -44.844 -18.234 1 89.62 354 SER A N 1
ATOM 2853 C CA . SER A 1 354 ? 19.828 -45.188 -19.5 1 89.62 354 SER A CA 1
ATOM 2854 C C . SER A 1 354 ? 20.141 -43.969 -20.344 1 89.62 354 SER A C 1
ATOM 2856 O O . SER A 1 354 ? 21.031 -43.969 -21.172 1 89.62 354 SER A O 1
ATOM 2858 N N . TYR A 1 355 ? 19.375 -43 -20.203 1 92.62 355 TYR A N 1
ATOM 2859 C CA . TYR A 1 355 ? 19.656 -41.719 -20.797 1 92.62 355 TYR A CA 1
ATOM 2860 C C . TYR A 1 355 ? 20.281 -40.75 -19.797 1 92.62 355 TYR A C 1
ATOM 2862 O O . TYR A 1 355 ? 19.594 -40.219 -18.938 1 92.62 355 TYR A O 1
ATOM 2870 N N . THR A 1 356 ? 21.5 -40.438 -19.891 1 93.62 356 THR A N 1
ATOM 2871 C CA . THR A 1 356 ? 22.281 -39.719 -18.891 1 93.62 356 THR A CA 1
ATOM 2872 C C . THR A 1 356 ? 21.875 -38.25 -18.859 1 93.62 356 THR A C 1
ATOM 2874 O O . THR A 1 356 ? 22.141 -37.562 -17.875 1 93.62 356 THR A O 1
ATOM 2877 N N . ASP A 1 357 ? 21.25 -37.781 -19.953 1 97.19 357 ASP A N 1
ATOM 2878 C CA . ASP A 1 357 ? 20.859 -36.375 -20.047 1 97.19 357 ASP A CA 1
ATOM 2879 C C . ASP A 1 357 ? 19.5 -36.125 -19.406 1 97.19 357 ASP A C 1
ATOM 2881 O O . ASP A 1 357 ? 19.125 -35 -19.156 1 97.19 357 ASP A O 1
ATOM 2885 N N . LEU A 1 358 ? 18.75 -37.188 -19.234 1 96.88 358 LEU A N 1
ATOM 2886 C CA . LEU A 1 358 ? 17.375 -37.094 -18.781 1 96.88 358 LEU A CA 1
ATOM 2887 C C . LEU A 1 358 ? 17.203 -37.75 -17.406 1 96.88 358 LEU A C 1
ATOM 2889 O O . LEU A 1 358 ? 17.141 -38.969 -17.312 1 96.88 358 LEU A O 1
ATOM 2893 N N . ARG A 1 359 ? 17 -36.906 -16.391 1 95.06 359 ARG A N 1
ATOM 2894 C CA . ARG A 1 359 ? 17.078 -37.438 -15.031 1 95.06 359 ARG A CA 1
ATOM 2895 C C . ARG A 1 359 ? 15.75 -37.25 -14.297 1 95.06 359 ARG A C 1
ATOM 2897 O O . ARG A 1 359 ? 15.141 -36.188 -14.375 1 95.06 359 ARG A O 1
ATOM 2904 N N . PHE A 1 360 ? 15.367 -38.312 -13.641 1 95.12 360 PHE A N 1
ATOM 2905 C CA . PHE A 1 360 ? 14.242 -38.281 -12.711 1 95.12 360 PHE A CA 1
ATOM 2906 C C . PHE A 1 360 ? 14.719 -38.406 -11.273 1 95.12 360 PHE A C 1
ATOM 2908 O O . PHE A 1 360 ? 15.477 -39.344 -10.953 1 95.12 360 PHE A O 1
ATOM 2915 N N . GLU A 1 361 ? 14.344 -37.438 -10.469 1 93.88 361 GLU A N 1
ATOM 2916 C CA . GLU A 1 361 ? 14.695 -37.438 -9.047 1 93.88 361 GLU A CA 1
ATOM 2917 C C . GLU A 1 361 ? 13.453 -37.469 -8.164 1 93.88 361 GLU A C 1
ATOM 2919 O O . GLU A 1 361 ? 12.477 -36.781 -8.422 1 93.88 361 GLU A O 1
ATOM 2924 N N . PRO A 1 362 ? 13.43 -38.375 -7.148 1 91.94 362 PRO A N 1
ATOM 2925 C CA . PRO A 1 362 ? 12.281 -38.344 -6.234 1 91.94 362 PRO A CA 1
ATOM 2926 C C . PRO A 1 362 ? 12.125 -37 -5.535 1 91.94 362 PRO A C 1
ATOM 2928 O O . PRO A 1 362 ? 11.008 -36.625 -5.18 1 91.94 362 PRO A O 1
ATOM 2931 N N . TRP A 1 363 ? 13.242 -36.375 -5.246 1 91.38 363 TRP A N 1
ATOM 2932 C CA . TRP A 1 363 ? 13.289 -35.062 -4.668 1 91.38 363 TRP A CA 1
ATOM 2933 C C . TRP A 1 363 ? 14.516 -34.281 -5.156 1 91.38 363 TRP A C 1
ATOM 2935 O O . TRP A 1 363 ? 15.57 -34.875 -5.379 1 91.38 363 TRP A O 1
ATOM 2945 N N . SER A 1 364 ? 14.375 -33 -5.359 1 94.19 364 SER A N 1
ATOM 2946 C CA . SER A 1 364 ? 15.484 -32.156 -5.754 1 94.19 364 SER A CA 1
ATOM 2947 C C . SER A 1 364 ? 15.406 -30.797 -5.062 1 94.19 364 SER A C 1
ATOM 2949 O O . SER A 1 364 ? 14.32 -30.297 -4.793 1 94.19 364 SER A O 1
ATOM 2951 N N . PRO A 1 365 ? 16.578 -30.219 -4.707 1 96.19 365 PRO A N 1
ATOM 2952 C CA . PRO A 1 365 ? 16.594 -28.859 -4.137 1 96.19 365 PRO A CA 1
ATOM 2953 C C . PRO A 1 365 ? 16.25 -27.797 -5.164 1 96.19 365 PRO A C 1
ATOM 2955 O O . PRO A 1 365 ? 17.141 -27.234 -5.801 1 96.19 365 PRO A O 1
ATOM 2958 N N . GLN A 1 366 ? 15.055 -27.453 -5.219 1 96.56 366 GLN A N 1
ATOM 2959 C CA . GLN A 1 366 ? 14.492 -26.594 -6.262 1 96.56 366 GLN A CA 1
ATOM 2960 C C . GLN A 1 366 ? 15.273 -25.297 -6.383 1 96.56 366 GLN A C 1
ATOM 2962 O O . GLN A 1 366 ? 15.734 -24.938 -7.465 1 96.56 366 GLN A O 1
ATOM 2967 N N . PHE A 1 367 ? 15.445 -24.562 -5.262 1 97.19 367 PHE A N 1
ATOM 2968 C CA . PHE A 1 367 ? 16.078 -23.25 -5.309 1 97.19 367 PHE A CA 1
ATOM 2969 C C . PHE A 1 367 ? 17.5 -23.344 -5.855 1 97.19 367 PHE A C 1
ATOM 2971 O O . PHE A 1 367 ? 17.906 -22.531 -6.676 1 97.19 367 PHE A O 1
ATOM 2978 N N . ALA A 1 368 ? 18.234 -24.344 -5.395 1 97.88 368 ALA A N 1
ATOM 2979 C CA . ALA A 1 368 ? 19.625 -24.516 -5.809 1 97.88 368 ALA A CA 1
ATOM 2980 C C . ALA A 1 368 ? 19.719 -24.797 -7.305 1 97.88 368 ALA A C 1
ATOM 2982 O O . ALA A 1 368 ? 20.641 -24.328 -7.977 1 97.88 368 ALA A O 1
ATOM 2983 N N . ILE A 1 369 ? 18.797 -25.578 -7.781 1 98.38 369 ILE A N 1
ATOM 2984 C CA . ILE A 1 369 ? 18.781 -25.875 -9.211 1 98.38 369 ILE A CA 1
ATOM 2985 C C . ILE A 1 369 ? 18.5 -24.594 -10 1 98.38 369 ILE A C 1
ATOM 2987 O O . ILE A 1 369 ? 19.188 -24.297 -10.977 1 98.38 369 ILE A O 1
ATOM 2991 N N . LEU A 1 370 ? 17.516 -23.844 -9.562 1 98.44 370 LEU A N 1
ATOM 2992 C CA . LEU A 1 370 ? 17.125 -22.609 -10.227 1 98.44 370 LEU A CA 1
ATOM 2993 C C . LEU A 1 370 ? 18.25 -21.578 -10.148 1 98.44 370 LEU A C 1
ATOM 2995 O O . LEU A 1 370 ? 18.391 -20.734 -11.047 1 98.44 370 LEU A O 1
ATOM 2999 N N . ASP A 1 371 ? 19.031 -21.625 -9.094 1 97.75 371 ASP A N 1
ATOM 3000 C CA . ASP A 1 371 ? 20.109 -20.672 -8.852 1 97.75 371 ASP A CA 1
ATOM 3001 C C . ASP A 1 371 ? 21.312 -20.953 -9.773 1 97.75 371 ASP A C 1
ATOM 3003 O O . ASP A 1 371 ? 22.172 -20.094 -9.953 1 97.75 371 ASP A O 1
ATOM 3007 N N . HIS A 1 372 ? 21.391 -22.141 -10.312 1 97.81 372 HIS A N 1
ATOM 3008 C CA . HIS A 1 372 ? 22.484 -22.5 -11.195 1 97.81 372 HIS A CA 1
ATOM 3009 C C . HIS A 1 372 ? 22.328 -21.859 -12.57 1 97.81 372 HIS A C 1
ATOM 3011 O O . HIS A 1 372 ? 21.234 -21.922 -13.156 1 97.81 372 HIS A O 1
ATOM 3017 N N . ASP A 1 373 ? 23.359 -21.344 -13.148 1 96.94 373 ASP A N 1
ATOM 3018 C CA . ASP A 1 373 ? 23.328 -20.578 -14.383 1 96.94 373 ASP A CA 1
ATOM 3019 C C . ASP A 1 373 ? 22.859 -21.422 -15.555 1 96.94 373 ASP A C 1
ATOM 3021 O O . ASP A 1 373 ? 22.344 -20.906 -16.547 1 96.94 373 ASP A O 1
ATOM 3025 N N . HIS A 1 374 ? 22.969 -22.719 -15.43 1 98.56 374 HIS A N 1
ATOM 3026 C CA . HIS A 1 374 ? 22.672 -23.594 -16.562 1 98.56 374 HIS A CA 1
ATOM 3027 C C . HIS A 1 374 ? 21.188 -24 -16.562 1 98.56 374 HIS A C 1
ATOM 3029 O O . HIS A 1 374 ? 20.719 -24.641 -17.5 1 98.56 374 HIS A O 1
ATOM 3035 N N . CYS A 1 375 ? 20.406 -23.641 -15.508 1 98.69 375 CYS A N 1
ATOM 3036 C CA . CYS A 1 375 ? 18.953 -23.859 -15.547 1 98.69 375 CYS A CA 1
ATOM 3037 C C . CYS A 1 375 ? 18.266 -22.812 -16.422 1 98.69 375 CYS A C 1
ATOM 3039 O O . CYS A 1 375 ? 18.281 -21.625 -16.094 1 98.69 375 CYS A O 1
ATOM 3041 N N . LYS A 1 376 ? 17.594 -23.25 -17.484 1 98.69 376 LYS A N 1
ATOM 3042 C CA . LYS A 1 376 ? 17.141 -22.297 -18.469 1 98.69 376 LYS A CA 1
ATOM 3043 C C . LYS A 1 376 ? 15.609 -22.234 -18.516 1 98.69 376 LYS A C 1
ATOM 3045 O O . LYS A 1 376 ? 15.031 -21.328 -19.109 1 98.69 376 LYS A O 1
ATOM 3050 N N . LEU A 1 377 ? 14.984 -23.172 -17.891 1 98.88 377 LEU A N 1
ATOM 3051 C CA . LEU A 1 377 ? 13.523 -23.219 -17.891 1 98.88 377 LEU A CA 1
ATOM 3052 C C . LEU A 1 377 ? 13.008 -24 -16.688 1 98.88 377 LEU A C 1
ATOM 3054 O O . LEU A 1 377 ? 13.57 -25.047 -16.328 1 98.88 377 LEU A O 1
ATOM 3058 N N . PHE A 1 378 ? 11.992 -23.531 -16.062 1 98.88 378 PHE A N 1
ATOM 3059 C CA . PHE A 1 378 ? 11.297 -24.234 -14.992 1 98.88 378 PHE A CA 1
ATOM 3060 C C . PHE A 1 378 ? 9.867 -24.562 -15.406 1 98.88 378 PHE A C 1
ATOM 3062 O O . PHE A 1 378 ? 9.062 -23.656 -15.656 1 98.88 378 PHE A O 1
ATOM 3069 N N . ILE A 1 379 ? 9.523 -25.781 -15.539 1 98.56 379 ILE A N 1
ATOM 3070 C CA . ILE A 1 379 ? 8.156 -26.234 -15.773 1 98.56 379 ILE A CA 1
ATOM 3071 C C . ILE A 1 379 ? 7.484 -26.547 -14.438 1 98.56 379 ILE A C 1
ATOM 3073 O O . ILE A 1 379 ? 7.93 -27.422 -13.695 1 98.56 379 ILE A O 1
ATOM 3077 N N . SER A 1 380 ? 6.438 -25.812 -14.117 1 97 380 SER A N 1
ATOM 3078 C CA . SER A 1 380 ? 5.812 -25.875 -12.805 1 97 380 SER A CA 1
ATOM 3079 C C . SER A 1 380 ? 4.301 -25.688 -12.891 1 97 380 SER A C 1
ATOM 3081 O O . SER A 1 380 ? 3.775 -25.375 -13.961 1 97 380 SER A O 1
ATOM 3083 N N . HIS A 1 381 ? 3.605 -26 -11.836 1 94.56 381 HIS A N 1
ATOM 3084 C CA . HIS A 1 381 ? 2.164 -25.797 -11.773 1 94.56 381 HIS A CA 1
ATOM 3085 C C . HIS A 1 381 ? 1.827 -24.344 -11.461 1 94.56 381 HIS A C 1
ATOM 3087 O O . HIS A 1 381 ? 0.673 -23.922 -11.586 1 94.56 381 HIS A O 1
ATOM 3093 N N . GLY A 1 382 ? 2.828 -23.578 -11.031 1 93.75 382 GLY A N 1
ATOM 3094 C CA . GLY A 1 382 ? 2.602 -22.156 -10.875 1 93.75 382 GLY A CA 1
ATOM 3095 C C . GLY A 1 382 ? 2.184 -21.766 -9.469 1 93.75 382 GLY A C 1
ATOM 3096 O O . GLY A 1 382 ? 1.443 -20.797 -9.273 1 93.75 382 GLY A O 1
ATOM 3097 N N . GLY A 1 383 ? 2.59 -22.531 -8.469 1 92.19 383 GLY A N 1
ATOM 3098 C CA . GLY A 1 383 ? 2.434 -22.078 -7.094 1 92.19 383 GLY A CA 1
ATOM 3099 C C . GLY A 1 383 ? 3.256 -20.844 -6.777 1 92.19 383 GLY A C 1
ATOM 3100 O O . GLY A 1 383 ? 4.309 -20.625 -7.379 1 92.19 383 GLY A O 1
ATOM 3101 N N . ALA A 1 384 ? 2.848 -20.141 -5.832 1 92.12 384 ALA A N 1
ATOM 3102 C CA . ALA A 1 384 ? 3.471 -18.859 -5.512 1 92.12 384 ALA A CA 1
ATOM 3103 C C . ALA A 1 384 ? 4.945 -19.031 -5.172 1 92.12 384 ALA A C 1
ATOM 3105 O O . ALA A 1 384 ? 5.801 -18.328 -5.703 1 92.12 384 ALA A O 1
ATOM 3106 N N . SER A 1 385 ? 5.285 -19.969 -4.344 1 92.38 385 SER A N 1
ATOM 3107 C CA . SER A 1 385 ? 6.664 -20.156 -3.912 1 92.38 385 SER A CA 1
ATOM 3108 C C . SER A 1 385 ? 7.562 -20.547 -5.086 1 92.38 385 SER A C 1
ATOM 3110 O O . SER A 1 385 ? 8.688 -20.047 -5.195 1 92.38 385 SER A O 1
ATOM 3112 N N . SER A 1 386 ? 7.035 -21.422 -5.922 1 95.31 386 SER A N 1
ATOM 3113 C CA . SER A 1 386 ? 7.793 -21.828 -7.098 1 95.31 386 SER A CA 1
ATOM 3114 C C . SER A 1 386 ? 8.062 -20.641 -8.023 1 95.31 386 SER A C 1
ATOM 3116 O O . SER A 1 386 ? 9.18 -20.469 -8.508 1 95.31 386 SER A O 1
ATOM 3118 N N . ILE A 1 387 ? 7.051 -19.891 -8.188 1 96.94 387 ILE A N 1
ATOM 3119 C CA . ILE A 1 387 ? 7.184 -18.719 -9.039 1 96.94 387 ILE A CA 1
ATOM 3120 C C . ILE A 1 387 ? 8.172 -17.719 -8.422 1 96.94 387 ILE A C 1
ATOM 3122 O O . ILE A 1 387 ? 9.047 -17.203 -9.109 1 96.94 387 ILE A O 1
ATOM 3126 N N . HIS A 1 388 ? 8.078 -17.469 -7.113 1 97 388 HIS A N 1
ATOM 3127 C CA . HIS A 1 388 ? 8.992 -16.562 -6.422 1 97 388 HIS A CA 1
ATOM 3128 C C . HIS A 1 388 ? 10.445 -16.984 -6.617 1 97 388 HIS A C 1
ATOM 3130 O O . HIS A 1 388 ? 11.289 -16.156 -6.965 1 97 388 HIS A O 1
ATOM 3136 N N . GLU A 1 389 ? 10.695 -18.25 -6.438 1 97.25 389 GLU A N 1
ATOM 3137 C CA . GLU A 1 389 ? 12.055 -18.766 -6.52 1 97.25 389 GLU A CA 1
ATOM 3138 C C . GLU A 1 389 ? 12.594 -18.688 -7.945 1 97.25 389 GLU A C 1
ATOM 3140 O O . GLU A 1 389 ? 13.758 -18.344 -8.156 1 97.25 389 GLU A O 1
ATOM 3145 N N . SER A 1 390 ? 11.734 -19.016 -8.859 1 98.31 390 SER A N 1
ATOM 3146 C CA . SER A 1 390 ? 12.141 -18.953 -10.258 1 98.31 390 SER A CA 1
ATOM 3147 C C . SER A 1 390 ? 12.484 -17.531 -10.68 1 98.31 390 SER A C 1
ATOM 3149 O O . SER A 1 390 ? 13.555 -17.281 -11.234 1 98.31 390 SER A O 1
ATOM 3151 N N . LEU A 1 391 ? 11.625 -16.609 -10.344 1 98.31 391 LEU A N 1
ATOM 3152 C CA . LEU A 1 391 ? 11.812 -15.219 -10.734 1 98.31 391 LEU A CA 1
ATOM 3153 C C . LEU A 1 391 ? 13.008 -14.609 -10.008 1 98.31 391 LEU A C 1
ATOM 3155 O O . LEU A 1 391 ? 13.742 -13.805 -10.586 1 98.31 391 LEU A O 1
ATOM 3159 N N . TYR A 1 392 ? 13.188 -14.977 -8.773 1 98.06 392 TYR A N 1
ATOM 3160 C CA . TYR A 1 392 ? 14.336 -14.5 -8.008 1 98.06 392 TYR A CA 1
ATOM 3161 C C . TYR A 1 392 ? 15.641 -14.875 -8.703 1 98.06 392 TYR A C 1
ATOM 3163 O O . TYR A 1 392 ? 16.609 -14.109 -8.672 1 98.06 392 TYR A O 1
ATOM 3171 N N . ASN A 1 393 ? 15.656 -16.016 -9.328 1 98.25 393 ASN A N 1
ATOM 3172 C CA . ASN A 1 393 ? 16.875 -16.531 -9.953 1 98.25 393 ASN A CA 1
ATOM 3173 C C . ASN A 1 393 ? 16.891 -16.25 -11.453 1 98.25 393 ASN A C 1
ATOM 3175 O O . ASN A 1 393 ? 17.828 -16.672 -12.148 1 98.25 393 ASN A O 1
ATOM 3179 N N . GLY A 1 394 ? 15.875 -15.609 -12 1 98.06 394 GLY A N 1
ATOM 3180 C CA . GLY A 1 394 ? 15.852 -15.164 -13.391 1 98.06 394 GLY A CA 1
ATOM 3181 C C . GLY A 1 394 ? 15.602 -16.297 -14.367 1 98.06 394 GLY A C 1
ATOM 3182 O O . GLY A 1 394 ? 16.141 -16.297 -15.484 1 98.06 394 GLY A O 1
ATOM 3183 N N . VAL A 1 395 ? 14.836 -17.312 -13.961 1 98.75 395 VAL A N 1
ATOM 3184 C CA . VAL A 1 395 ? 14.57 -18.453 -14.82 1 98.75 395 VAL A CA 1
ATOM 3185 C C . VAL A 1 395 ? 13.141 -18.375 -15.359 1 98.75 395 VAL A C 1
ATOM 3187 O O . VAL A 1 395 ? 12.18 -18.281 -14.594 1 98.75 395 VAL A O 1
ATOM 3190 N N . PRO A 1 396 ? 12.938 -18.375 -16.688 1 98.69 396 PRO A N 1
ATOM 3191 C CA . PRO A 1 396 ? 11.586 -18.359 -17.25 1 98.69 396 PRO A CA 1
ATOM 3192 C C . PRO A 1 396 ? 10.789 -19.609 -16.906 1 98.69 396 PRO A C 1
ATOM 3194 O O . PRO A 1 396 ? 11.359 -20.609 -16.469 1 98.69 396 PRO A O 1
ATOM 3197 N N . LEU A 1 397 ? 9.445 -19.5 -17.156 1 98.81 397 LEU A N 1
ATOM 3198 C CA . LEU A 1 397 ? 8.578 -20.578 -16.688 1 98.81 397 LEU A CA 1
ATOM 3199 C C . LEU A 1 397 ? 7.656 -21.062 -17.797 1 98.81 397 LEU A C 1
ATOM 3201 O O . LEU A 1 397 ? 7.246 -20.281 -18.656 1 98.81 397 LEU A O 1
ATOM 3205 N N . LEU A 1 398 ? 7.414 -22.266 -17.875 1 98.81 398 LEU A N 1
ATOM 3206 C CA . LEU A 1 398 ? 6.277 -22.891 -18.562 1 98.81 398 LEU A CA 1
ATOM 3207 C C . LEU A 1 398 ? 5.309 -23.5 -17.547 1 98.81 398 LEU A C 1
ATOM 3209 O O . LEU A 1 398 ? 5.641 -24.469 -16.859 1 98.81 398 LEU A O 1
ATOM 3213 N N . LEU A 1 399 ? 4.125 -22.922 -17.484 1 97.75 399 LEU A N 1
ATOM 3214 C CA . LEU A 1 399 ? 3.256 -23.203 -16.344 1 97.75 399 LEU A CA 1
ATOM 3215 C C . LEU A 1 399 ? 2.086 -24.078 -16.766 1 97.75 399 LEU A C 1
ATOM 3217 O O . LEU A 1 399 ? 1.456 -23.844 -17.797 1 97.75 399 LEU A O 1
ATOM 3221 N N . HIS A 1 400 ? 1.872 -25.094 -16.016 1 96.12 400 HIS A N 1
ATOM 3222 C CA . HIS A 1 400 ? 0.758 -26.031 -16.141 1 96.12 400 HIS A CA 1
ATOM 3223 C C . HIS A 1 400 ? -0.12 -26.016 -14.898 1 96.12 400 HIS A C 1
ATOM 3225 O O . HIS A 1 400 ? -0.097 -26.953 -14.102 1 96.12 400 HIS A O 1
ATOM 3231 N N . PRO A 1 401 ? -0.988 -24.984 -14.758 1 93.62 401 PRO A N 1
ATOM 3232 C CA . PRO A 1 401 ? -1.753 -24.797 -13.523 1 93.62 401 PRO A CA 1
ATOM 3233 C C . PRO A 1 401 ? -2.889 -25.812 -13.375 1 93.62 401 PRO A C 1
ATOM 3235 O O . PRO A 1 401 ? -3.529 -26.172 -14.367 1 93.62 401 PRO A O 1
ATOM 3238 N N . PHE A 1 402 ? -3.148 -26.219 -12.164 1 89.56 402 PHE A N 1
ATOM 3239 C CA . PHE A 1 402 ? -4.203 -27.188 -11.898 1 89.56 402 PHE A CA 1
ATOM 3240 C C . PHE A 1 402 ? -5.445 -26.5 -11.344 1 89.56 402 PHE A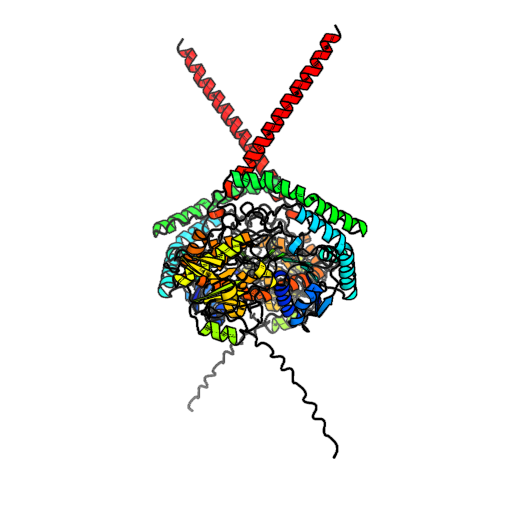 C 1
ATOM 3242 O O . PHE A 1 402 ? -6.535 -26.625 -11.898 1 89.56 402 PHE A O 1
ATOM 3249 N N . THR A 1 403 ? -5.266 -25.781 -10.172 1 85.06 403 THR A N 1
ATOM 3250 C CA . THR A 1 403 ? -6.438 -25.219 -9.5 1 85.06 403 THR A CA 1
ATOM 3251 C C . THR A 1 403 ? -6.035 -24.062 -8.586 1 85.06 403 THR A C 1
ATOM 3253 O O . THR A 1 403 ? -4.859 -23.703 -8.516 1 85.06 403 THR A O 1
ATOM 3256 N N . SER A 1 404 ? -7.055 -23.438 -8.016 1 83.5 404 SER A N 1
ATOM 3257 C CA . SER A 1 404 ? -6.887 -22.406 -6.996 1 83.5 404 SER A CA 1
ATOM 3258 C C . SER A 1 404 ? -6.195 -21.172 -7.562 1 83.5 404 SER A C 1
ATOM 3260 O O . SER A 1 404 ? -6.633 -20.609 -8.57 1 83.5 404 SER A O 1
ATOM 3262 N N . ASP A 1 405 ? -5.051 -20.828 -6.934 1 85.94 405 ASP A N 1
ATOM 3263 C CA . ASP A 1 405 ? -4.387 -19.578 -7.312 1 85.94 405 ASP A CA 1
ATOM 3264 C C . ASP A 1 405 ? -3.5 -19.781 -8.539 1 85.94 405 ASP A C 1
ATOM 3266 O O . ASP A 1 405 ? -3.096 -18.812 -9.188 1 85.94 405 ASP A O 1
ATOM 3270 N N . GLN A 1 406 ? -3.316 -21 -8.914 1 91.44 406 GLN A N 1
ATOM 3271 C CA . GLN A 1 406 ? -2.295 -21.344 -9.898 1 91.44 406 GLN A CA 1
ATOM 3272 C C . GLN A 1 406 ? -2.641 -20.766 -11.266 1 91.44 406 GLN A C 1
ATOM 3274 O O . GLN A 1 406 ? -1.791 -20.156 -11.93 1 91.44 406 GLN A O 1
ATOM 3279 N N . PRO A 1 407 ? -3.936 -20.875 -11.68 1 91.06 407 PRO A N 1
ATOM 3280 C CA . PRO A 1 407 ? -4.25 -20.312 -13 1 91.06 407 PRO A CA 1
ATOM 3281 C C . PRO A 1 407 ? -4.043 -18.812 -13.062 1 91.06 407 PRO A C 1
ATOM 3283 O O . PRO A 1 407 ? -3.455 -18.297 -14.023 1 91.06 407 PRO A O 1
ATOM 3286 N N . ALA A 1 408 ? -4.512 -18.109 -12.078 1 91.25 408 ALA A N 1
ATOM 3287 C CA . ALA A 1 408 ? -4.332 -16.656 -12.047 1 91.25 408 ALA A CA 1
ATOM 3288 C C . ALA A 1 408 ? -2.852 -16.297 -12 1 91.25 408 ALA A C 1
ATOM 3290 O O . ALA A 1 408 ? -2.408 -15.383 -12.703 1 91.25 408 ALA A O 1
ATOM 3291 N N . ASN A 1 409 ? -2.1 -16.984 -11.188 1 93.5 409 ASN A N 1
ATOM 3292 C CA . ASN A 1 409 ? -0.658 -16.781 -11.133 1 93.5 409 ASN A CA 1
ATOM 3293 C C . ASN A 1 409 ? -0.009 -16.969 -12.5 1 93.5 409 ASN A C 1
ATOM 3295 O O . ASN A 1 409 ? 0.767 -16.125 -12.953 1 93.5 409 ASN A O 1
ATOM 3299 N N . ALA A 1 410 ? -0.409 -18.078 -13.07 1 95.62 410 ALA A N 1
ATOM 3300 C CA . ALA A 1 410 ? 0.192 -18.453 -14.344 1 95.62 410 ALA A CA 1
ATOM 3301 C C . ALA A 1 410 ? -0.065 -17.391 -15.406 1 95.62 410 ALA A C 1
ATOM 3303 O O . ALA A 1 410 ? 0.862 -16.953 -16.094 1 95.62 410 ALA A O 1
ATOM 3304 N N . HIS A 1 411 ? -1.225 -16.938 -15.477 1 94.62 411 HIS A N 1
ATOM 3305 C CA . HIS A 1 411 ? -1.566 -15.977 -16.516 1 94.62 411 HIS A CA 1
ATOM 3306 C C . HIS A 1 411 ? -0.982 -14.602 -16.203 1 94.62 411 HIS A C 1
ATOM 3308 O O . HIS A 1 411 ? -0.607 -13.859 -17.125 1 94.62 411 HIS A O 1
ATOM 3314 N N . ASN A 1 412 ? -0.925 -14.219 -14.992 1 94.5 412 ASN A N 1
ATOM 3315 C CA . ASN A 1 412 ? -0.271 -12.969 -14.625 1 94.5 412 ASN A CA 1
ATOM 3316 C C . ASN A 1 412 ? 1.199 -12.961 -15.031 1 94.5 412 ASN A C 1
ATOM 3318 O O . ASN A 1 412 ? 1.692 -11.977 -15.578 1 94.5 412 ASN A O 1
ATOM 3322 N N . ILE A 1 413 ? 1.881 -14.07 -14.781 1 96.69 413 ILE A N 1
ATOM 3323 C CA . ILE A 1 413 ? 3.307 -14.141 -15.078 1 96.69 413 ILE A CA 1
ATOM 3324 C C . ILE A 1 413 ? 3.518 -14.211 -16.578 1 96.69 413 ILE A C 1
ATOM 3326 O O . ILE A 1 413 ? 4.488 -13.664 -17.109 1 96.69 413 ILE A O 1
ATOM 3330 N N . ALA A 1 414 ? 2.629 -14.898 -17.234 1 96.62 414 ALA A N 1
ATOM 3331 C CA . ALA A 1 414 ? 2.678 -14.898 -18.703 1 96.62 414 ALA A CA 1
ATOM 3332 C C . ALA A 1 414 ? 2.477 -13.484 -19.25 1 96.62 414 ALA A C 1
ATOM 3334 O O . ALA A 1 414 ? 3.186 -13.062 -20.172 1 96.62 414 ALA A O 1
ATOM 3335 N N . ASN A 1 415 ? 1.544 -12.75 -18.656 1 93.62 415 ASN A N 1
ATOM 3336 C CA . ASN A 1 415 ? 1.3 -11.375 -19.047 1 93.62 415 ASN A CA 1
ATOM 3337 C C . ASN A 1 415 ? 2.516 -10.492 -18.797 1 93.62 415 ASN A C 1
ATOM 3339 O O . ASN A 1 415 ? 2.734 -9.5 -19.5 1 93.62 415 ASN A O 1
ATOM 3343 N N . ALA A 1 416 ? 3.271 -10.867 -17.844 1 95.94 416 ALA A N 1
ATOM 3344 C CA . ALA A 1 416 ? 4.496 -10.133 -17.516 1 95.94 416 ALA A CA 1
ATOM 3345 C C . ALA A 1 416 ? 5.598 -10.445 -18.531 1 95.94 416 ALA A C 1
ATOM 3347 O O . ALA A 1 416 ? 6.656 -9.812 -18.516 1 95.94 416 ALA A O 1
ATOM 3348 N N . GLY A 1 417 ? 5.426 -11.453 -19.375 1 96.75 417 GLY A N 1
ATOM 3349 C CA . GLY A 1 417 ? 6.316 -11.742 -20.484 1 96.75 417 GLY A CA 1
ATOM 3350 C C . GLY A 1 417 ? 7.457 -12.66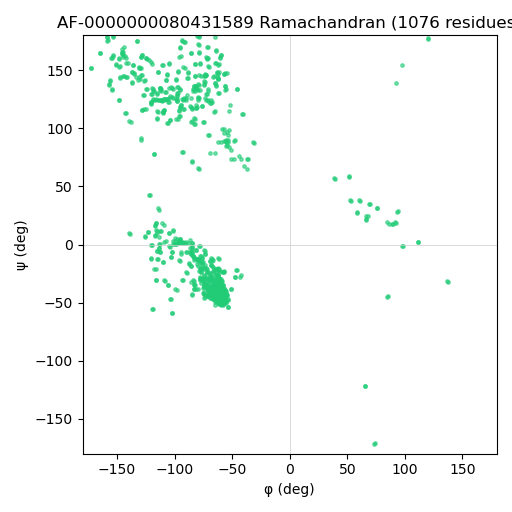4 -20.109 1 96.75 417 GLY A C 1
ATOM 3351 O O . GLY A 1 417 ? 8.469 -12.727 -20.828 1 96.75 417 GLY A O 1
ATOM 3352 N N . VAL A 1 418 ? 7.324 -13.391 -18.969 1 98.25 418 VAL A N 1
ATOM 3353 C CA . VAL A 1 418 ? 8.461 -14.203 -18.547 1 98.25 418 VAL A CA 1
ATOM 3354 C C . VAL A 1 418 ? 8.031 -15.664 -18.406 1 98.25 418 VAL A C 1
ATOM 3356 O O . VAL A 1 418 ? 8.758 -16.484 -17.844 1 98.25 418 VAL A O 1
ATOM 3359 N N . ALA A 1 419 ? 6.832 -16.031 -18.875 1 98.62 419 ALA A N 1
ATOM 3360 C CA . ALA A 1 419 ? 6.312 -17.391 -18.844 1 98.62 419 ALA A CA 1
ATOM 3361 C C . ALA A 1 419 ? 5.301 -17.609 -19.969 1 98.62 419 ALA A C 1
ATOM 3363 O O . ALA A 1 419 ? 4.859 -16.656 -20.609 1 98.62 419 ALA A O 1
ATOM 3364 N N . LEU A 1 420 ? 5.047 -18.797 -20.234 1 98.44 420 LEU A N 1
ATOM 3365 C CA . LEU A 1 420 ? 3.893 -19.203 -21.031 1 98.44 420 LEU A CA 1
ATOM 3366 C C . LEU A 1 420 ? 3.039 -20.203 -20.266 1 98.44 420 LEU A C 1
ATOM 3368 O O . LEU A 1 420 ? 3.504 -20.812 -19.281 1 98.44 420 LEU A O 1
ATOM 3372 N N . VAL A 1 421 ? 1.746 -20.328 -20.688 1 97.44 421 VAL A N 1
ATOM 3373 C CA . VAL A 1 421 ? 0.801 -21.141 -19.938 1 97.44 421 VAL A CA 1
ATOM 3374 C C . VAL A 1 421 ? 0.262 -22.25 -20.828 1 97.44 421 VAL A C 1
ATOM 3376 O O . VAL A 1 421 ? -0.097 -22.016 -21.984 1 97.44 421 VAL A O 1
ATOM 3379 N N . LEU A 1 422 ? 0.321 -23.438 -20.312 1 96.88 422 LEU A N 1
ATOM 3380 C CA . LEU A 1 422 ? -0.297 -24.578 -20.984 1 96.88 422 LEU A CA 1
ATOM 3381 C C . LEU A 1 422 ? -1.784 -24.656 -20.656 1 96.88 422 LEU A C 1
ATOM 3383 O O . LEU A 1 422 ? -2.188 -24.422 -19.516 1 96.88 422 LEU A O 1
ATOM 3387 N N . ASP A 1 423 ? -2.541 -24.906 -21.641 1 91.06 423 ASP A N 1
ATOM 3388 C CA . ASP A 1 423 ? -3.973 -25.109 -21.453 1 91.06 423 ASP A CA 1
ATOM 3389 C C . ASP A 1 423 ? -4.27 -26.547 -21 1 91.06 423 ASP A C 1
ATOM 3391 O O . ASP A 1 423 ? -4.227 -27.469 -21.812 1 91.06 423 ASP A O 1
ATOM 3395 N N . ARG A 1 424 ? -4.602 -26.672 -19.875 1 87.06 424 ARG A N 1
ATOM 3396 C CA . ARG A 1 424 ? -4.789 -28.016 -19.328 1 87.06 424 ARG A CA 1
ATOM 3397 C C . ARG A 1 424 ? -5.961 -28.719 -20 1 87.06 424 ARG A C 1
ATOM 3399 O O . ARG A 1 424 ? -5.934 -29.938 -20.172 1 87.06 424 ARG A O 1
ATOM 3406 N N . LYS A 1 425 ? -6.949 -28.016 -20.391 1 82.44 425 LYS A N 1
ATOM 3407 C CA . LYS A 1 425 ? -8.148 -28.594 -21 1 82.44 425 LYS A CA 1
ATOM 3408 C C . LYS A 1 425 ? -7.891 -28.984 -22.453 1 82.44 425 LYS A C 1
ATOM 3410 O O . LYS A 1 425 ? -8.492 -29.922 -22.953 1 82.44 425 LYS A O 1
ATOM 3415 N N . MET A 1 426 ? -7 -28.25 -23.078 1 87.81 426 MET A N 1
ATOM 3416 C CA . MET A 1 426 ? -6.652 -28.547 -24.469 1 87.81 426 MET A CA 1
ATOM 3417 C C . MET A 1 426 ? -5.16 -28.844 -24.609 1 87.81 426 MET A C 1
ATOM 3419 O O . MET A 1 426 ? -4.52 -28.406 -25.547 1 87.81 426 MET A O 1
ATOM 3423 N N . HIS A 1 427 ? -4.707 -29.578 -23.703 1 87.06 427 HIS A N 1
ATOM 3424 C CA . HIS A 1 427 ? -3.285 -29.906 -23.641 1 87.06 427 HIS A CA 1
ATOM 3425 C C . HIS A 1 427 ? -2.883 -30.812 -24.797 1 87.06 427 HIS A C 1
ATOM 3427 O O . HIS A 1 427 ? -3.498 -31.844 -25.016 1 87.06 427 HIS A O 1
ATOM 3433 N N . ASN A 1 428 ? -1.926 -30.344 -25.594 1 93.31 428 ASN A N 1
ATOM 3434 C CA . ASN A 1 428 ? -1.475 -31.156 -26.719 1 93.31 428 ASN A CA 1
ATOM 3435 C C . ASN A 1 428 ? 0.017 -30.969 -26.969 1 93.31 428 ASN A C 1
ATOM 3437 O O . ASN A 1 428 ? 0.614 -29.984 -26.531 1 93.31 428 ASN A O 1
ATOM 3441 N N . VAL A 1 429 ? 0.518 -31.891 -27.719 1 97.12 429 VAL A N 1
ATOM 3442 C CA . VAL A 1 429 ? 1.958 -31.984 -27.938 1 97.12 429 VAL A CA 1
ATOM 3443 C C . VAL A 1 429 ? 2.436 -30.797 -28.766 1 97.12 429 VAL A C 1
ATOM 3445 O O . VAL A 1 429 ? 3.457 -30.188 -28.453 1 97.12 429 VAL A O 1
ATOM 3448 N N . THR A 1 430 ? 1.698 -30.406 -29.781 1 96.88 430 THR A N 1
ATOM 3449 C CA . THR A 1 430 ? 2.098 -29.328 -30.688 1 96.88 430 THR A CA 1
ATOM 3450 C C . THR A 1 430 ? 2.238 -28.016 -29.938 1 96.88 430 THR A C 1
ATOM 3452 O O . THR A 1 430 ? 3.256 -27.328 -30.062 1 96.88 430 THR A O 1
ATOM 3455 N N . ASP A 1 431 ? 1.244 -27.719 -29.172 1 97.25 431 ASP A N 1
ATOM 3456 C CA . ASP A 1 431 ? 1.247 -26.469 -28.422 1 97.25 431 ASP A CA 1
ATOM 3457 C C . ASP A 1 431 ? 2.363 -26.453 -27.391 1 97.25 431 ASP A C 1
ATOM 3459 O O . ASP A 1 431 ? 3.068 -25.453 -27.234 1 97.25 431 ASP A O 1
ATOM 3463 N N . THR A 1 432 ? 2.488 -27.547 -26.656 1 98.31 432 THR A N 1
ATOM 3464 C CA . THR A 1 432 ? 3.514 -27.641 -25.625 1 98.31 432 THR A CA 1
ATOM 3465 C C . THR A 1 432 ? 4.906 -27.531 -26.234 1 98.31 432 THR A C 1
ATOM 3467 O O . THR A 1 432 ? 5.762 -26.812 -25.734 1 98.31 432 THR A O 1
ATOM 3470 N N . PHE A 1 433 ? 5.109 -28.25 -27.344 1 98.25 433 PHE A N 1
ATOM 3471 C CA . PHE A 1 433 ? 6.387 -28.203 -28.047 1 98.25 433 PHE A CA 1
ATOM 3472 C C . PHE A 1 433 ? 6.707 -26.797 -28.516 1 98.25 433 PHE A C 1
ATOM 3474 O O . PHE A 1 433 ? 7.84 -26.328 -28.359 1 98.25 433 PHE A O 1
ATOM 3481 N N . GLU A 1 434 ? 5.758 -26.125 -29.062 1 98.19 434 GLU A N 1
ATOM 3482 C CA . GLU A 1 434 ? 5.965 -24.766 -29.562 1 98.19 434 GLU A CA 1
ATOM 3483 C C . GLU A 1 434 ? 6.305 -23.797 -28.438 1 98.19 434 GLU A C 1
ATOM 3485 O O . GLU A 1 434 ? 7.121 -22.891 -28.609 1 98.19 434 GLU A O 1
ATOM 3490 N N . LYS A 1 435 ? 5.676 -23.953 -27.359 1 98.62 435 LYS A N 1
ATOM 3491 C CA . LYS A 1 435 ? 5.949 -23.062 -26.234 1 98.62 435 LYS A CA 1
ATOM 3492 C C . LYS A 1 435 ? 7.336 -23.328 -25.656 1 98.62 435 LYS A C 1
ATOM 3494 O O . LYS A 1 435 ? 8.039 -22.391 -25.266 1 98.62 435 LYS A O 1
ATOM 3499 N N . LEU A 1 436 ? 7.742 -24.641 -25.594 1 98.69 436 LEU A N 1
ATOM 3500 C CA . LEU A 1 436 ? 9.109 -24.969 -25.203 1 98.69 436 LEU A CA 1
ATOM 3501 C C . LEU A 1 436 ? 10.109 -24.297 -26.141 1 98.69 436 LEU A C 1
ATOM 3503 O O . LEU A 1 436 ? 11.047 -23.625 -25.688 1 98.69 436 LEU A O 1
ATOM 3507 N N . ARG A 1 437 ? 9.844 -24.469 -27.422 1 98.56 437 ARG A N 1
ATOM 3508 C CA . ARG A 1 437 ? 10.711 -23.891 -28.438 1 98.56 437 ARG A CA 1
ATOM 3509 C C . ARG A 1 437 ? 10.805 -22.375 -28.281 1 98.56 437 ARG A C 1
ATOM 3511 O O . ARG A 1 437 ? 11.898 -21.812 -28.312 1 98.56 437 ARG A O 1
ATOM 3518 N N . THR A 1 438 ? 9.664 -21.766 -28.062 1 98.62 438 THR A N 1
ATOM 3519 C CA . THR A 1 438 ? 9.57 -20.312 -27.984 1 98.62 438 THR A CA 1
ATOM 3520 C C . THR A 1 438 ? 10.391 -19.781 -26.812 1 98.62 438 THR A C 1
ATOM 3522 O O . THR A 1 438 ? 11.164 -18.828 -26.969 1 98.62 438 THR A O 1
ATOM 3525 N N . ILE A 1 439 ? 10.289 -20.406 -25.672 1 98.69 439 ILE A N 1
ATOM 3526 C CA . ILE A 1 439 ? 10.977 -19.922 -24.469 1 98.69 439 ILE A CA 1
ATOM 3527 C C . ILE A 1 439 ? 12.469 -20.219 -24.578 1 98.69 439 ILE A C 1
ATOM 3529 O O . ILE A 1 439 ? 13.305 -19.359 -24.312 1 98.69 439 ILE A O 1
ATOM 3533 N N . LEU A 1 440 ? 12.844 -21.453 -25 1 98.5 440 LEU A N 1
ATOM 3534 C CA . LEU A 1 440 ? 14.227 -21.922 -24.953 1 98.5 440 LEU A CA 1
ATOM 3535 C C . LEU A 1 440 ? 15.07 -21.234 -26.016 1 98.5 440 LEU A C 1
ATOM 3537 O O . LEU A 1 440 ? 16.25 -20.938 -25.797 1 98.5 440 LEU A O 1
ATOM 3541 N N . LEU A 1 441 ? 14.453 -21.016 -27.172 1 98.19 441 LEU A N 1
ATOM 3542 C CA . LEU A 1 441 ? 15.219 -20.359 -28.234 1 98.19 441 LEU A CA 1
ATOM 3543 C C . LEU A 1 441 ? 15.211 -18.844 -28.047 1 98.19 441 LEU A C 1
ATOM 3545 O O . LEU A 1 441 ? 16.203 -18.172 -28.359 1 98.19 441 LEU A O 1
ATOM 3549 N N . ASP A 1 442 ? 14.07 -18.375 -27.531 1 98.12 442 ASP A N 1
ATOM 3550 C CA . ASP A 1 442 ? 13.922 -16.938 -27.281 1 98.12 442 ASP A CA 1
ATOM 3551 C C . ASP A 1 442 ? 14.562 -16.109 -28.391 1 98.12 442 ASP A C 1
ATOM 3553 O O . ASP A 1 442 ? 15.383 -15.234 -28.125 1 98.12 442 ASP A O 1
ATOM 3557 N N . ARG A 1 443 ? 14.195 -16.266 -29.625 1 96.94 443 ARG A N 1
ATOM 3558 C CA . ARG A 1 443 ? 14.836 -15.727 -30.812 1 96.94 443 ARG A CA 1
ATOM 3559 C C . ARG A 1 443 ? 14.852 -14.203 -30.781 1 96.94 443 ARG A C 1
ATOM 3561 O O . ARG A 1 443 ? 15.812 -13.57 -31.234 1 96.94 443 ARG A O 1
ATOM 3568 N N . ASP A 1 444 ? 13.836 -13.594 -30.219 1 95.62 444 ASP A N 1
ATOM 3569 C CA . ASP A 1 444 ? 13.758 -12.141 -30.172 1 95.62 444 ASP A CA 1
ATOM 3570 C C . ASP A 1 444 ? 14.281 -11.609 -28.844 1 95.62 444 ASP A C 1
ATOM 3572 O O . ASP A 1 444 ? 14.172 -10.414 -28.547 1 95.62 444 ASP A O 1
ATOM 3576 N N . SER A 1 445 ? 14.766 -12.453 -28 1 96.5 445 SER A N 1
ATOM 3577 C CA . SER A 1 445 ? 15.305 -12.125 -26.672 1 96.5 445 SER A CA 1
ATOM 3578 C C . SER A 1 445 ? 14.266 -11.438 -25.812 1 96.5 445 SER A C 1
ATOM 3580 O O . SER A 1 445 ? 14.594 -10.57 -25 1 96.5 445 SER A O 1
ATOM 3582 N N . ALA A 1 446 ? 13.008 -11.773 -26.109 1 96.5 446 ALA A N 1
ATOM 3583 C CA . ALA A 1 446 ? 11.914 -11.141 -25.375 1 96.5 446 ALA A CA 1
ATOM 3584 C C . ALA A 1 446 ? 11.883 -11.625 -23.922 1 96.5 446 ALA A C 1
ATOM 3586 O O . ALA A 1 446 ? 11.719 -10.828 -23 1 96.5 446 ALA A O 1
ATOM 3587 N N . PHE A 1 447 ? 12.008 -12.914 -23.734 1 97.62 447 PHE A N 1
ATOM 3588 C CA . PHE A 1 447 ? 11.992 -13.469 -22.391 1 97.62 447 PHE A CA 1
ATOM 3589 C C . PHE A 1 447 ? 13.188 -12.969 -21.578 1 97.62 447 PHE A C 1
ATOM 3591 O O . PHE A 1 447 ? 13.039 -12.555 -20.422 1 97.62 447 PHE A O 1
ATOM 3598 N N . ALA A 1 448 ? 14.336 -13 -22.203 1 96.56 448 ALA A N 1
ATOM 3599 C CA . ALA A 1 448 ? 15.555 -12.547 -21.531 1 96.56 448 ALA A CA 1
ATOM 3600 C C . ALA A 1 448 ? 15.453 -11.078 -21.141 1 96.56 448 ALA A C 1
ATOM 3602 O O . ALA A 1 448 ? 15.781 -10.711 -20 1 96.56 448 ALA A O 1
ATOM 3603 N N . SER A 1 449 ? 14.969 -10.273 -22.078 1 95.44 449 SER A N 1
ATOM 3604 C CA . SER A 1 449 ? 14.836 -8.844 -21.828 1 95.44 449 SER A CA 1
ATOM 3605 C C . SER A 1 449 ? 13.836 -8.57 -20.703 1 95.44 449 SER A C 1
ATOM 3607 O O . SER A 1 449 ? 14.109 -7.777 -19.797 1 95.44 449 SER A O 1
ATOM 3609 N N . ASN A 1 450 ? 12.711 -9.211 -20.719 1 96.56 450 ASN A N 1
ATOM 3610 C CA . ASN A 1 450 ? 11.695 -9.039 -19.688 1 96.56 450 ASN A CA 1
ATOM 3611 C C . ASN A 1 450 ? 12.164 -9.578 -18.328 1 96.56 450 ASN A C 1
ATOM 3613 O O . ASN A 1 450 ? 11.852 -9 -17.297 1 96.56 450 ASN A O 1
ATOM 3617 N N . MET A 1 451 ? 12.93 -10.625 -18.375 1 96.44 451 MET A N 1
ATOM 3618 C CA . MET A 1 451 ? 13.383 -11.258 -17.141 1 96.44 451 MET A CA 1
ATOM 3619 C C . MET A 1 451 ? 14.391 -10.383 -16.406 1 96.44 451 MET A C 1
ATOM 3621 O O . MET A 1 451 ? 14.477 -10.414 -15.18 1 96.44 451 MET A O 1
ATOM 3625 N N . GLU A 1 452 ? 15.125 -9.625 -17.141 1 93.56 452 GLU A N 1
ATOM 3626 C CA . GLU A 1 452 ? 16.094 -8.727 -16.516 1 93.56 452 GLU A CA 1
ATOM 3627 C C . GLU A 1 452 ? 15.414 -7.812 -15.5 1 93.56 452 GLU A C 1
ATOM 3629 O O . GLU A 1 452 ? 15.836 -7.742 -14.344 1 93.56 452 GLU A O 1
ATOM 3634 N N . GLY A 1 453 ? 14.352 -7.195 -15.938 1 93.88 453 GLY A N 1
ATOM 3635 C CA . GLY A 1 453 ? 13.617 -6.32 -15.039 1 93.88 453 GLY A CA 1
ATOM 3636 C C . GLY A 1 453 ? 12.875 -7.074 -13.945 1 93.88 453 GLY A C 1
ATOM 3637 O O . GLY A 1 453 ? 12.859 -6.641 -12.789 1 93.88 453 GLY A O 1
ATOM 3638 N N . MET A 1 454 ? 12.336 -8.203 -14.312 1 97.12 454 MET A N 1
ATOM 3639 C CA . MET A 1 454 ? 11.555 -8.992 -13.367 1 97.12 454 MET A CA 1
ATOM 3640 C C . MET A 1 454 ? 12.445 -9.531 -12.25 1 97.12 454 MET A C 1
ATOM 3642 O O . MET A 1 454 ? 12.078 -9.461 -11.07 1 97.12 454 MET A O 1
ATOM 3646 N N . GLN A 1 455 ? 13.594 -10.086 -12.609 1 97.25 455 GLN A N 1
ATOM 3647 C CA . GLN A 1 455 ? 14.5 -10.625 -11.609 1 97.25 455 GLN A CA 1
ATOM 3648 C C . GLN A 1 455 ? 14.93 -9.555 -10.609 1 97.25 455 GLN A C 1
ATOM 3650 O O . GLN A 1 455 ? 14.906 -9.789 -9.398 1 97.25 455 GLN A O 1
ATOM 3655 N N . ARG A 1 456 ? 15.266 -8.383 -11.078 1 96.31 456 ARG A N 1
ATOM 3656 C CA . ARG A 1 456 ? 15.641 -7.273 -10.203 1 96.31 456 ARG A CA 1
ATOM 3657 C C . ARG A 1 456 ? 14.484 -6.855 -9.312 1 96.31 456 ARG A C 1
ATOM 3659 O O . ARG A 1 456 ? 14.672 -6.574 -8.125 1 96.31 456 ARG A O 1
ATOM 3666 N N . LEU A 1 457 ? 13.289 -6.797 -9.898 1 97.06 457 LEU A N 1
ATOM 3667 C CA . LEU A 1 457 ? 12.094 -6.441 -9.141 1 97.06 457 LEU A CA 1
ATOM 3668 C C . LEU A 1 457 ? 11.891 -7.398 -7.973 1 97.06 457 LEU A C 1
ATOM 3670 O O . LEU A 1 457 ? 11.711 -6.961 -6.832 1 97.06 457 LEU A O 1
ATOM 3674 N N . VAL A 1 458 ? 11.938 -8.688 -8.273 1 97.56 458 VAL A N 1
ATOM 3675 C CA . VAL A 1 458 ? 11.695 -9.719 -7.27 1 97.56 458 VAL A CA 1
ATOM 3676 C C . VAL A 1 458 ? 12.781 -9.664 -6.199 1 97.56 458 VAL A C 1
ATOM 3678 O O . VAL A 1 458 ? 12.492 -9.75 -5.004 1 97.56 458 VAL A O 1
ATOM 3681 N N . GLN A 1 459 ? 13.992 -9.5 -6.582 1 96.75 459 GLN A N 1
ATOM 3682 C CA . GLN A 1 459 ? 15.094 -9.43 -5.629 1 96.75 459 GLN A CA 1
ATOM 3683 C C . GLN A 1 459 ? 14.984 -8.195 -4.746 1 96.75 459 GLN A C 1
ATOM 3685 O O . GLN A 1 459 ? 15.195 -8.266 -3.533 1 96.75 459 GLN A O 1
ATOM 3690 N N . LEU A 1 460 ? 14.656 -7.082 -5.324 1 94.75 460 LEU A N 1
ATOM 3691 C CA . LEU A 1 460 ? 14.477 -5.859 -4.551 1 94.75 460 LEU A CA 1
ATOM 3692 C C . LEU A 1 460 ? 13.328 -6.016 -3.553 1 94.75 460 LEU A C 1
ATOM 3694 O O . LEU A 1 460 ? 13.461 -5.617 -2.393 1 94.75 460 LEU A O 1
ATOM 3698 N N . LYS A 1 461 ? 12.266 -6.625 -3.975 1 95.25 461 LYS A N 1
ATOM 3699 C CA . LYS A 1 461 ? 11.07 -6.754 -3.145 1 95.25 461 LYS A CA 1
ATOM 3700 C C . LYS A 1 461 ? 11.25 -7.84 -2.088 1 95.25 461 LYS A C 1
ATOM 3702 O O . LYS A 1 461 ? 10.578 -7.824 -1.054 1 95.25 461 LYS A O 1
ATOM 3707 N N . SER A 1 462 ? 12.133 -8.773 -2.338 1 93.12 462 SER A N 1
ATOM 3708 C CA . SER A 1 462 ? 12.336 -9.867 -1.401 1 93.12 462 SER A CA 1
ATOM 3709 C C . SER A 1 462 ? 12.82 -9.359 -0.049 1 93.12 462 SER A C 1
ATOM 3711 O O . SER A 1 462 ? 12.758 -10.078 0.951 1 93.12 462 SER A O 1
ATOM 3713 N N . LYS A 1 463 ? 13.242 -8.109 0.126 1 88.19 463 LYS A N 1
ATOM 3714 C CA . LYS A 1 463 ? 13.641 -7.477 1.381 1 88.19 463 LYS A CA 1
ATOM 3715 C C . LYS A 1 463 ? 12.43 -7.184 2.258 1 88.19 463 LYS A C 1
ATOM 3717 O O . LYS A 1 463 ? 12.57 -6.859 3.438 1 88.19 463 LYS A O 1
ATOM 3722 N N . ARG A 1 464 ? 11.305 -7.391 1.794 1 91.5 464 ARG A N 1
ATOM 3723 C CA . ARG A 1 464 ? 10.094 -6.902 2.438 1 91.5 464 ARG A CA 1
ATOM 3724 C C . ARG A 1 464 ? 9.703 -7.781 3.623 1 91.5 464 ARG A C 1
ATOM 3726 O O . ARG A 1 464 ? 8.734 -7.5 4.32 1 91.5 464 ARG A O 1
ATOM 3733 N N . LYS A 1 465 ? 10.484 -8.867 3.902 1 93.75 465 LYS A N 1
ATOM 3734 C CA . LYS A 1 465 ? 10.242 -9.594 5.145 1 93.75 465 LYS A CA 1
ATOM 3735 C C . LYS A 1 465 ? 10.43 -8.695 6.359 1 93.75 465 LYS A C 1
ATOM 3737 O O . LYS A 1 465 ? 9.734 -8.836 7.363 1 93.75 465 LYS A O 1
ATOM 3742 N N . TYR A 1 466 ? 11.312 -7.715 6.289 1 94.5 466 TYR A N 1
ATOM 3743 C CA . TYR A 1 466 ? 11.516 -6.746 7.355 1 94.5 466 TYR A CA 1
ATOM 3744 C C . TYR A 1 466 ? 10.336 -5.785 7.453 1 94.5 466 TYR A C 1
ATOM 3746 O O . TYR A 1 466 ? 9.914 -5.41 8.547 1 94.5 466 TYR A O 1
ATOM 3754 N N . TYR A 1 467 ? 9.875 -5.445 6.285 1 94.5 467 TYR A N 1
ATOM 3755 C CA . TYR A 1 467 ? 8.672 -4.613 6.242 1 94.5 467 TYR A CA 1
ATOM 3756 C C . TYR A 1 467 ? 7.492 -5.332 6.875 1 94.5 467 TYR A C 1
ATOM 3758 O O . TYR A 1 467 ? 6.707 -4.727 7.609 1 94.5 467 TYR A O 1
ATOM 3766 N N . ALA A 1 468 ? 7.348 -6.57 6.539 1 97.56 468 ALA A N 1
ATOM 3767 C CA . ALA A 1 468 ? 6.289 -7.371 7.148 1 97.56 468 ALA A CA 1
ATOM 3768 C C . ALA A 1 468 ? 6.402 -7.363 8.672 1 97.56 468 ALA A C 1
ATOM 3770 O O . ALA A 1 468 ? 5.398 -7.246 9.375 1 97.56 468 ALA A O 1
ATOM 3771 N N . ALA A 1 469 ? 7.59 -7.512 9.188 1 97.5 469 ALA A N 1
ATOM 3772 C CA . ALA A 1 469 ? 7.816 -7.445 10.633 1 97.5 469 ALA A CA 1
ATOM 3773 C C . ALA A 1 469 ? 7.422 -6.082 11.188 1 97.5 469 ALA A C 1
ATOM 3775 O O . ALA A 1 469 ? 6.852 -5.988 12.273 1 97.5 469 ALA A O 1
ATOM 3776 N N . ASP A 1 470 ? 7.703 -4.988 10.453 1 96.12 470 ASP A N 1
ATOM 3777 C CA . ASP A 1 470 ? 7.285 -3.652 10.859 1 96.12 470 ASP A CA 1
ATOM 3778 C C . ASP A 1 470 ? 5.766 -3.57 10.992 1 96.12 470 ASP A C 1
ATOM 3780 O O . ASP A 1 470 ? 5.254 -2.908 11.898 1 96.12 470 ASP A O 1
ATOM 3784 N N . ILE A 1 471 ? 5.066 -4.211 10.086 1 97.06 471 ILE A N 1
ATOM 3785 C CA . ILE A 1 471 ? 3.607 -4.195 10.102 1 97.06 471 ILE A CA 1
ATOM 3786 C C . ILE A 1 471 ? 3.1 -4.883 11.367 1 97.06 471 ILE A C 1
ATOM 3788 O O . ILE A 1 471 ? 2.156 -4.41 12.008 1 97.06 471 ILE A O 1
ATOM 3792 N N . VAL A 1 472 ? 3.732 -6 11.695 1 98.38 472 VAL A N 1
ATOM 3793 C CA . VAL A 1 472 ? 3.346 -6.703 12.914 1 98.38 472 VAL A CA 1
ATOM 3794 C C . VAL A 1 472 ? 3.564 -5.797 14.125 1 98.38 472 VAL A C 1
ATOM 3796 O O . VAL A 1 472 ? 2.682 -5.664 14.977 1 98.38 472 VAL A O 1
ATOM 3799 N N . GLU A 1 473 ? 4.652 -5.164 14.211 1 97.38 473 GLU A N 1
ATOM 3800 C CA . GLU A 1 473 ? 4.969 -4.27 15.32 1 97.38 473 GLU A CA 1
ATOM 3801 C C . GLU A 1 473 ? 4.051 -3.053 15.328 1 97.38 473 GLU A C 1
ATOM 3803 O O . GLU A 1 473 ? 3.703 -2.535 16.391 1 97.38 473 GLU A O 1
ATOM 3808 N N . GLU A 1 474 ? 3.693 -2.576 14.148 1 96.69 474 GLU A N 1
ATOM 3809 C CA . GLU A 1 474 ? 2.701 -1.509 14.055 1 96.69 474 GLU A CA 1
ATOM 3810 C C . GLU A 1 474 ? 1.423 -1.88 14.805 1 96.69 474 GLU A C 1
ATOM 3812 O O . GLU A 1 474 ? 0.915 -1.094 15.602 1 96.69 474 GLU A O 1
ATOM 3817 N N . VAL A 1 475 ? 0.957 -3.078 14.555 1 97.06 475 VAL A N 1
ATOM 3818 C CA . VAL A 1 475 ? -0.27 -3.521 15.211 1 97.06 475 VAL A CA 1
ATOM 3819 C C . VAL A 1 475 ? -0.018 -3.709 16.703 1 97.06 475 VAL A C 1
ATOM 3821 O O . VAL A 1 475 ? -0.817 -3.27 17.531 1 97.06 475 VAL A O 1
ATOM 3824 N N . LEU A 1 476 ? 1.085 -4.246 17.094 1 96.5 476 LEU A N 1
ATOM 3825 C CA . LEU A 1 476 ? 1.433 -4.566 18.484 1 96.5 476 LEU A CA 1
ATOM 3826 C C . LEU A 1 476 ? 1.426 -3.311 19.344 1 96.5 476 LEU A C 1
ATOM 3828 O O . LEU A 1 476 ? 0.965 -3.342 20.484 1 96.5 476 LEU A O 1
ATOM 3832 N N . TYR A 1 477 ? 1.879 -2.246 18.75 1 95.31 477 TYR A N 1
ATOM 3833 C CA . TYR A 1 477 ? 2.213 -1.135 19.641 1 95.31 477 TYR A CA 1
ATOM 3834 C C . TYR A 1 477 ? 1.285 0.051 19.406 1 95.31 477 TYR A C 1
ATOM 3836 O O . TYR A 1 477 ? 1.354 1.055 20.109 1 95.31 477 TYR A O 1
ATOM 3844 N N . THR A 1 478 ? 0.398 -0.054 18.453 1 93.94 478 THR A N 1
ATOM 3845 C CA . THR A 1 478 ? -0.341 1.161 18.141 1 93.94 478 THR A CA 1
ATOM 3846 C C . THR A 1 478 ? -1.838 0.956 18.344 1 93.94 478 THR A C 1
ATOM 3848 O O . THR A 1 478 ? -2.602 1.923 18.391 1 93.94 478 THR A O 1
ATOM 3851 N N . VAL A 1 479 ? -2.281 -0.256 18.516 1 92.56 479 VAL A N 1
ATOM 3852 C CA . VAL A 1 479 ? -3.711 -0.531 18.594 1 92.56 479 VAL A CA 1
ATOM 3853 C C . VAL A 1 479 ? -4.297 0.175 19.828 1 92.56 479 VAL A C 1
ATOM 3855 O O . VAL A 1 479 ? -3.6 0.403 20.812 1 92.56 479 VAL A O 1
ATOM 3858 N N . ARG A 1 480 ? -5.527 0.571 19.703 1 91.31 480 ARG A N 1
ATOM 3859 C CA . ARG A 1 480 ? -6.312 1.128 20.797 1 91.31 480 ARG A CA 1
ATOM 3860 C C . ARG A 1 480 ? -7.422 0.17 21.219 1 91.31 480 ARG A C 1
ATOM 3862 O O . ARG A 1 480 ? -7.883 -0.643 20.406 1 91.31 480 ARG A O 1
ATOM 3869 N N . ASN A 1 481 ? -7.863 0.254 22.453 1 87.44 481 ASN A N 1
ATOM 3870 C CA . ASN A 1 481 ? -8.898 -0.637 22.984 1 87.44 481 ASN A CA 1
ATOM 3871 C C . ASN A 1 481 ? -8.539 -2.104 22.75 1 87.44 481 ASN A C 1
ATOM 3873 O O . ASN A 1 481 ? -9.344 -2.873 22.234 1 87.44 481 ASN A O 1
ATOM 3877 N N . GLN A 1 482 ? -7.27 -2.385 22.906 1 83.88 482 GLN A N 1
ATOM 3878 C CA . GLN A 1 482 ? -6.676 -3.719 22.891 1 83.88 482 GLN A CA 1
ATOM 3879 C C . GLN A 1 482 ? -6.383 -4.184 21.469 1 83.88 482 GLN A C 1
ATOM 3881 O O . GLN A 1 482 ? -5.285 -4.668 21.188 1 83.88 482 GLN A O 1
ATOM 3886 N N . SER A 1 483 ? -7.484 -3.922 20.562 1 88.81 483 SER A N 1
ATOM 3887 C CA . SER A 1 483 ? -7.238 -4.566 19.281 1 88.81 483 SER A CA 1
ATOM 3888 C C . SER A 1 483 ? -7.645 -3.662 18.109 1 88.81 483 SER A C 1
ATOM 3890 O O . SER A 1 483 ? -7.566 -4.062 16.953 1 88.81 483 SER A O 1
ATOM 3892 N N . ASP A 1 484 ? -7.969 -2.416 18.375 1 92.81 484 ASP A N 1
ATOM 3893 C CA . ASP A 1 484 ? -8.484 -1.546 17.312 1 92.81 484 ASP A CA 1
ATOM 3894 C C . ASP A 1 484 ? -7.34 -0.903 16.531 1 92.81 484 ASP A C 1
ATOM 3896 O O . ASP A 1 484 ? -6.555 -0.131 17.094 1 92.81 484 ASP A O 1
ATOM 3900 N N . ILE A 1 485 ? -7.297 -1.234 15.281 1 95.44 485 ILE A N 1
ATOM 3901 C CA . ILE A 1 485 ? -6.32 -0.598 14.398 1 95.44 485 ILE A CA 1
ATOM 3902 C C . ILE A 1 485 ? -6.883 0.722 13.875 1 95.44 485 ILE A C 1
ATOM 3904 O O . ILE A 1 485 ? -7.078 0.887 12.672 1 95.44 485 ILE A O 1
ATOM 3908 N N . TRP A 1 486 ? -6.992 1.677 14.664 1 94.19 486 TRP A N 1
ATOM 3909 C CA . TRP A 1 486 ? -7.77 2.898 14.508 1 94.19 486 TRP A CA 1
ATOM 3910 C C . TRP A 1 486 ? -7.301 3.691 13.289 1 94.19 486 TRP A C 1
ATOM 3912 O O . TRP A 1 486 ? -8.117 4.254 12.555 1 94.19 486 TRP A O 1
ATOM 3922 N N . HIS A 1 487 ? -6.004 3.689 13.023 1 96.5 487 HIS A N 1
ATOM 3923 C CA . HIS A 1 487 ? -5.41 4.582 12.031 1 96.5 487 HIS A CA 1
ATOM 3924 C C . HIS A 1 487 ? -5.582 4.031 10.617 1 96.5 487 HIS A C 1
ATOM 3926 O O . HIS A 1 487 ? -5.246 4.707 9.641 1 96.5 487 HIS A O 1
ATOM 3932 N N . ARG A 1 488 ? -6.121 2.832 10.484 1 96.25 488 ARG A N 1
ATOM 3933 C CA . ARG A 1 488 ? -6.332 2.258 9.156 1 96.25 488 ARG A CA 1
ATOM 3934 C C . ARG A 1 488 ? -7.812 2.039 8.883 1 96.25 488 ARG A C 1
ATOM 3936 O O . ARG A 1 488 ? -8.18 1.475 7.848 1 96.25 488 ARG A O 1
ATOM 3943 N N . ARG A 1 489 ? -8.695 2.514 9.758 1 94.06 489 ARG A N 1
ATOM 3944 C CA . ARG A 1 489 ? -10.133 2.365 9.57 1 94.06 489 ARG A CA 1
ATOM 3945 C C . ARG A 1 489 ? -10.68 3.453 8.656 1 94.06 489 ARG A C 1
ATOM 3947 O O . ARG A 1 489 ? -10.336 4.629 8.797 1 94.06 489 ARG A O 1
ATOM 3954 N N . GLU A 1 490 ? -11.492 3.02 7.73 1 93.94 490 GLU A N 1
ATOM 3955 C CA . GLU A 1 490 ? -12.094 3.971 6.797 1 93.94 490 GLU A CA 1
ATOM 3956 C C . GLU A 1 490 ? -13.328 4.641 7.41 1 93.94 490 GLU A C 1
ATOM 3958 O O . GLU A 1 490 ? -14.109 3.992 8.109 1 93.94 490 GLU A O 1
ATOM 3963 N N . ALA A 1 491 ? -13.508 5.902 7.059 1 94.06 491 ALA A N 1
ATOM 3964 C CA . ALA A 1 491 ? -14.672 6.641 7.547 1 94.06 491 ALA A CA 1
ATOM 3965 C C . ALA A 1 491 ? -15.969 6.02 7.047 1 94.06 491 ALA A C 1
ATOM 3967 O O . ALA A 1 491 ? -17.016 6.129 7.695 1 94.06 491 ALA A O 1
ATOM 3968 N N . ARG A 1 492 ? -15.922 5.355 5.938 1 93.19 492 ARG A N 1
ATOM 3969 C CA . ARG A 1 492 ? -17.141 4.832 5.328 1 93.19 492 ARG A CA 1
ATOM 3970 C C . ARG A 1 492 ? -17.75 3.734 6.188 1 93.19 492 ARG A C 1
ATOM 3972 O O . ARG A 1 492 ? -18.938 3.406 6.031 1 93.19 492 ARG A O 1
ATOM 3979 N N . GLU A 1 493 ? -17 3.135 7.105 1 90 493 GLU A N 1
ATOM 3980 C CA . GLU A 1 493 ? -17.531 2.115 8.008 1 90 493 GLU A CA 1
ATOM 3981 C C . GLU A 1 493 ? -18.625 2.689 8.906 1 90 493 GLU A C 1
ATOM 3983 O O . GLU A 1 493 ? -19.469 1.948 9.422 1 90 493 GLU A O 1
ATOM 3988 N N . LYS A 1 494 ? -18.594 4.02 9.039 1 92.44 494 LYS A N 1
ATOM 3989 C CA . LYS A 1 494 ? -19.531 4.676 9.953 1 92.44 494 LYS A CA 1
ATOM 3990 C C . LYS A 1 494 ? -20.656 5.363 9.188 1 92.44 494 LYS A C 1
ATOM 3992 O O . LYS A 1 494 ? -21.391 6.18 9.75 1 92.44 494 LYS A O 1
ATOM 3997 N N . MET A 1 495 ? -20.703 5.09 7.938 1 94.56 495 MET A N 1
ATOM 3998 C CA . MET A 1 495 ? -21.719 5.699 7.086 1 94.56 495 MET A CA 1
ATOM 3999 C C . MET A 1 495 ? -22.516 4.637 6.348 1 94.56 495 MET A C 1
ATOM 4001 O O . MET A 1 495 ? -22.062 3.498 6.203 1 94.56 495 MET A O 1
ATOM 4005 N N . SER A 1 496 ? -23.703 5.105 5.895 1 94.56 496 SER A N 1
ATOM 4006 C CA . SER A 1 496 ? -24.422 4.246 4.969 1 94.56 496 SER A CA 1
ATOM 4007 C C . SER A 1 496 ? -23.734 4.172 3.617 1 94.56 496 SER A C 1
ATOM 4009 O O . SER A 1 496 ? -22.969 5.074 3.254 1 94.56 496 SER A O 1
ATOM 4011 N N . TRP A 1 497 ? -23.938 3.086 2.965 1 92.75 497 TRP A N 1
ATOM 4012 C CA . TRP A 1 497 ? -23.328 2.895 1.66 1 92.75 497 TRP A CA 1
ATOM 4013 C C . TRP A 1 497 ? -23.688 4.027 0.708 1 92.75 497 TRP A C 1
ATOM 4015 O O . TRP A 1 497 ? -22.844 4.527 -0.034 1 92.75 497 TRP A O 1
ATOM 4025 N N . ILE A 1 498 ? -24.891 4.484 0.687 1 95.19 498 ILE A N 1
ATOM 4026 C CA . ILE A 1 498 ? -25.406 5.504 -0.225 1 95.19 498 ILE A CA 1
ATOM 4027 C C . ILE A 1 498 ? -24.703 6.836 0.054 1 95.19 498 ILE A C 1
ATOM 4029 O O . ILE A 1 498 ? -24.406 7.594 -0.873 1 95.19 498 ILE A O 1
ATOM 4033 N N . LYS A 1 499 ? -24.422 7.137 1.307 1 96.12 499 LYS A N 1
ATOM 4034 C CA . LYS A 1 499 ? -23.719 8.359 1.667 1 96.12 499 LYS A CA 1
ATOM 4035 C C . LYS A 1 499 ? -22.234 8.25 1.326 1 96.12 499 LYS A C 1
ATOM 4037 O O . LYS A 1 499 ? -21.641 9.18 0.77 1 96.12 499 LYS A O 1
ATOM 4042 N N . ALA A 1 500 ? -21.641 7.039 1.645 1 95.5 500 ALA A N 1
ATOM 4043 C CA . ALA A 1 500 ? -20.219 6.824 1.434 1 95.5 500 ALA A CA 1
ATOM 4044 C C . ALA A 1 500 ? -19.859 6.941 -0.045 1 95.5 500 ALA A C 1
ATOM 4046 O O . ALA A 1 500 ? -18.734 7.34 -0.39 1 95.5 500 ALA A O 1
ATOM 4047 N N . THR A 1 501 ? -20.812 6.652 -0.937 1 94.25 501 THR A N 1
ATOM 4048 C CA . THR A 1 501 ? -2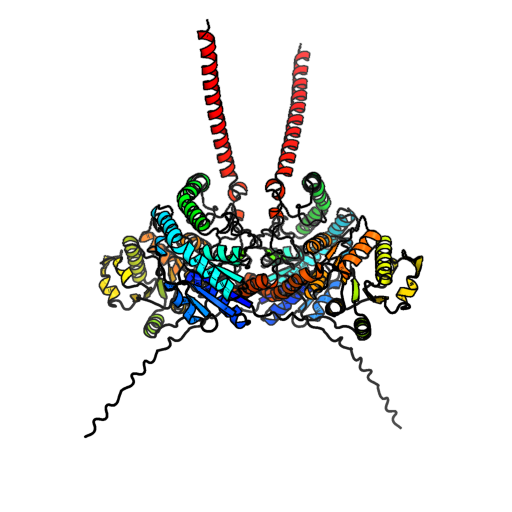0.562 6.68 -2.373 1 94.25 501 THR A CA 1
ATOM 4049 C C . THR A 1 501 ? -21.125 7.953 -2.996 1 94.25 501 THR A C 1
ATOM 4051 O O . THR A 1 501 ? -20.953 8.195 -4.191 1 94.25 501 THR A O 1
ATOM 4054 N N . ASN A 1 502 ? -21.828 8.742 -2.264 1 94.88 502 ASN A N 1
ATOM 4055 C CA . ASN A 1 502 ? -22.469 9.977 -2.686 1 94.88 502 ASN A CA 1
ATOM 4056 C C . ASN A 1 502 ? -23.594 9.711 -3.691 1 94.88 502 ASN A C 1
ATOM 4058 O O . ASN A 1 502 ? -23.953 10.594 -4.469 1 94.88 502 ASN A O 1
ATOM 4062 N N . TRP A 1 503 ? -24.078 8.531 -3.703 1 93.75 503 TRP A N 1
ATOM 4063 C CA . TRP A 1 503 ? -25.156 8.211 -4.637 1 93.75 503 TRP A CA 1
ATOM 4064 C C . TRP A 1 503 ? -26.438 8.977 -4.281 1 93.75 503 TRP A C 1
ATOM 4066 O O . TRP A 1 503 ? -27.25 9.266 -5.152 1 93.75 503 TRP A O 1
ATOM 4076 N N . ASP A 1 504 ? -26.609 9.289 -3 1 95.75 504 ASP A N 1
ATOM 4077 C CA . ASP A 1 504 ? -27.75 10.117 -2.617 1 95.75 504 ASP A CA 1
ATOM 4078 C C . ASP A 1 504 ? -27.688 11.484 -3.279 1 95.75 504 ASP A C 1
ATOM 4080 O O . ASP A 1 504 ? -28.672 11.961 -3.842 1 95.75 504 ASP A O 1
ATOM 4084 N N . VAL A 1 505 ? -26.484 12.055 -3.33 1 95.88 505 VAL A N 1
ATOM 4085 C CA . VAL A 1 505 ? -26.281 13.375 -3.92 1 95.88 505 VAL A CA 1
ATOM 4086 C C . VAL A 1 505 ? -26.359 13.273 -5.441 1 95.88 505 VAL A C 1
ATOM 4088 O O . VAL A 1 505 ? -27.016 14.102 -6.09 1 95.88 505 VAL A O 1
ATOM 4091 N N . ASP A 1 506 ? -25.812 12.281 -6.023 1 94.94 506 ASP A N 1
ATOM 4092 C CA . ASP A 1 506 ? -25.75 12.125 -7.477 1 94.94 506 ASP A CA 1
ATOM 4093 C C . ASP A 1 506 ? -27.141 11.82 -8.039 1 94.94 506 ASP A C 1
ATOM 4095 O O . ASP A 1 506 ? -27.5 12.328 -9.102 1 94.94 506 ASP A O 1
ATOM 4099 N N . LEU A 1 507 ? -27.859 11.016 -7.406 1 94 507 LEU A N 1
ATOM 4100 C CA . LEU A 1 507 ? -29.203 10.664 -7.863 1 94 507 LEU A CA 1
ATOM 4101 C C . LEU A 1 507 ? -30.109 11.891 -7.867 1 94 507 LEU A C 1
ATOM 4103 O O . LEU A 1 507 ? -30.875 12.102 -8.812 1 94 507 LEU A O 1
ATOM 4107 N N . VAL A 1 508 ? -30 12.648 -6.82 1 95.19 508 VAL A N 1
ATOM 4108 C CA . VAL A 1 508 ? -30.812 13.867 -6.746 1 95.19 508 VAL A CA 1
ATOM 4109 C C . VAL A 1 508 ? -30.406 14.828 -7.855 1 95.19 508 VAL A C 1
ATOM 4111 O O . VAL A 1 508 ? -31.25 15.438 -8.508 1 95.19 508 VAL A O 1
ATOM 4114 N N . ALA A 1 509 ? -29.125 14.992 -8.023 1 95.38 509 ALA A N 1
ATOM 4115 C CA . ALA A 1 509 ? -28.641 15.844 -9.102 1 95.38 509 ALA A CA 1
ATOM 4116 C C . ALA A 1 509 ? -29.141 15.359 -10.461 1 95.38 509 ALA A C 1
ATOM 4118 O O . ALA A 1 509 ? -29.547 16.156 -11.305 1 95.38 509 ALA A O 1
ATOM 4119 N N . MET A 1 510 ? -29.141 14.078 -10.664 1 93.56 510 MET A N 1
ATOM 4120 C CA . MET A 1 510 ? -29.578 13.492 -11.93 1 93.56 510 MET A CA 1
ATOM 4121 C C . MET A 1 510 ? -31.078 13.727 -12.133 1 93.56 510 MET A C 1
ATOM 4123 O O . MET A 1 510 ? -31.5 14.117 -13.227 1 93.56 510 MET A O 1
ATOM 4127 N N . VAL A 1 511 ? -31.828 13.5 -11.141 1 93.38 511 VAL A N 1
ATOM 4128 C CA . VAL A 1 511 ? -33.281 13.688 -11.219 1 93.38 511 VAL A CA 1
ATOM 4129 C C . VAL A 1 511 ? -33.594 15.156 -11.492 1 93.38 511 VAL A C 1
ATOM 4131 O O . VAL A 1 511 ? -34.469 15.469 -12.312 1 93.38 511 VAL A O 1
ATOM 4134 N N . THR A 1 512 ? -32.875 16 -10.828 1 93.69 512 THR A N 1
ATOM 4135 C CA . THR A 1 512 ? -33.094 17.438 -11.031 1 93.69 512 THR A CA 1
ATOM 4136 C C . THR A 1 512 ? -32.719 17.828 -12.453 1 93.69 512 THR A C 1
ATOM 4138 O O . THR A 1 512 ? -33.469 18.578 -13.102 1 93.69 512 THR A O 1
ATOM 4141 N N . ALA A 1 513 ? -31.641 17.344 -12.859 1 93.31 513 ALA A N 1
ATOM 4142 C CA . ALA A 1 513 ? -31.219 17.625 -14.227 1 93.31 513 ALA A CA 1
ATOM 4143 C C . ALA A 1 513 ? -32.219 17.094 -15.242 1 93.31 513 ALA A C 1
ATOM 4145 O O . ALA A 1 513 ? -32.562 17.781 -16.203 1 93.31 513 ALA A O 1
ATOM 4146 N N . PHE A 1 514 ? -32.688 15.938 -14.992 1 92.69 514 PHE A N 1
ATOM 4147 C CA . PHE A 1 514 ? -33.656 15.32 -15.891 1 92.69 514 PHE A CA 1
ATOM 4148 C C . PHE A 1 514 ? -34.969 16.109 -15.906 1 92.69 514 PHE A C 1
ATOM 4150 O O . PHE A 1 514 ? -35.562 16.281 -16.969 1 92.69 514 PHE A O 1
ATOM 4157 N N . THR A 1 515 ? -35.375 16.547 -14.828 1 93.44 515 THR A N 1
ATOM 4158 C CA . THR A 1 515 ? -36.594 17.344 -14.727 1 93.44 515 THR A CA 1
ATOM 4159 C C . THR A 1 515 ? -36.438 18.656 -15.477 1 93.44 515 THR A C 1
ATOM 4161 O O . THR A 1 515 ? -37.375 19.109 -16.141 1 93.44 515 THR A O 1
ATOM 4164 N N . ILE A 1 516 ? -35.281 19.188 -15.359 1 93.31 516 ILE A N 1
ATOM 4165 C CA . ILE A 1 516 ? -35.031 20.438 -16.062 1 93.31 516 ILE A CA 1
ATOM 4166 C C . ILE A 1 516 ? -35.031 20.203 -17.562 1 93.31 516 ILE A C 1
ATOM 4168 O O . ILE A 1 516 ? -35.625 20.969 -18.328 1 93.31 516 ILE A O 1
ATOM 4172 N N . ILE A 1 517 ? -34.438 19.188 -17.938 1 93 517 ILE A N 1
ATOM 4173 C CA . ILE A 1 517 ? -34.344 18.859 -19.359 1 93 517 ILE A CA 1
ATOM 4174 C C . ILE A 1 517 ? -35.75 18.578 -19.906 1 93 517 ILE A C 1
ATOM 4176 O O . ILE A 1 517 ? -36.125 19.094 -20.969 1 93 517 ILE A O 1
ATOM 4180 N N . ILE A 1 518 ? -36.5 17.891 -19.188 1 92.94 518 ILE A N 1
ATOM 4181 C CA . ILE A 1 518 ? -37.875 17.578 -19.609 1 92.94 518 ILE A CA 1
ATOM 4182 C C . ILE A 1 518 ? -38.688 18.875 -19.688 1 92.94 518 ILE A C 1
ATOM 4184 O O . ILE A 1 518 ? -39.438 19.078 -20.641 1 92.94 518 ILE A O 1
ATOM 4188 N N . SER A 1 519 ? -38.5 19.719 -18.812 1 93.06 519 SER A N 1
ATOM 4189 C CA . SER A 1 519 ? -39.25 20.984 -18.766 1 93.06 519 SER A CA 1
ATOM 4190 C C . SER A 1 519 ? -38.844 21.875 -19.953 1 93.06 519 SER A C 1
ATOM 4192 O O . SER A 1 519 ? -39.719 22.484 -20.578 1 93.06 519 SER A O 1
ATOM 4194 N N . VAL A 1 520 ? -37.625 21.891 -20.156 1 92.62 520 VAL A N 1
ATOM 4195 C CA . VAL A 1 520 ? -37.156 22.688 -21.281 1 92.62 520 VAL A CA 1
ATOM 4196 C C . VAL A 1 520 ? -37.656 22.109 -22.594 1 92.62 520 VAL A C 1
ATOM 4198 O O . VAL A 1 520 ? -38.094 22.844 -23.484 1 92.62 520 VAL A O 1
ATOM 4201 N N . CYS A 1 521 ? -37.594 20.812 -22.688 1 92.5 521 CYS A N 1
ATOM 4202 C CA . CYS A 1 521 ? -38.094 20.156 -23.891 1 92.5 521 CYS A CA 1
ATOM 4203 C C . CYS A 1 521 ? -39.594 20.391 -24.062 1 92.5 521 CYS A C 1
ATOM 4205 O O . CYS A 1 521 ? -40.062 20.656 -25.172 1 92.5 521 CYS A O 1
ATOM 4207 N N . LYS A 1 522 ? -40.312 20.375 -23.047 1 91.69 522 LYS A N 1
ATOM 4208 C CA . LYS A 1 522 ? -41.75 20.609 -23.109 1 91.69 522 LYS A CA 1
ATOM 4209 C C . LYS A 1 522 ? -42.062 22.031 -23.531 1 91.69 522 LYS A C 1
ATOM 4211 O O . LYS A 1 522 ? -42.938 22.266 -24.344 1 91.69 522 LYS A O 1
ATOM 4216 N N . VAL A 1 523 ? -41.281 22.969 -23.047 1 92.25 523 VAL A N 1
ATOM 4217 C CA . VAL A 1 523 ? -41.5 24.375 -23.375 1 92.25 523 VAL A CA 1
ATOM 4218 C C . VAL A 1 523 ? -41.125 24.625 -24.844 1 92.25 523 VAL A C 1
ATOM 4220 O O . VAL A 1 523 ? -41.844 25.328 -25.547 1 92.25 523 VAL A O 1
ATOM 4223 N N . THR A 1 524 ? -40.031 24.016 -25.219 1 91.25 524 THR A N 1
ATOM 4224 C CA . THR A 1 524 ? -39.594 24.156 -26.594 1 91.25 524 THR A CA 1
ATOM 4225 C C . THR A 1 524 ? -40.625 23.547 -27.547 1 91.25 524 THR A C 1
ATOM 4227 O O . THR A 1 524 ? -40.938 24.125 -28.594 1 91.25 524 THR A O 1
ATOM 4230 N N . PHE A 1 525 ? -41.094 22.438 -27.094 1 91 525 PHE A N 1
ATOM 4231 C CA . PHE A 1 525 ? -42.094 21.766 -27.906 1 91 525 PHE A CA 1
ATOM 4232 C C . PHE A 1 525 ? -43.375 22.578 -27.969 1 91 525 PHE A C 1
ATOM 4234 O O . PHE A 1 525 ? -44 22.672 -29.031 1 91 525 PHE A O 1
ATOM 4241 N N . ARG A 1 526 ? -43.781 23.203 -26.984 1 89.94 526 ARG A N 1
ATOM 4242 C CA . ARG A 1 526 ? -44.969 24.047 -26.953 1 89.94 526 ARG A CA 1
ATOM 4243 C C . ARG A 1 526 ? -44.812 25.281 -27.828 1 89.94 526 ARG A C 1
ATOM 4245 O O . ARG A 1 526 ? -45.719 25.688 -28.531 1 89.94 526 ARG A O 1
ATOM 4252 N N . PHE A 1 527 ? -43.625 25.781 -27.781 1 90.5 527 PHE A N 1
ATOM 4253 C CA . PHE A 1 527 ? -43.312 26.953 -28.594 1 90.5 527 PHE A CA 1
ATOM 4254 C C . PHE A 1 527 ? -43.312 26.594 -30.062 1 90.5 527 PHE A C 1
ATOM 4256 O O . PHE A 1 527 ? -43.812 27.344 -30.906 1 90.5 527 PHE A O 1
ATOM 4263 N N . LEU A 1 528 ? -42.719 25.469 -30.344 1 89.44 528 LEU A N 1
ATOM 4264 C CA . LEU A 1 528 ? -42.688 25.016 -31.734 1 89.44 528 LEU A CA 1
ATOM 4265 C C . LEU A 1 528 ? -44.062 24.672 -32.25 1 89.44 528 LEU A C 1
ATOM 4267 O O . LEU A 1 528 ? -44.406 24.984 -33.406 1 89.44 528 LEU A O 1
ATOM 4271 N N . LYS A 1 529 ? -44.844 24.109 -31.422 1 87.44 529 LYS A N 1
ATOM 4272 C CA . LYS A 1 529 ? -46.219 23.797 -31.797 1 87.44 529 LYS A CA 1
ATOM 4273 C C . LYS A 1 529 ? -47.031 25.062 -32.031 1 87.44 529 LYS A C 1
ATOM 4275 O O . LYS A 1 529 ? -47.812 25.156 -33 1 87.44 529 LYS A O 1
ATOM 4280 N N . ARG A 1 530 ? -46.812 26.047 -31.312 1 86.06 530 ARG A N 1
ATOM 4281 C CA . ARG A 1 530 ? -47.5 27.312 -31.469 1 86.06 530 ARG A CA 1
ATOM 4282 C C . ARG A 1 530 ? -47.031 28.062 -32.719 1 86.06 530 ARG A C 1
ATOM 4284 O O . ARG A 1 530 ? -47.844 28.672 -33.438 1 86.06 530 ARG A O 1
ATOM 4291 N N . ALA A 1 531 ? -45.844 27.922 -33 1 85.44 531 ALA A N 1
ATOM 4292 C CA . ALA A 1 531 ? -45.25 28.594 -34.156 1 85.44 531 ALA A CA 1
ATOM 4293 C C . ALA A 1 531 ? -45.688 27.906 -35.438 1 85.44 531 ALA A C 1
ATOM 4295 O O . ALA A 1 531 ? -45.938 28.562 -36.469 1 85.44 531 ALA A O 1
ATOM 4296 N N . LEU A 1 532 ? -45.906 26.672 -35.406 1 81.38 532 LEU A N 1
ATOM 4297 C CA . LEU A 1 532 ? -46.312 25.906 -36.562 1 81.38 532 LEU A CA 1
ATOM 4298 C C . LEU A 1 532 ? -47.812 26 -36.812 1 81.38 532 LEU A C 1
ATOM 4300 O O . LEU A 1 532 ? -48.281 26.031 -37.938 1 81.38 532 LEU A O 1
ATOM 4304 N N . VAL A 1 533 ? -48.5 26.062 -35.812 1 78.19 533 VAL A N 1
ATOM 4305 C CA . VAL A 1 533 ? -49.969 26.172 -35.969 1 78.19 533 VAL A CA 1
ATOM 4306 C C . VAL A 1 533 ? -50.344 27.594 -36.406 1 78.19 533 VAL A C 1
ATOM 4308 O O . VAL A 1 533 ? -51.281 27.781 -37.188 1 78.19 533 VAL A O 1
ATOM 4311 N N . SER A 1 534 ? -49.688 28.578 -36.062 1 67.69 534 SER A N 1
ATOM 4312 C CA . SER A 1 534 ? -50 29.953 -36.5 1 67.69 534 SER A CA 1
ATOM 4313 C C . SER A 1 534 ? -49.688 30.141 -37.969 1 67.69 534 SER A C 1
ATOM 4315 O O . SER A 1 534 ? -50.344 30.938 -38.625 1 67.69 534 SER A O 1
ATOM 4317 N N . GLN A 1 535 ? -48.906 29.5 -38.562 1 58.19 535 GLN A N 1
ATOM 4318 C CA . GLN A 1 535 ? -48.656 29.656 -39.969 1 58.19 535 GLN A CA 1
ATOM 4319 C C . GLN A 1 535 ? -49.75 28.969 -40.812 1 58.19 535 GLN A C 1
ATOM 4321 O O . GLN A 1 535 ? -49.969 29.344 -41.938 1 58.19 535 GLN A O 1
ATOM 4326 N N . LYS A 1 536 ? -50.375 28.094 -40.281 1 55 536 LYS A N 1
ATOM 4327 C CA . LYS A 1 536 ? -51.406 27.5 -41.094 1 55 536 LYS A CA 1
ATOM 4328 C C . LYS A 1 536 ? -52.656 28.406 -41.156 1 55 536 LYS A C 1
ATOM 4330 O O . LYS A 1 536 ? -53.406 28.375 -42.156 1 55 536 LYS A O 1
ATOM 4335 N N . TRP A 1 537 ? -53.031 29.203 -40.312 1 49.09 537 TRP A N 1
ATOM 4336 C CA . TRP A 1 537 ? -54.188 30.094 -40.406 1 49.09 537 TRP A CA 1
ATOM 4337 C C . TRP A 1 537 ? -53.875 31.328 -41.25 1 49.09 537 TRP A C 1
ATOM 4339 O O . TRP A 1 537 ? -54.781 32.031 -41.688 1 49.09 537 TRP A O 1
ATOM 4349 N N . LYS A 1 538 ? -52.719 31.703 -41.5 1 46.88 538 LYS A N 1
ATOM 4350 C CA . LYS A 1 538 ? -52.594 32.875 -42.375 1 46.88 538 LYS A CA 1
ATOM 4351 C C . LYS A 1 538 ? -52.688 32.469 -43.844 1 46.88 538 LYS A C 1
ATOM 4353 O O . LYS A 1 538 ? -52.656 33.312 -44.719 1 46.88 538 LYS A O 1
ATOM 4358 N N . VAL A 1 539 ? -52.625 31.203 -44.094 1 47.28 539 VAL A N 1
ATOM 4359 C CA . VAL A 1 539 ? -52.781 30.859 -45.5 1 47.28 539 VAL A CA 1
ATOM 4360 C C . VAL A 1 539 ? -54.25 30.656 -45.844 1 47.28 539 VAL A C 1
ATOM 4362 O O . VAL A 1 539 ? -54.594 30.438 -47 1 47.28 539 VAL A O 1
ATOM 4365 N N . GLU A 1 540 ? -55.25 30.828 -44.875 1 37 540 GLU A N 1
ATOM 4366 C CA . GLU A 1 540 ? -56.562 31.047 -45.438 1 37 540 GLU A CA 1
ATOM 4367 C C . GLU A 1 540 ? -56.875 32.531 -45.594 1 37 540 GLU A C 1
ATOM 4369 O O . GLU A 1 540 ? -56.562 33.344 -44.688 1 37 540 GLU A O 1
ATOM 4374 N N . MET B 1 1 ? 42.656 -64.562 26.359 1 22.34 1 MET B N 1
ATOM 4375 C CA . MET B 1 1 ? 42.375 -64.062 25 1 22.34 1 MET B CA 1
ATOM 4376 C C . MET B 1 1 ? 41.188 -63.125 24.984 1 22.34 1 MET B C 1
ATOM 4378 O O . MET B 1 1 ? 40.031 -63.562 24.891 1 22.34 1 MET B O 1
ATOM 4382 N N . LYS B 1 2 ? 41.156 -62.125 25.891 1 29.41 2 LYS B N 1
ATOM 4383 C CA . LYS B 1 2 ? 40.062 -61.188 26.047 1 29.41 2 LYS B CA 1
ATOM 4384 C C . LYS B 1 2 ? 39.781 -60.438 24.75 1 29.41 2 LYS B C 1
ATOM 4386 O O . LYS B 1 2 ? 40.656 -59.781 24.203 1 29.41 2 LYS B O 1
ATOM 4391 N N . ALA B 1 3 ? 38.688 -61 24.078 1 31.72 3 ALA B N 1
ATOM 4392 C CA . ALA B 1 3 ? 38.156 -60.469 22.828 1 31.72 3 ALA B CA 1
ATOM 4393 C C . ALA B 1 3 ? 37.812 -59 22.984 1 31.72 3 ALA B C 1
ATOM 4395 O O . ALA B 1 3 ? 36.969 -58.625 23.828 1 31.72 3 ALA B O 1
ATOM 4396 N N . HIS B 1 4 ? 38.656 -58.125 22.594 1 30.97 4 HIS B N 1
ATOM 4397 C CA . HIS B 1 4 ? 38.406 -56.688 22.531 1 30.97 4 HIS B CA 1
ATOM 4398 C C . HIS B 1 4 ? 37.406 -56.344 21.438 1 30.97 4 HIS B C 1
ATOM 4400 O O . HIS B 1 4 ? 37.625 -56.625 20.25 1 30.97 4 HIS B O 1
ATOM 4406 N N . THR B 1 5 ? 36.094 -56.531 21.672 1 29.75 5 THR B N 1
ATOM 4407 C CA . THR B 1 5 ? 35.062 -56.062 20.766 1 29.75 5 THR B CA 1
ATOM 4408 C C . THR B 1 5 ? 35.219 -54.562 20.516 1 29.75 5 THR B C 1
ATOM 4410 O O . THR B 1 5 ? 35.094 -53.75 21.422 1 29.75 5 THR B O 1
ATOM 4413 N N . THR B 1 6 ? 36 -54.188 19.531 1 31.7 6 THR B N 1
ATOM 4414 C CA . THR B 1 6 ? 36.062 -52.844 19.016 1 31.7 6 THR B CA 1
ATOM 4415 C C . THR B 1 6 ? 34.688 -52.406 18.484 1 31.7 6 THR B C 1
ATOM 4417 O O . THR B 1 6 ? 34.156 -53 17.547 1 31.7 6 THR B O 1
ATOM 4420 N N . LEU B 1 7 ? 33.844 -51.844 19.312 1 31.81 7 LEU B N 1
ATOM 4421 C CA . LEU B 1 7 ? 32.656 -51.125 18.891 1 31.81 7 LEU B CA 1
ATOM 4422 C C . LEU B 1 7 ? 33 -50.031 17.875 1 31.81 7 LEU B C 1
ATOM 4424 O O . LEU B 1 7 ? 33.719 -49.062 18.219 1 31.81 7 LEU B O 1
ATOM 4428 N N . LEU B 1 8 ? 33.031 -50.344 16.562 1 30.48 8 LEU B N 1
ATOM 4429 C CA . LEU B 1 8 ? 33.062 -49.344 15.516 1 30.48 8 LEU B CA 1
ATOM 4430 C C . LEU B 1 8 ? 31.875 -48.375 15.656 1 30.48 8 LEU B C 1
ATOM 4432 O O . LEU B 1 8 ? 30.719 -48.781 15.508 1 30.48 8 LEU B O 1
ATOM 4436 N N . LEU B 1 9 ? 32 -47.344 16.344 1 32.25 9 LEU B N 1
ATOM 4437 C CA . LEU B 1 9 ? 31.109 -46.219 16.297 1 32.25 9 LEU B CA 1
ATOM 4438 C C . LEU B 1 9 ? 30.969 -45.688 14.875 1 32.25 9 LEU B C 1
ATOM 4440 O O . LEU B 1 9 ? 31.953 -45.219 14.281 1 32.25 9 LEU B O 1
ATOM 4444 N N . TRP B 1 10 ? 30.078 -46.25 14.078 1 31.48 10 TRP B N 1
ATOM 4445 C CA . TRP B 1 10 ? 29.641 -45.594 12.844 1 31.48 10 TRP B CA 1
ATOM 4446 C C . TRP B 1 10 ? 29.266 -44.156 13.086 1 31.48 10 TRP B C 1
ATOM 4448 O O . TRP B 1 10 ? 28.328 -43.875 13.836 1 31.48 10 TRP B O 1
ATOM 4458 N N . SER B 1 11 ? 30.203 -43.281 12.984 1 31.42 11 SER B N 1
ATOM 4459 C CA . SER B 1 11 ? 29.906 -41.875 12.852 1 31.42 11 SER B CA 1
ATOM 4460 C C . SER B 1 11 ? 28.906 -41.594 11.734 1 31.42 11 SER B C 1
ATOM 4462 O O . SER B 1 11 ? 29.188 -41.906 10.57 1 31.42 11 SER B O 1
ATOM 4464 N N . PHE B 1 12 ? 27.672 -41.75 11.984 1 33.84 12 PHE B N 1
ATOM 4465 C CA . PHE B 1 12 ? 26.719 -41.062 11.109 1 33.84 12 PHE B CA 1
ATOM 4466 C C . PHE B 1 12 ? 27.172 -39.656 10.797 1 33.84 12 PHE B C 1
ATOM 4468 O O . PHE B 1 12 ? 27.125 -38.781 11.664 1 33.84 12 PHE B O 1
ATOM 4475 N N . ILE B 1 13 ? 28.156 -39.531 9.969 1 33.53 13 ILE B N 1
ATOM 4476 C CA . ILE B 1 13 ? 28.328 -38.188 9.375 1 33.53 13 ILE B CA 1
ATOM 4477 C C . ILE B 1 13 ? 26.984 -37.688 8.844 1 33.53 13 ILE B C 1
ATOM 4479 O O . ILE B 1 13 ? 26.453 -38.25 7.879 1 33.53 13 ILE B O 1
ATOM 4483 N N . SER B 1 14 ? 26.125 -37.312 9.695 1 37.47 14 SER B N 1
ATOM 4484 C CA . SER B 1 14 ? 25.078 -36.438 9.188 1 37.47 14 SER B CA 1
ATOM 4485 C C . SER B 1 14 ? 25.609 -35.469 8.141 1 37.47 14 SER B C 1
ATOM 4487 O O . SER B 1 14 ? 26.422 -34.594 8.453 1 37.47 14 SER B O 1
ATOM 4489 N N . SER B 1 15 ? 25.891 -35.875 7 1 40.66 15 SER B N 1
ATOM 4490 C CA . SER B 1 15 ? 26.203 -34.938 5.93 1 40.66 15 SER B CA 1
ATOM 4491 C C . SER B 1 15 ? 25.297 -33.719 5.996 1 40.66 15 SER B C 1
ATOM 4493 O O . SER B 1 15 ? 24.109 -33.812 5.719 1 40.66 15 SER B O 1
ATOM 4495 N N . ALA B 1 16 ? 25.422 -32.938 6.961 1 47.47 16 ALA B N 1
ATOM 4496 C CA . ALA B 1 16 ? 24.828 -31.609 6.93 1 47.47 16 ALA B CA 1
ATOM 4497 C C . ALA B 1 16 ? 24.781 -31.047 5.508 1 47.47 16 ALA B C 1
ATOM 4499 O O . ALA B 1 16 ? 25.828 -30.859 4.879 1 47.47 16 ALA B O 1
ATOM 4500 N N . LEU B 1 17 ? 23.719 -31.375 4.816 1 60.06 17 LEU B N 1
ATOM 4501 C CA . LEU B 1 17 ? 23.578 -30.797 3.482 1 60.06 17 LEU B CA 1
ATOM 4502 C C . LEU B 1 17 ? 23.984 -29.328 3.482 1 60.06 17 LEU B C 1
ATOM 4504 O O . LEU B 1 17 ? 23.594 -28.578 4.375 1 60.06 17 LEU B O 1
ATOM 4508 N N . ALA B 1 18 ? 25.016 -28.984 2.859 1 79.69 18 ALA B N 1
ATOM 4509 C CA . ALA B 1 18 ? 25.453 -27.609 2.629 1 79.69 18 ALA B CA 1
ATOM 4510 C C . ALA B 1 18 ? 24.281 -26.734 2.166 1 79.69 18 ALA B C 1
ATOM 4512 O O . ALA B 1 18 ? 23.281 -27.25 1.674 1 79.69 18 ALA B O 1
ATOM 4513 N N . THR B 1 19 ? 24.156 -25.656 2.711 1 89.62 19 THR B N 1
ATOM 4514 C CA . THR B 1 19 ? 23.078 -24.719 2.371 1 89.62 19 THR B CA 1
ATOM 4515 C C . THR B 1 19 ? 23.578 -23.672 1.385 1 89.62 19 THR B C 1
ATOM 4517 O O . THR B 1 19 ? 24.781 -23.453 1.243 1 89.62 19 THR B O 1
ATOM 4520 N N . VAL B 1 20 ? 22.672 -23.234 0.586 1 91.06 20 VAL B N 1
ATOM 4521 C CA . VAL B 1 20 ? 22.922 -22.109 -0.304 1 91.06 20 VAL B CA 1
ATOM 4522 C C . VAL B 1 20 ? 22.062 -20.906 0.128 1 91.06 20 VAL B C 1
ATOM 4524 O O . VAL B 1 20 ? 20.906 -21.078 0.493 1 91.06 20 VAL B O 1
ATOM 4527 N N . ASN B 1 21 ? 22.719 -19.75 0.204 1 92.38 21 ASN B N 1
ATOM 4528 C CA . ASN B 1 21 ? 22.016 -18.5 0.516 1 92.38 21 ASN B CA 1
ATOM 4529 C C . ASN B 1 21 ? 21.688 -17.719 -0.747 1 92.38 21 ASN B C 1
ATOM 4531 O O . ASN B 1 21 ? 22.516 -17.609 -1.652 1 92.38 21 ASN B O 1
ATOM 4535 N N . PRO B 1 22 ? 20.469 -17.219 -0.81 1 93.88 22 PRO B N 1
ATOM 4536 C CA . PRO B 1 22 ? 20.109 -16.391 -1.973 1 93.88 22 PRO B CA 1
ATOM 4537 C C . PRO B 1 22 ? 21.047 -15.203 -2.166 1 93.88 22 PRO B C 1
ATOM 4539 O O . PRO B 1 22 ? 21.438 -14.562 -1.19 1 93.88 22 PRO B O 1
ATOM 4542 N N . SER B 1 23 ? 21.422 -14.984 -3.396 1 91.12 23 SER B N 1
ATOM 4543 C CA . SER B 1 23 ? 22.281 -13.852 -3.738 1 91.12 23 SER B CA 1
ATOM 4544 C C . SER B 1 23 ? 21.547 -12.852 -4.621 1 91.12 23 SER B C 1
ATOM 4546 O O . SER B 1 23 ? 20.625 -13.219 -5.352 1 91.12 23 SER B O 1
ATOM 4548 N N . GLN B 1 24 ? 21.906 -11.609 -4.469 1 90.75 24 GLN B N 1
ATOM 4549 C CA . GLN B 1 24 ? 21.297 -10.547 -5.27 1 90.75 24 GLN B CA 1
ATOM 4550 C C . GLN B 1 24 ? 22.266 -10.039 -6.328 1 90.75 24 GLN B C 1
ATOM 4552 O O . GLN B 1 24 ? 23.484 -9.969 -6.098 1 90.75 24 GLN B O 1
ATOM 4557 N N . LEU B 1 25 ? 21.719 -9.664 -7.426 1 91.56 25 LEU B N 1
ATOM 4558 C CA . LEU B 1 25 ? 22.5 -9.047 -8.492 1 91.56 25 LEU B CA 1
ATOM 4559 C C . LEU B 1 25 ? 23.031 -7.691 -8.047 1 91.56 25 LEU B C 1
ATOM 4561 O O . LEU B 1 25 ? 22.375 -6.961 -7.309 1 91.56 25 LEU B O 1
ATOM 4565 N N . ALA B 1 26 ? 24.203 -7.398 -8.492 1 89.62 26 ALA B N 1
ATOM 4566 C CA . ALA B 1 26 ? 24.766 -6.078 -8.227 1 89.62 26 ALA B CA 1
ATOM 4567 C C . ALA B 1 26 ? 24.047 -5 -9.023 1 89.62 26 ALA B C 1
ATOM 4569 O O . ALA B 1 26 ? 23.734 -5.188 -10.203 1 89.62 26 ALA B O 1
ATOM 4570 N N . LEU B 1 27 ? 23.688 -3.949 -8.383 1 91.44 27 LEU B N 1
ATOM 4571 C CA . LEU B 1 27 ? 23.031 -2.826 -9.031 1 91.44 27 LEU B CA 1
ATOM 4572 C C . LEU B 1 27 ? 24.016 -1.716 -9.359 1 91.44 27 LEU B C 1
ATOM 4574 O O . LEU B 1 27 ? 24.781 -1.291 -8.484 1 91.44 27 LEU B O 1
ATOM 4578 N N . GLU B 1 28 ? 24.047 -1.326 -10.594 1 94.62 28 GLU B N 1
ATOM 4579 C CA . GLU B 1 28 ? 24.953 -0.274 -11.023 1 94.62 28 GLU B CA 1
ATOM 4580 C C . GLU B 1 28 ? 24.5 1.095 -10.539 1 94.62 28 GLU B C 1
ATOM 4582 O O . GLU B 1 28 ? 23.297 1.373 -10.5 1 94.62 28 GLU B O 1
ATOM 4587 N N . PRO B 1 29 ? 25.453 1.94 -10.234 1 97.06 29 PRO B N 1
ATOM 4588 C CA . PRO B 1 29 ? 25.078 3.309 -9.867 1 97.06 29 PRO B CA 1
ATOM 4589 C C . PRO B 1 29 ? 24.375 4.059 -10.992 1 97.06 29 PRO B C 1
ATOM 4591 O O . PRO B 1 29 ? 24.703 3.867 -12.164 1 97.06 29 PRO B O 1
ATOM 4594 N N . LYS B 1 30 ? 23.469 4.828 -10.633 1 98.06 30 LYS B N 1
ATOM 4595 C CA . LYS B 1 30 ? 22.688 5.602 -11.594 1 98.06 30 LYS B CA 1
ATOM 4596 C C . LYS B 1 30 ? 22.656 7.078 -11.219 1 98.06 30 LYS B C 1
ATOM 4598 O O . LYS B 1 30 ? 23.047 7.449 -10.109 1 98.06 30 LYS B O 1
ATOM 4603 N N . THR B 1 31 ? 22.281 7.949 -12.18 1 98.69 31 THR B N 1
ATOM 4604 C CA . THR B 1 31 ? 22.156 9.383 -11.953 1 98.69 31 THR B CA 1
ATOM 4605 C C . THR B 1 31 ? 20.719 9.75 -11.617 1 98.69 31 THR B C 1
ATOM 4607 O O . THR B 1 31 ? 19.812 9.547 -12.43 1 98.69 31 THR B O 1
ATOM 4610 N N . ILE B 1 32 ? 20.516 10.297 -10.414 1 98.81 32 ILE B N 1
ATOM 4611 C CA . ILE B 1 32 ? 19.188 10.609 -9.875 1 98.81 32 ILE B CA 1
ATOM 4612 C C . ILE B 1 32 ? 19.078 12.117 -9.617 1 98.81 32 ILE B C 1
ATOM 4614 O O . ILE B 1 32 ? 19.938 12.695 -8.938 1 98.81 32 ILE B O 1
ATOM 4618 N N . HIS B 1 33 ? 18.094 12.781 -10.172 1 98.81 33 HIS B N 1
ATOM 4619 C CA . HIS B 1 33 ? 17.844 14.195 -9.891 1 98.81 33 HIS B CA 1
ATOM 4620 C C . HIS B 1 33 ? 16.547 14.383 -9.102 1 98.81 33 HIS B C 1
ATOM 4622 O O . HIS B 1 33 ? 15.484 13.914 -9.531 1 98.81 33 HIS B O 1
ATOM 4628 N N . ILE B 1 34 ? 16.625 15.008 -7.98 1 98.5 34 ILE B N 1
ATOM 4629 C CA . ILE B 1 34 ? 15.477 15.43 -7.184 1 98.5 34 ILE B CA 1
ATOM 4630 C C . ILE B 1 34 ? 15.227 16.922 -7.391 1 98.5 34 ILE B C 1
ATOM 4632 O O . ILE B 1 34 ? 16.156 17.719 -7.363 1 98.5 34 ILE B O 1
ATOM 4636 N N . SER B 1 35 ? 13.938 17.266 -7.605 1 97.75 35 SER B N 1
ATOM 4637 C CA . SER B 1 35 ? 13.734 18.688 -7.898 1 97.75 35 SER B CA 1
ATOM 4638 C C . SER B 1 35 ? 12.531 19.234 -7.152 1 97.75 35 SER B C 1
ATOM 4640 O O . SER B 1 35 ? 11.508 18.562 -7.016 1 97.75 35 SER B O 1
ATOM 4642 N N . SER B 1 36 ? 12.711 20.422 -6.656 1 95.19 36 SER B N 1
ATOM 4643 C CA . SER B 1 36 ? 11.664 21.297 -6.141 1 95.19 36 SER B CA 1
ATOM 4644 C C . SER B 1 36 ? 12.008 22.766 -6.367 1 95.19 36 SER B C 1
ATOM 4646 O O . SER B 1 36 ? 13.102 23.219 -6.012 1 95.19 36 SER B O 1
ATOM 4648 N N . THR B 1 37 ? 11.117 23.484 -7.023 1 91 37 THR B N 1
ATOM 4649 C CA . THR B 1 37 ? 11.375 24.891 -7.312 1 91 37 THR B CA 1
ATOM 4650 C C . THR B 1 37 ? 10.398 25.781 -6.547 1 91 37 THR B C 1
ATOM 4652 O O . THR B 1 37 ? 10.344 27 -6.785 1 91 37 THR B O 1
ATOM 4655 N N . ALA B 1 38 ? 9.625 25.094 -5.855 1 82.38 38 ALA B N 1
ATOM 4656 C CA . ALA B 1 38 ? 8.656 25.812 -5.02 1 82.38 38 ALA B CA 1
ATOM 4657 C C . ALA B 1 38 ? 8.43 25.078 -3.703 1 82.38 38 ALA B C 1
ATOM 4659 O O . ALA B 1 38 ? 8.914 23.953 -3.516 1 82.38 38 ALA B O 1
ATOM 4660 N N . GLY B 1 39 ? 7.953 25.859 -2.969 1 74.75 39 GLY B N 1
ATOM 4661 C CA . GLY B 1 39 ? 7.645 25.25 -1.681 1 74.75 39 GLY B CA 1
ATOM 4662 C C . GLY B 1 39 ? 8.719 25.5 -0.637 1 74.75 39 GLY B C 1
ATOM 4663 O O . GLY B 1 39 ? 9.766 26.078 -0.935 1 74.75 39 GLY B O 1
ATOM 4664 N N . GLY B 1 40 ? 8.531 25.5 0.685 1 79.19 40 GLY B N 1
ATOM 4665 C CA . GLY B 1 40 ? 9.453 25.625 1.801 1 79.19 40 GLY B CA 1
ATOM 4666 C C . GLY B 1 40 ? 10.172 24.328 2.133 1 79.19 40 GLY B C 1
ATOM 4667 O O . GLY B 1 40 ? 10.172 23.391 1.331 1 79.19 40 GLY B O 1
ATOM 4668 N N . ILE B 1 41 ? 10.914 24.359 2.98 1 82.75 41 ILE B N 1
ATOM 4669 C CA . ILE B 1 41 ? 11.711 23.25 3.48 1 82.75 41 ILE B CA 1
ATOM 4670 C C . ILE B 1 41 ? 10.828 22.016 3.648 1 82.75 41 ILE B C 1
ATOM 4672 O O . ILE B 1 41 ? 11.289 20.875 3.498 1 82.75 41 ILE B O 1
ATOM 4676 N N . SER B 1 42 ? 9.523 22.203 3.779 1 85.62 42 SER B N 1
ATOM 4677 C CA . SER B 1 42 ? 8.594 21.094 4.016 1 85.62 42 SER B CA 1
ATOM 4678 C C . SER B 1 42 ? 8.422 20.25 2.766 1 85.62 42 SER B C 1
ATOM 4680 O O . SER B 1 42 ? 8.102 19.062 2.857 1 85.62 42 SER B O 1
ATOM 4682 N N . HIS B 1 43 ? 8.68 20.781 1.588 1 89.44 43 HIS B N 1
ATOM 4683 C CA . HIS B 1 43 ? 8.594 20.031 0.335 1 89.44 43 HIS B CA 1
ATOM 4684 C C . HIS B 1 43 ? 9.93 19.375 -0.004 1 89.44 43 HIS B C 1
ATOM 4686 O O . HIS B 1 43 ? 9.961 18.391 -0.75 1 89.44 43 HIS B O 1
ATOM 4692 N N . ILE B 1 44 ? 10.953 19.953 0.545 1 93.31 44 ILE B N 1
ATOM 4693 C CA . ILE B 1 44 ? 12.273 19.641 0.001 1 93.31 44 ILE B CA 1
ATOM 4694 C C . ILE B 1 44 ? 13.008 18.688 0.943 1 93.31 44 ILE B C 1
ATOM 4696 O O . ILE B 1 44 ? 13.5 17.641 0.518 1 93.31 44 ILE B O 1
ATOM 4700 N N . ALA B 1 45 ? 13.023 18.953 2.223 1 93.06 45 ALA B N 1
ATOM 4701 C CA . ALA B 1 45 ? 13.93 18.312 3.18 1 93.06 45 ALA B CA 1
ATOM 4702 C C . ALA B 1 45 ? 13.75 16.797 3.189 1 93.06 45 ALA B C 1
ATOM 4704 O O . ALA B 1 45 ? 14.734 16.062 3.168 1 93.06 45 ALA B O 1
ATOM 4705 N N . TRP B 1 46 ? 12.531 16.344 3.205 1 95.5 46 TRP B N 1
ATOM 4706 C CA . TRP B 1 46 ? 12.289 14.914 3.322 1 95.5 46 TRP B CA 1
ATOM 4707 C C . TRP B 1 46 ? 12.75 14.18 2.066 1 95.5 46 TRP B C 1
ATOM 4709 O O . TRP B 1 46 ? 13.195 13.031 2.137 1 95.5 46 TRP B O 1
ATOM 4719 N N . THR B 1 47 ? 12.68 14.82 0.907 1 97.31 47 THR B N 1
ATOM 4720 C CA . THR B 1 47 ? 13.141 14.188 -0.326 1 97.31 47 THR B CA 1
ATOM 4721 C C . THR B 1 47 ? 14.664 14.07 -0.343 1 97.31 47 THR B C 1
ATOM 4723 O O . THR B 1 47 ? 15.211 13.094 -0.865 1 97.31 47 THR B O 1
ATOM 4726 N N . LEU B 1 48 ? 15.312 15.055 0.263 1 97.56 48 LEU B N 1
ATOM 4727 C CA . LEU B 1 48 ? 16.766 15.016 0.316 1 97.56 48 LEU B CA 1
ATOM 4728 C C . LEU B 1 48 ? 17.25 13.953 1.301 1 97.56 48 LEU B C 1
ATOM 4730 O O . LEU B 1 48 ? 18.328 13.383 1.13 1 97.56 48 LEU B O 1
ATOM 4734 N N . GLU B 1 49 ? 16.406 13.703 2.332 1 97.12 49 GLU B N 1
ATOM 4735 C CA . GLU B 1 49 ? 16.719 12.57 3.201 1 97.12 49 GLU B CA 1
ATOM 4736 C C . GLU B 1 49 ? 16.719 11.258 2.416 1 97.12 49 GLU B C 1
ATOM 4738 O O . GLU B 1 49 ? 17.562 10.391 2.654 1 97.12 49 GLU B O 1
ATOM 4743 N N . ILE B 1 50 ? 15.789 11.055 1.479 1 98.06 50 ILE B N 1
ATOM 4744 C CA . ILE B 1 50 ? 15.758 9.898 0.598 1 98.06 50 ILE B CA 1
ATOM 4745 C C . ILE B 1 50 ? 17 9.891 -0.294 1 98.06 50 ILE B C 1
ATOM 4747 O O . ILE B 1 50 ? 17.641 8.852 -0.478 1 98.06 50 ILE B O 1
ATOM 4751 N N . GLY B 1 51 ? 17.312 11.125 -0.831 1 98.38 51 GLY B N 1
ATOM 4752 C CA . GLY B 1 51 ? 18.5 11.258 -1.662 1 98.38 51 GLY B CA 1
ATOM 4753 C C . GLY B 1 51 ? 19.766 10.828 -0.958 1 98.38 51 GLY B C 1
ATOM 4754 O O . GLY B 1 51 ? 20.656 10.211 -1.569 1 98.38 51 GLY B O 1
ATOM 4755 N N . LYS B 1 52 ? 19.844 11.18 0.259 1 97.69 52 LYS B N 1
ATOM 4756 C CA . LYS B 1 52 ? 21.016 10.797 1.042 1 97.69 52 LYS B CA 1
ATOM 4757 C C . LYS B 1 52 ? 21.156 9.281 1.12 1 97.69 52 LYS B C 1
ATOM 4759 O O . LYS B 1 52 ? 22.25 8.75 0.956 1 97.69 52 LYS B O 1
ATOM 4764 N N . VAL B 1 53 ? 20.078 8.562 1.364 1 97.44 53 VAL B N 1
ATOM 4765 C CA . VAL B 1 53 ? 20.078 7.102 1.396 1 97.44 53 VAL B CA 1
ATOM 4766 C C . VAL B 1 53 ? 20.547 6.555 0.051 1 97.44 53 VAL B C 1
ATOM 4768 O O . VAL B 1 53 ? 21.391 5.652 -0 1 97.44 53 VAL B O 1
ATOM 4771 N N . LEU B 1 54 ? 20.062 7.117 -1.065 1 98.44 54 LEU B N 1
ATOM 4772 C CA . LEU B 1 54 ? 20.406 6.676 -2.41 1 98.44 54 LEU B CA 1
ATOM 4773 C C . LEU B 1 54 ? 21.875 6.938 -2.699 1 98.44 54 LEU B C 1
ATOM 4775 O O . LEU B 1 54 ? 22.562 6.105 -3.314 1 98.44 54 LEU B O 1
ATOM 4779 N N . ALA B 1 55 ? 22.359 8.102 -2.221 1 98.5 55 ALA B N 1
ATOM 4780 C CA . ALA B 1 55 ? 23.781 8.422 -2.385 1 98.5 55 ALA B CA 1
ATOM 4781 C C . ALA B 1 55 ? 24.656 7.434 -1.616 1 98.5 55 ALA B C 1
ATOM 4783 O O . ALA B 1 55 ? 25.688 6.984 -2.125 1 98.5 55 ALA B O 1
ATOM 4784 N N . GLU B 1 56 ? 24.25 7.121 -0.422 1 97.19 56 GLU B N 1
ATOM 4785 C CA . GLU B 1 56 ? 24.984 6.16 0.4 1 97.19 56 GLU B CA 1
ATOM 4786 C C . GLU B 1 56 ? 25 4.781 -0.249 1 97.19 56 GLU B C 1
ATOM 4788 O O . GLU B 1 56 ? 25.938 4.008 -0.046 1 97.19 56 GLU B O 1
ATOM 4793 N N . ARG B 1 57 ? 24 4.52 -1.043 1 96.75 57 ARG B N 1
ATOM 4794 C CA . ARG B 1 57 ? 23.922 3.244 -1.745 1 96.75 57 ARG B CA 1
ATOM 4795 C C . ARG B 1 57 ? 24.719 3.281 -3.039 1 96.75 57 ARG B C 1
ATOM 4797 O O . ARG B 1 57 ? 24.703 2.324 -3.816 1 96.75 57 ARG B O 1
ATOM 4804 N N . GLY B 1 58 ? 25.312 4.438 -3.355 1 97.31 58 GLY B N 1
ATOM 4805 C CA . GLY B 1 58 ? 26.281 4.492 -4.43 1 97.31 58 GLY B CA 1
ATOM 4806 C C . GLY B 1 58 ? 25.797 5.273 -5.641 1 97.31 58 GLY B C 1
ATOM 4807 O O . GLY B 1 58 ? 26.547 5.438 -6.613 1 97.31 58 GLY B O 1
ATOM 4808 N N . HIS B 1 59 ? 24.625 5.844 -5.625 1 98.44 59 HIS B N 1
ATOM 4809 C CA . HIS B 1 59 ? 24.094 6.59 -6.762 1 98.44 59 HIS B CA 1
ATOM 4810 C C . HIS B 1 59 ? 24.641 8.016 -6.789 1 98.44 59 HIS B C 1
ATOM 4812 O O . HIS B 1 59 ? 25.094 8.531 -5.77 1 98.44 59 HIS B O 1
ATOM 4818 N N . ASN B 1 60 ? 24.656 8.617 -7.988 1 98.5 60 ASN B N 1
ATOM 4819 C CA . ASN B 1 60 ? 24.922 10.039 -8.164 1 98.5 60 ASN B CA 1
ATOM 4820 C C . ASN B 1 60 ? 23.656 10.875 -8.016 1 98.5 60 ASN B C 1
ATOM 4822 O O . ASN B 1 60 ? 22.828 10.922 -8.93 1 98.5 60 ASN B O 1
ATOM 4826 N N . VAL B 1 61 ? 23.547 11.539 -6.906 1 98.69 61 VAL B N 1
ATOM 4827 C CA . VAL B 1 61 ? 22.297 12.227 -6.594 1 98.69 61 VAL B CA 1
ATOM 4828 C C . VAL B 1 61 ? 22.516 13.734 -6.625 1 98.69 61 VAL B C 1
ATOM 4830 O O . VAL B 1 61 ? 23.531 14.234 -6.109 1 98.69 61 VAL B O 1
ATOM 4833 N N . SER B 1 62 ? 21.641 14.477 -7.258 1 98.69 62 SER B N 1
ATOM 4834 C CA . SER B 1 62 ? 21.672 15.93 -7.27 1 98.69 62 SER B CA 1
ATOM 4835 C C . SER B 1 62 ? 20.312 16.516 -6.926 1 98.69 62 SER B C 1
ATOM 4837 O O . SER B 1 62 ? 19.281 15.875 -7.117 1 98.69 62 SER B O 1
ATOM 4839 N N . PHE B 1 63 ? 20.391 17.703 -6.371 1 98.31 63 PHE B N 1
ATOM 4840 C CA . PHE B 1 63 ? 19.203 18.5 -6.074 1 98.31 63 PHE B CA 1
ATOM 4841 C C . PHE B 1 63 ? 19.125 19.703 -7.016 1 98.31 63 PHE B C 1
ATOM 4843 O O . PHE B 1 63 ? 20 20.562 -7.027 1 98.31 63 PHE B O 1
ATOM 4850 N N . LEU B 1 64 ? 18.031 19.703 -7.863 1 98.19 64 LEU B N 1
ATOM 4851 C CA . LEU B 1 64 ? 17.797 20.781 -8.812 1 98.19 64 LEU B CA 1
ATOM 4852 C C . LEU B 1 64 ? 16.797 21.797 -8.258 1 98.19 64 LEU B C 1
ATOM 4854 O O . LEU B 1 64 ? 15.672 21.422 -7.926 1 98.19 64 LEU B O 1
ATOM 4858 N N . THR B 1 65 ? 17.203 23.047 -8.188 1 96.94 65 THR B N 1
ATOM 4859 C CA . THR B 1 65 ? 16.297 24.062 -7.66 1 96.94 65 THR B CA 1
ATOM 4860 C C . THR B 1 65 ? 16.719 25.453 -8.133 1 96.94 65 THR B C 1
ATOM 4862 O O . THR B 1 65 ? 17.609 25.578 -8.977 1 96.94 65 THR B O 1
ATOM 4865 N N . THR B 1 66 ? 15.945 26.469 -7.738 1 95.06 66 THR B N 1
ATOM 4866 C CA . THR B 1 66 ? 16.297 27.844 -8.016 1 95.06 66 THR B CA 1
ATOM 4867 C C . THR B 1 66 ? 17.031 28.469 -6.836 1 95.06 66 THR B C 1
ATOM 4869 O O . THR B 1 66 ? 17.031 27.922 -5.734 1 95.06 66 THR B O 1
ATOM 4872 N N . GLU B 1 67 ? 17.578 29.594 -6.984 1 93.94 67 GLU B N 1
ATOM 4873 C CA . GLU B 1 67 ? 18.547 30.188 -6.07 1 93.94 67 GLU B CA 1
ATOM 4874 C C . GLU B 1 67 ? 17.938 30.406 -4.688 1 93.94 67 GLU B C 1
ATOM 4876 O O . GLU B 1 67 ? 18.594 30.156 -3.67 1 93.94 67 GLU B O 1
ATOM 4881 N N . PRO B 1 68 ? 16.719 30.828 -4.59 1 90.62 68 PRO B N 1
ATOM 4882 C CA . PRO B 1 68 ? 16.172 31.047 -3.252 1 90.62 68 PRO B CA 1
ATOM 4883 C C . PRO B 1 68 ? 16.125 29.766 -2.414 1 90.62 68 PRO B C 1
ATOM 4885 O O . PRO B 1 68 ? 16.141 29.828 -1.182 1 90.62 68 PRO B O 1
ATOM 4888 N N . TYR B 1 69 ? 16.141 28.641 -3.045 1 92.69 69 TYR B N 1
ATOM 4889 C CA . TYR B 1 69 ? 15.977 27.391 -2.324 1 92.69 69 TYR B CA 1
ATOM 4890 C C . TYR B 1 69 ? 17.281 26.609 -2.279 1 92.69 69 TYR B C 1
ATOM 4892 O O . TYR B 1 69 ? 17.344 25.5 -1.725 1 92.69 69 TYR B O 1
ATOM 4900 N N . PHE B 1 70 ? 18.312 27.156 -2.816 1 93.56 70 PHE B N 1
ATOM 4901 C CA . PHE B 1 70 ? 19.625 26.531 -2.91 1 93.56 70 PHE B CA 1
ATOM 4902 C C . PHE B 1 70 ? 20.156 26.172 -1.527 1 93.56 70 PHE B C 1
ATOM 4904 O O . PHE B 1 70 ? 20.797 25.141 -1.352 1 93.56 70 PHE B O 1
ATOM 4911 N N . LYS B 1 71 ? 19.797 26.938 -0.531 1 92.25 71 LYS B N 1
ATOM 4912 C CA . LYS B 1 71 ? 20.281 26.781 0.835 1 92.25 71 LYS B CA 1
ATOM 4913 C C . LYS B 1 71 ? 19.797 25.484 1.454 1 92.25 71 LYS B C 1
ATOM 4915 O O . LYS B 1 71 ? 20.453 24.938 2.35 1 92.25 71 LYS B O 1
ATOM 4920 N N . PHE B 1 72 ? 18.766 24.938 0.993 1 92.75 72 PHE B N 1
ATOM 4921 C CA . PHE B 1 72 ? 18.203 23.734 1.586 1 92.75 72 PHE B CA 1
ATOM 4922 C C . PHE B 1 72 ? 19 22.5 1.181 1 92.75 72 PHE B C 1
ATOM 4924 O O . PHE B 1 72 ? 18.891 21.453 1.819 1 92.75 72 PHE B O 1
ATOM 4931 N N . GLY B 1 73 ? 19.75 22.609 0.116 1 94.75 73 GLY B N 1
ATOM 4932 C CA . GLY B 1 73 ? 20.562 21.5 -0.326 1 94.75 73 GLY B CA 1
ATOM 4933 C C . GLY B 1 73 ? 21.938 21.469 0.339 1 94.75 73 GLY B C 1
ATOM 4934 O O . GLY B 1 73 ? 22.578 20.422 0.396 1 94.75 73 GLY B O 1
ATOM 4935 N N . THR B 1 74 ? 22.359 22.531 0.916 1 92.62 74 THR B N 1
ATOM 4936 C CA . THR B 1 74 ? 23.719 22.734 1.407 1 92.62 74 THR B CA 1
ATOM 4937 C C . THR B 1 74 ? 24.031 21.734 2.521 1 92.62 74 THR B C 1
ATOM 4939 O O . THR B 1 74 ? 25.109 21.141 2.537 1 92.62 74 THR B O 1
ATOM 4942 N N . PRO B 1 75 ? 23.094 21.453 3.385 1 90.94 75 PRO B N 1
ATOM 4943 C CA . PRO B 1 75 ? 23.391 20.531 4.484 1 90.94 75 PRO B CA 1
ATOM 4944 C C . PRO B 1 75 ? 23.625 19.109 4.008 1 90.94 75 PRO B C 1
ATOM 4946 O O . PRO B 1 75 ? 24.141 18.281 4.762 1 90.94 75 PRO B O 1
ATOM 4949 N N . TYR B 1 76 ? 23.328 18.766 2.816 1 94.81 76 TYR B N 1
ATOM 4950 C CA . TYR B 1 76 ? 23.406 17.391 2.332 1 94.81 76 TYR B CA 1
ATOM 4951 C C . TYR B 1 76 ? 24.625 17.203 1.446 1 94.81 76 TYR B C 1
ATOM 4953 O O . TYR B 1 76 ? 24.906 16.078 1.004 1 94.81 76 TYR B O 1
ATOM 4961 N N . GLU B 1 77 ? 25.375 18.312 1.244 1 94 77 GLU B N 1
ATOM 4962 C CA . GLU B 1 77 ? 26.625 18.203 0.496 1 94 77 GLU B CA 1
ATOM 4963 C C . GLU B 1 77 ? 27.719 17.547 1.334 1 94 77 GLU B C 1
ATOM 4965 O O . GLU B 1 77 ? 27.75 17.703 2.557 1 94 77 GLU B O 1
ATOM 4970 N N . PRO B 1 78 ? 28.531 16.703 0.747 1 94.12 78 PRO B N 1
ATOM 4971 C CA . PRO B 1 78 ? 28.672 16.484 -0.695 1 94.12 78 PRO B CA 1
ATOM 4972 C C . PRO B 1 78 ? 27.859 15.289 -1.193 1 94.12 78 PRO B C 1
ATOM 4974 O O . PRO B 1 78 ? 27.953 14.922 -2.367 1 94.12 78 PRO B O 1
ATOM 4977 N N . HIS B 1 79 ? 27.125 14.617 -0.327 1 94.62 79 HIS B N 1
ATOM 4978 C CA . HIS B 1 79 ? 26.375 13.43 -0.733 1 94.62 79 HIS B CA 1
ATOM 4979 C C . HIS B 1 79 ? 25.406 13.758 -1.874 1 94.62 79 HIS B C 1
ATOM 4981 O O . HIS B 1 79 ? 25.203 12.93 -2.768 1 94.62 79 HIS B O 1
ATOM 4987 N N . ILE B 1 80 ? 24.812 14.938 -1.803 1 98 80 ILE B N 1
ATOM 4988 C CA . ILE B 1 80 ? 23.891 15.414 -2.834 1 98 80 ILE B CA 1
ATOM 4989 C C . ILE B 1 80 ? 24.422 16.719 -3.424 1 98 80 ILE B C 1
ATOM 4991 O O . ILE B 1 80 ? 24.609 17.703 -2.703 1 98 80 ILE B O 1
ATOM 4995 N N . LYS B 1 81 ? 24.641 16.719 -4.684 1 97.81 81 LYS B N 1
ATOM 4996 C CA . LYS B 1 81 ? 25.078 17.922 -5.367 1 97.81 81 LYS B CA 1
ATOM 4997 C C . LYS B 1 81 ? 23.891 18.859 -5.637 1 97.81 81 LYS B C 1
ATOM 4999 O O . LYS B 1 81 ? 22.891 18.438 -6.219 1 97.81 81 LYS B O 1
ATOM 5004 N N . THR B 1 82 ? 23.984 20.125 -5.211 1 97.69 82 THR B N 1
ATOM 5005 C CA . THR B 1 82 ? 22.938 21.094 -5.488 1 97.69 82 THR B CA 1
ATOM 5006 C C . THR B 1 82 ? 23.234 21.875 -6.77 1 97.69 82 THR B C 1
ATOM 5008 O O . THR B 1 82 ? 24.328 22.438 -6.91 1 97.69 82 THR B O 1
ATOM 5011 N N . ILE B 1 83 ? 22.328 21.844 -7.664 1 97.25 83 ILE B N 1
ATOM 5012 C CA . ILE B 1 83 ? 22.5 22.5 -8.953 1 97.25 83 ILE B CA 1
ATOM 5013 C C . ILE B 1 83 ? 21.469 23.609 -9.102 1 97.25 83 ILE B C 1
ATOM 5015 O O . ILE B 1 83 ? 20.266 23.375 -8.984 1 97.25 83 ILE B O 1
ATOM 5019 N N . SER B 1 84 ? 21.906 24.812 -9.367 1 95.94 84 SER B N 1
ATOM 5020 C CA . SER B 1 84 ? 21.016 25.953 -9.547 1 95.94 84 SER B CA 1
ATOM 5021 C C . SER B 1 84 ? 20.484 26.031 -10.977 1 95.94 84 SER B C 1
ATOM 5023 O O . SER B 1 84 ? 21.25 25.906 -11.938 1 95.94 84 SER B O 1
ATOM 5025 N N . MET B 1 85 ? 19.219 26.203 -11.133 1 95.62 85 MET B N 1
ATOM 5026 C CA . MET B 1 85 ? 18.594 26.375 -12.438 1 95.62 85 MET B CA 1
ATOM 5027 C C . MET B 1 85 ? 18.422 27.844 -12.773 1 95.62 85 MET B C 1
ATOM 5029 O O . MET B 1 85 ? 17.797 28.203 -13.773 1 95.62 85 MET B O 1
ATOM 5033 N N . GLY B 1 86 ? 18.938 28.734 -11.898 1 93.94 86 GLY B N 1
ATOM 5034 C CA . GLY B 1 86 ? 18.875 30.156 -12.117 1 93.94 86 GLY B CA 1
ATOM 5035 C C . GLY B 1 86 ? 18.125 30.906 -11.016 1 93.94 86 GLY B C 1
ATOM 5036 O O . GLY B 1 86 ? 17.641 30.281 -10.07 1 93.94 86 GLY B O 1
ATOM 5037 N N . PRO B 1 87 ? 18.078 32.219 -11.133 1 93.44 87 PRO B N 1
ATOM 5038 C CA . PRO B 1 87 ? 17.391 33.031 -10.125 1 93.44 87 PRO B CA 1
ATOM 5039 C C . PRO B 1 87 ? 15.867 32.906 -10.211 1 93.44 87 PRO B C 1
ATOM 5041 O O . PRO B 1 87 ? 15.336 32.406 -11.195 1 93.44 87 PRO B O 1
ATOM 5044 N N . HIS B 1 88 ? 15.281 33.281 -9.156 1 89.94 88 HIS B N 1
ATOM 5045 C CA . HIS B 1 88 ? 13.828 33.469 -9.227 1 89.94 88 HIS B CA 1
ATOM 5046 C C . HIS B 1 88 ? 13.461 34.625 -10.117 1 89.94 88 HIS B C 1
ATOM 5048 O O . HIS B 1 88 ? 13.883 35.781 -9.859 1 89.94 88 HIS B O 1
ATOM 5054 N N . ILE B 1 89 ? 12.664 34.469 -11.156 1 92.06 89 ILE B N 1
ATOM 5055 C CA . ILE B 1 89 ? 12.492 35.5 -12.156 1 92.06 89 ILE B CA 1
ATOM 5056 C C . ILE B 1 89 ? 11.078 36.094 -12.055 1 92.06 89 ILE B C 1
ATOM 5058 O O . ILE B 1 89 ? 10.805 37.156 -12.594 1 92.06 89 ILE B O 1
ATOM 5062 N N . SER B 1 90 ? 10.195 35.406 -11.344 1 93.31 90 SER B N 1
ATOM 5063 C CA . SER B 1 90 ? 8.828 35.906 -11.219 1 93.31 90 SER B CA 1
ATOM 5064 C C . SER B 1 90 ? 8.695 36.844 -10.023 1 93.31 90 SER B C 1
ATOM 5066 O O . SER B 1 90 ? 9.391 36.688 -9.016 1 93.31 90 SER B O 1
ATOM 5068 N N . LYS B 1 91 ? 7.824 37.812 -10.172 1 92.19 91 LYS B N 1
ATOM 5069 C CA . LYS B 1 91 ? 7.516 38.688 -9.047 1 92.19 91 LYS B CA 1
ATOM 5070 C C . LYS B 1 91 ? 6.609 37.969 -8.039 1 92.19 91 LYS B C 1
ATOM 5072 O O . LYS B 1 91 ? 6.457 38.438 -6.902 1 92.19 91 LYS B O 1
ATOM 5077 N N . ILE B 1 92 ? 6.062 36.906 -8.508 1 91.31 92 ILE B N 1
ATOM 5078 C CA . ILE B 1 92 ? 5.16 36.125 -7.664 1 91.31 92 ILE B CA 1
ATOM 5079 C C . ILE B 1 92 ? 5.969 35.25 -6.715 1 91.31 92 ILE B C 1
ATOM 5081 O O . ILE B 1 92 ? 6.855 34.531 -7.148 1 91.31 92 ILE B O 1
ATOM 5085 N N . GLN B 1 93 ? 5.676 35.438 -5.438 1 86.38 93 GLN B N 1
ATOM 5086 C CA . GLN B 1 93 ? 6.281 34.562 -4.426 1 86.38 93 GLN B CA 1
ATOM 5087 C C . GLN B 1 93 ? 5.371 33.406 -4.082 1 86.38 93 GLN B C 1
ATOM 5089 O O . GLN B 1 93 ? 4.172 33.438 -4.375 1 86.38 93 GLN B O 1
ATOM 5094 N N . PHE B 1 94 ? 5.953 32.406 -3.49 1 83.69 94 PHE B N 1
ATOM 5095 C CA . PHE B 1 94 ? 5.215 31.188 -3.16 1 83.69 94 PHE B CA 1
ATOM 5096 C C . PHE B 1 94 ? 4 31.516 -2.301 1 83.69 94 PHE B C 1
ATOM 5098 O O . PHE B 1 94 ? 2.934 30.922 -2.479 1 83.69 94 PHE B O 1
ATOM 5105 N N . ARG B 1 95 ? 4.102 32.406 -1.39 1 81.69 95 ARG B N 1
ATOM 5106 C CA . ARG B 1 95 ? 3.018 32.75 -0.482 1 81.69 95 ARG B CA 1
ATOM 5107 C C . ARG B 1 95 ? 1.831 33.344 -1.249 1 81.69 95 ARG B C 1
ATOM 5109 O O . ARG B 1 95 ? 0.694 33.281 -0.776 1 81.69 95 ARG B O 1
ATOM 5116 N N . ASP B 1 96 ? 2.105 33.875 -2.512 1 85.56 96 ASP B N 1
ATOM 5117 C CA . ASP B 1 96 ? 1.069 34.531 -3.316 1 85.56 96 ASP B CA 1
ATOM 5118 C C . ASP B 1 96 ? 0.173 33.5 -3.984 1 85.56 96 ASP B C 1
ATOM 5120 O O . ASP B 1 96 ? -0.899 33.812 -4.492 1 85.56 96 ASP B O 1
ATOM 5124 N N . LEU B 1 97 ? 0.599 32.312 -3.885 1 84.69 97 LEU B N 1
ATOM 5125 C CA . LEU B 1 97 ? -0.148 31.234 -4.535 1 84.69 97 LEU B CA 1
ATOM 5126 C C . LEU B 1 97 ? -1.282 30.734 -3.641 1 84.69 97 LEU B C 1
ATOM 5128 O O . LEU B 1 97 ? -2.027 29.828 -4.02 1 84.69 97 LEU B O 1
ATOM 5132 N N . PHE B 1 98 ? -1.353 31.375 -2.525 1 82.06 98 PHE B N 1
ATOM 5133 C CA . PHE B 1 98 ? -2.387 30.984 -1.571 1 82.06 98 PHE B CA 1
ATOM 5134 C C . PHE B 1 98 ? -3.086 32.219 -1.004 1 82.06 98 PHE B C 1
ATOM 5136 O O . PHE B 1 98 ? -2.504 33.281 -0.958 1 82.06 98 PHE B O 1
ATOM 5143 N N . ASP B 1 99 ? -4.297 32 -0.742 1 81.25 99 ASP B N 1
ATOM 5144 C CA . ASP B 1 99 ? -5.102 33 -0.055 1 81.25 99 ASP B CA 1
ATOM 5145 C C . ASP B 1 99 ? -5.773 32.406 1.185 1 81.25 99 ASP B C 1
ATOM 5147 O O . ASP B 1 99 ? -6.613 31.516 1.076 1 81.25 99 ASP B O 1
ATOM 5151 N N . THR B 1 100 ? -5.438 32.906 2.35 1 79.88 100 THR B N 1
ATOM 5152 C CA . THR B 1 100 ? -5.898 32.312 3.609 1 79.88 100 THR B CA 1
ATOM 5153 C C . THR B 1 100 ? -7.363 32.688 3.859 1 79.88 100 THR B C 1
ATOM 5155 O O . THR B 1 100 ? -8.031 32.031 4.684 1 79.88 100 THR B O 1
ATOM 5158 N N . GLU B 1 101 ? -7.828 33.656 3.191 1 78.25 101 GLU B N 1
ATOM 5159 C CA . GLU B 1 101 ? -9.203 34.094 3.406 1 78.25 101 GLU B CA 1
ATOM 5160 C C . GLU B 1 101 ? -10.141 33.5 2.361 1 78.25 101 GLU B C 1
ATOM 5162 O O . GLU B 1 101 ? -11.297 33.188 2.666 1 78.25 101 GLU B O 1
ATOM 5167 N N . ASP B 1 102 ? -9.672 33.438 1.162 1 78.44 102 ASP B N 1
ATOM 5168 C CA . ASP B 1 102 ? -10.477 32.938 0.051 1 78.44 102 ASP B CA 1
ATOM 5169 C C . ASP B 1 102 ? -9.641 32.031 -0.865 1 78.44 102 ASP B C 1
ATOM 5171 O O . ASP B 1 102 ? -8.961 32.531 -1.77 1 78.44 102 ASP B O 1
ATOM 5175 N N . ALA B 1 103 ? -9.961 30.797 -0.682 1 70.69 103 ALA B N 1
ATOM 5176 C CA . ALA B 1 103 ? -9.164 29.844 -1.452 1 70.69 103 ALA B CA 1
ATOM 5177 C C . ALA B 1 103 ? -9.438 29.984 -2.947 1 70.69 103 ALA B C 1
ATOM 5179 O O . ALA B 1 103 ? -8.625 29.578 -3.775 1 70.69 103 ALA B O 1
ATOM 5180 N N . PHE B 1 104 ? -10.531 30.719 -3.305 1 74.56 104 PHE B N 1
ATOM 5181 C CA . PHE B 1 104 ? -10.922 30.828 -4.703 1 74.56 104 PHE B CA 1
ATOM 5182 C C . PHE B 1 104 ? -10.773 32.281 -5.184 1 74.56 104 PHE B C 1
ATOM 5184 O O . PHE B 1 104 ? -11.445 32.688 -6.129 1 74.56 104 PHE B O 1
ATOM 5191 N N . SER B 1 105 ? -9.828 32.844 -4.57 1 82.81 105 SER B N 1
ATOM 5192 C CA . SER B 1 105 ? -9.664 34.25 -4.957 1 82.81 105 SER B CA 1
ATOM 5193 C C . SER B 1 105 ? -9.047 34.375 -6.348 1 82.81 105 SER B C 1
ATOM 5195 O O . SER B 1 105 ? -8.25 33.531 -6.754 1 82.81 105 SER B O 1
ATOM 5197 N N . THR B 1 106 ? -9.414 35.344 -7.043 1 87.38 106 THR B N 1
ATOM 5198 C CA . THR B 1 106 ? -8.875 35.625 -8.367 1 87.38 106 THR B CA 1
ATOM 5199 C C . THR B 1 106 ? -7.387 35.969 -8.289 1 87.38 106 THR B C 1
ATOM 5201 O O . THR B 1 106 ? -6.641 35.75 -9.25 1 87.38 106 THR B O 1
ATOM 5204 N N . LYS B 1 107 ? -7.039 36.438 -7.141 1 89.62 107 LYS B N 1
ATOM 5205 C CA . LYS B 1 107 ? -5.629 36.781 -6.941 1 89.62 107 LYS B CA 1
ATOM 5206 C C . LYS B 1 107 ? -4.758 35.531 -7.027 1 89.62 107 LYS B C 1
ATOM 5208 O O . LYS B 1 107 ? -3.672 35.562 -7.605 1 89.62 107 LYS B O 1
ATOM 5213 N N . VAL B 1 108 ? -5.246 34.5 -6.457 1 88.94 108 VAL B N 1
ATOM 5214 C CA . VAL B 1 108 ? -4.508 33.25 -6.453 1 88.94 108 VAL B CA 1
ATOM 5215 C C . VAL B 1 108 ? -4.383 32.719 -7.883 1 88.94 108 VAL B C 1
ATOM 5217 O O . VAL B 1 108 ? -3.295 32.344 -8.312 1 88.94 108 VAL B O 1
ATOM 5220 N N . THR B 1 109 ? -5.434 32.75 -8.641 1 91.56 109 THR B N 1
ATOM 5221 C CA . THR B 1 109 ? -5.426 32.25 -10.016 1 91.56 109 THR B CA 1
ATOM 5222 C C . THR B 1 109 ? -4.531 33.094 -10.898 1 91.56 109 THR B C 1
ATOM 5224 O O . THR B 1 109 ? -3.805 32.562 -11.75 1 91.56 109 THR B O 1
ATOM 5227 N N . SER B 1 110 ? -4.621 34.375 -10.648 1 93.81 110 SER B N 1
ATOM 5228 C CA . SER B 1 110 ? -3.762 35.281 -11.414 1 93.81 110 SER B CA 1
ATOM 5229 C C . SER B 1 110 ? -2.291 35.062 -11.086 1 93.81 110 SER B C 1
ATOM 5231 O O . SER B 1 110 ? -1.433 35.156 -11.969 1 93.81 110 SER B O 1
ATOM 5233 N N . SER B 1 111 ? -2.031 34.781 -9.852 1 93.62 111 SER B N 1
ATOM 5234 C CA . SER B 1 111 ? -0.664 34.5 -9.43 1 93.62 111 SER B CA 1
ATOM 5235 C C . SER B 1 111 ? -0.147 33.219 -10.086 1 93.62 111 SER B C 1
ATOM 5237 O O . SER B 1 111 ? 0.982 33.188 -10.578 1 93.62 111 SER B O 1
ATOM 5239 N N . TYR B 1 112 ? -0.969 32.219 -10.125 1 92.19 112 TYR B N 1
ATOM 5240 C CA . TYR B 1 112 ? -0.588 30.969 -10.766 1 92.19 112 TYR B CA 1
ATOM 5241 C C . TYR B 1 112 ? -0.323 31.188 -12.258 1 92.19 112 TYR B C 1
ATOM 5243 O O . TYR B 1 112 ? 0.669 30.688 -12.789 1 92.19 112 TYR B O 1
ATOM 5251 N N . LYS B 1 113 ? -1.217 31.859 -12.828 1 94.38 113 LYS B N 1
ATOM 5252 C CA . LYS B 1 113 ? -1.06 32.156 -14.25 1 94.38 113 LYS B CA 1
ATOM 5253 C C . LYS B 1 113 ? 0.26 32.875 -14.516 1 94.38 113 LYS B C 1
ATOM 5255 O O . LYS B 1 113 ? 1.012 32.5 -15.414 1 94.38 113 LYS B O 1
ATOM 5260 N N . GLN B 1 114 ? 0.53 33.844 -13.727 1 95.69 114 GLN B N 1
ATOM 5261 C CA . GLN B 1 114 ? 1.716 34.656 -13.922 1 95.69 114 GLN B CA 1
ATOM 5262 C C . GLN B 1 114 ? 2.992 33.844 -13.703 1 95.69 114 GLN B C 1
ATOM 5264 O O . GLN B 1 114 ? 3.961 34 -14.453 1 95.69 114 GLN B O 1
ATOM 5269 N N . VAL B 1 115 ? 3.004 33.062 -12.727 1 94.38 115 VAL B N 1
ATOM 5270 C CA . VAL B 1 115 ? 4.191 32.281 -12.453 1 94.38 115 VAL B CA 1
ATOM 5271 C C . VAL B 1 115 ? 4.465 31.328 -13.617 1 94.38 115 VAL B C 1
ATOM 5273 O O . VAL B 1 115 ? 5.617 31.141 -14.016 1 94.38 115 VAL B O 1
ATOM 5276 N N . ILE B 1 116 ? 3.439 30.75 -14.164 1 93.56 116 ILE B N 1
ATOM 5277 C CA . ILE B 1 116 ? 3.578 29.844 -15.305 1 93.56 116 ILE B CA 1
ATOM 5278 C C . ILE B 1 116 ? 4.148 30.609 -16.5 1 93.56 116 ILE B C 1
ATOM 5280 O O . ILE B 1 116 ? 5.117 30.156 -17.109 1 93.56 116 ILE B O 1
ATOM 5284 N N . GLU B 1 117 ? 3.619 31.719 -16.734 1 95.31 117 GLU B N 1
ATOM 5285 C CA . GLU B 1 117 ? 4.051 32.531 -17.875 1 95.31 117 GLU B CA 1
ATOM 5286 C C . GLU B 1 117 ? 5.496 32.969 -17.703 1 95.31 117 GLU B C 1
ATOM 5288 O O . GLU B 1 117 ? 6.25 33.062 -18.672 1 95.31 117 GLU B O 1
ATOM 5293 N N . ASP B 1 118 ? 5.867 33.156 -16.484 1 96 118 ASP B N 1
ATOM 5294 C CA . ASP B 1 118 ? 7.188 33.719 -16.203 1 96 118 ASP B CA 1
ATOM 5295 C C . ASP B 1 118 ? 8.266 32.656 -16.234 1 96 118 ASP B C 1
ATOM 5297 O O . ASP B 1 118 ? 9.383 32.875 -16.672 1 96 118 ASP B O 1
ATOM 5301 N N . THR B 1 119 ? 7.938 31.469 -15.734 1 95.56 119 THR B N 1
ATOM 5302 C CA . THR B 1 119 ? 9.031 30.594 -15.352 1 95.56 119 THR B CA 1
ATOM 5303 C C . THR B 1 119 ? 9.016 29.312 -16.188 1 95.56 119 THR B C 1
ATOM 5305 O O . THR B 1 119 ? 10.039 28.625 -16.312 1 95.56 119 THR B O 1
ATOM 5308 N N . TYR B 1 120 ? 7.906 28.922 -16.797 1 95 120 TYR B N 1
ATOM 5309 C CA . TYR B 1 120 ? 7.734 27.609 -17.391 1 95 120 TYR B CA 1
ATOM 5310 C C . TYR B 1 120 ? 8.797 27.344 -18.453 1 95 120 TYR B C 1
ATOM 5312 O O . TYR B 1 120 ? 9.5 26.328 -18.406 1 95 120 TYR B O 1
ATOM 5320 N N . LYS B 1 121 ? 8.953 28.25 -19.359 1 96.06 121 LYS B N 1
ATOM 5321 C CA . LYS B 1 121 ? 9.875 28.062 -20.484 1 96.06 121 LYS B CA 1
ATOM 5322 C C . LYS B 1 121 ? 11.312 27.953 -20 1 96.06 121 LYS B C 1
ATOM 5324 O O . LYS B 1 121 ? 12.039 27.031 -20.406 1 96.06 121 LYS B O 1
ATOM 5329 N N . ARG B 1 122 ? 11.719 28.812 -19.156 1 95.88 122 ARG B N 1
ATOM 5330 C CA . ARG B 1 122 ? 13.078 28.797 -18.625 1 95.88 122 ARG B CA 1
ATOM 5331 C C . ARG B 1 122 ? 13.367 27.484 -17.906 1 95.88 122 ARG B C 1
ATOM 5333 O O . ARG B 1 122 ? 14.398 26.844 -18.141 1 95.88 122 ARG B O 1
ATOM 5340 N N . ASP B 1 123 ? 12.461 27.141 -17 1 96.75 123 ASP B N 1
ATOM 5341 C CA . ASP B 1 123 ? 12.664 25.938 -16.203 1 96.75 123 ASP B CA 1
ATOM 5342 C C . ASP B 1 123 ? 12.672 24.688 -17.078 1 96.75 123 ASP B C 1
ATOM 5344 O O . ASP B 1 123 ? 13.461 23.766 -16.844 1 96.75 123 ASP B O 1
ATOM 5348 N N . TYR B 1 124 ? 11.766 24.641 -18.062 1 96.25 124 TYR B N 1
ATOM 5349 C CA . TYR B 1 124 ? 11.711 23.5 -18.969 1 96.25 124 TYR B CA 1
ATOM 5350 C C . TYR B 1 124 ? 13.062 23.266 -19.641 1 96.25 124 TYR B C 1
ATOM 5352 O O . TYR B 1 124 ? 13.586 22.156 -19.609 1 96.25 124 TYR B O 1
ATOM 5360 N N . PHE B 1 125 ? 13.664 24.281 -20.172 1 97.56 125 PHE B N 1
ATOM 5361 C CA . PHE B 1 125 ? 14.922 24.141 -20.891 1 97.56 125 PHE B CA 1
ATOM 5362 C C . PHE B 1 125 ? 16.078 23.859 -19.938 1 97.56 125 PHE B C 1
ATOM 5364 O O . PHE B 1 125 ? 17.016 23.141 -20.266 1 97.56 125 PHE B O 1
ATOM 5371 N N . ALA B 1 126 ? 16.016 24.438 -18.75 1 97.88 126 ALA B N 1
ATOM 5372 C CA . ALA B 1 126 ? 17.031 24.125 -17.734 1 97.88 126 ALA B CA 1
ATOM 5373 C C . ALA B 1 126 ? 17.016 22.641 -17.391 1 97.88 126 ALA B C 1
ATOM 5375 O O . ALA B 1 126 ? 18.062 22 -17.359 1 97.88 126 ALA B O 1
ATOM 5376 N N . TYR B 1 127 ? 15.812 22.125 -17.125 1 98.06 127 TYR B N 1
ATOM 5377 C CA . TYR B 1 127 ? 15.688 20.688 -16.828 1 98.06 127 TYR B CA 1
ATOM 5378 C C . TYR B 1 127 ? 16.172 19.859 -18 1 98.06 127 TYR B C 1
ATOM 5380 O O . TYR B 1 127 ? 16.953 18.906 -17.828 1 98.06 127 TYR B O 1
ATOM 5388 N N . LYS B 1 128 ? 15.656 20.156 -19.188 1 97.62 128 LYS B N 1
ATOM 5389 C CA . LYS B 1 128 ? 16 19.391 -20.375 1 97.62 128 LYS B CA 1
ATOM 5390 C C . LYS B 1 128 ? 17.516 19.344 -20.578 1 97.62 128 LYS B C 1
ATOM 5392 O O . LYS B 1 128 ? 18.078 18.266 -20.828 1 97.62 128 LYS B O 1
ATOM 5397 N N . ASP B 1 129 ? 18.188 20.484 -20.391 1 98.06 129 ASP B N 1
ATOM 5398 C CA . ASP B 1 129 ? 19.641 20.562 -20.562 1 98.06 129 ASP B CA 1
ATOM 5399 C C . ASP B 1 129 ? 20.359 19.719 -19.531 1 98.06 129 ASP B C 1
ATOM 5401 O O . ASP B 1 129 ? 21.297 18.984 -19.859 1 98.06 129 ASP B O 1
ATOM 5405 N N . ILE B 1 130 ? 19.969 19.812 -18.297 1 98.19 130 ILE B N 1
ATOM 5406 C CA . ILE B 1 130 ? 20.609 19.062 -17.219 1 98.19 130 ILE B CA 1
ATOM 5407 C C . ILE B 1 130 ? 20.391 17.562 -17.422 1 98.19 130 ILE B C 1
ATOM 5409 O O . ILE B 1 130 ? 21.328 16.766 -17.281 1 98.19 130 ILE B O 1
ATOM 5413 N N . PHE B 1 131 ? 19.172 17.188 -17.734 1 98.19 131 PHE B N 1
ATOM 5414 C CA . PHE B 1 131 ? 18.844 15.781 -17.938 1 98.19 131 PHE B CA 1
ATOM 5415 C C . PHE B 1 131 ? 19.672 15.195 -19.078 1 98.19 131 PHE B C 1
ATOM 5417 O O . PHE B 1 131 ? 20.172 14.07 -18.969 1 98.19 131 PHE B O 1
ATOM 5424 N N . LEU B 1 132 ? 19.859 15.922 -20.141 1 97.56 132 LEU B N 1
ATOM 5425 C CA . LEU B 1 132 ? 20.625 15.461 -21.297 1 97.56 132 LEU B CA 1
ATOM 5426 C C . LEU B 1 132 ? 22.109 15.383 -20.969 1 97.56 132 LEU B C 1
ATOM 5428 O O . LEU B 1 132 ? 22.766 14.383 -21.266 1 97.56 132 LEU B O 1
ATOM 5432 N N . SER B 1 133 ? 22.609 16.375 -20.312 1 97.5 133 SER B N 1
ATOM 5433 C CA . SER B 1 133 ? 24.047 16.469 -20.078 1 97.5 133 SER B CA 1
ATOM 5434 C C . SER B 1 133 ? 24.516 15.484 -19.016 1 97.5 133 SER B C 1
ATOM 5436 O O . SER B 1 133 ? 25.656 15.039 -19.031 1 97.5 133 SER B O 1
ATOM 5438 N N . SER B 1 134 ? 23.688 15.109 -18.109 1 97 134 SER B N 1
ATOM 5439 C CA . SER B 1 134 ? 24.078 14.227 -17.016 1 97 134 SER B CA 1
ATOM 5440 C C . SER B 1 134 ? 23.641 12.789 -17.281 1 97 134 SER B C 1
ATOM 5442 O O . SER B 1 134 ? 23.844 11.906 -16.438 1 97 134 SER B O 1
ATOM 5444 N N . ASN B 1 135 ? 23.016 12.508 -18.375 1 95.19 135 ASN B N 1
ATOM 5445 C CA . ASN B 1 135 ? 22.469 11.188 -18.641 1 95.19 135 ASN B CA 1
ATOM 5446 C C . ASN B 1 135 ? 21.594 10.703 -17.484 1 95.19 135 ASN B C 1
ATOM 5448 O O . ASN B 1 135 ? 21.828 9.625 -16.938 1 95.19 135 ASN B O 1
ATOM 5452 N N . THR B 1 136 ? 20.594 11.477 -17.219 1 97.81 136 THR B N 1
ATOM 5453 C CA . THR B 1 136 ? 19.703 11.273 -16.078 1 97.81 136 THR B CA 1
ATOM 5454 C C . THR B 1 136 ? 18.969 9.938 -16.203 1 97.81 136 THR B C 1
ATOM 5456 O O . THR B 1 136 ? 18.406 9.633 -17.25 1 97.81 136 THR B O 1
ATOM 5459 N N . SER B 1 137 ? 19.016 9.172 -15.102 1 98 137 SER B N 1
ATOM 5460 C CA . SER B 1 137 ? 18.344 7.871 -15.094 1 98 137 SER B CA 1
ATOM 5461 C C . SER B 1 137 ? 16.938 7.973 -14.547 1 98 137 SER B C 1
ATOM 5463 O O . SER B 1 137 ? 16.062 7.164 -14.891 1 98 137 SER B O 1
ATOM 5465 N N . ILE B 1 138 ? 16.688 8.891 -13.656 1 98.31 138 ILE B N 1
ATOM 5466 C CA . ILE B 1 138 ? 15.359 9.086 -13.086 1 98.31 138 ILE B CA 1
ATOM 5467 C C . ILE B 1 138 ? 15.227 10.516 -12.562 1 98.31 138 ILE B C 1
ATOM 5469 O O . ILE B 1 138 ? 16.188 11.086 -12.047 1 98.31 138 ILE B O 1
ATOM 5473 N N . ALA B 1 139 ? 14.062 11.102 -12.766 1 97.81 139 ALA B N 1
ATOM 5474 C CA . ALA B 1 139 ? 13.727 12.422 -12.234 1 97.81 139 ALA B CA 1
ATOM 5475 C C . ALA B 1 139 ? 12.664 12.32 -11.141 1 97.81 139 ALA B C 1
ATOM 5477 O O . ALA B 1 139 ? 11.602 11.734 -11.359 1 97.81 139 ALA B O 1
ATOM 5478 N N . ILE B 1 140 ? 12.953 12.844 -9.969 1 98.12 140 ILE B N 1
ATOM 5479 C CA . ILE B 1 140 ? 12 12.93 -8.867 1 98.12 140 ILE B CA 1
ATOM 5480 C C . ILE B 1 140 ? 11.492 14.367 -8.75 1 98.12 140 ILE B C 1
ATOM 5482 O O . ILE B 1 140 ? 12.188 15.234 -8.219 1 98.12 140 ILE B O 1
ATOM 5486 N N . CYS B 1 141 ? 10.234 14.594 -9.148 1 96 141 CYS B N 1
ATOM 5487 C CA . CYS B 1 141 ? 9.727 15.945 -9.367 1 96 141 CYS B CA 1
ATOM 5488 C C . CYS B 1 141 ? 8.664 16.297 -8.344 1 96 141 CYS B C 1
ATOM 5490 O O . CYS B 1 141 ? 7.746 15.516 -8.094 1 96 141 CYS B O 1
ATOM 5492 N N . ASP B 1 142 ? 8.82 17.484 -7.832 1 95 142 ASP B N 1
ATOM 5493 C CA . ASP B 1 142 ? 7.754 18 -6.977 1 95 142 ASP B CA 1
ATOM 5494 C C . ASP B 1 142 ? 6.445 18.141 -7.754 1 95 142 ASP B C 1
ATOM 5496 O O . ASP B 1 142 ? 6.449 18.516 -8.93 1 95 142 ASP B O 1
ATOM 5500 N N . GLN B 1 143 ? 5.379 17.938 -7.113 1 90.12 143 GLN B N 1
ATOM 5501 C CA . GLN B 1 143 ? 4.062 17.969 -7.75 1 90.12 143 GLN B CA 1
ATOM 5502 C C . GLN B 1 143 ? 3.807 19.312 -8.406 1 90.12 143 GLN B C 1
ATOM 5504 O O . GLN B 1 143 ? 3.082 19.406 -9.406 1 90.12 143 GLN B O 1
ATOM 5509 N N . LEU B 1 144 ? 4.461 20.328 -7.969 1 87.81 144 LEU B N 1
ATOM 5510 C CA . LEU B 1 144 ? 4.227 21.672 -8.477 1 87.81 144 LEU B CA 1
ATOM 5511 C C . LEU B 1 144 ? 5.199 22 -9.602 1 87.81 144 LEU B C 1
ATOM 5513 O O . LEU B 1 144 ? 5.086 23.047 -10.242 1 87.81 144 LEU B O 1
ATOM 5517 N N . SER B 1 145 ? 6.141 21.156 -9.82 1 90.06 145 SER B N 1
ATOM 5518 C CA . SER B 1 145 ? 7.145 21.422 -10.844 1 90.06 145 SER B CA 1
ATOM 5519 C C . SER B 1 145 ? 6.742 20.812 -12.18 1 90.06 145 SER B C 1
ATOM 5521 O O . SER B 1 145 ? 7.383 19.875 -12.664 1 90.06 145 SER B O 1
ATOM 5523 N N . LEU B 1 146 ? 5.879 21.453 -12.883 1 89.81 146 LEU B N 1
ATOM 5524 C CA . LEU B 1 146 ? 5.324 20.953 -14.133 1 89.81 146 LEU B CA 1
ATOM 5525 C C . LEU B 1 146 ? 6.406 20.828 -15.203 1 89.81 146 LEU B C 1
ATOM 5527 O O . LEU B 1 146 ? 6.461 19.844 -15.93 1 89.81 146 LEU B O 1
ATOM 5531 N N . PRO B 1 147 ? 7.363 21.828 -15.297 1 93.81 147 PRO B N 1
ATOM 5532 C CA . PRO B 1 147 ? 8.391 21.703 -16.328 1 93.81 147 PRO B CA 1
ATOM 5533 C C . PRO B 1 147 ? 9.281 20.469 -16.125 1 93.81 147 PRO B C 1
ATOM 5535 O O . PRO B 1 147 ? 9.773 19.891 -17.109 1 93.81 147 PRO B O 1
ATOM 5538 N N . CYS B 1 148 ? 9.5 20.125 -14.883 1 95 148 CYS B N 1
ATOM 5539 C CA . CYS B 1 148 ? 10.289 18.938 -14.594 1 95 148 CYS B CA 1
ATOM 5540 C C . CYS B 1 148 ? 9.648 17.688 -15.195 1 95 148 CYS B C 1
ATOM 5542 O O . CYS B 1 148 ? 10.328 16.891 -15.844 1 95 148 CYS B O 1
ATOM 5544 N N . PHE B 1 149 ? 8.391 17.656 -15.031 1 91.19 149 PHE B N 1
ATOM 5545 C CA . PHE B 1 149 ? 7.617 16.531 -15.555 1 91.19 149 PHE B CA 1
ATOM 5546 C C . PHE B 1 149 ? 7.668 16.5 -17.078 1 91.19 149 PHE B C 1
ATOM 5548 O O . PHE B 1 149 ? 7.902 15.453 -17.672 1 91.19 149 PHE B O 1
ATOM 5555 N N . ASP B 1 150 ? 7.406 17.578 -17.641 1 92.31 150 ASP B N 1
ATOM 5556 C CA . ASP B 1 150 ? 7.336 17.672 -19.094 1 92.31 150 ASP B CA 1
ATOM 5557 C C . ASP B 1 150 ? 8.688 17.344 -19.734 1 92.31 150 ASP B C 1
ATOM 5559 O O . ASP B 1 150 ? 8.758 16.656 -20.75 1 92.31 150 ASP B O 1
ATOM 5563 N N . ALA B 1 151 ? 9.742 17.844 -19.109 1 94.88 151 ALA B N 1
ATOM 5564 C CA . ALA B 1 151 ? 11.078 17.562 -19.625 1 94.88 151 ALA B CA 1
ATOM 5565 C C . ALA B 1 151 ? 11.414 16.078 -19.531 1 94.88 151 ALA B C 1
ATOM 5567 O O . ALA B 1 151 ? 11.922 15.492 -20.5 1 94.88 151 ALA B O 1
ATOM 5568 N N . ALA B 1 152 ? 11.148 15.5 -18.391 1 93.81 152 ALA B N 1
ATOM 5569 C CA . ALA B 1 152 ? 11.406 14.07 -18.203 1 93.81 152 ALA B CA 1
ATOM 5570 C C . ALA B 1 152 ? 10.602 13.234 -19.203 1 93.81 152 ALA B C 1
ATOM 5572 O O . ALA B 1 152 ? 11.125 12.281 -19.781 1 93.81 152 ALA B O 1
ATOM 5573 N N . LYS B 1 153 ? 9.352 13.586 -19.375 1 90.5 153 LYS B N 1
ATOM 5574 C CA . LYS B 1 153 ? 8.484 12.859 -20.297 1 90.5 153 LYS B CA 1
ATOM 5575 C C . LYS B 1 153 ? 9 12.961 -21.719 1 90.5 153 LYS B C 1
ATOM 5577 O O . LYS B 1 153 ? 9.039 11.961 -22.453 1 90.5 153 LYS B O 1
ATOM 5582 N N . GLU B 1 154 ? 9.32 14.133 -22.109 1 91.31 154 GLU B N 1
ATOM 5583 C CA . GLU B 1 154 ? 9.828 14.344 -23.453 1 91.31 154 GLU B CA 1
ATOM 5584 C C . GLU B 1 154 ? 11.07 13.5 -23.719 1 91.31 154 GLU B C 1
ATOM 5586 O O . GLU B 1 154 ? 11.25 12.969 -24.812 1 91.31 154 GLU B O 1
ATOM 5591 N N . LEU B 1 155 ? 11.891 13.383 -22.75 1 93.88 155 LEU B N 1
ATOM 5592 C CA . LEU B 1 155 ? 13.156 12.672 -22.906 1 93.88 155 LEU B CA 1
ATOM 5593 C C . LEU B 1 155 ? 13 11.195 -22.562 1 93.88 155 LEU B C 1
ATOM 5595 O O . LEU B 1 155 ? 13.984 10.445 -22.562 1 93.88 155 LEU B O 1
ATOM 5599 N N . ASN B 1 156 ? 11.789 10.758 -22.219 1 92.19 156 ASN B N 1
ATOM 5600 C CA . ASN B 1 156 ? 11.477 9.375 -21.875 1 92.19 156 ASN B CA 1
ATOM 5601 C C . ASN B 1 156 ? 12.289 8.898 -20.672 1 92.19 156 ASN B C 1
ATOM 5603 O O . ASN B 1 156 ? 12.828 7.793 -20.688 1 92.19 156 ASN B O 1
ATOM 5607 N N . ILE B 1 157 ? 12.461 9.812 -19.734 1 95.25 157 ILE B N 1
ATOM 5608 C CA . ILE B 1 157 ? 13.102 9.508 -18.453 1 95.25 157 ILE B CA 1
ATOM 5609 C C . ILE B 1 157 ? 12.047 9.109 -17.422 1 95.25 157 ILE B C 1
ATOM 5611 O O . ILE B 1 157 ? 11.039 9.812 -17.25 1 95.25 157 ILE B O 1
ATOM 5615 N N . PRO B 1 158 ? 12.227 7.918 -16.797 1 95.44 158 PRO B N 1
ATOM 5616 C CA . PRO B 1 158 ? 11.266 7.582 -15.75 1 95.44 158 PRO B CA 1
ATOM 5617 C C . PRO B 1 158 ? 11.211 8.633 -14.648 1 95.44 158 PRO B C 1
ATOM 5619 O O . PRO B 1 158 ? 12.227 9.258 -14.328 1 95.44 158 PRO B O 1
ATOM 5622 N N . MET B 1 159 ? 10 8.812 -14.07 1 94.5 159 MET B N 1
ATOM 5623 C CA . MET B 1 159 ? 9.828 9.875 -13.094 1 94.5 159 MET B CA 1
ATOM 5624 C C . MET B 1 159 ? 9.039 9.383 -11.883 1 94.5 159 MET B C 1
ATOM 5626 O O . MET B 1 159 ? 8.328 8.383 -11.969 1 94.5 159 MET B O 1
ATOM 5630 N N . ILE B 1 160 ? 9.242 10 -10.781 1 97.06 160 ILE B N 1
ATOM 5631 C CA . ILE B 1 160 ? 8.453 9.914 -9.555 1 97.06 160 ILE B CA 1
ATOM 5632 C C . ILE B 1 160 ? 8 11.312 -9.133 1 97.06 160 ILE B C 1
ATOM 5634 O O . ILE B 1 160 ? 8.773 12.266 -9.195 1 97.06 160 ILE B O 1
ATOM 5638 N N . ILE B 1 161 ? 6.758 11.414 -8.805 1 95.5 161 ILE B N 1
ATOM 5639 C CA . ILE B 1 161 ? 6.242 12.664 -8.266 1 95.5 161 ILE B CA 1
ATOM 5640 C C . ILE B 1 161 ? 6.199 12.594 -6.746 1 95.5 161 ILE B C 1
ATOM 5642 O O . ILE B 1 161 ? 5.719 11.609 -6.176 1 95.5 161 ILE B O 1
ATOM 5646 N N . HIS B 1 162 ? 6.777 13.586 -6.121 1 95.44 162 HIS B N 1
ATOM 5647 C CA . HIS B 1 162 ? 6.664 13.625 -4.664 1 95.44 162 HIS B CA 1
ATOM 5648 C C . HIS B 1 162 ? 5.719 14.734 -4.219 1 95.44 162 HIS B C 1
ATOM 5650 O O . HIS B 1 162 ? 5.66 15.797 -4.844 1 95.44 162 HIS B O 1
ATOM 5656 N N . MET B 1 163 ? 4.941 14.438 -3.203 1 93.12 163 MET B N 1
ATOM 5657 C CA . MET B 1 163 ? 3.959 15.391 -2.691 1 93.12 163 MET B CA 1
ATOM 5658 C C . MET B 1 163 ? 3.768 15.219 -1.188 1 93.12 163 MET B C 1
ATOM 5660 O O . MET B 1 163 ? 4.113 14.18 -0.628 1 93.12 163 MET B O 1
ATOM 5664 N N . THR B 1 164 ? 3.266 16.219 -0.546 1 89.88 164 THR B N 1
ATOM 5665 C CA . THR B 1 164 ? 3.057 16.188 0.897 1 89.88 164 THR B CA 1
ATOM 5666 C C . THR B 1 164 ? 1.629 15.766 1.229 1 89.88 164 THR B C 1
ATOM 5668 O O . THR B 1 164 ? 1.329 15.422 2.373 1 89.88 164 THR B O 1
ATOM 5671 N N . MET B 1 165 ? 0.762 15.781 0.283 1 86.81 165 MET B N 1
ATOM 5672 C CA . MET B 1 165 ? -0.621 15.336 0.432 1 86.81 165 MET B CA 1
ATOM 5673 C C . MET B 1 165 ? -1.086 14.578 -0.808 1 86.81 165 MET B C 1
ATOM 5675 O O . MET B 1 165 ? -0.546 14.773 -1.898 1 86.81 165 MET B O 1
ATOM 5679 N N . SER B 1 166 ? -2.045 13.758 -0.662 1 85.62 166 SER B N 1
ATOM 5680 C CA . SER B 1 166 ? -2.512 12.922 -1.762 1 85.62 166 SER B CA 1
ATOM 5681 C C . SER B 1 166 ? -3.48 13.68 -2.662 1 85.62 166 SER B C 1
ATOM 5683 O O . SER B 1 166 ? -4.664 13.805 -2.34 1 85.62 166 SER B O 1
ATOM 5685 N N . LEU B 1 167 ? -3.043 14.117 -3.807 1 80.31 167 LEU B N 1
ATOM 5686 C CA . LEU B 1 167 ? -3.873 14.914 -4.703 1 80.31 167 LEU B CA 1
ATOM 5687 C C . LEU B 1 167 ? -4.195 14.141 -5.977 1 80.31 167 LEU B C 1
ATOM 5689 O O . LEU B 1 167 ? -5.059 14.555 -6.754 1 80.31 167 LEU B O 1
ATOM 5693 N N . SER B 1 168 ? -3.596 13.008 -6.109 1 84.31 168 SER B N 1
ATOM 5694 C CA . SER B 1 168 ? -3.729 12.289 -7.375 1 84.31 168 SER B CA 1
ATOM 5695 C C . SER B 1 168 ? -5.074 11.578 -7.469 1 84.31 168 SER B C 1
ATOM 5697 O O . SER B 1 168 ? -5.695 11.273 -6.449 1 84.31 168 SER B O 1
ATOM 5699 N N . ARG B 1 169 ? -5.449 11.359 -8.648 1 83.94 169 ARG B N 1
ATOM 5700 C CA . ARG B 1 169 ? -6.695 10.648 -8.922 1 83.94 169 ARG B CA 1
ATOM 5701 C C . ARG B 1 169 ? -6.66 9.234 -8.344 1 83.94 169 ARG B C 1
ATOM 5703 O O . ARG B 1 169 ? -7.688 8.711 -7.914 1 83.94 169 ARG B O 1
ATOM 5710 N N . ASP B 1 170 ? -5.504 8.664 -8.273 1 89.38 170 ASP B N 1
ATOM 5711 C CA . ASP B 1 170 ? -5.324 7.285 -7.82 1 89.38 170 ASP B CA 1
ATOM 5712 C C . ASP B 1 170 ? -5.516 7.176 -6.309 1 89.38 170 ASP B C 1
ATOM 5714 O O . ASP B 1 170 ? -5.574 6.07 -5.766 1 89.38 170 ASP B O 1
ATOM 5718 N N . ALA B 1 171 ? -5.648 8.359 -5.641 1 90.81 171 ALA B N 1
ATOM 5719 C CA . ALA B 1 171 ? -5.832 8.344 -4.191 1 90.81 171 ALA B CA 1
ATOM 5720 C C . ALA B 1 171 ? -7.195 8.914 -3.809 1 90.81 171 ALA B C 1
ATOM 5722 O O . ALA B 1 171 ? -7.41 9.305 -2.656 1 90.81 171 ALA B O 1
ATOM 5723 N N . ARG B 1 172 ? -8.086 8.961 -4.723 1 90 172 ARG B N 1
ATOM 5724 C CA . ARG B 1 172 ? -9.398 9.523 -4.449 1 90 172 ARG B CA 1
ATOM 5725 C C . ARG B 1 172 ? -10.383 8.445 -4.008 1 90 172 ARG B C 1
ATOM 5727 O O . ARG B 1 172 ? -10.195 7.27 -4.324 1 90 172 ARG B O 1
ATOM 5734 N N . ALA B 1 173 ? -11.305 8.805 -3.281 1 93.44 173 ALA B N 1
ATOM 5735 C CA . ALA B 1 173 ? -12.469 8.023 -2.885 1 93.44 173 ALA B CA 1
ATOM 5736 C C . ALA B 1 173 ? -13.695 8.914 -2.689 1 93.44 173 ALA B C 1
ATOM 5738 O O . ALA B 1 173 ? -13.562 10.094 -2.355 1 93.44 173 ALA B O 1
ATOM 5739 N N . PRO B 1 174 ? -14.852 8.375 -2.863 1 92.75 174 PRO B N 1
ATOM 5740 C CA . PRO B 1 174 ? -16.062 9.211 -2.809 1 92.75 174 PRO B CA 1
ATOM 5741 C C . PRO B 1 174 ? -16.25 9.875 -1.448 1 92.75 174 PRO B C 1
ATOM 5743 O O . PRO B 1 174 ? -16.828 10.961 -1.365 1 92.75 174 PRO B O 1
ATOM 5746 N N . PHE B 1 175 ? -15.758 9.25 -0.411 1 95.12 175 PHE B N 1
ATOM 5747 C CA . PHE B 1 175 ? -16.016 9.773 0.926 1 95.12 175 PHE B CA 1
ATOM 5748 C C . PHE B 1 175 ? -14.883 10.672 1.389 1 95.12 175 PHE B C 1
ATOM 5750 O O . PHE B 1 175 ? -14.906 11.18 2.514 1 95.12 175 PHE B O 1
ATOM 5757 N N . ILE B 1 176 ? -13.891 10.875 0.553 1 93.75 176 ILE B N 1
ATOM 5758 C CA . ILE B 1 176 ? -12.797 11.805 0.825 1 93.75 176 ILE B CA 1
ATOM 5759 C C . ILE B 1 176 ? -13.094 13.156 0.186 1 93.75 176 ILE B C 1
ATOM 5761 O O . ILE B 1 176 ? -13.461 13.227 -0.991 1 93.75 176 ILE B O 1
ATOM 5765 N N . THR B 1 177 ? -12.898 14.188 0.923 1 89.5 177 THR B N 1
ATOM 5766 C CA . THR B 1 177 ? -13.195 15.516 0.415 1 89.5 177 THR B CA 1
ATOM 5767 C C . THR B 1 177 ? -12.008 16.078 -0.357 1 89.5 177 THR B C 1
ATOM 5769 O O . THR B 1 177 ? -10.891 15.57 -0.252 1 89.5 177 THR B O 1
ATOM 5772 N N . PHE B 1 178 ? -12.312 17.062 -1.056 1 79.31 178 PHE B N 1
ATOM 5773 C CA . PHE B 1 178 ? -11.258 17.75 -1.803 1 79.31 178 PHE B CA 1
ATOM 5774 C C . PHE B 1 178 ? -10.57 18.797 -0.937 1 79.31 178 PHE B C 1
ATOM 5776 O O . PHE B 1 178 ? -11.219 19.688 -0.398 1 79.31 178 PHE B O 1
ATOM 5783 N N . TYR B 1 179 ? -9.297 18.734 -0.655 1 65.88 179 TYR B N 1
ATOM 5784 C CA . TYR B 1 179 ? -8.469 19.516 0.256 1 65.88 179 TYR B CA 1
ATOM 5785 C C . TYR B 1 179 ? -8.727 21.016 0.09 1 65.88 179 TYR B C 1
ATOM 5787 O O . TYR B 1 179 ? -8.703 21.766 1.065 1 65.88 179 TYR B O 1
ATOM 5795 N N . HIS B 1 180 ? -9.094 21.438 -0.988 1 63.06 180 HIS B N 1
ATOM 5796 C CA . HIS B 1 180 ? -9.164 22.875 -1.221 1 63.06 180 HIS B CA 1
ATOM 5797 C C . HIS B 1 180 ? -10.594 23.391 -1.044 1 63.06 180 HIS B C 1
ATOM 5799 O O . HIS B 1 180 ? -10.812 24.594 -0.959 1 63.06 180 HIS B O 1
ATOM 5805 N N . LEU B 1 181 ? -11.352 22.453 -0.65 1 66.31 181 LEU B N 1
ATOM 5806 C CA . LEU B 1 181 ? -12.734 22.922 -0.676 1 66.31 181 LEU B CA 1
ATOM 5807 C C . LEU B 1 181 ? -13.328 22.938 0.729 1 66.31 181 LEU B C 1
ATOM 5809 O O . LEU B 1 181 ? -14.219 23.734 1.021 1 66.31 181 LEU B O 1
ATOM 5813 N N . THR B 1 182 ? -12.828 22.031 1.479 1 74.38 182 THR B N 1
ATOM 5814 C CA . THR B 1 182 ? -13.422 21.891 2.805 1 74.38 182 THR B CA 1
ATOM 5815 C C . THR B 1 182 ? -12.352 21.578 3.848 1 74.38 182 THR B C 1
ATOM 5817 O O . THR B 1 182 ? -11.25 21.156 3.502 1 74.38 182 THR B O 1
ATOM 5820 N N . ASP B 1 183 ? -12.766 21.844 5.055 1 78.88 183 ASP B N 1
ATOM 5821 C CA . ASP B 1 183 ? -11.836 21.625 6.156 1 78.88 183 ASP B CA 1
ATOM 5822 C C . ASP B 1 183 ? -11.836 20.156 6.586 1 78.88 183 ASP B C 1
ATOM 5824 O O . ASP B 1 183 ? -10.797 19.625 6.98 1 78.88 183 ASP B O 1
ATOM 5828 N N . GLN B 1 184 ? -13.008 19.578 6.406 1 86.69 184 GLN B N 1
ATOM 5829 C CA . GLN B 1 184 ? -13.102 18.188 6.84 1 86.69 184 GLN B CA 1
ATOM 5830 C C . GLN B 1 184 ? -12.523 17.25 5.789 1 86.69 184 GLN B C 1
ATOM 5832 O O . GLN B 1 184 ? -12.844 17.359 4.602 1 86.69 184 GLN B O 1
ATOM 5837 N N . PRO B 1 185 ? -11.773 16.312 6.258 1 91.44 185 PRO B N 1
ATOM 5838 C CA . PRO B 1 185 ? -11.094 15.438 5.293 1 91.44 185 PRO B CA 1
ATOM 5839 C C . PRO B 1 185 ? -12.039 14.406 4.672 1 91.44 185 PRO B C 1
ATOM 5841 O O . PRO B 1 185 ? -11.734 13.844 3.617 1 91.44 185 PRO B O 1
ATOM 5844 N N . THR B 1 186 ? -13.219 14.094 5.328 1 94.12 186 THR B N 1
ATOM 5845 C CA . THR B 1 186 ? -14.172 13.109 4.82 1 94.12 186 THR B CA 1
ATOM 5846 C C . THR B 1 186 ? -15.594 13.664 4.867 1 94.12 186 THR B C 1
ATOM 5848 O O . THR B 1 186 ? -15.836 14.719 5.449 1 94.12 186 THR B O 1
ATOM 5851 N N . THR B 1 187 ? -16.5 12.914 4.348 1 94.44 187 THR B N 1
ATOM 5852 C CA . THR B 1 187 ? -17.891 13.344 4.297 1 94.44 187 THR B CA 1
ATOM 5853 C C . THR B 1 187 ? -18.656 12.844 5.52 1 94.44 187 THR B C 1
ATOM 5855 O O . THR B 1 187 ? -19.859 13.055 5.629 1 94.44 187 THR B O 1
ATOM 5858 N N . LEU B 1 188 ? -17.969 12.18 6.406 1 93.69 188 LEU B N 1
ATOM 5859 C CA . LEU B 1 188 ? -18.609 11.523 7.547 1 93.69 188 LEU B CA 1
ATOM 5860 C C . LEU B 1 188 ? -19.531 12.492 8.281 1 93.69 188 LEU B C 1
ATOM 5862 O O . LEU B 1 188 ? -20.672 12.156 8.602 1 93.69 188 LEU B O 1
ATOM 5866 N N . TYR B 1 189 ? -19.125 13.781 8.414 1 88.81 189 TYR B N 1
ATOM 5867 C CA . TYR B 1 189 ? -19.906 14.711 9.219 1 88.81 189 TYR B CA 1
ATOM 5868 C C . TYR B 1 189 ? -20.547 15.781 8.352 1 88.81 189 TYR B C 1
ATOM 5870 O O . TYR B 1 189 ? -21.062 16.781 8.859 1 88.81 189 TYR B O 1
ATOM 5878 N N . GLN B 1 190 ? -20.516 15.594 7.156 1 92.75 190 GLN B N 1
ATOM 5879 C CA . GLN B 1 190 ? -21.125 16.562 6.254 1 92.75 190 GLN B CA 1
ATOM 5880 C C . GLN B 1 190 ? -22.594 16.25 6.02 1 92.75 190 GLN B C 1
ATOM 5882 O O . GLN B 1 190 ? -22.984 15.086 5.91 1 92.75 190 GLN B O 1
ATOM 5887 N N . SER B 1 191 ? -23.328 17.312 5.918 1 94.31 191 SER B N 1
ATOM 5888 C CA . SER B 1 191 ? -24.734 17.172 5.574 1 94.31 191 SER B CA 1
ATOM 5889 C C . SER B 1 191 ? -24.922 16.938 4.078 1 94.31 191 SER B C 1
ATOM 5891 O O . SER B 1 191 ? -23.984 17.125 3.295 1 94.31 191 SER B O 1
ATOM 5893 N N . PHE B 1 192 ? -26.141 16.484 3.725 1 95.88 192 PHE B N 1
ATOM 5894 C CA . PHE B 1 192 ? -26.484 16.312 2.318 1 95.88 192 PHE B CA 1
ATOM 5895 C C . PHE B 1 192 ? -26.297 17.625 1.555 1 95.88 192 PHE B C 1
ATOM 5897 O O . PHE B 1 192 ? -25.688 17.641 0.48 1 95.88 192 PHE B O 1
ATOM 5904 N N . GLY B 1 193 ? -26.812 18.703 2.115 1 95.06 193 GLY B N 1
ATOM 5905 C CA . GLY B 1 193 ? -26.719 20 1.475 1 95.06 193 GLY B CA 1
ATOM 5906 C C . GLY B 1 193 ? -25.297 20.453 1.229 1 95.06 193 GLY B C 1
ATOM 5907 O O . GLY B 1 193 ? -24.984 21 0.167 1 95.06 193 GLY B O 1
ATOM 5908 N N . GLN B 1 194 ? -24.453 20.219 2.16 1 93.31 194 GLN B N 1
ATOM 5909 C CA . GLN B 1 194 ? -23.047 20.609 2.027 1 93.31 194 GLN B CA 1
ATOM 5910 C C . GLN B 1 194 ? -22.359 19.797 0.922 1 93.31 194 GLN B C 1
ATOM 5912 O O . GLN B 1 194 ? -21.625 20.359 0.112 1 93.31 194 GLN B O 1
ATOM 5917 N N . ARG B 1 195 ? -22.594 18.484 0.922 1 94.38 195 ARG B N 1
ATOM 5918 C CA . ARG B 1 195 ? -22 17.625 -0.094 1 94.38 195 ARG B CA 1
ATOM 5919 C C . ARG B 1 195 ? -22.484 18 -1.488 1 94.38 195 ARG B C 1
ATOM 5921 O O . ARG B 1 195 ? -21.703 18.031 -2.441 1 94.38 195 ARG B O 1
ATOM 5928 N N . PHE B 1 196 ? -23.797 18.25 -1.581 1 94.88 196 PHE B N 1
ATOM 5929 C CA . PHE B 1 196 ? -24.375 18.672 -2.852 1 94.88 196 PHE B CA 1
ATOM 5930 C C . PHE B 1 196 ? -23.75 19.969 -3.332 1 94.88 196 PHE B C 1
ATOM 5932 O O . PHE B 1 196 ? -23.375 20.094 -4.5 1 94.88 196 PHE B O 1
ATOM 5939 N N . TYR B 1 197 ? -23.656 20.922 -2.443 1 93.19 197 TYR B N 1
ATOM 5940 C CA . TYR B 1 197 ? -23.078 22.219 -2.758 1 93.19 197 TYR B CA 1
ATOM 5941 C C . TYR B 1 197 ? -21.641 22.078 -3.225 1 93.19 197 TYR B C 1
ATOM 5943 O O . TYR B 1 197 ? -21.234 22.672 -4.23 1 93.19 197 TYR B O 1
ATOM 5951 N N . GLU B 1 198 ? -20.828 21.312 -2.531 1 90.69 198 GLU B N 1
ATOM 5952 C CA . GLU B 1 198 ? -19.406 21.141 -2.85 1 90.69 198 GLU B CA 1
ATOM 5953 C C . GLU B 1 198 ? -19.234 20.453 -4.203 1 90.69 198 GLU B C 1
ATOM 5955 O O . GLU B 1 198 ? -18.391 20.859 -5 1 90.69 198 GLU B O 1
ATOM 5960 N N . ARG B 1 199 ? -20.047 19.484 -4.469 1 91.44 199 ARG B N 1
ATOM 5961 C CA . ARG B 1 199 ? -19.875 18.656 -5.652 1 91.44 199 ARG B CA 1
ATOM 5962 C C . ARG B 1 199 ? -20.406 19.344 -6.898 1 91.44 199 ARG B C 1
ATOM 5964 O O . ARG B 1 199 ? -19.812 19.266 -7.969 1 91.44 199 ARG B O 1
ATOM 5971 N N . TYR B 1 200 ? -21.531 20.047 -6.754 1 93.19 200 TYR B N 1
ATOM 5972 C CA . TYR B 1 200 ? -22.203 20.484 -7.977 1 93.19 200 TYR B CA 1
ATOM 5973 C C . TYR B 1 200 ? -22.203 22 -8.086 1 93.19 200 TYR B C 1
ATOM 5975 O O . TYR B 1 200 ? -22.609 22.562 -9.109 1 93.19 200 TYR B O 1
ATOM 5983 N N . ILE B 1 201 ? -21.734 22.672 -7.082 1 91.25 201 ILE B N 1
ATOM 5984 C CA . ILE B 1 201 ? -21.641 24.125 -7.168 1 91.25 201 ILE B CA 1
ATOM 5985 C C . ILE B 1 201 ? -20.188 24.562 -7.023 1 91.25 201 ILE B C 1
ATOM 5987 O O . ILE B 1 201 ? -19.625 25.219 -7.91 1 91.25 201 ILE B O 1
ATOM 5991 N N . LEU B 1 202 ? -19.547 24.156 -5.938 1 89.19 202 LEU B N 1
ATOM 5992 C CA . LEU B 1 202 ? -18.203 24.641 -5.629 1 89.19 202 LEU B CA 1
ATOM 5993 C C . LEU B 1 202 ? -17.188 24.047 -6.605 1 89.19 202 LEU B C 1
ATOM 5995 O O . LEU B 1 202 ? -16.281 24.75 -7.047 1 89.19 202 LEU B O 1
ATOM 5999 N N . LEU B 1 203 ? -17.281 22.766 -6.891 1 87.75 203 LEU B N 1
ATOM 6000 C CA . LEU B 1 203 ? -16.297 22.109 -7.758 1 87.75 203 LEU B CA 1
ATOM 6001 C C . LEU B 1 203 ? -16.312 22.734 -9.148 1 87.75 203 LEU B C 1
ATOM 6003 O O . LEU B 1 203 ? -15.266 23.094 -9.68 1 87.75 203 LEU B O 1
ATOM 6007 N N . PRO B 1 204 ? -17.469 22.859 -9.797 1 88.5 204 PRO B N 1
ATOM 6008 C CA . PRO B 1 204 ? -17.469 23.547 -11.094 1 88.5 204 PRO B CA 1
ATOM 6009 C C . PRO B 1 204 ? -16.953 24.984 -11.008 1 88.5 204 PRO B C 1
ATOM 6011 O O . PRO B 1 204 ? -16.281 25.453 -11.938 1 88.5 204 PRO B O 1
ATOM 6014 N N . LYS B 1 205 ? -17.25 25.625 -9.938 1 87.69 205 LYS B N 1
ATOM 6015 C CA . LYS B 1 205 ? -16.703 26.969 -9.734 1 87.69 205 LYS B CA 1
ATOM 6016 C C . LYS B 1 205 ? -15.18 26.953 -9.672 1 87.69 205 LYS B C 1
ATOM 6018 O O . LYS B 1 205 ? -14.523 27.828 -10.227 1 87.69 205 LYS B O 1
ATOM 6023 N N . PHE B 1 206 ? -14.656 26.031 -9 1 86.62 206 PHE B N 1
ATOM 6024 C CA . PHE B 1 206 ? -13.211 25.844 -8.898 1 86.62 206 PHE B CA 1
ATOM 6025 C C . PHE B 1 206 ? -12.594 25.609 -10.273 1 86.62 206 PHE B C 1
ATOM 6027 O O . PHE B 1 206 ? -11.586 26.234 -10.625 1 86.62 206 PHE B O 1
ATOM 6034 N N . ILE B 1 207 ? -13.211 24.766 -11.047 1 87.06 207 ILE B N 1
ATOM 6035 C CA . ILE B 1 207 ? -12.711 24.422 -12.375 1 87.06 207 ILE B CA 1
ATOM 6036 C C . ILE B 1 207 ? -12.727 25.672 -13.266 1 87.06 207 ILE B C 1
ATOM 6038 O O . ILE B 1 207 ? -11.758 25.938 -13.977 1 87.06 207 ILE B O 1
ATOM 6042 N N . TYR B 1 208 ? -13.781 26.406 -13.109 1 89.06 208 TYR B N 1
ATOM 6043 C CA . TYR B 1 208 ? -13.914 27.625 -13.898 1 89.06 208 TYR B CA 1
ATOM 6044 C C . TYR B 1 208 ? -12.852 28.641 -13.5 1 89.06 208 TYR B C 1
ATOM 6046 O O . TYR B 1 208 ? -12.258 29.297 -14.359 1 89.06 208 TYR B O 1
ATOM 6054 N N . ARG B 1 209 ? -12.602 28.734 -12.242 1 88 209 ARG B N 1
ATOM 6055 C CA . ARG B 1 209 ? -11.656 29.719 -11.719 1 88 209 ARG B CA 1
ATOM 6056 C C . ARG B 1 209 ? -10.227 29.391 -12.141 1 88 209 ARG B C 1
ATOM 6058 O O . ARG B 1 209 ? -9.406 30.281 -12.352 1 88 209 ARG B O 1
ATOM 6065 N N . TYR B 1 210 ? -9.953 28.125 -12.344 1 89.31 210 TYR B N 1
ATOM 6066 C CA . TYR B 1 210 ? -8.586 27.703 -12.648 1 89.31 210 TYR B CA 1
ATOM 6067 C C . TYR B 1 210 ? -8.406 27.484 -14.148 1 89.31 210 TYR B C 1
ATOM 6069 O O . TYR B 1 210 ? -7.312 27.141 -14.602 1 89.31 210 TYR B O 1
ATOM 6077 N N . PHE B 1 211 ? -9.453 27.766 -14.883 1 90.5 211 PHE B N 1
ATOM 6078 C CA . PHE B 1 211 ? -9.414 27.578 -16.328 1 90.5 211 PHE B CA 1
ATOM 6079 C C . PHE B 1 211 ? -8.328 28.453 -16.953 1 90.5 211 PHE B C 1
ATOM 6081 O O . PHE B 1 211 ? -7.586 28 -17.828 1 90.5 211 PHE B O 1
ATOM 6088 N N . PRO B 1 212 ? -8.141 29.688 -16.484 1 91.38 212 PRO B N 1
ATOM 6089 C CA . PRO B 1 212 ? -7.066 30.516 -17.047 1 91.38 212 PRO B CA 1
ATOM 6090 C C . PRO B 1 212 ? -5.68 29.938 -16.797 1 91.38 212 PRO B C 1
ATOM 6092 O O . PRO B 1 212 ? -4.77 30.109 -17.609 1 91.38 212 PRO B O 1
ATOM 6095 N N . VAL B 1 213 ? -5.508 29.344 -15.695 1 91.12 213 VAL B N 1
ATOM 6096 C CA . VAL B 1 213 ? -4.23 28.719 -15.383 1 91.12 213 VAL B CA 1
ATOM 6097 C C . VAL B 1 213 ? -3.969 27.578 -16.375 1 91.12 213 VAL B C 1
ATOM 6099 O O . VAL B 1 213 ? -2.857 27.438 -16.891 1 91.12 213 VAL B O 1
ATOM 6102 N N . ALA B 1 214 ? -4.988 26.766 -16.625 1 89.88 214 ALA B N 1
ATOM 6103 C CA . ALA B 1 214 ? -4.871 25.688 -17.594 1 89.88 214 ALA B CA 1
ATOM 6104 C C . ALA B 1 214 ? -4.52 26.219 -18.984 1 89.88 214 ALA B C 1
ATOM 6106 O O . ALA B 1 214 ? -3.711 25.625 -19.703 1 89.88 214 ALA B O 1
ATOM 6107 N N . MET B 1 215 ? -5.109 27.312 -19.312 1 91.5 215 MET B N 1
ATOM 6108 C CA . MET B 1 215 ? -4.844 27.938 -20.625 1 91.5 215 MET B CA 1
ATOM 6109 C C . MET B 1 215 ? -3.416 28.469 -20.688 1 91.5 215 MET B C 1
ATOM 6111 O O . MET B 1 215 ? -2.771 28.391 -21.734 1 91.5 215 MET B O 1
ATOM 6115 N N . ALA B 1 216 ? -2.977 28.984 -19.562 1 92.81 216 ALA B N 1
ATOM 6116 C CA . ALA B 1 216 ? -1.6 29.469 -19.516 1 92.81 216 ALA B CA 1
ATOM 6117 C C . ALA B 1 216 ? -0.607 28.328 -19.688 1 92.81 216 ALA B C 1
ATOM 6119 O O . ALA B 1 216 ? 0.409 28.484 -20.375 1 92.81 216 ALA B O 1
ATOM 6120 N N . ILE B 1 217 ? -0.872 27.25 -19.094 1 91.5 217 ILE B N 1
ATOM 6121 C CA . ILE B 1 217 ? -0.021 26.062 -19.234 1 91.5 217 ILE B CA 1
ATOM 6122 C C . ILE B 1 217 ? -0.012 25.594 -20.672 1 91.5 217 ILE B C 1
ATOM 6124 O O . ILE B 1 217 ? 1.051 25.328 -21.25 1 91.5 217 ILE B O 1
ATOM 6128 N N . LYS B 1 218 ? -1.185 25.484 -21.266 1 91.12 218 LYS B N 1
ATOM 6129 C CA . LYS B 1 218 ? -1.303 25.062 -22.656 1 91.12 218 LYS B CA 1
ATOM 6130 C C . LYS B 1 218 ? -0.511 25.984 -23.578 1 91.12 218 LYS B C 1
ATOM 6132 O O . LYS B 1 218 ? 0.211 25.531 -24.453 1 91.12 218 LYS B O 1
ATOM 6137 N N . LYS B 1 219 ? -0.672 27.234 -23.375 1 93.12 219 LYS B N 1
ATOM 6138 C CA . LYS B 1 219 ? 0.026 28.234 -24.188 1 93.12 219 LYS B CA 1
ATOM 6139 C C . LYS B 1 219 ? 1.538 28.109 -24.031 1 93.12 219 LYS B C 1
ATOM 6141 O O . LYS B 1 219 ? 2.277 28.141 -25.016 1 93.12 219 LYS B O 1
ATOM 6146 N N . ALA B 1 220 ? 1.983 28.031 -22.766 1 93.25 220 ALA B N 1
ATOM 6147 C CA . ALA B 1 220 ? 3.412 27.891 -22.5 1 93.25 220 ALA B CA 1
ATOM 6148 C C . ALA B 1 220 ? 3.986 26.672 -23.219 1 93.25 220 ALA B C 1
ATOM 6150 O O . ALA B 1 220 ? 5.078 26.719 -23.781 1 93.25 220 ALA B O 1
ATOM 6151 N N . ARG B 1 221 ? 3.297 25.578 -23.203 1 92.94 221 ARG B N 1
ATOM 6152 C CA . ARG B 1 221 ? 3.717 24.344 -23.859 1 92.94 221 ARG B CA 1
ATOM 6153 C C . ARG B 1 221 ? 3.771 24.531 -25.375 1 92.94 221 ARG B C 1
ATOM 6155 O O . ARG B 1 221 ? 4.738 24.109 -26.016 1 92.94 221 ARG B O 1
ATOM 6162 N N . GLN B 1 222 ? 2.754 25.125 -25.891 1 92.31 222 GLN B N 1
ATOM 6163 C CA . GLN B 1 222 ? 2.662 25.328 -27.328 1 92.31 222 GLN B CA 1
ATOM 6164 C C . GLN B 1 222 ? 3.793 26.219 -27.828 1 92.31 222 GLN B C 1
ATOM 6166 O O . GLN B 1 222 ? 4.328 26 -28.922 1 92.31 222 GLN B O 1
ATOM 6171 N N . GLU B 1 223 ? 4.141 27.109 -27.078 1 94.44 223 GLU B N 1
ATOM 6172 C CA . GLU B 1 223 ? 5.18 28.062 -27.469 1 94.44 223 GLU B CA 1
ATOM 6173 C C . GLU B 1 223 ? 6.516 27.359 -27.688 1 94.44 223 GLU B C 1
ATOM 6175 O O . GLU B 1 223 ? 7.344 27.812 -28.484 1 94.44 223 GLU B O 1
ATOM 6180 N N . ILE B 1 224 ? 6.707 26.328 -26.938 1 94.38 224 ILE B N 1
ATOM 6181 C CA . ILE B 1 224 ? 8 25.656 -27.062 1 94.38 224 ILE B CA 1
ATOM 6182 C C . ILE B 1 224 ? 7.812 24.25 -27.609 1 94.38 224 ILE B C 1
ATOM 6184 O O . ILE B 1 224 ? 8.672 23.391 -27.422 1 94.38 224 ILE B O 1
ATOM 6188 N N . ASP B 1 225 ? 6.633 23.859 -28.125 1 91.88 225 ASP B N 1
ATOM 6189 C CA . ASP B 1 225 ? 6.293 22.641 -28.859 1 91.88 225 ASP B CA 1
ATOM 6190 C C . ASP B 1 225 ? 6.352 21.422 -27.938 1 91.88 225 ASP B C 1
ATOM 6192 O O . ASP B 1 225 ? 6.93 20.391 -28.312 1 91.88 225 ASP B O 1
ATOM 6196 N N . VAL B 1 226 ? 5.988 21.672 -26.781 1 89.25 226 VAL B N 1
ATOM 6197 C CA . VAL B 1 226 ? 5.805 20.531 -25.875 1 89.25 226 VAL B CA 1
ATOM 6198 C C . VAL B 1 226 ? 4.434 19.891 -26.125 1 89.25 226 VAL B C 1
ATOM 6200 O O . VAL B 1 226 ? 3.418 20.594 -26.141 1 89.25 226 VAL B O 1
ATOM 6203 N N . GLN B 1 227 ? 4.465 18.578 -26.562 1 76.31 227 GLN B N 1
ATOM 6204 C CA . GLN B 1 227 ? 3.221 17.891 -26.891 1 76.31 227 GLN B CA 1
ATOM 6205 C C . GLN B 1 227 ? 2.25 17.906 -25.703 1 76.31 227 GLN B C 1
ATOM 6207 O O . GLN B 1 227 ? 2.664 17.812 -24.547 1 76.31 227 GLN B O 1
ATOM 6212 N N . GLY B 1 228 ? 0.987 18.266 -26.094 1 63.78 228 GLY B N 1
ATOM 6213 C CA . GLY B 1 228 ? -0.065 18.438 -25.094 1 63.78 228 GLY B CA 1
ATOM 6214 C C . GLY B 1 228 ? -0.205 17.234 -24.172 1 63.78 228 GLY B C 1
ATOM 6215 O O . GLY B 1 228 ? 0.021 16.094 -24.594 1 63.78 228 GLY B O 1
ATOM 6216 N N . PHE B 1 229 ? -0.008 17.516 -22.922 1 61.75 229 PHE B N 1
ATOM 6217 C CA . PHE B 1 229 ? -0.221 16.5 -21.891 1 61.75 229 PHE B CA 1
ATOM 6218 C C . PHE B 1 229 ? -1.684 16.469 -21.469 1 61.75 229 PHE B C 1
ATOM 6220 O O . PHE B 1 229 ? -2.338 17.5 -21.391 1 61.75 229 PHE B O 1
ATOM 6227 N N . ASP B 1 230 ? -2.242 15.242 -21.562 1 61.22 230 ASP B N 1
ATOM 6228 C CA . ASP B 1 230 ? -3.545 15.055 -20.938 1 61.22 230 ASP B CA 1
ATOM 6229 C C . ASP B 1 230 ? -3.492 15.414 -19.453 1 61.22 230 ASP B C 1
ATOM 6231 O O . ASP B 1 230 ? -2.83 14.734 -18.672 1 61.22 230 ASP B O 1
ATOM 6235 N N . PRO B 1 231 ? -3.912 16.703 -19.172 1 58.06 231 PRO B N 1
ATOM 6236 C CA . PRO B 1 231 ? -3.887 17.094 -17.766 1 58.06 231 PRO B CA 1
ATOM 6237 C C . PRO B 1 231 ? -4.402 16 -16.828 1 58.06 231 PRO B C 1
ATOM 6239 O O . PRO B 1 231 ? -4 15.938 -15.672 1 58.06 231 PRO B O 1
ATOM 6242 N N . LEU B 1 232 ? -5.246 15.18 -17.422 1 56.69 232 LEU B N 1
ATOM 6243 C CA . LEU B 1 232 ? -5.82 14.109 -16.609 1 56.69 232 LEU B CA 1
ATOM 6244 C C . LEU B 1 232 ? -4.91 12.891 -16.578 1 56.69 232 LEU B C 1
ATOM 6246 O O . LEU B 1 232 ? -5.078 12 -15.75 1 56.69 232 LEU B O 1
ATOM 6250 N N . ALA B 1 233 ? -3.869 12.961 -17.422 1 63.31 233 ALA B N 1
ATOM 6251 C CA . ALA B 1 233 ? -3.064 11.75 -17.531 1 63.31 233 ALA B CA 1
ATOM 6252 C C . ALA B 1 233 ? -1.659 11.969 -16.984 1 63.31 233 ALA B C 1
ATOM 6254 O O . ALA B 1 233 ? -0.777 11.125 -17.172 1 63.31 233 ALA B O 1
ATOM 6255 N N . ARG B 1 234 ? -1.429 13.148 -16.375 1 64.56 234 ARG B N 1
ATOM 6256 C CA . ARG B 1 234 ? -0.083 13.438 -15.883 1 64.56 234 ARG B CA 1
ATOM 6257 C C . ARG B 1 234 ? 0.385 12.375 -14.898 1 64.56 234 ARG B C 1
ATOM 6259 O O . ARG B 1 234 ? 1.579 12.086 -14.812 1 64.56 234 ARG B O 1
ATOM 6266 N N . ASP B 1 235 ? -0.553 11.758 -14.352 1 72.19 235 ASP B N 1
ATOM 6267 C CA . ASP B 1 235 ? -0.12 10.875 -13.266 1 72.19 235 ASP B CA 1
ATOM 6268 C C . ASP B 1 235 ? -0.261 9.406 -13.664 1 72.19 235 ASP B C 1
ATOM 6270 O O . ASP B 1 235 ? -0.156 8.523 -12.812 1 72.19 235 ASP B O 1
ATOM 6274 N N . SER B 1 236 ? -0.38 9.367 -15 1 81.5 236 SER B N 1
ATOM 6275 C CA . SER B 1 236 ? -0.409 7.992 -15.477 1 81.5 236 SER B CA 1
ATOM 6276 C C . SER B 1 236 ? 0.995 7.402 -15.547 1 81.5 236 SER B C 1
ATOM 6278 O O . SER B 1 236 ? 1.945 8.086 -15.93 1 81.5 236 SER B O 1
ATOM 6280 N N . ASN B 1 237 ? 1.257 6.242 -15.078 1 89.5 237 ASN B N 1
ATOM 6281 C CA . ASN B 1 237 ? 2.514 5.504 -15.156 1 89.5 237 ASN B CA 1
ATOM 6282 C C . ASN B 1 237 ? 3.619 6.199 -14.367 1 89.5 237 ASN B C 1
ATOM 6284 O O . ASN B 1 237 ? 4.773 6.23 -14.797 1 89.5 237 ASN B O 1
ATOM 6288 N N . VAL B 1 238 ? 3.234 7.008 -13.367 1 93.69 238 VAL B N 1
ATOM 6289 C CA . VAL B 1 238 ? 4.172 7.699 -12.492 1 93.69 238 VAL B CA 1
ATOM 6290 C C . VAL B 1 238 ? 3.834 7.402 -11.039 1 93.69 238 VAL B C 1
ATOM 6292 O O . VAL B 1 238 ? 2.676 7.512 -10.625 1 93.69 238 VAL B O 1
ATOM 6295 N N . ILE B 1 239 ? 4.816 6.988 -10.305 1 96.19 239 ILE B N 1
ATOM 6296 C CA . ILE B 1 239 ? 4.598 6.75 -8.883 1 96.19 239 ILE B CA 1
ATOM 6297 C C . ILE B 1 239 ? 4.449 8.086 -8.148 1 96.19 239 ILE B C 1
ATOM 6299 O O . ILE B 1 239 ? 5.203 9.023 -8.398 1 96.19 239 ILE B O 1
ATOM 6303 N N . LYS B 1 240 ? 3.398 8.18 -7.371 1 96.31 240 LYS B N 1
ATOM 6304 C CA . LYS B 1 240 ? 3.217 9.305 -6.457 1 96.31 240 LYS B CA 1
ATOM 6305 C C . LYS B 1 240 ? 3.713 8.961 -5.055 1 96.31 240 LYS B C 1
ATOM 6307 O O . LYS B 1 240 ? 3.115 8.133 -4.367 1 96.31 240 LYS B O 1
ATOM 6312 N N . MET B 1 241 ? 4.75 9.555 -4.668 1 96.75 241 MET B N 1
ATOM 6313 C CA . MET B 1 241 ? 5.309 9.375 -3.33 1 96.75 241 MET B CA 1
ATOM 6314 C C . MET B 1 241 ? 4.797 10.453 -2.377 1 96.75 241 MET B C 1
ATOM 6316 O O . MET B 1 241 ? 5.02 11.641 -2.6 1 96.75 241 MET B O 1
ATOM 6320 N N . ILE B 1 242 ? 4.133 10.023 -1.349 1 96.31 242 ILE B N 1
ATOM 6321 C CA . ILE B 1 242 ? 3.463 10.969 -0.457 1 96.31 242 ILE B CA 1
ATOM 6322 C C . ILE B 1 242 ? 4.121 10.93 0.92 1 96.31 242 ILE B C 1
ATOM 6324 O O . ILE B 1 242 ? 4.238 9.867 1.532 1 96.31 242 ILE B O 1
ATOM 6328 N N . ASN B 1 243 ? 4.555 12.078 1.373 1 96.44 243 ASN B N 1
ATOM 6329 C CA . ASN B 1 243 ? 5.121 12.18 2.715 1 96.44 243 ASN B CA 1
ATOM 6330 C C . ASN B 1 243 ? 4.031 12.227 3.781 1 96.44 243 ASN B C 1
ATOM 6332 O O . ASN B 1 243 ? 3.896 13.227 4.492 1 96.44 243 ASN B O 1
ATOM 6336 N N . SER B 1 244 ? 3.322 11.219 3.916 1 95.69 244 SER B N 1
ATOM 6337 C CA . SER B 1 244 ? 2.23 11.055 4.871 1 95.69 244 SER B CA 1
ATOM 6338 C C . SER B 1 244 ? 2.023 9.586 5.223 1 95.69 244 SER B C 1
ATOM 6340 O O . SER B 1 244 ? 2.848 8.734 4.879 1 95.69 244 SER B O 1
ATOM 6342 N N . PHE B 1 245 ? 1.095 9.281 6.086 1 96.06 245 PHE B N 1
ATOM 6343 C CA . PHE B 1 245 ? 0.793 7.93 6.551 1 96.06 245 PHE B CA 1
ATOM 6344 C C . PHE B 1 245 ? -0.652 7.832 7.023 1 96.06 245 PHE B C 1
ATOM 6346 O O . PHE B 1 245 ? -1.312 8.852 7.238 1 96.06 245 PHE B O 1
ATOM 6353 N N . TRP B 1 246 ? -1.134 6.586 7.082 1 95.19 246 TRP B N 1
ATOM 6354 C CA . TRP B 1 246 ? -2.432 6.383 7.715 1 95.19 246 TRP B CA 1
ATOM 6355 C C . TRP B 1 246 ? -2.375 6.727 9.203 1 95.19 246 TRP B C 1
ATOM 6357 O O . TRP B 1 246 ? -1.68 6.059 9.969 1 95.19 246 TRP B O 1
ATOM 6367 N N . GLY B 1 247 ? -2.93 7.57 9.695 1 92.12 247 GLY B N 1
ATOM 6368 C CA . GLY B 1 247 ? -2.922 8.234 10.984 1 92.12 247 GLY B CA 1
ATOM 6369 C C . GLY B 1 247 ? -2.998 9.742 10.891 1 92.12 247 GLY B C 1
ATOM 6370 O O . GLY B 1 247 ? -3.584 10.398 11.75 1 92.12 247 GLY B O 1
ATOM 6371 N N . MET B 1 248 ? -2.387 10.156 9.766 1 93.94 248 MET B N 1
ATOM 6372 C CA . MET B 1 248 ? -2.443 11.586 9.484 1 93.94 248 MET B CA 1
ATOM 6373 C C . MET B 1 248 ? -3.424 11.875 8.352 1 93.94 248 MET B C 1
ATOM 6375 O O . MET B 1 248 ? -4.055 12.93 8.328 1 93.94 248 MET B O 1
ATOM 6379 N N . GLU B 1 249 ? -3.51 10.977 7.395 1 93.69 249 GLU B N 1
ATOM 6380 C CA . GLU B 1 249 ? -4.516 11.086 6.344 1 93.69 249 GLU B CA 1
ATOM 6381 C C . GLU B 1 249 ? -5.648 10.086 6.555 1 93.69 249 GLU B C 1
ATOM 6383 O O . GLU B 1 249 ? -5.449 9.031 7.16 1 93.69 249 GLU B O 1
ATOM 6388 N N . SER B 1 250 ? -6.762 10.469 5.988 1 94.44 250 SER B N 1
ATOM 6389 C CA . SER B 1 250 ? -7.898 9.555 6.098 1 94.44 250 SER B CA 1
ATOM 6390 C C . SER B 1 250 ? -7.691 8.312 5.242 1 94.44 250 SER B C 1
ATOM 6392 O O . SER B 1 250 ? -7.453 8.406 4.039 1 94.44 250 SER B O 1
ATOM 6394 N N . PRO B 1 251 ? -7.773 7.188 5.883 1 95.88 251 PRO B N 1
ATOM 6395 C CA . PRO B 1 251 ? -7.555 5.941 5.148 1 95.88 251 PRO B CA 1
ATOM 6396 C C . PRO B 1 251 ? -8.586 5.715 4.047 1 95.88 251 PRO B C 1
ATOM 6398 O O . PRO B 1 251 ? -9.766 6.047 4.219 1 95.88 251 PRO B O 1
ATOM 6401 N N . ARG B 1 252 ? -8.156 5.168 2.92 1 96 252 ARG B N 1
ATOM 6402 C CA . ARG B 1 252 ? -8.984 4.84 1.767 1 96 252 ARG B CA 1
ATOM 6403 C C . ARG B 1 252 ? -8.25 3.908 0.809 1 96 252 ARG B C 1
ATOM 6405 O O . ARG B 1 252 ? -7.035 3.725 0.925 1 96 252 ARG B O 1
ATOM 6412 N N . PRO B 1 253 ? -8.961 3.287 -0.105 1 95.56 253 PRO B N 1
ATOM 6413 C CA . PRO B 1 253 ? -8.25 2.535 -1.142 1 95.56 253 PRO B CA 1
ATOM 6414 C C . PRO B 1 253 ? -7.402 3.43 -2.045 1 95.56 253 PRO B C 1
ATOM 6416 O O . PRO B 1 253 ? -7.816 4.543 -2.381 1 95.56 253 PRO B O 1
ATOM 6419 N N . VAL B 1 254 ? -6.195 2.982 -2.381 1 96.25 254 VAL B N 1
ATOM 6420 C CA . VAL B 1 254 ? -5.332 3.756 -3.266 1 96.25 254 VAL B CA 1
ATOM 6421 C C . VAL B 1 254 ? -4.816 2.867 -4.395 1 96.25 254 VAL B C 1
ATOM 6423 O O . VAL B 1 254 ? -4.711 1.647 -4.234 1 96.25 254 VAL B O 1
ATOM 6426 N N . GLY B 1 255 ? -4.539 3.455 -5.504 1 95.38 255 GLY B N 1
ATOM 6427 C CA . GLY B 1 255 ? -4.051 2.736 -6.672 1 95.38 255 GLY B CA 1
ATOM 6428 C C . GLY B 1 255 ? -2.627 2.24 -6.512 1 95.38 255 GLY B C 1
ATOM 6429 O O . GLY B 1 255 ? -1.928 2.633 -5.578 1 95.38 255 GLY B O 1
ATOM 6430 N N . PRO B 1 256 ? -2.17 1.391 -7.438 1 96.19 256 PRO B N 1
ATOM 6431 C CA . PRO B 1 256 ? -0.862 0.739 -7.344 1 96.19 256 PRO B CA 1
ATOM 6432 C C . PRO B 1 256 ? 0.298 1.716 -7.52 1 96.19 256 PRO B C 1
ATOM 6434 O O . PRO B 1 256 ? 1.448 1.371 -7.234 1 96.19 256 PRO B O 1
ATOM 6437 N N . LEU B 1 257 ? 0.042 2.941 -8.008 1 96.56 257 LEU B N 1
ATOM 6438 C CA . LEU B 1 257 ? 1.103 3.912 -8.258 1 96.56 257 LEU B CA 1
ATOM 6439 C C . LEU B 1 257 ? 1.16 4.953 -7.148 1 96.56 257 LEU B C 1
ATOM 6441 O O . LEU B 1 257 ? 1.812 5.992 -7.297 1 96.56 257 LEU B O 1
ATOM 6445 N N . VAL B 1 258 ? 0.475 4.727 -6.031 1 96.69 258 VAL B N 1
ATOM 6446 C CA . VAL B 1 258 ? 0.492 5.621 -4.879 1 96.69 258 VAL B CA 1
ATOM 6447 C C . VAL B 1 258 ? 1.262 4.969 -3.732 1 96.69 258 VAL B C 1
ATOM 6449 O O . VAL B 1 258 ? 0.97 3.836 -3.344 1 96.69 258 VAL B O 1
ATOM 6452 N N . GLU B 1 259 ? 2.25 5.656 -3.232 1 96.56 259 GLU B N 1
ATOM 6453 C CA . GLU B 1 259 ? 3.055 5.141 -2.129 1 96.56 259 GLU B CA 1
ATOM 6454 C C . GLU B 1 259 ? 3.148 6.156 -0.993 1 96.56 259 GLU B C 1
ATOM 6456 O O . GLU B 1 259 ? 3.686 7.25 -1.176 1 96.56 259 GLU B O 1
ATOM 6461 N N . TYR B 1 260 ? 2.604 5.809 0.165 1 96.25 260 TYR B N 1
ATOM 6462 C CA . TYR B 1 260 ? 2.818 6.594 1.377 1 96.25 260 TYR B CA 1
ATOM 6463 C C . TYR B 1 260 ? 4.156 6.246 2.02 1 96.25 260 TYR B C 1
ATOM 6465 O O . TYR B 1 260 ? 4.355 5.121 2.484 1 96.25 260 TYR B O 1
ATOM 6473 N N . VAL B 1 261 ? 5.039 7.211 2.107 1 96.69 261 VAL B N 1
ATOM 6474 C CA . VAL B 1 261 ? 6.395 6.898 2.543 1 96.69 261 VAL B CA 1
ATOM 6475 C C . VAL B 1 261 ? 6.723 7.676 3.814 1 96.69 261 VAL B C 1
ATOM 6477 O O . VAL B 1 261 ? 7.828 7.574 4.348 1 96.69 261 VAL B O 1
ATOM 6480 N N . GLY B 1 262 ? 5.773 8.469 4.262 1 95.31 262 GLY B N 1
ATOM 6481 C CA . GLY B 1 262 ? 6.039 9.281 5.434 1 95.31 262 GLY B CA 1
ATOM 6482 C C . GLY B 1 262 ? 5.605 8.625 6.73 1 95.31 262 GLY B C 1
ATOM 6483 O O . GLY B 1 262 ? 5.07 7.512 6.719 1 95.31 262 GLY B O 1
ATOM 6484 N N . PRO B 1 263 ? 5.902 9.273 7.816 1 96 263 PRO B N 1
ATOM 6485 C CA . PRO B 1 263 ? 6.617 10.547 7.91 1 96 263 PRO B CA 1
ATOM 6486 C C . PRO B 1 263 ? 8.133 10.383 7.793 1 96 263 PRO B C 1
ATOM 6488 O O . PRO B 1 263 ? 8.711 9.477 8.398 1 96 263 PRO B O 1
ATOM 6491 N N . ILE B 1 264 ? 8.742 11.188 7.023 1 96.31 264 ILE B N 1
ATOM 6492 C CA . ILE B 1 264 ? 10.203 11.172 6.941 1 96.31 264 ILE B CA 1
ATOM 6493 C C . ILE B 1 264 ? 10.773 12.25 7.863 1 96.31 264 ILE B C 1
ATOM 6495 O O . ILE B 1 264 ? 10.5 13.438 7.691 1 96.31 264 ILE B O 1
ATOM 6499 N N . ILE B 1 265 ? 11.492 11.797 8.867 1 94.75 265 ILE B N 1
ATOM 6500 C CA . ILE B 1 265 ? 12.117 12.633 9.883 1 94.75 265 ILE B CA 1
ATOM 6501 C C . ILE B 1 265 ? 13.594 12.844 9.539 1 94.75 265 ILE B C 1
ATOM 6503 O O . ILE B 1 265 ? 14.258 11.93 9.047 1 94.75 265 ILE B O 1
ATOM 6507 N N . GLY B 1 266 ? 14.078 14.016 9.797 1 92.38 266 GLY B N 1
ATOM 6508 C CA . GLY B 1 266 ? 15.484 14.297 9.547 1 92.38 266 GLY B CA 1
ATOM 6509 C C . GLY B 1 266 ? 16.422 13.438 10.375 1 92.38 266 GLY B C 1
ATOM 6510 O O . GLY B 1 266 ? 16.062 12.984 11.461 1 92.38 266 GLY B O 1
ATOM 6511 N N . THR B 1 267 ? 17.578 13.273 9.836 1 90.69 267 THR B N 1
ATOM 6512 C CA . THR B 1 267 ? 18.594 12.492 10.547 1 90.69 267 THR B CA 1
ATOM 6513 C C . THR B 1 267 ? 19.172 13.297 11.703 1 90.69 267 THR B C 1
ATOM 6515 O O . THR B 1 267 ? 19.547 12.727 12.734 1 90.69 267 THR B O 1
ATOM 6518 N N . SER B 1 268 ? 19.266 14.609 11.5 1 91.62 268 SER B N 1
ATOM 6519 C CA . SER B 1 268 ? 19.828 15.5 12.508 1 91.62 268 SER B CA 1
ATOM 6520 C C . SER B 1 268 ? 19.109 16.844 12.516 1 91.62 268 SER B C 1
ATOM 6522 O O . SER B 1 268 ? 18.672 17.328 11.469 1 91.62 268 SER B O 1
ATOM 6524 N N . TYR B 1 269 ? 19 17.375 13.742 1 93.44 269 TYR B N 1
ATOM 6525 C CA . TYR B 1 269 ? 18.406 18.688 13.945 1 93.44 269 TYR B CA 1
ATOM 6526 C C . TYR B 1 269 ? 19.297 19.578 14.797 1 93.44 269 TYR B C 1
ATOM 6528 O O . TYR B 1 269 ? 20.188 19.094 15.5 1 93.44 269 TYR B O 1
ATOM 6536 N N . ASP B 1 270 ? 19.047 20.859 14.711 1 93 270 ASP B N 1
ATOM 6537 C CA . ASP B 1 270 ? 19.766 21.781 15.586 1 93 270 ASP B CA 1
ATOM 6538 C C . ASP B 1 270 ? 19.422 21.531 17.047 1 93 270 ASP B C 1
ATOM 6540 O O . ASP B 1 270 ? 18.266 21.281 17.391 1 93 270 ASP B O 1
ATOM 6544 N N . SER B 1 271 ? 20.438 21.562 17.891 1 95.19 271 SER B N 1
ATOM 6545 C CA . SER B 1 271 ? 20.203 21.375 19.328 1 95.19 271 SER B CA 1
ATOM 6546 C C . SER B 1 271 ? 19.703 22.672 19.969 1 95.19 271 SER B C 1
ATOM 6548 O O . SER B 1 271 ? 19.672 23.719 19.312 1 95.19 271 SER B O 1
ATOM 6550 N N . LEU B 1 272 ? 19.312 22.562 21.234 1 95.81 272 LEU B N 1
ATOM 6551 C CA . LEU B 1 272 ? 18.875 23.75 21.969 1 95.81 272 LEU B CA 1
ATOM 6552 C C . LEU B 1 272 ? 20.062 24.625 22.328 1 95.81 272 LEU B C 1
ATOM 6554 O O . LEU B 1 272 ? 21.031 24.172 22.938 1 95.81 272 LEU B O 1
ATOM 6558 N N . PRO B 1 273 ? 20 25.875 21.953 1 95.19 273 PRO B N 1
ATOM 6559 C CA . PRO B 1 273 ? 21.016 26.781 22.516 1 95.19 273 PRO B CA 1
ATOM 6560 C C . PRO B 1 273 ? 20.953 26.859 24.031 1 95.19 273 PRO B C 1
ATOM 6562 O O . PRO B 1 273 ? 19.922 26.547 24.641 1 95.19 273 PRO B O 1
ATOM 6565 N N . SER B 1 274 ? 22 27.297 24.641 1 95.19 274 SER B N 1
ATOM 6566 C CA . SER B 1 274 ? 22.141 27.266 26.094 1 95.19 274 SER B CA 1
ATOM 6567 C C . SER B 1 274 ? 21.016 28.016 26.781 1 95.19 274 SER B C 1
ATOM 6569 O O . SER B 1 274 ? 20.469 27.562 27.797 1 95.19 274 SER B O 1
ATOM 6571 N N . HIS B 1 275 ? 20.641 29.156 26.281 1 94.25 275 HIS B N 1
ATOM 6572 C CA . HIS B 1 275 ? 19.625 29.953 26.938 1 94.25 275 HIS B CA 1
ATOM 6573 C C . HIS B 1 275 ? 18.266 29.281 26.875 1 94.25 275 HIS B C 1
ATOM 6575 O O . HIS B 1 275 ? 17.469 29.375 27.812 1 94.25 275 HIS B O 1
ATOM 6581 N N . LEU B 1 276 ? 17.953 28.609 25.797 1 96.56 276 LEU B N 1
ATOM 6582 C CA . LEU B 1 276 ? 16.688 27.891 25.703 1 96.56 276 LEU B CA 1
ATOM 6583 C C . LEU B 1 276 ? 16.703 26.625 26.531 1 96.56 276 LEU B C 1
ATOM 6585 O O . LEU B 1 276 ? 15.688 26.219 27.078 1 96.56 276 LEU B O 1
ATOM 6589 N N . MET B 1 277 ? 17.891 25.938 26.578 1 96.75 277 MET B N 1
ATOM 6590 C CA . MET B 1 277 ? 18.031 24.766 27.438 1 96.75 277 MET B CA 1
ATOM 6591 C C . MET B 1 277 ? 17.766 25.125 28.891 1 96.75 277 MET B C 1
ATOM 6593 O O . MET B 1 277 ? 17.031 24.422 29.594 1 96.75 277 MET B O 1
ATOM 6597 N N . GLN B 1 278 ? 18.359 26.234 29.312 1 96.94 278 GLN B N 1
ATOM 6598 C CA . GLN B 1 278 ? 18.156 26.703 30.672 1 96.94 278 GLN B CA 1
ATOM 6599 C C . GLN B 1 278 ? 16.672 27.031 30.922 1 96.94 278 GLN B C 1
ATOM 6601 O O . GLN B 1 278 ? 16.125 26.672 31.953 1 96.94 278 GLN B O 1
ATOM 6606 N N . PHE B 1 279 ? 16.094 27.688 30 1 97.56 279 PHE B N 1
ATOM 6607 C CA . PHE B 1 279 ? 14.68 28.031 30.094 1 97.56 279 PHE B CA 1
ATOM 6608 C C . PHE B 1 279 ? 13.836 26.766 30.266 1 97.56 279 PHE B C 1
ATOM 6610 O O . PHE B 1 279 ? 12.977 26.703 31.156 1 97.56 279 PHE B O 1
ATOM 6617 N N . MET B 1 280 ? 14.062 25.766 29.391 1 98 280 MET B N 1
ATOM 6618 C CA . MET B 1 280 ? 13.305 24.516 29.422 1 98 280 MET B CA 1
ATOM 6619 C C . MET B 1 280 ? 13.477 23.812 30.75 1 98 280 MET B C 1
ATOM 6621 O O . MET B 1 280 ? 12.516 23.266 31.297 1 98 280 MET B O 1
ATOM 6625 N N . GLN B 1 281 ? 14.633 23.844 31.328 1 97.62 281 GLN B N 1
ATOM 6626 C CA . GLN B 1 281 ? 14.93 23.156 32.562 1 97.62 281 GLN B CA 1
ATOM 6627 C C . GLN B 1 281 ? 14.289 23.875 33.75 1 97.62 281 GLN B C 1
ATOM 6629 O O . GLN B 1 281 ? 13.961 23.234 34.781 1 97.62 281 GLN B O 1
ATOM 6634 N N . GLN B 1 282 ? 14.133 25.141 33.656 1 97.56 282 GLN B N 1
ATOM 6635 C CA . GLN B 1 282 ? 13.578 25.938 34.75 1 97.56 282 GLN B CA 1
ATOM 6636 C C . GLN B 1 282 ? 12.062 25.828 34.781 1 97.56 282 GLN B C 1
ATOM 6638 O O . GLN B 1 282 ? 11.43 26.25 35.75 1 97.56 282 GLN B O 1
ATOM 6643 N N . HIS B 1 283 ? 11.469 25.297 33.75 1 98.38 283 HIS B N 1
ATOM 6644 C CA . HIS B 1 283 ? 10.023 25.125 33.656 1 98.38 283 HIS B CA 1
ATOM 6645 C C . HIS B 1 283 ? 9.648 23.656 33.5 1 98.38 283 HIS B C 1
ATOM 6647 O O . HIS B 1 283 ? 10.461 22.844 33.062 1 98.38 283 HIS B O 1
ATOM 6653 N N . GLN B 1 284 ? 8.477 23.281 33.875 1 98 284 GLN B N 1
ATOM 6654 C CA . GLN B 1 284 ? 8.047 21.875 33.844 1 98 284 GLN B CA 1
ATOM 6655 C C . GLN B 1 284 ? 7.027 21.641 32.719 1 98 284 GLN B C 1
ATOM 6657 O O . GLN B 1 284 ? 6.895 20.531 32.219 1 98 284 GLN B O 1
ATOM 6662 N N . ARG B 1 285 ? 6.242 22.609 32.406 1 98.56 285 ARG B N 1
ATOM 6663 C CA . ARG B 1 285 ? 5.184 22.547 31.422 1 98.56 285 ARG B CA 1
ATOM 6664 C C . ARG B 1 285 ? 5.281 23.703 30.438 1 98.56 285 ARG B C 1
ATOM 6666 O O . ARG B 1 285 ? 4.637 24.734 30.625 1 98.56 285 ARG B O 1
ATOM 6673 N N . VAL B 1 286 ? 6.004 23.484 29.375 1 98.81 286 VAL B N 1
ATOM 6674 C CA . VAL B 1 286 ? 6.285 24.547 28.406 1 98.81 286 VAL B CA 1
ATOM 6675 C C . VAL B 1 286 ? 5.414 24.359 27.172 1 98.81 286 VAL B C 1
ATOM 6677 O O . VAL B 1 286 ? 5.242 23.234 26.688 1 98.81 286 VAL B O 1
ATOM 6680 N N . ILE B 1 287 ? 4.816 25.438 26.672 1 98.88 287 ILE B N 1
ATOM 6681 C CA . ILE B 1 287 ? 4.117 25.469 25.391 1 98.88 287 ILE B CA 1
ATOM 6682 C C . ILE B 1 287 ? 5.039 26.031 24.312 1 98.88 287 ILE B C 1
ATOM 6684 O O . ILE B 1 287 ? 5.715 27.047 24.531 1 98.88 287 ILE B O 1
ATOM 6688 N N . TYR B 1 288 ? 5.125 25.328 23.219 1 98.81 288 TYR B N 1
ATOM 6689 C CA . TYR B 1 288 ? 5.832 25.828 22.047 1 98.81 288 TYR B CA 1
ATOM 6690 C C . TYR B 1 288 ? 4.859 26.359 21 1 98.81 288 TYR B C 1
ATOM 6692 O O . TYR B 1 288 ? 3.891 25.672 20.656 1 98.81 288 TYR B O 1
ATOM 6700 N N . ILE B 1 289 ? 5.035 27.594 20.547 1 98.12 289 ILE B N 1
ATOM 6701 C CA . ILE B 1 289 ? 4.152 28.219 19.562 1 98.12 289 ILE B CA 1
ATOM 6702 C C . ILE B 1 289 ? 4.957 28.609 18.328 1 98.12 289 ILE B C 1
ATOM 6704 O O . ILE B 1 289 ? 5.957 29.312 18.422 1 98.12 289 ILE B O 1
ATOM 6708 N N . ALA B 1 290 ? 4.531 28.094 17.203 1 96.5 290 ALA B N 1
ATOM 6709 C CA . ALA B 1 290 ? 5.172 28.438 15.938 1 96.5 290 ALA B CA 1
ATOM 6710 C C . ALA B 1 290 ? 4.207 28.281 14.766 1 96.5 290 ALA B C 1
ATOM 6712 O O . ALA B 1 290 ? 3.516 27.266 14.664 1 96.5 290 ALA B O 1
ATOM 6713 N N . PHE B 1 291 ? 4.098 29.219 13.852 1 91.75 291 PHE B N 1
ATOM 6714 C CA . PHE B 1 291 ? 3.199 29.156 12.703 1 91.75 291 PHE B CA 1
ATOM 6715 C C . PHE B 1 291 ? 3.986 29.156 11.398 1 91.75 291 PHE B C 1
ATOM 6717 O O . PHE B 1 291 ? 3.418 29.359 10.32 1 91.75 291 PHE B O 1
ATOM 6724 N N . GLY B 1 292 ? 5.18 28.891 11.453 1 78.81 292 GLY B N 1
ATOM 6725 C CA . GLY B 1 292 ? 5.984 28.828 10.242 1 78.81 292 GLY B CA 1
ATOM 6726 C C . GLY B 1 292 ? 6.277 30.188 9.648 1 78.81 292 GLY B C 1
ATOM 6727 O O . GLY B 1 292 ? 5.984 31.219 10.266 1 78.81 292 GLY B O 1
ATOM 6728 N N . GLN B 1 293 ? 6.859 30.219 8.461 1 71.19 293 GLN B N 1
ATOM 6729 C CA . GLN B 1 293 ? 7.328 31.469 7.863 1 71.19 293 GLN B CA 1
ATOM 6730 C C . GLN B 1 293 ? 6.371 31.953 6.781 1 71.19 293 GLN B C 1
ATOM 6732 O O . GLN B 1 293 ? 6.391 33.125 6.41 1 71.19 293 GLN B O 1
ATOM 6737 N N . MET B 1 294 ? 5.457 31.062 6.445 1 76.62 294 MET B N 1
ATOM 6738 C CA . MET B 1 294 ? 4.652 31.359 5.27 1 76.62 294 MET B CA 1
ATOM 6739 C C . MET B 1 294 ? 3.459 32.25 5.641 1 76.62 294 MET B C 1
ATOM 6741 O O . MET B 1 294 ? 3.141 33.188 4.93 1 76.62 294 MET B O 1
ATOM 6745 N N . TYR B 1 295 ? 2.875 31.844 6.762 1 79.38 295 TYR B N 1
ATOM 6746 C CA . TYR B 1 295 ? 1.672 32.562 7.168 1 79.38 295 TYR B CA 1
ATOM 6747 C C . TYR B 1 295 ? 1.775 33.031 8.617 1 79.38 295 TYR B C 1
ATOM 6749 O O . TYR B 1 295 ? 2.438 32.406 9.43 1 79.38 295 TYR B O 1
ATOM 6757 N N . THR B 1 296 ? 1.16 34.219 8.805 1 83 296 THR B N 1
ATOM 6758 C CA . THR B 1 296 ? 1.079 34.75 10.164 1 83 296 THR B CA 1
ATOM 6759 C C . THR B 1 296 ? -0.366 35.062 10.531 1 83 296 THR B C 1
ATOM 6761 O O . THR B 1 296 ? -1.142 35.531 9.695 1 83 296 THR B O 1
ATOM 6764 N N . PRO B 1 297 ? -0.66 34.781 11.75 1 89.19 297 PRO B N 1
ATOM 6765 C CA . PRO B 1 297 ? -1.992 35.188 12.203 1 89.19 297 PRO B CA 1
ATOM 6766 C C . PRO B 1 297 ? -2.24 36.688 12.023 1 89.19 297 PRO B C 1
ATOM 6768 O O . PRO B 1 297 ? -1.3 37.469 12.07 1 89.19 297 PRO B O 1
ATOM 6771 N N . ASN B 1 298 ? -3.451 37 11.766 1 89.69 298 ASN B N 1
ATOM 6772 C CA .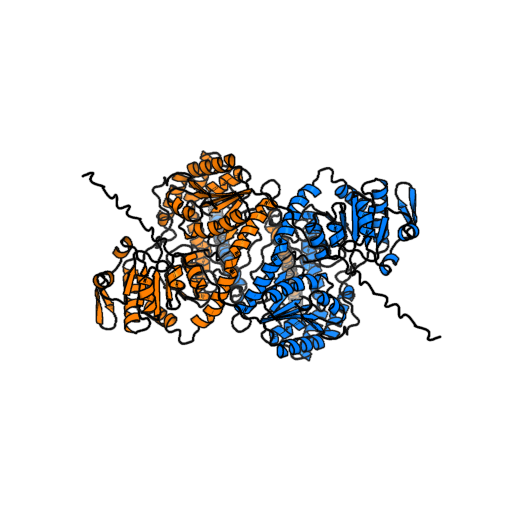 ASN B 1 298 ? -3.783 38.406 11.703 1 89.69 298 ASN B CA 1
ATOM 6773 C C . ASN B 1 298 ? -3.939 39.031 13.102 1 89.69 298 ASN B C 1
ATOM 6775 O O . ASN B 1 298 ? -3.82 38.312 14.102 1 89.69 298 ASN B O 1
ATOM 6779 N N . HIS B 1 299 ? -4.203 40.25 13.18 1 93.25 299 HIS B N 1
ATOM 6780 C CA . HIS B 1 299 ? -4.25 41 14.438 1 93.25 299 HIS B CA 1
ATOM 6781 C C . HIS B 1 299 ? -5.242 40.375 15.406 1 93.25 299 HIS B C 1
ATOM 6783 O O . HIS B 1 299 ? -4.93 40.156 16.578 1 93.25 299 HIS B O 1
ATOM 6789 N N . GLN B 1 300 ? -6.43 40.062 14.914 1 93.94 300 GLN B N 1
ATOM 6790 C CA . GLN B 1 300 ? -7.469 39.5 15.766 1 93.94 300 GLN B CA 1
ATOM 6791 C C . GLN B 1 300 ? -7.082 38.125 16.25 1 93.94 300 GLN B C 1
ATOM 6793 O O . GLN B 1 300 ? -7.332 37.75 17.406 1 93.94 300 GLN B O 1
ATOM 6798 N N . GLU B 1 301 ? -6.516 37.312 15.398 1 94.44 301 GLU B N 1
ATOM 6799 C CA . GLU B 1 301 ? -6.059 36 15.766 1 94.44 301 GLU B CA 1
ATOM 6800 C C . GLU B 1 301 ? -4.965 36.062 16.828 1 94.44 301 GLU B C 1
ATOM 6802 O O . GLU B 1 301 ? -4.988 35.281 17.797 1 94.44 301 GLU B O 1
ATOM 6807 N N . PHE B 1 302 ? -4.043 37 16.688 1 95.25 302 PHE B N 1
ATOM 6808 C CA . PHE B 1 302 ? -2.992 37.219 17.672 1 95.25 302 PHE B CA 1
ATOM 6809 C C . PHE B 1 302 ? -3.588 37.594 19.031 1 95.25 302 PHE B C 1
ATOM 6811 O O . PHE B 1 302 ? -3.172 37.062 20.062 1 95.25 302 PHE B O 1
ATOM 6818 N N . LYS B 1 303 ? -4.492 38.5 18.953 1 96.62 303 LYS B N 1
ATOM 6819 C CA . LYS B 1 303 ? -5.117 38.969 20.188 1 96.62 303 LYS B CA 1
ATOM 6820 C C . LYS B 1 303 ? -5.793 37.844 20.938 1 96.62 303 LYS B C 1
ATOM 6822 O O . LYS B 1 303 ? -5.602 37.688 22.156 1 96.62 303 LYS B O 1
ATOM 6827 N N . VAL B 1 304 ? -6.551 37.031 20.188 1 97.38 304 VAL B N 1
ATOM 6828 C CA . VAL B 1 304 ? -7.281 35.938 20.812 1 97.38 304 VAL B CA 1
ATOM 6829 C C . VAL B 1 304 ? -6.297 34.906 21.359 1 97.38 304 VAL B C 1
ATOM 6831 O O . VAL B 1 304 ? -6.43 34.469 22.5 1 97.38 304 VAL B O 1
ATOM 6834 N N . LEU B 1 305 ? -5.293 34.562 20.578 1 97.19 305 LEU B N 1
ATOM 6835 C CA . LEU B 1 305 ? -4.32 33.531 20.984 1 97.19 305 LEU B CA 1
ATOM 6836 C C . LEU B 1 305 ? -3.545 34 22.219 1 97.19 305 LEU B C 1
ATOM 6838 O O . LEU B 1 305 ? -3.422 33.25 23.188 1 97.19 305 LEU B O 1
ATOM 6842 N N . LEU B 1 306 ? -3.041 35.219 22.203 1 97.56 306 LEU B N 1
ATOM 6843 C CA . LEU B 1 306 ? -2.238 35.75 23.297 1 97.56 306 LEU B CA 1
ATOM 6844 C C . LEU B 1 306 ? -3.072 35.875 24.562 1 97.56 306 LEU B C 1
ATOM 6846 O O . LEU B 1 306 ? -2.629 35.469 25.656 1 97.56 306 LEU B O 1
ATOM 6850 N N . THR B 1 307 ? -4.305 36.406 24.406 1 98.25 307 THR B N 1
ATOM 6851 C CA . THR B 1 307 ? -5.188 36.531 25.562 1 98.25 307 THR B CA 1
ATOM 6852 C C . THR B 1 307 ? -5.469 35.188 26.188 1 98.25 307 THR B C 1
ATOM 6854 O O . THR B 1 307 ? -5.398 35.031 27.406 1 98.25 307 THR B O 1
ATOM 6857 N N . SER B 1 308 ? -5.777 34.188 25.344 1 98.5 308 SER B N 1
ATOM 6858 C CA . SER B 1 308 ? -6.09 32.844 25.828 1 98.5 308 SER B CA 1
ATOM 6859 C C . SER B 1 308 ? -4.895 32.219 26.531 1 98.5 308 SER B C 1
ATOM 6861 O O . SER B 1 308 ? -5.051 31.547 27.547 1 98.5 308 SER B O 1
ATOM 6863 N N . LEU B 1 309 ? -3.709 32.406 26.016 1 98.38 309 LEU B N 1
ATOM 6864 C CA . LEU B 1 309 ? -2.486 31.875 26.594 1 98.38 309 LEU B CA 1
ATOM 6865 C C . LEU B 1 309 ? -2.207 32.5 27.953 1 98.38 309 LEU B C 1
ATOM 6867 O O . LEU B 1 309 ? -1.84 31.812 28.906 1 98.38 309 LEU B O 1
ATOM 6871 N N . LEU B 1 310 ? -2.377 33.812 28.016 1 98.19 310 LEU B N 1
ATOM 6872 C CA . LEU B 1 310 ? -2.125 34.531 29.266 1 98.19 310 LEU B CA 1
ATOM 6873 C C . LEU B 1 310 ? -3.139 34.125 30.328 1 98.19 310 LEU B C 1
ATOM 6875 O O . LEU B 1 310 ? -2.791 33.969 31.516 1 98.19 310 LEU B O 1
ATOM 6879 N N . GLU B 1 311 ? -4.379 33.938 29.906 1 98.06 311 GLU B N 1
ATOM 6880 C CA . GLU B 1 311 ? -5.383 33.406 30.828 1 98.06 311 GLU B CA 1
ATOM 6881 C C . GLU B 1 311 ? -4.996 32.031 31.344 1 98.06 311 GLU B C 1
ATOM 6883 O O . GLU B 1 311 ? -5.078 31.766 32.562 1 98.06 311 GLU B O 1
ATOM 6888 N N . ALA B 1 312 ? -4.605 31.156 30.453 1 98.5 312 ALA B N 1
ATOM 6889 C CA . ALA B 1 312 ? -4.188 29.812 30.844 1 98.5 312 ALA B CA 1
ATOM 6890 C C . ALA B 1 312 ? -2.969 29.859 31.766 1 98.5 312 ALA B C 1
ATOM 6892 O O . ALA B 1 312 ? -2.85 29.047 32.688 1 98.5 312 ALA B O 1
ATOM 6893 N N . TYR B 1 313 ? -2.029 30.812 31.484 1 98.19 313 TYR B N 1
ATOM 6894 C CA . TYR B 1 313 ? -0.85 31.016 32.312 1 98.19 313 TYR B CA 1
ATOM 6895 C C . TYR B 1 313 ? -1.245 31.422 33.719 1 98.19 313 TYR B C 1
ATOM 6897 O O . TYR B 1 313 ? -0.72 30.891 34.719 1 98.19 313 TYR B O 1
ATOM 6905 N N . GLU B 1 314 ? -2.186 32.344 33.844 1 97.94 314 GLU B N 1
ATOM 6906 C CA . GLU B 1 314 ? -2.664 32.844 35.125 1 97.94 314 GLU B CA 1
ATOM 6907 C C . GLU B 1 314 ? -3.318 31.703 35.938 1 97.94 314 GLU B C 1
ATOM 6909 O O . GLU B 1 314 ? -3.252 31.688 37.156 1 97.94 314 GLU B O 1
ATOM 6914 N N . HIS B 1 315 ? -3.928 30.75 35.219 1 98 315 HIS B N 1
ATOM 6915 C CA . HIS B 1 315 ? -4.59 29.625 35.875 1 98 315 HIS B CA 1
ATOM 6916 C C . HIS B 1 315 ? -3.594 28.531 36.25 1 98 315 HIS B C 1
ATOM 6918 O O . HIS B 1 315 ? -3.965 27.531 36.844 1 98 315 HIS B O 1
ATOM 6924 N N . GLY B 1 316 ? -2.344 28.609 35.75 1 97.94 316 GLY B N 1
ATOM 6925 C CA . GLY B 1 316 ? -1.298 27.672 36.125 1 97.94 316 GLY B CA 1
ATOM 6926 C C . GLY B 1 316 ? -1.324 26.406 35.25 1 97.94 316 GLY B C 1
ATOM 6927 O O . GLY B 1 316 ? -0.801 25.375 35.656 1 97.94 316 GLY B O 1
ATOM 6928 N N . TYR B 1 317 ? -1.99 26.484 34.125 1 98.25 317 TYR B N 1
ATOM 6929 C CA . TYR B 1 317 ? -2.059 25.297 33.281 1 98.25 317 TYR B CA 1
ATOM 6930 C C . TYR B 1 317 ? -0.695 24.969 32.688 1 98.25 317 TYR B C 1
ATOM 6932 O O . TYR B 1 317 ? -0.438 23.828 32.281 1 98.25 317 TYR B O 1
ATOM 6940 N N . PHE B 1 318 ? 0.132 25.953 32.531 1 98.44 318 PHE B N 1
ATOM 6941 C CA . PHE B 1 318 ? 1.534 25.828 32.156 1 98.44 318 PHE B CA 1
ATOM 6942 C C . PHE B 1 318 ? 2.377 26.891 32.875 1 98.44 318 PHE B C 1
ATOM 6944 O O . PHE B 1 318 ? 1.839 27.781 33.531 1 98.44 318 PHE B O 1
ATOM 6951 N N . ASP B 1 319 ? 3.725 26.75 32.781 1 98.5 319 ASP B N 1
ATOM 6952 C CA . ASP B 1 319 ? 4.535 27.672 33.562 1 98.5 319 ASP B CA 1
ATOM 6953 C C . ASP B 1 319 ? 5.551 28.391 32.688 1 98.5 319 ASP B C 1
ATOM 6955 O O . ASP B 1 319 ? 6.426 29.109 33.188 1 98.5 319 ASP B O 1
ATOM 6959 N N . GLY B 1 320 ? 5.438 28.172 31.328 1 98.12 320 GLY B N 1
ATOM 6960 C CA . GLY B 1 320 ? 6.25 28.922 30.375 1 98.12 320 GLY B CA 1
ATOM 6961 C C . GLY B 1 320 ? 5.852 28.672 28.938 1 98.12 320 GLY B C 1
ATOM 6962 O O . GLY B 1 320 ? 5.285 27.625 28.609 1 98.12 320 GLY B O 1
ATOM 6963 N N . PHE B 1 321 ? 6.094 29.672 28.109 1 98.25 321 PHE B N 1
ATOM 6964 C CA . PHE B 1 321 ? 5.969 29.359 26.688 1 98.25 321 PHE B CA 1
ATOM 6965 C C . PHE B 1 321 ? 7.121 29.969 25.891 1 98.25 321 PHE B C 1
ATOM 6967 O O . PHE B 1 321 ? 7.777 30.906 26.359 1 98.25 321 PHE B O 1
ATOM 6974 N N . ILE B 1 322 ? 7.484 29.266 24.812 1 98.06 322 ILE B N 1
ATOM 6975 C CA . ILE B 1 322 ? 8.383 29.781 23.781 1 98.06 322 ILE B CA 1
ATOM 6976 C C . ILE B 1 322 ? 7.598 30.031 22.484 1 98.06 322 ILE B C 1
ATOM 6978 O O . ILE B 1 322 ? 7.031 29.094 21.906 1 98.06 322 ILE B O 1
ATOM 6982 N N . TRP B 1 323 ? 7.484 31.266 22.094 1 97.12 323 TRP B N 1
ATOM 6983 C CA . TRP B 1 323 ? 6.801 31.656 20.875 1 97.12 323 TRP B CA 1
ATOM 6984 C C . TRP B 1 323 ? 7.805 32.062 19.797 1 97.12 323 TRP B C 1
ATOM 6986 O O . TRP B 1 323 ? 8.391 33.156 19.875 1 97.12 323 TRP B O 1
ATOM 6996 N N . SER B 1 324 ? 8.016 31.172 18.812 1 95.56 324 SER B N 1
ATOM 6997 C CA . SER B 1 324 ? 8.859 31.5 17.672 1 95.56 324 SER B CA 1
ATOM 6998 C C . SER B 1 324 ? 8.156 32.438 16.703 1 95.56 324 SER B C 1
ATOM 7000 O O . SER B 1 324 ? 7.277 32.031 15.945 1 95.56 324 SER B O 1
ATOM 7002 N N . LEU B 1 325 ? 8.57 33.688 16.734 1 92.31 325 LEU B N 1
ATOM 7003 C CA . LEU B 1 325 ? 7.918 34.75 15.969 1 92.31 325 LEU B CA 1
ATOM 7004 C C . LEU B 1 325 ? 8.945 35.75 15.43 1 92.31 325 LEU B C 1
ATOM 7006 O O . LEU B 1 325 ? 9.57 36.469 16.188 1 92.31 325 LEU B O 1
ATOM 7010 N N . SER B 1 326 ? 9.031 35.719 14.141 1 88.12 326 SER B N 1
ATOM 7011 C CA . SER B 1 326 ? 9.984 36.625 13.523 1 88.12 326 SER B CA 1
ATOM 7012 C C . SER B 1 326 ? 9.656 38.094 13.859 1 88.12 326 SER B C 1
ATOM 7014 O O . SER B 1 326 ? 8.516 38.406 14.211 1 88.12 326 SER B O 1
ATOM 7016 N N . LYS B 1 327 ? 10.617 38.938 13.648 1 85.56 327 LYS B N 1
ATOM 7017 C CA . LYS B 1 327 ? 10.43 40.344 13.969 1 85.56 327 LYS B CA 1
ATOM 7018 C C . LYS B 1 327 ? 9.367 41 13.078 1 85.56 327 LYS B C 1
ATOM 7020 O O . LYS B 1 327 ? 8.547 41.781 13.539 1 85.56 327 LYS B O 1
ATOM 7025 N N . SER B 1 328 ? 9.375 40.531 11.883 1 83.81 328 SER B N 1
ATOM 7026 C CA . SER B 1 328 ? 8.43 41.062 10.922 1 83.81 328 SER B CA 1
ATOM 7027 C C . SER B 1 328 ? 7 40.656 11.25 1 83.81 328 SER B C 1
ATOM 7029 O O . SER B 1 328 ? 6.047 41.375 10.969 1 83.81 328 SER B O 1
ATOM 7031 N N . SER B 1 329 ? 6.859 39.562 11.891 1 85.56 329 SER B N 1
ATOM 7032 C CA . SER B 1 329 ? 5.535 39.031 12.18 1 85.56 329 SER B CA 1
ATOM 7033 C C . SER B 1 329 ? 4.957 39.625 13.453 1 85.56 329 SER B C 1
ATOM 7035 O O . SER B 1 329 ? 3.783 39.406 13.766 1 85.56 329 SER B O 1
ATOM 7037 N N . ARG B 1 330 ? 5.73 40.375 14.188 1 88.62 330 ARG B N 1
ATOM 7038 C CA . ARG B 1 330 ? 5.316 40.906 15.477 1 88.62 330 ARG B CA 1
ATOM 7039 C C . ARG B 1 330 ? 4.402 42.125 15.297 1 88.62 330 ARG B C 1
ATOM 7041 O O . ARG B 1 330 ? 3.746 42.562 16.25 1 88.62 330 ARG B O 1
ATOM 7048 N N . GLN B 1 331 ? 4.406 42.594 14.062 1 86.5 331 GLN B N 1
ATOM 7049 C CA . GLN B 1 331 ? 3.594 43.781 13.773 1 86.5 331 GLN B CA 1
ATOM 7050 C C . GLN B 1 331 ? 2.109 43.469 13.977 1 86.5 331 GLN B C 1
ATOM 7052 O O . GLN B 1 331 ? 1.322 44.406 14.234 1 86.5 331 GLN B O 1
ATOM 7057 N N . GLY B 1 332 ? 1.707 42.25 13.945 1 88.69 332 GLY B N 1
ATOM 7058 C CA . GLY B 1 332 ? 0.308 41.875 14.086 1 88.69 332 GLY B CA 1
ATOM 7059 C C . GLY B 1 332 ? -0.128 41.719 15.531 1 88.69 332 GLY B C 1
ATOM 7060 O O . GLY B 1 332 ? -1.323 41.625 15.812 1 88.69 332 GLY B O 1
ATOM 7061 N N . LEU B 1 333 ? 0.773 41.875 16.469 1 94.62 333 LEU B N 1
ATOM 7062 C CA . LEU B 1 333 ? 0.467 41.688 17.891 1 94.62 333 LEU B CA 1
ATOM 7063 C C . LEU B 1 333 ? -0.246 42.938 18.438 1 94.62 333 LEU B C 1
ATOM 7065 O O . LEU B 1 333 ? 0.052 44.062 18.031 1 94.62 333 LEU B O 1
ATOM 7069 N N . PRO B 1 334 ? -1.168 42.719 19.375 1 95.88 334 PRO B N 1
ATOM 7070 C CA . PRO B 1 334 ? -1.82 43.875 20 1 95.88 334 PRO B CA 1
ATOM 7071 C C . PRO B 1 334 ? -0.889 44.625 20.938 1 95.88 334 PRO B C 1
ATOM 7073 O O . PRO B 1 334 ? 0.144 44.125 21.344 1 95.88 334 PRO B O 1
ATOM 7076 N N . LYS B 1 335 ? -1.243 45.844 21.219 1 95.88 335 LYS B N 1
ATOM 7077 C CA . LYS B 1 335 ? -0.449 46.656 22.141 1 95.88 335 LYS B CA 1
ATOM 7078 C C . LYS B 1 335 ? -0.595 46.156 23.578 1 95.88 335 LYS B C 1
ATOM 7080 O O . LYS B 1 335 ? 0.373 46.156 24.344 1 95.88 335 LYS B O 1
ATOM 7085 N N . GLN B 1 336 ? -1.775 45.781 23.844 1 96.88 336 GLN B N 1
ATOM 7086 C CA . GLN B 1 336 ? -2.074 45.25 25.172 1 96.88 336 GLN B CA 1
ATOM 7087 C C . GLN B 1 336 ? -3.229 44.25 25.109 1 96.88 336 GLN B C 1
ATOM 7089 O O . GLN B 1 336 ? -4.012 44.281 24.172 1 96.88 336 GLN B O 1
ATOM 7094 N N . VAL B 1 337 ? -3.225 43.406 26.062 1 96.81 337 VAL B N 1
ATOM 7095 C CA . VAL B 1 337 ? -4.324 42.469 26.219 1 96.81 337 VAL B CA 1
ATOM 7096 C C . VAL B 1 337 ? -4.766 42.438 27.688 1 96.81 337 VAL B C 1
ATOM 7098 O O . VAL B 1 337 ? -3.949 42.625 28.594 1 96.81 337 VAL B O 1
ATOM 7101 N N . GLU B 1 338 ? -6.07 42.281 27.859 1 97.25 338 GLU B N 1
ATOM 7102 C CA . GLU B 1 338 ? -6.648 42.156 29.203 1 97.25 338 GLU B CA 1
ATOM 7103 C C . GLU B 1 338 ? -7.277 40.781 29.391 1 97.25 338 GLU B C 1
ATOM 7105 O O . GLU B 1 338 ? -8.047 40.312 28.547 1 97.25 338 GLU B O 1
ATOM 7110 N N . THR B 1 339 ? -6.914 40.156 30.469 1 97.31 339 THR B N 1
ATOM 7111 C CA . THR B 1 339 ? -7.453 38.812 30.766 1 97.31 339 THR B CA 1
ATOM 7112 C C . THR B 1 339 ? -8.711 38.938 31.609 1 97.31 339 THR B C 1
ATOM 7114 O O . THR B 1 339 ? -9.117 40.031 32 1 97.31 339 THR B O 1
ATOM 7117 N N . SER B 1 340 ? -9.352 37.844 31.844 1 95.44 340 SER B N 1
ATOM 7118 C CA . SER B 1 340 ? -10.602 37.812 32.594 1 95.44 340 SER B CA 1
ATOM 7119 C C . SER B 1 340 ? -10.367 38.156 34.062 1 95.44 340 SER B C 1
ATOM 7121 O O . SER B 1 340 ? -11.312 38.531 34.781 1 95.44 340 SER B O 1
ATOM 7123 N N . SER B 1 341 ? -9.141 38.094 34.562 1 96.19 341 SER B N 1
ATOM 7124 C CA . SER B 1 341 ? -8.805 38.469 35.938 1 96.19 341 SER B CA 1
ATOM 7125 C C . SER B 1 341 ? -8.75 40 36.125 1 96.19 341 SER B C 1
ATOM 7127 O O . SER B 1 341 ? -8.695 40.5 37.25 1 96.19 341 SER B O 1
ATOM 7129 N N . GLY B 1 342 ? -8.703 40.688 35.062 1 95.94 342 GLY B N 1
ATOM 7130 C CA . GLY B 1 342 ? -8.578 42.156 35.094 1 95.94 342 GLY B CA 1
ATOM 7131 C C . GLY B 1 342 ? -7.152 42.625 34.906 1 95.94 342 GLY B C 1
ATOM 7132 O O . GLY B 1 342 ? -6.898 43.844 34.875 1 95.94 342 GLY B O 1
ATOM 7133 N N . LYS B 1 343 ? -6.281 41.719 34.781 1 96.81 343 LYS B N 1
ATOM 7134 C CA . LYS B 1 343 ? -4.879 42.094 34.594 1 96.81 343 LYS B CA 1
ATOM 7135 C C . LYS B 1 343 ? -4.605 42.5 33.156 1 96.81 343 LYS B C 1
ATOM 7137 O O . LYS B 1 343 ? -5.078 41.844 32.188 1 96.81 343 LYS B O 1
ATOM 7142 N N . THR B 1 344 ? -3.859 43.531 33 1 97.44 344 THR B N 1
ATOM 7143 C CA . THR B 1 344 ? -3.471 44.031 31.688 1 97.44 344 THR B CA 1
ATOM 7144 C C . THR B 1 344 ? -2.004 43.719 31.406 1 97.44 344 THR B C 1
ATOM 7146 O O . THR B 1 344 ? -1.129 44.031 32.219 1 97.44 344 THR B O 1
ATOM 7149 N N . TYR B 1 345 ? -1.751 43.094 30.344 1 96.94 345 TYR B N 1
ATOM 7150 C CA . TYR B 1 345 ? -0.396 42.812 29.875 1 96.94 345 TYR B CA 1
ATOM 7151 C C . TYR B 1 345 ? -0.018 43.719 28.719 1 96.94 345 TYR B C 1
ATOM 7153 O O . TYR B 1 345 ? -0.721 43.781 27.703 1 96.94 345 TYR B O 1
ATOM 7161 N N . PHE B 1 346 ? 1.056 44.375 28.844 1 96.5 346 PHE B N 1
ATOM 7162 C CA . PHE B 1 346 ? 1.597 45.156 27.719 1 96.5 346 PHE B CA 1
ATOM 7163 C C . PHE B 1 346 ? 2.541 44.281 26.891 1 96.5 346 PHE B C 1
ATOM 7165 O O . PHE B 1 346 ? 3.512 43.75 27.406 1 96.5 346 PHE B O 1
ATOM 7172 N N . VAL B 1 347 ? 2.305 44.188 25.609 1 96.19 347 VAL B N 1
ATOM 7173 C CA . VAL B 1 347 ? 2.994 43.25 24.734 1 96.19 347 VAL B CA 1
ATOM 7174 C C . VAL B 1 347 ? 4.477 43.594 24.656 1 96.19 347 VAL B C 1
ATOM 7176 O O . VAL B 1 347 ? 5.332 42.719 24.578 1 96.19 347 VAL B O 1
ATOM 7179 N N . GLN B 1 348 ? 4.781 44.875 24.672 1 94.44 348 GLN B N 1
ATOM 7180 C CA . GLN B 1 348 ? 6.176 45.281 24.625 1 94.44 348 GLN B CA 1
ATOM 7181 C C . GLN B 1 348 ? 6.957 44.75 25.812 1 94.44 348 GLN B C 1
ATOM 7183 O O . GLN B 1 348 ? 8.133 44.406 25.688 1 94.44 348 GLN B O 1
ATOM 7188 N N . GLU B 1 349 ? 6.328 44.688 26.922 1 94.62 349 GLU B N 1
ATOM 7189 C CA . GLU B 1 349 ? 6.961 44.125 28.125 1 94.62 349 GLU B CA 1
ATOM 7190 C C . GLU B 1 349 ? 7.227 42.625 27.953 1 94.62 349 GLU B C 1
ATOM 7192 O O . GLU B 1 349 ? 8.219 42.125 28.469 1 94.62 349 GLU B O 1
ATOM 7197 N N . LEU B 1 350 ? 6.316 42 27.312 1 93.44 350 LEU B N 1
ATOM 7198 C CA . LEU B 1 350 ? 6.504 40.594 27.031 1 93.44 350 LEU B CA 1
ATOM 7199 C C . LEU B 1 350 ? 7.691 40.375 26.094 1 93.44 350 LEU B C 1
ATOM 7201 O O . LEU B 1 350 ? 8.508 39.469 26.312 1 93.44 350 LEU B O 1
ATOM 7205 N N . LEU B 1 351 ? 7.809 41.219 25.109 1 93.12 351 LEU B N 1
ATOM 7206 C CA . LEU B 1 351 ? 8.852 41.125 24.078 1 93.12 351 LEU B CA 1
ATOM 7207 C C . LEU B 1 351 ? 10.219 41.469 24.656 1 93.12 351 LEU B C 1
ATOM 7209 O O . LEU B 1 351 ? 11.234 40.938 24.219 1 93.12 351 LEU B O 1
ATOM 7213 N N . ASP B 1 352 ? 10.227 42.344 25.688 1 90.12 352 ASP B N 1
ATOM 7214 C CA . ASP B 1 352 ? 11.469 42.812 26.281 1 90.12 352 ASP B CA 1
ATOM 7215 C C . ASP B 1 352 ? 11.977 41.875 27.359 1 90.12 352 ASP B C 1
ATOM 7217 O O . ASP B 1 352 ? 13.055 42.062 27.922 1 90.12 352 ASP B O 1
ATOM 7221 N N . GLY B 1 353 ? 11.258 40.906 27.703 1 87.69 353 GLY B N 1
ATOM 7222 C CA . GLY B 1 353 ? 11.711 39.875 28.625 1 87.69 353 GLY B CA 1
ATOM 7223 C C . GLY B 1 353 ? 11.359 40.188 30.078 1 87.69 353 GLY B C 1
ATOM 7224 O O . GLY B 1 353 ? 11.969 39.656 31 1 87.69 353 GLY B O 1
ATOM 7225 N N . SER B 1 354 ? 10.43 41.062 30.234 1 89.62 354 SER B N 1
ATOM 7226 C CA . SER B 1 354 ? 10 41.406 31.578 1 89.62 354 SER B CA 1
ATOM 7227 C C . SER B 1 354 ? 9.336 40.219 32.281 1 89.62 354 SER B C 1
ATOM 7229 O O . SER B 1 354 ? 9.328 40.125 33.5 1 89.62 354 SER B O 1
ATOM 7231 N N . TYR B 1 355 ? 8.703 39.469 31.531 1 92.69 355 TYR B N 1
ATOM 7232 C CA . TYR B 1 355 ? 8.156 38.188 32.031 1 92.69 355 TYR B CA 1
ATOM 7233 C C . TYR B 1 355 ? 9.086 37.031 31.688 1 92.69 355 TYR B C 1
ATOM 7235 O O . TYR B 1 355 ? 9.109 36.562 30.547 1 92.69 355 TYR B O 1
ATOM 7243 N N . THR B 1 356 ? 9.758 36.469 32.594 1 93.56 356 THR B N 1
ATOM 7244 C CA . THR B 1 356 ? 10.82 35.5 32.375 1 93.56 356 THR B CA 1
ATOM 7245 C C . THR B 1 356 ? 10.234 34.156 31.906 1 93.56 356 THR B C 1
ATOM 7247 O O . THR B 1 356 ? 10.945 33.312 31.344 1 93.56 356 THR B O 1
ATOM 7250 N N . ASP B 1 357 ? 8.938 33.938 32.188 1 97.12 357 ASP B N 1
ATOM 7251 C CA . ASP B 1 357 ? 8.297 32.688 31.844 1 97.12 357 ASP B CA 1
ATOM 7252 C C . ASP B 1 357 ? 7.777 32.688 30.406 1 97.12 357 ASP B C 1
ATOM 7254 O O . ASP B 1 357 ? 7.453 31.641 29.859 1 97.12 357 ASP B O 1
ATOM 7258 N N . LEU B 1 358 ? 7.645 33.875 29.859 1 96.88 358 LEU B N 1
ATOM 7259 C CA . LEU B 1 358 ? 7.023 34.062 28.547 1 96.88 358 LEU B CA 1
ATOM 7260 C C . LEU B 1 358 ? 8.031 34.594 27.547 1 96.88 358 LEU B C 1
ATOM 7262 O O . LEU B 1 358 ? 8.305 35.781 27.516 1 96.88 358 LEU B O 1
ATOM 7266 N N . ARG B 1 359 ? 8.438 33.75 26.609 1 95 359 ARG B N 1
ATOM 7267 C CA . ARG B 1 359 ? 9.57 34.094 25.766 1 95 359 ARG B CA 1
ATOM 7268 C C . ARG B 1 359 ? 9.172 34.156 24.297 1 95 359 ARG B C 1
ATOM 7270 O O . ARG B 1 359 ? 8.477 33.25 23.812 1 95 359 ARG B O 1
ATOM 7277 N N . PHE B 1 360 ? 9.609 35.188 23.672 1 95 360 PHE B N 1
ATOM 7278 C CA . PHE B 1 360 ? 9.508 35.312 22.219 1 95 360 PHE B CA 1
ATOM 7279 C C . PHE B 1 360 ? 10.883 35.188 21.562 1 95 360 PHE B C 1
ATOM 7281 O O . PHE B 1 360 ? 11.828 35.875 21.969 1 95 360 PHE B O 1
ATOM 7288 N N . GLU B 1 361 ? 10.977 34.25 20.625 1 93.75 361 GLU B N 1
ATOM 7289 C CA . GLU B 1 361 ? 12.211 34.031 19.891 1 93.75 361 GLU B CA 1
ATOM 7290 C C . GLU B 1 361 ? 12.023 34.281 18.406 1 93.75 361 GLU B C 1
ATOM 7292 O O . GLU B 1 361 ? 11.023 33.844 17.812 1 93.75 361 GLU B O 1
ATOM 7297 N N . PRO B 1 362 ? 12.945 35.062 17.766 1 91.69 362 PRO B N 1
ATOM 7298 C CA . PRO B 1 362 ? 12.82 35.219 16.312 1 91.69 362 PRO B CA 1
ATOM 7299 C C . PRO B 1 362 ? 12.906 33.875 15.578 1 91.69 362 PRO B C 1
ATOM 7301 O O . PRO B 1 362 ? 12.32 33.719 14.5 1 91.69 362 PRO B O 1
ATOM 7304 N N . TRP B 1 363 ? 13.711 33 16.125 1 91.12 363 TRP B N 1
ATOM 7305 C CA . TRP B 1 363 ? 13.844 31.625 15.617 1 91.12 363 TRP B CA 1
ATOM 7306 C C . TRP B 1 363 ? 14.141 30.656 16.766 1 91.12 363 TRP B C 1
ATOM 7308 O O . TRP B 1 363 ? 14.805 31.016 17.734 1 91.12 363 TRP B O 1
ATOM 7318 N N . SER B 1 364 ? 13.602 29.484 16.656 1 94.06 364 SER B N 1
ATOM 7319 C CA . SER B 1 364 ? 13.867 28.438 17.641 1 94.06 364 SER B CA 1
ATOM 7320 C C . SER B 1 364 ? 13.992 27.062 16.984 1 94.06 364 SER B C 1
ATOM 7322 O O . SER B 1 364 ? 13.344 26.797 15.969 1 94.06 364 SER B O 1
ATOM 7324 N N . PRO B 1 365 ? 14.898 26.203 17.516 1 96.12 365 PRO B N 1
ATOM 7325 C CA . PRO B 1 365 ? 15 24.828 16.984 1 96.12 365 PRO B CA 1
ATOM 7326 C C . PRO B 1 365 ? 13.797 23.969 17.359 1 96.12 365 PRO B C 1
ATOM 7328 O O . PRO B 1 365 ? 13.82 23.281 18.391 1 96.12 365 PRO B O 1
ATOM 7331 N N . GLN B 1 366 ? 12.883 23.922 16.516 1 96.5 366 GLN B N 1
ATOM 7332 C CA . GLN B 1 366 ? 11.57 23.312 16.766 1 96.5 366 GLN B CA 1
ATOM 7333 C C . GLN B 1 366 ? 11.711 21.891 17.266 1 96.5 366 GLN B C 1
ATOM 7335 O O . GLN B 1 366 ? 11.172 21.547 18.328 1 96.5 366 GLN B O 1
ATOM 7340 N N . PHE B 1 367 ? 12.445 21.016 16.547 1 97.19 367 PHE B N 1
ATOM 7341 C CA . PHE B 1 367 ? 12.531 19.609 16.906 1 97.19 367 PHE B CA 1
ATOM 7342 C C . PHE B 1 367 ? 13.117 19.438 18.297 1 97.19 367 PHE B C 1
ATOM 7344 O O . PHE B 1 367 ? 12.617 18.641 19.094 1 97.19 367 PHE B O 1
ATOM 7351 N N . ALA B 1 368 ? 14.164 20.188 18.594 1 97.88 368 ALA B N 1
ATOM 7352 C CA . ALA B 1 368 ? 14.836 20.078 19.891 1 97.88 368 ALA B CA 1
ATOM 7353 C C . ALA B 1 368 ? 13.898 20.484 21.031 1 97.88 368 ALA B C 1
ATOM 7355 O O . ALA B 1 368 ? 13.93 19.891 22.109 1 97.88 368 ALA B O 1
ATOM 7356 N N . ILE B 1 369 ? 13.141 21.5 20.781 1 98.38 369 ILE B N 1
ATOM 7357 C CA . ILE B 1 369 ? 12.18 21.922 21.797 1 98.38 369 ILE B CA 1
ATOM 7358 C C . ILE B 1 369 ? 11.141 20.828 22.016 1 98.38 369 ILE B C 1
ATOM 7360 O O . ILE B 1 369 ? 10.836 20.484 23.172 1 98.38 369 ILE B O 1
ATOM 7364 N N . LEU B 1 370 ? 10.609 20.281 20.938 1 98.38 370 LEU B N 1
ATOM 7365 C CA . LEU B 1 370 ? 9.594 19.234 21.016 1 98.38 370 LEU B CA 1
ATOM 7366 C C . LEU B 1 370 ? 10.156 17.969 21.656 1 98.38 370 LEU B C 1
ATOM 7368 O O . LEU B 1 370 ? 9.43 17.219 22.297 1 98.38 370 LEU B O 1
ATOM 7372 N N . ASP B 1 371 ? 11.438 17.75 21.484 1 97.75 371 ASP B N 1
ATOM 7373 C CA . ASP B 1 371 ? 12.117 16.562 22 1 97.75 371 ASP B CA 1
ATOM 7374 C C . ASP B 1 371 ? 12.312 16.641 23.5 1 97.75 371 ASP B C 1
ATOM 7376 O O . ASP B 1 371 ? 12.547 15.625 24.172 1 97.75 371 ASP B O 1
ATOM 7380 N N . HIS B 1 372 ? 12.266 17.828 24.047 1 97.81 372 HIS B N 1
ATOM 7381 C CA . HIS B 1 372 ? 12.461 18.016 25.484 1 97.81 372 HIS B CA 1
ATOM 7382 C C . HIS B 1 372 ? 11.227 17.562 26.266 1 97.81 372 HIS B C 1
ATOM 7384 O O . HIS B 1 372 ? 10.102 17.922 25.906 1 97.81 372 HIS B O 1
ATOM 7390 N N . ASP B 1 373 ? 11.391 16.891 27.359 1 96.94 373 ASP B N 1
ATOM 7391 C CA . ASP B 1 373 ? 10.312 16.266 28.109 1 96.94 373 ASP B CA 1
ATOM 7392 C C . ASP B 1 373 ? 9.359 17.312 28.688 1 96.94 373 ASP B C 1
ATOM 7394 O O . ASP B 1 373 ? 8.195 17.016 28.953 1 96.94 373 ASP B O 1
ATOM 7398 N N . HIS B 1 374 ? 9.82 18.516 28.812 1 98.5 374 HIS B N 1
ATOM 7399 C CA . HIS B 1 374 ? 9.023 19.547 29.453 1 98.5 374 HIS B CA 1
ATOM 7400 C C . HIS B 1 374 ? 8.141 20.281 28.453 1 98.5 374 HIS B C 1
ATOM 7402 O O . HIS B 1 374 ? 7.301 21.094 28.844 1 98.5 374 HIS B O 1
ATOM 7408 N N . CYS B 1 375 ? 8.281 20.016 27.125 1 98.69 375 CYS B N 1
ATOM 7409 C CA . CYS B 1 375 ? 7.34 20.562 26.141 1 98.69 375 CYS B CA 1
ATOM 7410 C C . CYS B 1 375 ? 6.023 19.797 26.172 1 98.69 375 CYS B C 1
ATOM 7412 O O . CYS B 1 375 ? 5.992 18.609 25.844 1 98.69 375 CYS B O 1
ATOM 7414 N N . LYS B 1 376 ? 4.922 20.469 26.469 1 98.69 376 LYS B N 1
ATOM 7415 C CA . LYS B 1 376 ? 3.686 19.75 26.734 1 98.69 376 LYS B CA 1
ATOM 7416 C C . LYS B 1 376 ? 2.629 20.047 25.688 1 98.69 376 LYS B C 1
ATOM 7418 O O . LYS B 1 376 ? 1.616 19.344 25.594 1 98.69 376 LYS B O 1
ATOM 7423 N N . LEU B 1 377 ? 2.859 21.031 24.891 1 98.88 377 LEU B N 1
ATOM 7424 C CA . LEU B 1 377 ? 1.903 21.422 23.859 1 98.88 377 LEU B CA 1
ATOM 7425 C C . LEU B 1 377 ? 2.596 22.172 22.734 1 98.88 377 LEU B C 1
ATOM 7427 O O . LEU B 1 377 ? 3.461 23.016 22.984 1 98.88 377 LEU B O 1
ATOM 7431 N N . PHE B 1 378 ? 2.264 21.875 21.531 1 98.88 378 PHE B N 1
ATOM 7432 C CA . PHE B 1 378 ? 2.717 22.609 20.359 1 98.88 378 PHE B CA 1
ATOM 7433 C C . PHE B 1 378 ? 1.545 23.297 19.672 1 98.88 378 PHE B C 1
ATOM 7435 O O . PHE B 1 378 ? 0.628 22.625 19.188 1 98.88 378 PHE B O 1
ATOM 7442 N N . ILE B 1 379 ? 1.489 24.578 19.641 1 98.56 379 ILE B N 1
ATOM 7443 C CA . ILE B 1 379 ? 0.515 25.359 18.875 1 98.56 379 ILE B CA 1
ATOM 7444 C C . ILE B 1 379 ? 1.08 25.688 17.5 1 98.56 379 ILE B C 1
ATOM 7446 O O . ILE B 1 379 ? 2.104 26.359 17.375 1 98.56 379 ILE B O 1
ATOM 7450 N N . SER B 1 380 ? 0.437 25.188 16.469 1 97 380 SER B N 1
ATOM 7451 C CA . SER B 1 380 ? 0.975 25.266 15.109 1 97 380 SER B CA 1
ATOM 7452 C C . SER B 1 380 ? -0.139 25.438 14.078 1 97 380 SER B C 1
ATOM 7454 O O . SER B 1 380 ? -1.321 25.344 14.414 1 97 380 SER B O 1
ATOM 7456 N N . HIS B 1 381 ? 0.222 25.797 12.883 1 94.5 381 HIS B N 1
ATOM 7457 C CA . HIS B 1 381 ? -0.744 25.922 11.797 1 94.5 381 HIS B CA 1
ATOM 7458 C C . HIS B 1 381 ? -1.075 24.547 11.203 1 94.5 381 HIS B C 1
ATOM 7460 O O . HIS B 1 381 ? -2.031 24.422 10.438 1 94.5 381 HIS B O 1
ATOM 7466 N N . GLY B 1 382 ? -0.268 23.547 11.523 1 93.69 382 GLY B N 1
ATOM 7467 C CA . GLY B 1 382 ? -0.629 22.188 11.125 1 93.69 382 GLY B CA 1
ATOM 7468 C C . GLY B 1 382 ? -0.002 21.781 9.805 1 93.69 382 GLY B C 1
ATOM 7469 O O . GLY B 1 382 ? -0.588 21 9.047 1 93.69 382 GLY B O 1
ATOM 7470 N N . GLY B 1 383 ? 1.161 22.328 9.469 1 92.12 383 GLY B N 1
ATOM 7471 C CA . GLY B 1 383 ? 1.922 21.797 8.352 1 92.12 383 GLY B CA 1
ATOM 7472 C C . GLY B 1 383 ? 2.412 20.391 8.594 1 92.12 383 GLY B C 1
ATOM 7473 O O . GLY B 1 383 ? 2.637 19.984 9.734 1 92.12 383 GLY B O 1
ATOM 7474 N N . ALA B 1 384 ? 2.65 19.703 7.57 1 92.12 384 ALA B N 1
ATOM 7475 C CA . ALA B 1 384 ? 2.998 18.281 7.66 1 92.12 384 ALA B CA 1
ATOM 7476 C C . ALA B 1 384 ? 4.262 18.078 8.492 1 92.12 384 ALA B C 1
ATOM 7478 O O . ALA B 1 384 ? 4.289 17.25 9.398 1 92.12 384 ALA B O 1
ATOM 7479 N N . SER B 1 385 ? 5.285 18.828 8.25 1 92.38 385 SER B N 1
ATOM 7480 C CA . SER B 1 385 ? 6.555 18.656 8.945 1 92.38 385 SER B CA 1
ATOM 7481 C C . SER B 1 385 ? 6.41 18.922 10.438 1 92.38 385 SER B C 1
ATOM 7483 O O . SER B 1 385 ? 6.977 18.219 11.266 1 92.38 385 SER B O 1
ATOM 7485 N N . SER B 1 386 ? 5.668 20 10.727 1 95.38 386 SER B N 1
ATOM 7486 C CA . SER B 1 386 ? 5.43 20.328 12.133 1 95.38 386 SER B CA 1
ATOM 7487 C C . SER B 1 386 ? 4.68 19.203 12.844 1 95.38 386 SER B C 1
ATOM 7489 O O . SER B 1 386 ? 5.039 18.828 13.961 1 95.38 386 SER B O 1
ATOM 7491 N N . ILE B 1 387 ? 3.707 18.719 12.172 1 96.88 387 ILE B N 1
ATOM 7492 C CA . ILE B 1 387 ? 2.918 17.625 12.75 1 96.88 387 ILE B CA 1
ATOM 7493 C C . ILE B 1 387 ? 3.791 16.391 12.922 1 96.88 387 ILE B C 1
ATOM 7495 O O . ILE B 1 387 ? 3.768 15.75 13.977 1 96.88 387 ILE B O 1
ATOM 7499 N N . HIS B 1 388 ? 4.602 16.031 11.914 1 97 388 HIS B N 1
ATOM 7500 C CA . HIS B 1 388 ? 5.492 14.875 11.992 1 97 388 HIS B CA 1
ATOM 7501 C C . HIS B 1 388 ? 6.414 14.977 13.195 1 97 388 HIS B C 1
ATOM 7503 O O . HIS B 1 388 ? 6.547 14.016 13.961 1 97 388 HIS B O 1
ATOM 7509 N N . GLU B 1 389 ? 7.004 16.141 13.375 1 97.25 389 GLU B N 1
ATOM 7510 C CA . GLU B 1 389 ? 7.973 16.328 14.445 1 97.25 389 GLU B CA 1
ATOM 7511 C C . GLU B 1 389 ? 7.301 16.266 15.82 1 97.25 389 GLU B C 1
ATOM 7513 O O . GLU B 1 389 ? 7.848 15.695 16.766 1 97.25 389 GLU B O 1
ATOM 7518 N N . SER B 1 390 ? 6.152 16.875 15.875 1 98.31 390 SER B N 1
ATOM 7519 C CA . SER B 1 390 ? 5.422 16.859 17.141 1 98.31 390 SER B CA 1
ATOM 7520 C C . SER B 1 390 ? 5.02 15.445 17.531 1 98.31 390 SER B C 1
ATOM 7522 O O . SER B 1 390 ? 5.285 15.008 18.656 1 98.31 390 SER B O 1
ATOM 7524 N N . LEU B 1 391 ? 4.465 14.719 16.609 1 98.31 391 LEU B N 1
ATOM 7525 C CA . LEU B 1 391 ? 3.996 13.359 16.875 1 98.31 391 LEU B CA 1
ATOM 7526 C C . LEU B 1 391 ? 5.164 12.43 17.156 1 98.31 391 LEU B C 1
ATOM 7528 O O . LEU B 1 391 ? 5.062 11.531 18 1 98.31 391 LEU B O 1
ATOM 7532 N N . TYR B 1 392 ? 6.25 12.617 16.469 1 98.06 392 TYR B N 1
ATOM 7533 C CA . TYR B 1 392 ? 7.445 11.82 16.703 1 98.06 392 TYR B CA 1
ATOM 7534 C C . TYR B 1 392 ? 7.914 11.945 18.141 1 98.06 392 TYR B C 1
ATOM 7536 O O . TYR B 1 392 ? 8.398 10.977 18.734 1 98.06 392 TYR B O 1
ATOM 7544 N N . ASN B 1 393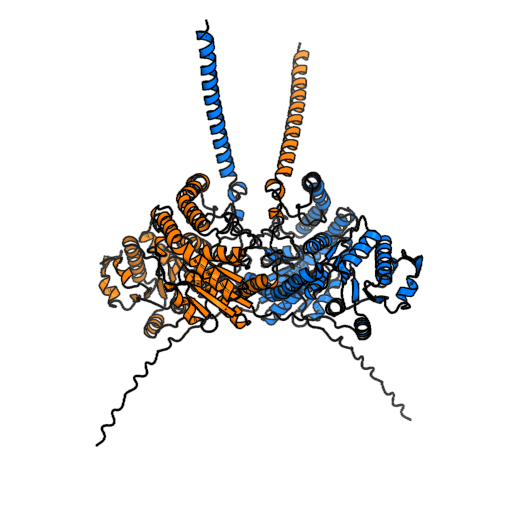 ? 7.738 13.109 18.703 1 98.25 393 ASN B N 1
ATOM 7545 C CA . ASN B 1 393 ? 8.227 13.398 20.047 1 98.25 393 ASN B CA 1
ATOM 7546 C C . ASN B 1 393 ? 7.113 13.266 21.078 1 98.25 393 ASN B C 1
ATOM 7548 O O . ASN B 1 393 ? 7.332 13.508 22.266 1 98.25 393 ASN B O 1
ATOM 7552 N N . GLY B 1 394 ? 5.891 12.922 20.688 1 98 394 GLY B N 1
ATOM 7553 C CA . GLY B 1 394 ? 4.789 12.633 21.578 1 98 394 GLY B CA 1
ATOM 7554 C C . GLY B 1 394 ? 4.18 13.883 22.203 1 98 394 GLY B C 1
ATOM 7555 O O . GLY B 1 394 ? 3.74 13.859 23.359 1 98 394 GLY B O 1
ATOM 7556 N N . VAL B 1 395 ? 4.207 15 21.469 1 98.75 395 VAL B N 1
ATOM 7557 C CA . VAL B 1 395 ? 3.682 16.266 22 1 98.75 395 VAL B CA 1
ATOM 7558 C C . VAL B 1 395 ? 2.326 16.562 21.359 1 98.75 395 VAL B C 1
ATOM 7560 O O . VAL B 1 395 ? 2.211 16.609 20.125 1 98.75 395 VAL B O 1
ATOM 7563 N N . PRO B 1 396 ? 1.243 16.734 22.141 1 98.69 396 PRO B N 1
ATOM 7564 C CA . PRO B 1 396 ? -0.059 17.078 21.562 1 98.69 396 PRO B CA 1
ATOM 7565 C C . PRO B 1 396 ? -0.057 18.438 20.875 1 98.69 396 PRO B C 1
ATOM 7567 O O . PRO B 1 396 ? 0.864 19.234 21.078 1 98.69 396 PRO B O 1
ATOM 7570 N N . LEU B 1 397 ? -1.154 18.688 20.094 1 98.81 397 LEU B N 1
ATOM 7571 C CA . LEU B 1 397 ? -1.147 19.875 19.25 1 98.81 397 LEU B CA 1
ATOM 7572 C C . LEU B 1 397 ? -2.443 20.656 19.422 1 98.81 397 LEU B C 1
ATOM 7574 O O . LEU B 1 397 ? -3.504 20.078 19.656 1 98.81 397 LEU B O 1
ATOM 7578 N N . LEU B 1 398 ? -2.383 21.906 19.422 1 98.81 398 LEU B N 1
ATOM 7579 C CA . LEU B 1 398 ? -3.475 22.828 19.141 1 98.81 398 LEU B CA 1
ATOM 7580 C C . LEU B 1 398 ? -3.266 23.531 17.812 1 98.81 398 LEU B C 1
ATOM 7582 O O . LEU B 1 398 ? -2.334 24.312 17.656 1 98.81 398 LEU B O 1
ATOM 7586 N N . LEU B 1 399 ? -4.148 23.234 16.875 1 97.69 399 LEU B N 1
ATOM 7587 C CA . LEU B 1 399 ? -3.859 23.594 15.492 1 97.69 399 LEU B CA 1
ATOM 7588 C C . LEU B 1 399 ? -4.73 24.766 15.039 1 97.69 399 LEU B C 1
ATOM 7590 O O . LEU B 1 399 ? -5.938 24.766 15.289 1 97.69 399 LEU B O 1
ATOM 7594 N N . HIS B 1 400 ? -4.109 25.719 14.461 1 96.06 400 HIS B N 1
ATOM 7595 C CA . HIS B 1 400 ? -4.73 26.891 13.852 1 96.06 400 HIS B CA 1
ATOM 7596 C C . HIS B 1 400 ? -4.434 26.953 12.359 1 96.06 400 HIS B C 1
ATOM 7598 O O . HIS B 1 400 ? -3.643 27.781 11.914 1 96.06 400 HIS B O 1
ATOM 7604 N N . PRO B 1 401 ? -5.145 26.141 11.547 1 93.5 401 PRO B N 1
ATOM 7605 C CA . PRO B 1 401 ? -4.816 26.016 10.125 1 93.5 401 PRO B CA 1
ATOM 7606 C C . PRO B 1 401 ? -5.242 27.234 9.312 1 93.5 401 PRO B C 1
ATOM 7608 O O . PRO B 1 401 ? -6.293 27.812 9.578 1 93.5 401 PRO B O 1
ATOM 7611 N N . PHE B 1 402 ? -4.465 27.578 8.328 1 89.44 402 PHE B N 1
ATOM 7612 C CA . PHE B 1 402 ? -4.758 28.719 7.488 1 89.44 402 PHE B CA 1
ATOM 7613 C C . PHE B 1 402 ? -5.34 28.281 6.148 1 89.44 402 PHE B C 1
ATOM 7615 O O . PHE B 1 402 ? -6.438 28.703 5.773 1 89.44 402 PHE B O 1
ATOM 7622 N N . THR B 1 403 ? -4.543 27.438 5.383 1 84.88 403 THR B N 1
ATOM 7623 C CA . THR B 1 403 ? -4.98 27.094 4.035 1 84.88 403 THR B CA 1
ATOM 7624 C C . THR B 1 403 ? -4.316 25.797 3.566 1 84.88 403 THR B C 1
ATOM 7626 O O . THR B 1 403 ? -3.578 25.172 4.324 1 84.88 403 THR B O 1
ATOM 7629 N N . SER B 1 404 ? -4.734 25.375 2.385 1 83.25 404 SER B N 1
ATOM 7630 C CA . SER B 1 404 ? -4.133 24.234 1.689 1 83.25 404 SER B CA 1
ATOM 7631 C C . SER B 1 404 ? -4.363 22.938 2.451 1 83.25 404 SER B C 1
ATOM 7633 O O . SER B 1 404 ? -5.5 22.594 2.787 1 83.25 404 SER B O 1
ATOM 7635 N N . ASP B 1 405 ? -3.238 22.281 2.807 1 85.88 405 ASP B N 1
ATOM 7636 C CA . ASP B 1 405 ? -3.352 20.969 3.422 1 85.88 405 ASP B CA 1
ATOM 7637 C C . ASP B 1 405 ? -3.592 21.078 4.926 1 85.88 405 ASP B C 1
ATOM 7639 O O . ASP B 1 405 ? -4.004 20.109 5.566 1 85.88 405 ASP B O 1
ATOM 7643 N N . GLN B 1 406 ? -3.457 22.266 5.434 1 91.44 406 GLN B N 1
ATOM 7644 C CA . GLN B 1 406 ? -3.398 22.438 6.879 1 91.44 406 GLN B CA 1
ATOM 7645 C C . GLN B 1 406 ? -4.734 22.094 7.531 1 91.44 406 GLN B C 1
ATOM 7647 O O . GLN B 1 406 ? -4.777 21.391 8.539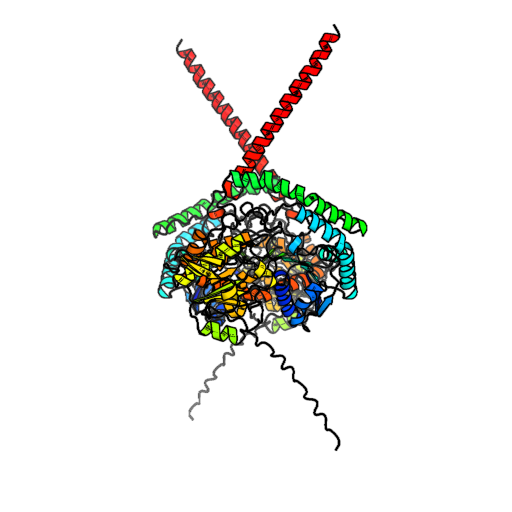 1 91.44 406 GLN B O 1
ATOM 7652 N N . PRO B 1 407 ? -5.859 22.547 6.906 1 90.94 407 PRO B N 1
ATOM 7653 C CA . PRO B 1 407 ? -7.133 22.203 7.547 1 90.94 407 PRO B CA 1
ATOM 7654 C C . PRO B 1 407 ? -7.391 20.703 7.59 1 90.94 407 PRO B C 1
ATOM 7656 O O . PRO B 1 407 ? -7.797 20.172 8.625 1 90.94 407 PRO B O 1
ATOM 7659 N N . ALA B 1 408 ? -7.152 20.031 6.504 1 91.12 408 ALA B N 1
ATOM 7660 C CA . ALA B 1 408 ? -7.348 18.578 6.473 1 91.12 408 ALA B CA 1
ATOM 7661 C C . ALA B 1 408 ? -6.41 17.875 7.453 1 91.12 408 ALA B C 1
ATOM 7663 O O . ALA B 1 408 ? -6.824 16.969 8.172 1 91.12 408 ALA B O 1
ATOM 7664 N N . ASN B 1 409 ? -5.176 18.312 7.492 1 93.38 409 ASN B N 1
ATOM 7665 C CA . ASN B 1 409 ? -4.227 17.766 8.461 1 93.38 409 ASN B CA 1
ATOM 7666 C C . ASN B 1 409 ? -4.719 17.938 9.891 1 93.38 409 ASN B C 1
ATOM 7668 O O . ASN B 1 409 ? -4.711 16.984 10.672 1 93.38 409 ASN B O 1
ATOM 7672 N N . ALA B 1 410 ? -5.137 19.172 10.109 1 95.56 410 ALA B N 1
ATOM 7673 C CA . ALA B 1 410 ? -5.555 19.516 11.461 1 95.56 410 ALA B CA 1
ATOM 7674 C C . ALA B 1 410 ? -6.727 18.656 11.914 1 95.56 410 ALA B C 1
ATOM 7676 O O . ALA B 1 410 ? -6.699 18.078 13.008 1 95.56 410 ALA B O 1
ATOM 7677 N N . HIS B 1 411 ? -7.652 18.484 11.094 1 94.56 411 HIS B N 1
ATOM 7678 C CA . HIS B 1 411 ? -8.836 17.734 11.484 1 94.56 411 HIS B CA 1
ATOM 7679 C C . HIS B 1 411 ? -8.547 16.234 11.547 1 94.56 411 HIS B C 1
ATOM 7681 O O . HIS B 1 411 ? -9.117 15.523 12.383 1 94.56 411 HIS B O 1
ATOM 7687 N N . ASN B 1 412 ? -7.742 15.719 10.703 1 94.44 412 ASN B N 1
ATOM 7688 C CA . ASN B 1 412 ? -7.332 14.32 10.789 1 94.44 412 ASN B CA 1
ATOM 7689 C C . ASN B 1 412 ? -6.645 14.023 12.117 1 94.44 412 ASN B C 1
ATOM 7691 O O . ASN B 1 412 ? -6.938 13.008 12.75 1 94.44 412 ASN B O 1
ATOM 7695 N N . ILE B 1 413 ? -5.746 14.906 12.539 1 96.69 413 ILE B N 1
ATOM 7696 C CA . ILE B 1 413 ? -4.992 14.68 13.766 1 96.69 413 ILE B CA 1
ATOM 7697 C C . ILE B 1 413 ? -5.906 14.852 14.977 1 96.69 413 ILE B C 1
ATOM 7699 O O . ILE B 1 413 ? -5.762 14.141 15.977 1 96.69 413 ILE B O 1
ATOM 7703 N N . ALA B 1 414 ? -6.809 15.797 14.867 1 96.62 414 ALA B N 1
ATOM 7704 C CA . ALA B 1 414 ? -7.812 15.922 15.922 1 96.62 414 ALA B CA 1
ATOM 7705 C C . ALA B 1 414 ? -8.664 14.656 16.031 1 96.62 414 ALA B C 1
ATOM 7707 O O . ALA B 1 414 ? -8.945 14.18 17.125 1 96.62 414 ALA B O 1
ATOM 7708 N N . ASN B 1 415 ? -9.039 14.117 14.867 1 93.56 415 ASN B N 1
ATOM 7709 C CA . ASN B 1 415 ? -9.805 12.875 14.836 1 93.56 415 ASN B CA 1
ATOM 7710 C C . ASN B 1 415 ? -9.008 11.711 15.43 1 93.56 415 ASN B C 1
ATOM 7712 O O . ASN B 1 415 ? -9.594 10.773 15.977 1 93.56 415 ASN B O 1
ATOM 7716 N N . ALA B 1 416 ? -7.738 11.797 15.336 1 95.88 416 ALA B N 1
ATOM 7717 C CA . ALA B 1 416 ? -6.871 10.773 15.914 1 95.88 416 ALA B CA 1
ATOM 7718 C C . ALA B 1 416 ? -6.777 10.93 17.438 1 95.88 416 ALA B C 1
ATOM 7720 O O . ALA B 1 416 ? -6.207 10.07 18.109 1 95.88 416 ALA B O 1
ATOM 7721 N N . GLY B 1 417 ? -7.25 12.031 17.984 1 96.75 417 GLY B N 1
ATOM 7722 C CA . GLY B 1 417 ? -7.387 12.211 19.422 1 96.75 417 GLY B CA 1
ATOM 7723 C C . GLY B 1 417 ? -6.152 12.812 20.062 1 96.75 417 GLY B C 1
ATOM 7724 O O . GLY B 1 417 ? -5.973 12.703 21.281 1 96.75 417 GLY B O 1
ATOM 7725 N N . VAL B 1 418 ? -5.262 13.43 19.25 1 98.25 418 VAL B N 1
ATOM 7726 C CA . VAL B 1 418 ? -4.016 13.914 19.844 1 98.25 418 VAL B CA 1
ATOM 7727 C C . VAL B 1 418 ? -3.869 15.414 19.578 1 98.25 418 VAL B C 1
ATOM 7729 O O . VAL B 1 418 ? -2.795 15.984 19.797 1 98.25 418 VAL B O 1
ATOM 7732 N N . ALA B 1 419 ? -4.91 16.078 19.094 1 98.62 419 ALA B N 1
ATOM 7733 C CA . ALA B 1 419 ? -4.926 17.516 18.844 1 98.62 419 ALA B CA 1
ATOM 7734 C C . ALA B 1 419 ? -6.344 18.078 18.922 1 98.62 419 ALA B C 1
ATOM 7736 O O . ALA B 1 419 ? -7.312 17.312 18.969 1 98.62 419 ALA B O 1
ATOM 7737 N N . LEU B 1 420 ? -6.434 19.312 19.062 1 98.44 420 LEU B N 1
ATOM 7738 C CA . LEU B 1 420 ? -7.668 20.062 18.828 1 98.44 420 LEU B CA 1
ATOM 7739 C C . LEU B 1 420 ? -7.457 21.141 17.781 1 98.44 420 LEU B C 1
ATOM 7741 O O . LEU B 1 420 ? -6.32 21.516 17.484 1 98.44 420 LEU B O 1
ATOM 7745 N N . VAL B 1 421 ? -8.594 21.594 17.156 1 97.38 421 VAL B N 1
ATOM 7746 C CA . VAL B 1 421 ? -8.5 22.516 16.047 1 97.38 421 VAL B CA 1
ATOM 7747 C C . VAL B 1 421 ? -9.234 23.812 16.391 1 97.38 421 VAL B C 1
ATOM 7749 O O . VAL B 1 421 ? -10.352 23.781 16.906 1 97.38 421 VAL B O 1
ATOM 7752 N N . LEU B 1 422 ? -8.555 24.906 16.188 1 96.75 422 LEU B N 1
ATOM 7753 C CA . LEU B 1 422 ? -9.188 26.219 16.328 1 96.75 422 LEU B CA 1
ATOM 7754 C C . LEU B 1 422 ? -9.922 26.594 15.047 1 96.75 422 LEU B C 1
ATOM 7756 O O . LEU B 1 422 ? -9.43 26.344 13.945 1 96.75 422 LEU B O 1
ATOM 7760 N N . ASP B 1 423 ? -11.078 27.109 15.227 1 90.56 423 ASP B N 1
ATOM 7761 C CA . ASP B 1 423 ? -11.852 27.594 14.094 1 90.56 423 ASP B CA 1
ATOM 7762 C C . ASP B 1 423 ? -11.422 29.016 13.711 1 90.56 423 ASP B C 1
ATOM 7764 O O . ASP B 1 423 ? -11.75 29.984 14.406 1 90.56 423 ASP B O 1
ATOM 7768 N N . ARG B 1 424 ? -10.828 29.141 12.703 1 86.44 424 ARG B N 1
ATOM 7769 C CA . ARG B 1 424 ? -10.281 30.438 12.312 1 86.44 424 ARG B CA 1
ATOM 7770 C C . ARG B 1 424 ? -11.398 31.438 12.039 1 86.44 424 ARG B C 1
ATOM 7772 O O . ARG B 1 424 ? -11.234 32.625 12.266 1 86.44 424 ARG B O 1
ATOM 7779 N N . LYS B 1 425 ? -12.492 30.969 11.562 1 81.94 425 LYS B N 1
ATOM 7780 C CA . LYS B 1 425 ? -13.609 31.844 11.211 1 81.94 425 LYS B CA 1
ATOM 7781 C C . LYS B 1 425 ? -14.375 32.281 12.461 1 81.94 425 LYS B C 1
ATOM 7783 O O . LYS B 1 425 ? -14.953 33.375 12.484 1 81.94 425 LYS B O 1
ATOM 7788 N N . MET B 1 426 ? -14.352 31.453 13.453 1 87.06 426 MET B N 1
ATOM 7789 C CA . MET B 1 426 ? -15.031 31.781 14.703 1 87.06 426 MET B CA 1
ATOM 7790 C C . MET B 1 426 ? -14.047 31.75 15.875 1 87.06 426 MET B C 1
ATOM 7792 O O . MET B 1 426 ? -14.375 31.25 16.953 1 87.06 426 MET B O 1
ATOM 7796 N N . HIS B 1 427 ? -12.945 32.281 15.625 1 86.62 427 HIS B N 1
ATOM 7797 C CA . HIS B 1 427 ? -11.875 32.281 16.625 1 86.62 427 HIS B CA 1
ATOM 7798 C C . HIS B 1 427 ? -12.227 33.188 17.797 1 86.62 427 HIS B C 1
ATOM 7800 O O . HIS B 1 427 ? -12.523 34.375 17.609 1 86.62 427 HIS B O 1
ATOM 7806 N N . ASN B 1 428 ? -12.258 32.594 18.984 1 92.75 428 ASN B N 1
ATOM 7807 C CA . ASN B 1 428 ? -12.562 33.406 20.172 1 92.75 428 ASN B CA 1
ATOM 7808 C C . ASN B 1 428 ? -11.789 32.906 21.391 1 92.75 428 ASN B C 1
ATOM 7810 O O . ASN B 1 428 ? -11.289 31.781 21.406 1 92.75 428 ASN B O 1
ATOM 7814 N N . VAL B 1 429 ? -11.781 33.75 22.359 1 96.94 429 VAL B N 1
ATOM 7815 C CA . VAL B 1 429 ? -10.945 33.562 23.531 1 96.94 429 VAL B CA 1
ATOM 7816 C C . VAL B 1 429 ? -11.484 32.375 24.344 1 96.94 429 VAL B C 1
ATOM 7818 O O . VAL B 1 429 ? -10.719 31.516 24.781 1 96.94 429 VAL B O 1
ATOM 7821 N N . THR B 1 430 ? -12.773 32.25 24.484 1 96.62 430 THR B N 1
ATOM 7822 C CA . THR B 1 430 ? -13.391 31.203 25.297 1 96.62 430 THR B CA 1
ATOM 7823 C C . THR B 1 430 ? -13.062 29.828 24.734 1 96.62 430 THR B C 1
ATOM 7825 O O . THR B 1 430 ? -12.633 28.938 25.469 1 96.62 430 THR B O 1
ATOM 7828 N N . ASP B 1 431 ? -13.266 29.703 23.469 1 97.12 431 ASP B N 1
ATOM 7829 C CA . ASP B 1 431 ? -13.016 28.422 22.828 1 97.12 431 ASP B CA 1
ATOM 7830 C C . ASP B 1 431 ? -11.531 28.047 22.891 1 97.12 431 ASP B C 1
ATOM 7832 O O . ASP B 1 431 ? -11.188 26.906 23.188 1 97.12 431 ASP B O 1
ATOM 7836 N N . THR B 1 432 ? -10.695 29 22.578 1 98.25 432 THR B N 1
ATOM 7837 C CA . THR B 1 432 ? -9.258 28.766 22.594 1 98.25 432 THR B CA 1
ATOM 7838 C C . THR B 1 432 ? -8.789 28.391 24 1 98.25 432 THR B C 1
ATOM 7840 O O . THR B 1 432 ? -8.016 27.453 24.172 1 98.25 432 THR B O 1
ATOM 7843 N N . PHE B 1 433 ? -9.273 29.141 24.969 1 98.25 433 PHE B N 1
ATOM 7844 C CA . PHE B 1 433 ? -8.922 28.875 26.359 1 98.25 433 PHE B CA 1
ATOM 7845 C C . PHE B 1 433 ? -9.367 27.484 26.781 1 98.25 433 PHE B C 1
ATOM 7847 O O . PHE B 1 433 ? -8.609 26.75 27.438 1 98.25 433 PHE B O 1
ATOM 7854 N N . GLU B 1 434 ? -10.539 27.109 26.422 1 98.12 434 GLU B N 1
ATOM 7855 C CA . GLU B 1 434 ? -11.078 25.797 26.797 1 98.12 434 GLU B CA 1
ATOM 7856 C C . GLU B 1 434 ? -10.266 24.672 26.156 1 98.12 434 GLU B C 1
ATOM 7858 O O . GLU B 1 434 ? -10.055 23.625 26.766 1 98.12 434 GLU B O 1
ATOM 7863 N N . LYS B 1 435 ? -9.891 24.859 24.969 1 98.56 435 LYS B N 1
ATOM 7864 C CA . LYS B 1 435 ? -9.102 23.828 24.281 1 98.56 435 LYS B CA 1
ATOM 7865 C C . LYS B 1 435 ? -7.711 23.703 24.891 1 98.56 435 LYS B C 1
ATOM 7867 O O . LYS B 1 435 ? -7.188 22.609 25.047 1 98.56 435 LYS B O 1
ATOM 7872 N N . LEU B 1 436 ? -7.094 24.875 25.266 1 98.69 436 LEU B N 1
ATOM 7873 C CA . LEU B 1 436 ? -5.836 24.844 26 1 98.69 436 LEU B CA 1
ATOM 7874 C C . LEU B 1 436 ? -5.988 24.062 27.297 1 98.69 436 LEU B C 1
ATOM 7876 O O . LEU B 1 436 ? -5.195 23.156 27.578 1 98.69 436 LEU B O 1
ATOM 7880 N N . ARG B 1 437 ? -7.031 24.406 28 1 98.56 437 ARG B N 1
ATOM 7881 C CA . ARG B 1 437 ? -7.309 23.75 29.281 1 98.56 437 ARG B CA 1
ATOM 7882 C C . ARG B 1 437 ? -7.48 22.234 29.078 1 98.56 437 ARG B C 1
ATOM 7884 O O . ARG B 1 437 ? -6.902 21.438 29.828 1 98.56 437 ARG B O 1
ATOM 7891 N N . THR B 1 438 ? -8.234 21.891 28.078 1 98.62 438 THR B N 1
ATOM 7892 C CA . THR B 1 438 ? -8.57 20.484 27.812 1 98.62 438 THR B CA 1
ATOM 7893 C C . THR B 1 438 ? -7.312 19.672 27.516 1 98.62 438 THR B C 1
ATOM 7895 O O . THR B 1 438 ? -7.125 18.594 28.078 1 98.62 438 THR B O 1
ATOM 7898 N N . ILE B 1 439 ? -6.422 20.188 26.719 1 98.69 439 ILE B N 1
ATOM 7899 C CA . ILE B 1 439 ? -5.223 19.453 26.312 1 98.69 439 ILE B CA 1
ATOM 7900 C C . ILE B 1 439 ? -4.238 19.406 27.484 1 98.69 439 ILE B C 1
ATOM 7902 O O . ILE B 1 439 ? -3.693 18.359 27.812 1 98.69 439 ILE B O 1
ATOM 7906 N N . LEU B 1 440 ? -4.004 20.562 28.156 1 98.5 440 LEU B N 1
ATOM 7907 C CA . LEU B 1 440 ? -2.945 20.703 29.156 1 98.5 440 LEU B CA 1
ATOM 7908 C C . LEU B 1 440 ? -3.299 19.953 30.438 1 98.5 440 LEU B C 1
ATOM 7910 O O . LEU B 1 440 ? -2.424 19.359 31.078 1 98.5 440 LEU B O 1
ATOM 7914 N N . LEU B 1 441 ? -4.574 19.984 30.781 1 98.25 441 LEU B N 1
ATOM 7915 C CA . LEU B 1 441 ? -4.973 19.281 32 1 98.25 441 LEU B CA 1
ATOM 7916 C C . LEU B 1 441 ? -5.195 17.797 31.719 1 98.25 441 LEU B C 1
ATOM 7918 O O . LEU B 1 441 ? -4.922 16.953 32.562 1 98.25 441 LEU B O 1
ATOM 7922 N N . ASP B 1 442 ? -5.703 17.531 30.5 1 98.12 442 ASP B N 1
ATOM 7923 C CA . ASP B 1 442 ? -5.949 16.156 30.078 1 98.12 442 ASP B CA 1
ATOM 7924 C C . ASP B 1 442 ? -6.504 15.32 31.219 1 98.12 442 ASP B C 1
ATOM 7926 O O . ASP B 1 442 ? -5.969 14.258 31.531 1 98.12 442 ASP B O 1
ATOM 7930 N N . ARG B 1 443 ? -7.594 15.68 31.844 1 96.94 443 ARG B N 1
ATOM 7931 C CA . ARG B 1 443 ? -8.141 15.125 33.062 1 96.94 443 ARG B CA 1
ATOM 7932 C C . ARG B 1 443 ? -8.461 13.641 32.906 1 96.94 443 ARG B C 1
ATOM 7934 O O . ARG B 1 443 ? -8.281 12.852 33.844 1 96.94 443 ARG B O 1
ATOM 7941 N N . ASP B 1 444 ? -8.875 13.227 31.734 1 95.69 444 ASP B N 1
ATOM 7942 C CA . ASP B 1 444 ? -9.227 11.836 31.5 1 95.69 444 ASP B CA 1
ATOM 7943 C C . ASP B 1 444 ? -8.055 11.07 30.891 1 95.69 444 ASP B C 1
ATOM 7945 O O . ASP B 1 444 ? -8.195 9.906 30.5 1 95.69 444 ASP B O 1
ATOM 7949 N N . SER B 1 445 ? -6.926 11.695 30.734 1 96.56 445 SER B N 1
ATOM 7950 C CA . SER B 1 445 ? -5.707 11.125 30.172 1 96.56 445 SER B CA 1
ATOM 7951 C C . SER B 1 445 ? -5.941 10.609 28.75 1 96.56 445 SER B C 1
ATOM 7953 O O . SER B 1 445 ? -5.352 9.609 28.344 1 96.56 445 SER B O 1
ATOM 7955 N N . ALA B 1 446 ? -6.918 11.242 28.109 1 96.5 446 ALA B N 1
ATOM 7956 C CA . ALA B 1 446 ? -7.262 10.812 26.75 1 96.5 446 ALA B CA 1
ATOM 7957 C C . ALA B 1 446 ? -6.145 11.148 25.766 1 96.5 446 ALA B C 1
ATOM 7959 O O . ALA B 1 446 ? -5.781 10.32 24.922 1 96.5 446 ALA B O 1
ATOM 7960 N N . PHE B 1 447 ? -5.625 12.352 25.844 1 97.69 447 PHE B N 1
ATOM 7961 C CA . PHE B 1 447 ? -4.551 12.758 24.953 1 97.69 447 PHE B CA 1
ATOM 7962 C C . PHE B 1 447 ? -3.299 11.922 25.188 1 97.69 447 PHE B C 1
ATOM 7964 O O . PHE B 1 447 ? -2.676 11.438 24.25 1 97.69 447 PHE B O 1
ATOM 7971 N N . ALA B 1 448 ? -2.977 11.742 26.438 1 96.56 448 ALA B N 1
ATOM 7972 C CA . ALA B 1 448 ? -1.793 10.961 26.797 1 96.56 448 ALA B CA 1
ATOM 7973 C C . ALA B 1 448 ? -1.917 9.523 26.297 1 96.56 448 ALA B C 1
ATOM 7975 O O . ALA B 1 448 ? -0.979 8.977 25.703 1 96.56 448 ALA B O 1
ATOM 7976 N N . SER B 1 449 ? -3.086 8.945 26.547 1 95.5 449 SER B N 1
ATOM 7977 C CA . SER B 1 449 ? -3.326 7.566 26.125 1 95.5 449 SER B CA 1
ATOM 7978 C C . SER B 1 449 ? -3.264 7.418 24.609 1 95.5 449 SER B C 1
ATOM 7980 O O . SER B 1 449 ? -2.619 6.5 24.094 1 95.5 449 SER B O 1
ATOM 7982 N N . ASN B 1 450 ? -3.871 8.289 23.875 1 96.62 450 ASN B N 1
ATOM 7983 C CA . ASN B 1 450 ? -3.859 8.258 22.422 1 96.62 450 ASN B CA 1
ATOM 7984 C C . ASN B 1 450 ? -2.465 8.531 21.859 1 96.62 450 ASN B C 1
ATOM 7986 O O . ASN B 1 450 ? -2.064 7.941 20.859 1 96.62 450 ASN B O 1
ATOM 7990 N N . MET B 1 451 ? -1.732 9.383 22.531 1 96.38 451 MET B N 1
ATOM 7991 C CA . MET B 1 451 ? -0.411 9.773 22.062 1 96.38 451 MET B CA 1
ATOM 7992 C C . MET B 1 451 ? 0.578 8.617 22.188 1 96.38 451 MET B C 1
ATOM 7994 O O . MET B 1 451 ? 1.512 8.508 21.391 1 96.38 451 MET B O 1
ATOM 7998 N N . GLU B 1 452 ? 0.361 7.773 23.141 1 93.62 452 GLU B N 1
ATOM 7999 C CA . GLU B 1 452 ? 1.241 6.621 23.297 1 93.62 452 GLU B CA 1
ATOM 8000 C C . GLU B 1 452 ? 1.3 5.793 22.016 1 93.62 452 GLU B C 1
ATOM 8002 O O . GLU B 1 452 ? 2.383 5.508 21.5 1 93.62 452 GLU B O 1
ATOM 8007 N N . GLY B 1 453 ? 0.141 5.488 21.5 1 93.88 453 GLY B N 1
ATOM 8008 C CA . GLY B 1 453 ? 0.082 4.727 20.266 1 93.88 453 GLY B CA 1
ATOM 8009 C C . GLY B 1 453 ? 0.541 5.52 19.047 1 93.88 453 GLY B C 1
ATOM 8010 O O . GLY B 1 453 ? 1.244 4.992 18.188 1 93.88 453 GLY B O 1
ATOM 8011 N N . MET B 1 454 ? 0.182 6.781 19.047 1 97.12 454 MET B N 1
ATOM 8012 C CA . MET B 1 454 ? 0.518 7.637 17.906 1 97.12 454 MET B CA 1
ATOM 8013 C C . MET B 1 454 ? 2.025 7.844 17.812 1 97.12 454 MET B C 1
ATOM 8015 O O . MET B 1 454 ? 2.602 7.746 16.719 1 97.12 454 MET B O 1
ATOM 8019 N N . GLN B 1 455 ? 2.664 8.148 18.938 1 97.25 455 GLN B N 1
ATOM 8020 C CA . GLN B 1 455 ? 4.105 8.375 18.938 1 97.25 455 GLN B CA 1
ATOM 8021 C C . GLN B 1 455 ? 4.852 7.141 18.438 1 97.25 455 GLN B C 1
ATOM 8023 O O . GLN B 1 455 ? 5.754 7.25 17.594 1 97.25 455 GLN B O 1
ATOM 8028 N N . ARG B 1 456 ? 4.477 5.965 18.875 1 96.25 456 ARG B N 1
ATOM 8029 C CA . ARG B 1 456 ? 5.098 4.723 18.438 1 96.25 456 ARG B CA 1
ATOM 8030 C C . ARG B 1 456 ? 4.863 4.5 16.938 1 96.25 456 ARG B C 1
ATOM 8032 O O . ARG B 1 456 ? 5.77 4.066 16.219 1 96.25 456 ARG B O 1
ATOM 8039 N N . LEU B 1 457 ? 3.633 4.77 16.5 1 97 457 LEU B N 1
ATOM 8040 C CA . LEU B 1 457 ? 3.297 4.625 15.094 1 97 457 LEU B CA 1
ATOM 8041 C C . LEU B 1 457 ? 4.211 5.484 14.227 1 97 457 LEU B C 1
ATOM 8043 O O . LEU B 1 457 ? 4.801 4.996 13.266 1 97 457 LEU B O 1
ATOM 8047 N N . VAL B 1 458 ? 4.324 6.762 14.602 1 97.56 458 VAL B N 1
ATOM 8048 C CA . VAL B 1 458 ? 5.109 7.719 13.828 1 97.56 458 VAL B CA 1
ATOM 8049 C C . VAL B 1 458 ? 6.582 7.316 13.852 1 97.56 458 VAL B C 1
ATOM 8051 O O . VAL B 1 458 ? 7.258 7.348 12.82 1 97.56 458 VAL B O 1
ATOM 8054 N N . GLN B 1 459 ? 7.082 6.906 14.953 1 96.69 459 GLN B N 1
ATOM 8055 C CA . GLN B 1 459 ? 8.477 6.5 15.07 1 96.69 459 GLN B CA 1
ATOM 8056 C C . GLN B 1 459 ? 8.75 5.238 14.258 1 96.69 459 GLN B C 1
ATOM 8058 O O . GLN B 1 459 ? 9.773 5.145 13.57 1 96.69 459 GLN B O 1
ATOM 8063 N N . LEU B 1 460 ? 7.863 4.301 14.312 1 94.69 460 LEU B N 1
ATOM 8064 C CA . LEU B 1 460 ? 8.008 3.084 13.523 1 94.69 460 LEU B CA 1
ATOM 8065 C C . LEU B 1 460 ? 7.996 3.4 12.031 1 94.69 460 LEU B C 1
ATOM 8067 O O . LEU B 1 460 ? 8.812 2.869 11.273 1 94.69 460 LEU B O 1
ATOM 8071 N N . LYS B 1 461 ? 7.141 4.273 11.625 1 95.25 461 LYS B N 1
ATOM 8072 C CA . LYS B 1 461 ? 6.965 4.594 10.211 1 95.25 461 LYS B CA 1
ATOM 8073 C C . LYS B 1 461 ? 8.086 5.504 9.711 1 95.25 461 LYS B C 1
ATOM 8075 O O . LYS B 1 461 ? 8.367 5.547 8.516 1 95.25 461 LYS B O 1
ATOM 8080 N N . SER B 1 462 ? 8.703 6.227 10.617 1 93 462 SER B N 1
ATOM 8081 C CA . SER B 1 462 ? 9.75 7.164 10.219 1 93 462 SER B CA 1
ATOM 8082 C C . SER B 1 462 ? 10.922 6.438 9.57 1 93 462 SER B C 1
ATOM 8084 O O . SER B 1 462 ? 11.75 7.059 8.898 1 93 462 SER B O 1
ATOM 8086 N N . LYS B 1 463 ? 11.047 5.121 9.617 1 88 463 LYS B N 1
ATOM 8087 C CA . LYS B 1 463 ? 12.07 4.309 8.961 1 88 463 LYS B CA 1
ATOM 8088 C C . LYS B 1 463 ? 11.812 4.203 7.461 1 88 463 LYS B C 1
ATOM 8090 O O . LYS B 1 463 ? 12.672 3.734 6.711 1 88 463 LYS B O 1
ATOM 8095 N N . ARG B 1 464 ? 10.781 4.695 7 1 91.62 464 ARG B N 1
ATOM 8096 C CA . ARG B 1 464 ? 10.32 4.426 5.645 1 91.62 464 ARG B CA 1
ATOM 8097 C C . ARG B 1 464 ? 11.102 5.242 4.621 1 91.62 464 ARG B C 1
ATOM 8099 O O . ARG B 1 464 ? 10.883 5.113 3.416 1 91.62 464 ARG B O 1
ATOM 8106 N N . LYS B 1 465 ? 12.07 6.102 5.078 1 93.88 465 LYS B N 1
ATOM 8107 C CA . LYS B 1 465 ? 12.953 6.734 4.098 1 93.88 465 LYS B CA 1
ATOM 8108 C C . LYS B 1 465 ? 13.727 5.688 3.307 1 93.88 465 LYS B C 1
ATOM 8110 O O . LYS B 1 465 ? 14 5.879 2.119 1 93.88 465 LYS B O 1
ATOM 8115 N N . TYR B 1 466 ? 14.039 4.551 3.895 1 94.5 466 TYR B N 1
ATOM 8116 C CA . TYR B 1 466 ? 14.703 3.455 3.199 1 94.5 466 TYR B CA 1
ATOM 8117 C C . TYR B 1 466 ? 13.758 2.785 2.207 1 94.5 466 TYR B C 1
ATOM 8119 O O . TYR B 1 466 ? 14.172 2.406 1.108 1 94.5 466 TYR B O 1
ATOM 8127 N N . TYR B 1 467 ? 12.547 2.67 2.666 1 94.56 467 TYR B N 1
ATOM 8128 C CA . TYR B 1 467 ? 11.523 2.145 1.766 1 94.56 467 TYR B CA 1
ATOM 8129 C C . TYR B 1 467 ? 11.352 3.049 0.552 1 94.56 467 TYR B C 1
ATOM 8131 O O . TYR B 1 467 ? 11.211 2.566 -0.574 1 94.56 467 TYR B O 1
ATOM 8139 N N . ALA B 1 468 ? 11.297 4.32 0.798 1 97.56 468 ALA B N 1
ATOM 8140 C CA . ALA B 1 468 ? 11.211 5.277 -0.303 1 97.56 468 ALA B CA 1
ATOM 8141 C C . ALA B 1 468 ? 12.359 5.094 -1.287 1 97.56 468 ALA B C 1
ATOM 8143 O O . ALA B 1 468 ? 12.156 5.133 -2.504 1 97.56 468 ALA B O 1
ATOM 8144 N N . ALA B 1 469 ? 13.547 4.914 -0.792 1 97.56 469 ALA B N 1
ATOM 8145 C CA . ALA B 1 469 ? 14.703 4.656 -1.646 1 97.56 469 ALA B CA 1
ATOM 8146 C C . ALA B 1 469 ? 14.523 3.371 -2.445 1 97.56 469 ALA B C 1
ATOM 8148 O O . ALA B 1 469 ? 14.891 3.305 -3.619 1 97.56 469 ALA B O 1
ATOM 8149 N N . ASP B 1 470 ? 13.938 2.322 -1.836 1 96.12 470 ASP B N 1
ATOM 8150 C CA . ASP B 1 470 ? 13.641 1.081 -2.545 1 96.12 470 ASP B CA 1
ATOM 8151 C C . ASP B 1 470 ? 12.711 1.335 -3.727 1 96.12 470 ASP B C 1
ATOM 8153 O O . ASP B 1 470 ? 12.859 0.724 -4.785 1 96.12 470 ASP B O 1
ATOM 8157 N N . ILE B 1 471 ? 11.75 2.203 -3.527 1 97.06 471 ILE B N 1
ATOM 8158 C CA . ILE B 1 471 ? 10.781 2.518 -4.578 1 97.06 471 ILE B CA 1
ATOM 8159 C C . ILE B 1 471 ? 11.5 3.18 -5.754 1 97.06 471 ILE B C 1
ATOM 8161 O O . ILE B 1 471 ? 11.219 2.873 -6.914 1 97.06 471 ILE B O 1
ATOM 8165 N N . VAL B 1 472 ? 12.414 4.086 -5.426 1 98.38 472 VAL B N 1
ATOM 8166 C CA . VAL B 1 472 ? 13.18 4.734 -6.484 1 98.38 472 VAL B CA 1
ATOM 8167 C C . VAL B 1 472 ? 13.977 3.691 -7.266 1 98.38 472 VAL B C 1
ATOM 8169 O O . VAL B 1 472 ? 13.961 3.684 -8.5 1 98.38 472 VAL B O 1
ATOM 8172 N N . GLU B 1 473 ? 14.609 2.824 -6.609 1 97.38 473 GLU B N 1
ATOM 8173 C CA . GLU B 1 473 ? 15.406 1.778 -7.25 1 97.38 473 GLU B CA 1
ATOM 8174 C C . GLU B 1 473 ? 14.516 0.809 -8.023 1 97.38 473 GLU B C 1
ATOM 8176 O O . GLU B 1 473 ? 14.922 0.286 -9.062 1 97.38 473 GLU B O 1
ATOM 8181 N N . GLU B 1 474 ? 13.328 0.545 -7.496 1 96.62 474 GLU B N 1
ATOM 8182 C CA . GLU B 1 474 ? 12.359 -0.252 -8.242 1 96.62 474 GLU B CA 1
ATOM 8183 C C . GLU B 1 474 ? 12.117 0.329 -9.633 1 96.62 474 GLU B C 1
ATOM 8185 O O . GLU B 1 474 ? 12.164 -0.394 -10.633 1 96.62 474 GLU B O 1
ATOM 8190 N N . VAL B 1 475 ? 11.914 1.617 -9.672 1 97.06 475 VAL B N 1
ATOM 8191 C CA . VAL B 1 475 ? 11.664 2.264 -10.961 1 97.06 475 VAL B CA 1
ATOM 8192 C C . VAL B 1 475 ? 12.93 2.238 -11.805 1 97.06 475 VAL B C 1
ATOM 8194 O O . VAL B 1 475 ? 12.883 1.909 -12.992 1 97.06 475 VAL B O 1
ATOM 8197 N N . LEU B 1 476 ? 14.07 2.479 -11.242 1 96.5 476 LEU B N 1
ATOM 8198 C CA . LEU B 1 476 ? 15.352 2.574 -11.93 1 96.5 476 LEU B CA 1
ATOM 8199 C C . LEU B 1 476 ? 15.68 1.276 -12.664 1 96.5 476 LEU B C 1
ATOM 8201 O O . LEU B 1 476 ? 16.188 1.303 -13.781 1 96.5 476 LEU B O 1
ATOM 8205 N N . TYR B 1 477 ? 15.32 0.199 -12.039 1 95.31 477 TYR B N 1
ATOM 8206 C CA . TYR B 1 477 ? 15.914 -1.039 -12.523 1 95.31 477 TYR B CA 1
ATOM 8207 C C . TYR B 1 477 ? 14.859 -1.95 -13.141 1 95.31 477 TYR B C 1
ATOM 8209 O O . TYR B 1 477 ? 15.188 -3.002 -13.688 1 95.31 477 TYR B O 1
ATOM 8217 N N . THR B 1 478 ? 13.625 -1.559 -13.102 1 94 478 THR B N 1
ATOM 8218 C CA . THR B 1 478 ? 12.625 -2.537 -13.523 1 94 478 THR B CA 1
ATOM 8219 C C . THR B 1 478 ? 11.82 -2.012 -14.703 1 94 478 THR B C 1
ATOM 8221 O O . THR B 1 478 ? 11.109 -2.775 -15.367 1 94 478 THR B O 1
ATOM 8224 N N . VAL B 1 479 ? 11.922 -0.758 -15.008 1 92.75 479 VAL B N 1
ATOM 8225 C CA . VAL B 1 479 ? 11.094 -0.17 -16.062 1 92.75 479 VAL B CA 1
ATOM 8226 C C . VAL B 1 479 ? 11.398 -0.845 -17.391 1 92.75 479 VAL B C 1
ATOM 8228 O O . VAL B 1 479 ? 12.508 -1.331 -17.609 1 92.75 479 VAL B O 1
ATOM 8231 N N . ARG B 1 480 ? 10.398 -0.929 -18.219 1 91.5 480 ARG B N 1
ATOM 8232 C CA . ARG B 1 480 ? 10.523 -1.397 -19.594 1 91.5 480 ARG B CA 1
ATOM 8233 C C . ARG B 1 480 ? 10.305 -0.256 -20.578 1 91.5 480 ARG B C 1
ATOM 8235 O O . ARG B 1 480 ? 9.633 0.726 -20.266 1 91.5 480 ARG B O 1
ATOM 8242 N N . ASN B 1 481 ? 10.867 -0.366 -21.766 1 87.88 481 ASN B N 1
ATOM 8243 C CA . ASN B 1 481 ? 10.75 0.681 -22.781 1 87.88 481 ASN B CA 1
ATOM 8244 C C . ASN B 1 481 ? 11.18 2.039 -22.234 1 87.88 481 ASN B C 1
ATOM 8246 O O . ASN B 1 481 ? 10.445 3.025 -22.359 1 87.88 481 ASN B O 1
ATOM 8250 N N . GLN B 1 482 ? 12.18 2.008 -21.422 1 84.31 482 GLN B N 1
ATOM 8251 C CA . GLN B 1 482 ? 12.883 3.162 -20.859 1 84.31 482 GLN B CA 1
ATOM 8252 C C . GLN B 1 482 ? 12.188 3.686 -19.609 1 84.31 482 GLN B C 1
ATOM 8254 O O . GLN B 1 482 ? 12.828 3.924 -18.594 1 84.31 482 GLN B O 1
ATOM 8259 N N . SER B 1 483 ? 10.75 3.773 -19.766 1 89 483 SER B N 1
ATOM 8260 C CA . SER B 1 483 ? 10.156 4.465 -18.625 1 89 483 SER B CA 1
ATOM 8261 C C . SER B 1 483 ? 8.844 3.803 -18.203 1 89 483 SER B C 1
ATOM 8263 O O . SER B 1 483 ? 8.156 4.301 -17.312 1 89 483 SER B O 1
ATOM 8265 N N . ASP B 1 484 ? 8.523 2.645 -18.734 1 92.88 484 ASP B N 1
ATOM 8266 C CA . ASP B 1 484 ? 7.238 2.023 -18.438 1 92.88 484 ASP B CA 1
ATOM 8267 C C . ASP B 1 484 ? 7.293 1.216 -17.156 1 92.88 484 ASP B C 1
ATOM 8269 O O . ASP B 1 484 ? 8.031 0.232 -17.062 1 92.88 484 ASP B O 1
ATOM 8273 N N . ILE B 1 485 ? 6.516 1.65 -16.203 1 95.56 485 ILE B N 1
ATOM 8274 C CA . ILE B 1 485 ? 6.391 0.895 -14.969 1 95.56 485 ILE B CA 1
ATOM 8275 C C . ILE B 1 485 ? 5.34 -0.2 -15.133 1 95.56 485 ILE B C 1
ATOM 8277 O O . ILE B 1 485 ? 4.312 -0.19 -14.453 1 95.56 485 ILE B O 1
ATOM 8281 N N . TRP B 1 486 ? 5.613 -1.179 -15.852 1 94.38 486 TRP B N 1
ATOM 8282 C CA . TRP B 1 486 ? 4.695 -2.164 -16.406 1 94.38 486 TRP B CA 1
ATOM 8283 C C . TRP B 1 486 ? 3.965 -2.92 -15.305 1 94.38 486 TRP B C 1
ATOM 8285 O O . TRP B 1 486 ? 2.773 -3.211 -15.43 1 94.38 486 TRP B O 1
ATOM 8295 N N . HIS B 1 487 ? 4.633 -3.188 -14.203 1 96.56 487 HIS B N 1
ATOM 8296 C CA . HIS B 1 487 ? 4.121 -4.094 -13.18 1 96.56 487 HIS B CA 1
ATOM 8297 C C . HIS B 1 487 ? 3.131 -3.383 -12.266 1 96.56 487 HIS B C 1
ATOM 8299 O O . HIS B 1 487 ? 2.504 -4.016 -11.414 1 96.56 487 HIS B O 1
ATOM 8305 N N . ARG B 1 488 ? 2.947 -2.086 -12.43 1 96.25 488 ARG B N 1
ATOM 8306 C CA . ARG B 1 488 ? 2 -1.351 -11.594 1 96.25 488 ARG B CA 1
ATOM 8307 C C . ARG B 1 488 ? 0.869 -0.767 -12.438 1 96.25 488 ARG B C 1
ATOM 8309 O O . ARG B 1 488 ? 0.028 -0.026 -11.922 1 96.25 488 ARG B O 1
ATOM 8316 N N . ARG B 1 489 ? 0.786 -1.119 -13.703 1 94.06 489 ARG B N 1
ATOM 8317 C CA . ARG B 1 489 ? -0.271 -0.628 -14.586 1 94.06 489 ARG B CA 1
ATOM 8318 C C . ARG B 1 489 ? -1.536 -1.468 -14.438 1 94.06 489 ARG B C 1
ATOM 8320 O O . ARG B 1 489 ? -1.472 -2.697 -14.414 1 94.06 489 ARG B O 1
ATOM 8327 N N . GLU B 1 490 ? -2.631 -0.776 -14.328 1 93.94 490 GLU B N 1
ATOM 8328 C CA . GLU B 1 490 ? -3.91 -1.468 -14.195 1 93.94 490 GLU B CA 1
ATOM 8329 C C . GLU B 1 490 ? -4.445 -1.896 -15.562 1 93.94 490 GLU B C 1
ATOM 8331 O O . GLU B 1 490 ? -4.316 -1.159 -16.547 1 93.94 490 GLU B O 1
ATOM 8336 N N . ALA B 1 491 ? -5.105 -3.039 -15.578 1 94.06 491 ALA B N 1
ATOM 8337 C CA . ALA B 1 491 ? -5.703 -3.539 -16.812 1 94.06 491 ALA B CA 1
ATOM 8338 C C . ALA B 1 491 ? -6.781 -2.588 -17.328 1 94.06 491 ALA B C 1
ATOM 8340 O O . ALA B 1 491 ? -7.035 -2.523 -18.531 1 94.06 491 ALA B O 1
ATOM 8341 N N . ARG B 1 492 ? -7.375 -1.848 -16.453 1 93.31 492 ARG B N 1
ATOM 8342 C CA . ARG B 1 492 ? -8.5 -1.001 -16.844 1 93.31 492 ARG B CA 1
ATOM 8343 C C . ARG B 1 492 ? -8.047 0.118 -17.781 1 93.31 492 ARG B C 1
ATOM 8345 O O . ARG B 1 492 ? -8.867 0.724 -18.469 1 93.31 492 ARG B O 1
ATOM 8352 N N . GLU B 1 493 ? -6.754 0.436 -17.812 1 90.12 493 GLU B N 1
ATOM 8353 C CA . GLU B 1 493 ? -6.234 1.461 -18.719 1 90.12 493 GLU B CA 1
ATOM 8354 C C . GLU B 1 493 ? -6.453 1.072 -20.172 1 90.12 493 GLU B C 1
ATOM 8356 O O . GLU B 1 493 ? -6.473 1.935 -21.062 1 90.12 493 GLU B O 1
ATOM 8361 N N . LYS B 1 494 ? -6.652 -0.233 -20.391 1 92.5 494 LYS B N 1
ATOM 8362 C CA . LYS B 1 494 ? -6.781 -0.737 -21.75 1 92.5 494 LYS B CA 1
ATOM 8363 C C . LYS B 1 494 ? -8.234 -1.062 -22.078 1 92.5 494 LYS B C 1
ATOM 8365 O O . LYS B 1 494 ? -8.516 -1.73 -23.078 1 92.5 494 LYS B O 1
ATOM 8370 N N . MET B 1 495 ? -9.078 -0.667 -21.219 1 94.62 495 MET B N 1
ATOM 8371 C CA . MET B 1 495 ? -10.5 -0.938 -21.406 1 94.62 495 MET B CA 1
ATOM 8372 C C . MET B 1 495 ? -11.312 0.354 -21.359 1 94.62 495 MET B C 1
ATOM 8374 O O . MET B 1 495 ? -10.844 1.361 -20.812 1 94.62 495 MET B O 1
ATOM 8378 N N . SER B 1 496 ? -12.523 0.217 -21.922 1 94.62 496 SER B N 1
ATOM 8379 C CA . SER B 1 496 ? -13.461 1.311 -21.703 1 94.62 496 SER B CA 1
ATOM 8380 C C . SER B 1 496 ? -13.945 1.35 -20.25 1 94.62 496 SER B C 1
ATOM 8382 O O . SER B 1 496 ? -13.906 0.334 -19.562 1 94.62 496 SER B O 1
ATOM 8384 N N . TRP B 1 497 ? -14.305 2.514 -19.844 1 92.81 497 TRP B N 1
ATOM 8385 C CA . TRP B 1 497 ? -14.781 2.68 -18.469 1 92.81 497 TRP B CA 1
ATOM 8386 C C . TRP B 1 497 ? -15.961 1.762 -18.188 1 92.81 497 TRP B C 1
ATOM 8388 O O . TRP B 1 497 ? -16.047 1.149 -17.125 1 92.81 497 TRP B O 1
ATOM 8398 N N . ILE B 1 498 ? -16.875 1.604 -19.078 1 95.19 498 ILE B N 1
ATOM 8399 C CA . ILE B 1 498 ? -18.094 0.823 -18.906 1 95.19 498 ILE B CA 1
ATOM 8400 C C . ILE B 1 498 ? -17.75 -0.654 -18.75 1 95.19 498 ILE B C 1
ATOM 8402 O O . ILE B 1 498 ? -18.375 -1.367 -17.969 1 95.19 498 ILE B O 1
ATOM 8406 N N . LYS B 1 499 ? -16.734 -1.136 -19.453 1 96.19 499 LYS B N 1
ATOM 8407 C CA . LYS B 1 499 ? -16.297 -2.518 -19.312 1 96.19 499 LYS B CA 1
ATOM 8408 C C . LYS B 1 499 ? -15.516 -2.721 -18.016 1 96.19 499 LYS B C 1
ATOM 8410 O O . LYS B 1 499 ? -15.734 -3.705 -17.312 1 96.19 499 LYS B O 1
ATOM 8415 N N . ALA B 1 500 ? -14.633 -1.719 -17.703 1 95.5 500 ALA B N 1
ATOM 8416 C CA . ALA B 1 500 ? -13.781 -1.821 -16.531 1 95.5 500 ALA B CA 1
ATOM 8417 C C . ALA B 1 500 ? -14.617 -1.873 -15.25 1 95.5 500 ALA B C 1
ATOM 8419 O O . ALA B 1 500 ? -14.211 -2.486 -14.258 1 95.5 500 ALA B O 1
ATOM 8420 N N . THR B 1 501 ? -15.812 -1.289 -15.281 1 94.38 501 THR B N 1
ATOM 8421 C CA . THR B 1 501 ? -16.672 -1.236 -14.102 1 94.38 501 THR B CA 1
ATOM 8422 C C . THR B 1 501 ? -17.781 -2.281 -14.195 1 94.38 501 THR B C 1
ATOM 8424 O O . THR B 1 501 ? -18.562 -2.441 -13.258 1 94.38 501 THR B O 1
ATOM 8427 N N . ASN B 1 502 ? -17.906 -2.943 -15.281 1 95 502 ASN B N 1
ATOM 8428 C CA . ASN B 1 502 ? -18.922 -3.949 -15.57 1 95 502 ASN B CA 1
ATOM 8429 C C . ASN B 1 502 ? -20.328 -3.334 -15.625 1 95 502 ASN B C 1
ATOM 8431 O O . ASN B 1 502 ? -21.328 -4.027 -15.43 1 95 502 ASN B O 1
ATOM 8435 N N . TRP B 1 503 ? -20.391 -2.07 -15.852 1 93.81 503 TRP B N 1
ATOM 8436 C CA . TRP B 1 503 ? -21.688 -1.425 -15.922 1 93.81 503 TRP B CA 1
ATOM 8437 C C . TRP B 1 503 ? -22.469 -1.9 -17.156 1 93.81 503 TRP B C 1
ATOM 8439 O O . TRP B 1 503 ? -23.703 -1.903 -17.156 1 93.81 503 TRP B O 1
ATOM 8449 N N . ASP B 1 504 ? -21.734 -2.289 -18.203 1 95.75 504 ASP B N 1
ATOM 8450 C CA . ASP B 1 504 ? -22.422 -2.861 -19.359 1 95.75 504 ASP B CA 1
ATOM 8451 C C . ASP B 1 504 ? -23.156 -4.141 -18.984 1 95.75 504 ASP B C 1
ATOM 8453 O O . ASP B 1 504 ? -24.328 -4.32 -19.344 1 95.75 504 ASP B O 1
ATOM 8457 N N . VAL B 1 505 ? -22.547 -4.953 -18.156 1 95.94 505 VAL B N 1
ATOM 8458 C CA . VAL B 1 505 ? -23.125 -6.219 -17.719 1 95.94 505 VAL B CA 1
ATOM 8459 C C . VAL B 1 505 ? -24.234 -5.957 -16.703 1 95.94 505 VAL B C 1
ATOM 8461 O O . VAL B 1 505 ? -25.312 -6.543 -16.797 1 95.94 505 VAL B O 1
ATOM 8464 N N . ASP B 1 506 ? -24.047 -5.082 -15.797 1 95 506 ASP B N 1
ATOM 8465 C CA . ASP B 1 506 ? -25.016 -4.801 -14.734 1 95 506 ASP B CA 1
ATOM 8466 C C . ASP B 1 506 ? -26.266 -4.129 -15.289 1 95 506 ASP B C 1
ATOM 8468 O O . ASP B 1 506 ? -27.375 -4.434 -14.859 1 95 506 ASP B O 1
ATOM 8472 N N . LEU B 1 507 ? -26.109 -3.242 -16.156 1 93.94 507 LEU B N 1
ATOM 8473 C CA . LEU B 1 507 ? -27.234 -2.549 -16.766 1 93.94 507 LEU B CA 1
ATOM 8474 C C . LEU B 1 507 ? -28.141 -3.523 -17.516 1 93.94 507 LEU B C 1
ATOM 8476 O O . LEU B 1 507 ? -29.359 -3.455 -17.422 1 93.94 507 LEU B O 1
ATOM 8480 N N . VAL B 1 508 ? -27.5 -4.391 -18.25 1 95.12 508 VAL B N 1
ATOM 8481 C CA . VAL B 1 508 ? -28.266 -5.383 -19 1 95.12 508 VAL B CA 1
ATOM 8482 C C . VAL B 1 508 ? -29 -6.301 -18.016 1 95.12 508 VAL B C 1
ATOM 8484 O O . VAL B 1 508 ? -30.172 -6.625 -18.234 1 95.12 508 VAL B O 1
ATOM 8487 N N . ALA B 1 509 ? -28.312 -6.723 -17.031 1 95.38 509 ALA B N 1
ATOM 8488 C CA . ALA B 1 509 ? -28.938 -7.559 -16 1 95.38 509 ALA B CA 1
ATOM 8489 C C . ALA B 1 509 ? -30.125 -6.836 -15.359 1 95.38 509 ALA B C 1
ATOM 8491 O O . ALA B 1 509 ? -31.172 -7.43 -15.148 1 95.38 509 ALA B O 1
ATOM 8492 N N . MET B 1 510 ? -29.953 -5.59 -15.086 1 93.5 510 MET B N 1
ATOM 8493 C CA . MET B 1 510 ? -31.016 -4.797 -14.453 1 93.5 510 MET B CA 1
ATOM 8494 C C . MET B 1 510 ? -32.219 -4.652 -15.383 1 93.5 510 MET B C 1
ATOM 8496 O O . MET B 1 510 ? -33.344 -4.828 -14.961 1 93.5 510 MET B O 1
ATOM 8500 N N . VAL B 1 511 ? -31.953 -4.367 -16.594 1 93.25 511 VAL B N 1
ATOM 8501 C CA . VAL B 1 511 ? -33.031 -4.207 -17.578 1 93.25 511 VAL B CA 1
ATOM 8502 C C . VAL B 1 511 ? -33.781 -5.527 -17.75 1 93.25 511 VAL B C 1
ATOM 8504 O O . VAL B 1 511 ? -35 -5.551 -17.828 1 93.25 511 VAL B O 1
ATOM 8507 N N . THR B 1 512 ? -33.031 -6.566 -17.797 1 93.62 512 THR B N 1
ATOM 8508 C CA . THR B 1 512 ? -33.625 -7.887 -17.938 1 93.62 512 THR B CA 1
ATOM 8509 C C . THR B 1 512 ? -34.5 -8.211 -16.719 1 93.62 512 THR B C 1
ATOM 8511 O O . THR B 1 512 ? -35.625 -8.688 -16.875 1 93.62 512 THR B O 1
ATOM 8514 N N . ALA B 1 513 ? -33.969 -7.941 -15.633 1 93.38 513 ALA B N 1
ATOM 8515 C CA . ALA B 1 513 ? -34.719 -8.18 -14.398 1 93.38 513 ALA B CA 1
ATOM 8516 C C . ALA B 1 513 ? -35.969 -7.332 -14.352 1 93.38 513 ALA B C 1
ATOM 8518 O O . ALA B 1 513 ? -37.031 -7.816 -13.984 1 93.38 513 ALA B O 1
ATOM 8519 N N . PHE B 1 514 ? -35.844 -6.133 -14.742 1 92.56 514 PHE B N 1
ATOM 8520 C CA . PHE B 1 514 ? -36.969 -5.215 -14.75 1 92.56 514 PHE B CA 1
ATOM 8521 C C . PHE B 1 514 ? -38.031 -5.684 -15.734 1 92.56 514 PHE B C 1
ATOM 8523 O O . PHE B 1 514 ? -39.25 -5.617 -15.438 1 92.56 514 PHE B O 1
ATOM 8530 N N . THR B 1 515 ? -37.656 -6.137 -16.812 1 93.31 515 THR B N 1
ATOM 8531 C CA . THR B 1 515 ? -38.562 -6.621 -17.828 1 93.31 515 THR B CA 1
ATOM 8532 C C . THR B 1 515 ? -39.312 -7.863 -17.328 1 93.31 515 THR B C 1
ATOM 8534 O O . THR B 1 515 ? -40.5 -8.008 -17.562 1 93.31 515 THR B O 1
ATOM 8537 N N . ILE B 1 516 ? -38.594 -8.641 -16.641 1 93.25 516 ILE B N 1
ATOM 8538 C CA . ILE B 1 516 ? -39.188 -9.844 -16.078 1 93.25 516 ILE B CA 1
ATOM 8539 C C . ILE B 1 516 ? -40.188 -9.469 -15.008 1 93.25 516 ILE B C 1
ATOM 8541 O O . ILE B 1 516 ? -41.312 -9.984 -14.984 1 93.25 516 ILE B O 1
ATOM 8545 N N . ILE B 1 517 ? -39.844 -8.586 -14.234 1 92.88 517 ILE B N 1
ATOM 8546 C CA . ILE B 1 517 ? -40.719 -8.148 -13.148 1 92.88 517 ILE B CA 1
ATOM 8547 C C . ILE B 1 517 ? -41.969 -7.508 -13.727 1 92.88 517 ILE B C 1
ATOM 8549 O O . ILE B 1 517 ? -43.094 -7.812 -13.297 1 92.88 517 ILE B O 1
ATOM 8553 N N . ILE B 1 518 ? -41.781 -6.727 -14.688 1 92.88 518 ILE B N 1
ATOM 8554 C CA . ILE B 1 518 ? -42.938 -6.07 -15.336 1 92.88 518 ILE B CA 1
ATOM 8555 C C . ILE B 1 518 ? -43.812 -7.121 -15.984 1 92.88 518 ILE B C 1
ATOM 8557 O O . ILE B 1 518 ? -45.062 -7.043 -15.875 1 92.88 518 ILE B O 1
ATOM 8561 N N . SER B 1 519 ? -43.281 -8.078 -16.547 1 93.06 519 SER B N 1
ATOM 8562 C CA . SER B 1 519 ? -44.031 -9.133 -17.203 1 93.06 519 SER B CA 1
ATOM 8563 C C . SER B 1 519 ? -44.812 -9.969 -16.203 1 93.06 519 SER B C 1
ATOM 8565 O O . SER B 1 519 ? -46 -10.289 -16.438 1 93.06 519 SER B O 1
ATOM 8567 N N . VAL B 1 520 ? -44.156 -10.242 -15.18 1 92.62 520 VAL B N 1
ATOM 8568 C CA . VAL B 1 520 ? -44.812 -11.016 -14.133 1 92.62 520 VAL B CA 1
ATOM 8569 C C . VAL B 1 520 ? -45.938 -10.203 -13.523 1 92.62 520 VAL B C 1
ATOM 8571 O O . VAL B 1 520 ? -47.031 -10.727 -13.289 1 92.62 520 VAL B O 1
ATOM 8574 N N . CYS B 1 521 ? -45.688 -8.953 -13.305 1 92.38 521 CYS B N 1
ATOM 8575 C CA . CYS B 1 521 ? -46.719 -8.07 -12.75 1 92.38 521 CYS B CA 1
ATOM 8576 C C . CYS B 1 521 ? -47.906 -7.941 -13.711 1 92.38 521 CYS B C 1
ATOM 8578 O O . CYS B 1 521 ? -49.062 -7.984 -13.289 1 92.38 521 CYS B O 1
ATOM 8580 N N . LYS B 1 522 ? -47.625 -7.879 -14.922 1 91.69 522 LYS B N 1
ATOM 8581 C CA . LYS B 1 522 ? -48.688 -7.77 -15.93 1 91.69 522 LYS B CA 1
ATOM 8582 C C . LYS B 1 522 ? -49.531 -9.039 -15.984 1 91.69 522 LYS B C 1
ATOM 8584 O O . LYS B 1 522 ? -50.75 -8.977 -16.062 1 91.69 522 LYS B O 1
ATOM 8589 N N . VAL B 1 523 ? -48.906 -10.141 -15.852 1 92.06 523 VAL B N 1
ATOM 8590 C CA . VAL B 1 523 ? -49.594 -11.43 -15.898 1 92.06 523 VAL B CA 1
ATOM 8591 C C . VAL B 1 523 ? -50.438 -11.609 -14.641 1 92.06 523 VAL B C 1
ATOM 8593 O O . VAL B 1 523 ? -51.562 -12.055 -14.711 1 92.06 523 VAL B O 1
ATOM 8596 N N . THR B 1 524 ? -49.844 -11.258 -13.578 1 91.19 524 THR B N 1
ATOM 8597 C CA . THR B 1 524 ? -50.562 -11.352 -12.312 1 91.19 524 THR B CA 1
ATOM 8598 C C . THR B 1 524 ? -51.781 -10.422 -12.312 1 91.19 524 THR B C 1
ATOM 8600 O O . THR B 1 524 ? -52.844 -10.805 -11.867 1 91.19 524 THR B O 1
ATOM 8603 N N . PHE B 1 525 ? -51.531 -9.289 -12.867 1 90.94 525 PHE B N 1
ATOM 8604 C CA . PHE B 1 525 ? -52.594 -8.32 -12.945 1 90.94 525 PHE B CA 1
ATOM 8605 C C . PHE B 1 525 ? -53.688 -8.805 -13.883 1 90.94 525 PHE B C 1
ATOM 8607 O O . PHE B 1 525 ? -54.906 -8.664 -13.586 1 90.94 525 PHE B O 1
ATOM 8614 N N . ARG B 1 526 ? -53.406 -9.414 -14.93 1 89.88 526 ARG B N 1
ATOM 8615 C CA . ARG B 1 526 ? -54.375 -9.969 -15.875 1 89.88 526 ARG B CA 1
ATOM 8616 C C . ARG B 1 526 ? -55.156 -11.117 -15.258 1 89.88 526 ARG B C 1
ATOM 8618 O O . ARG B 1 526 ? -56.375 -11.227 -15.445 1 89.88 526 ARG B O 1
ATOM 8625 N N . PHE B 1 527 ? -54.469 -11.875 -14.5 1 90.31 527 PHE B N 1
ATOM 8626 C CA . PHE B 1 527 ? -55.094 -13 -13.828 1 90.31 527 PHE B CA 1
ATOM 8627 C C . PHE B 1 527 ? -56.062 -12.516 -12.742 1 90.31 527 PHE B C 1
ATOM 8629 O O . PHE B 1 527 ? -57.156 -13.031 -12.609 1 90.31 527 PHE B O 1
ATOM 8636 N N . LEU B 1 528 ? -55.625 -11.539 -12.039 1 89.31 528 LEU B N 1
ATOM 8637 C CA . LEU B 1 528 ? -56.469 -10.977 -10.992 1 89.31 528 LEU B CA 1
ATOM 8638 C C . LEU B 1 528 ? -57.688 -10.281 -11.586 1 89.31 528 LEU B C 1
ATOM 8640 O O . LEU B 1 528 ? -58.781 -10.391 -11.055 1 89.31 528 LEU B O 1
ATOM 8644 N N . LYS B 1 529 ? -57.5 -9.633 -12.664 1 87.25 529 LYS B N 1
ATOM 8645 C CA . LYS B 1 529 ? -58.625 -8.977 -13.352 1 87.25 529 LYS B CA 1
ATOM 8646 C C . LYS B 1 529 ? -59.625 -10 -13.875 1 87.25 529 LYS B C 1
ATOM 8648 O O . LYS B 1 529 ? -60.812 -9.812 -13.758 1 87.25 529 LYS B O 1
ATOM 8653 N N . ARG B 1 530 ? -59.156 -11.078 -14.297 1 86 530 ARG B N 1
ATOM 8654 C CA . ARG B 1 530 ? -60.031 -12.133 -14.812 1 86 530 ARG B CA 1
ATOM 8655 C C . ARG B 1 530 ? -60.75 -12.836 -13.68 1 86 530 ARG B C 1
ATOM 8657 O O . ARG B 1 530 ? -61.938 -13.164 -13.805 1 86 530 ARG B O 1
ATOM 8664 N N . ALA B 1 531 ? -60.125 -12.938 -12.609 1 85.31 531 ALA B N 1
ATOM 8665 C CA . ALA B 1 531 ? -60.719 -13.602 -11.461 1 85.31 531 ALA B CA 1
ATOM 8666 C C . ALA B 1 531 ? -61.781 -12.711 -10.789 1 85.31 531 ALA B C 1
ATOM 8668 O O . ALA B 1 531 ? -62.812 -13.203 -10.32 1 85.31 531 ALA B O 1
ATOM 8669 N N . LEU B 1 532 ? -61.625 -11.469 -10.867 1 81.38 532 LEU B N 1
ATOM 8670 C CA . LEU B 1 532 ? -62.531 -10.523 -10.242 1 81.38 532 LEU B CA 1
ATOM 8671 C C . LEU B 1 532 ? -63.719 -10.227 -11.156 1 81.38 532 LEU B C 1
ATOM 8673 O O . LEU B 1 532 ? -64.875 -10.047 -10.688 1 81.38 532 LEU B O 1
ATOM 8677 N N . VAL B 1 533 ? -63.531 -10.242 -12.352 1 78.5 533 VAL B N 1
ATOM 8678 C CA . VAL B 1 533 ? -64.625 -9.984 -13.281 1 78.5 533 VAL B CA 1
ATOM 8679 C C . VAL B 1 533 ? -65.5 -11.227 -13.398 1 78.5 533 VAL B C 1
ATOM 8681 O O . VAL B 1 533 ? -66.688 -11.125 -13.531 1 78.5 533 VAL B O 1
ATOM 8684 N N . SER B 1 534 ? -65.062 -12.398 -13.258 1 67.38 534 SER B N 1
ATOM 8685 C CA . SER B 1 534 ? -65.875 -13.609 -13.328 1 67.38 534 SER B CA 1
ATOM 8686 C C . SER B 1 534 ? -66.75 -13.734 -12.102 1 67.38 534 SER B C 1
ATOM 8688 O O . SER B 1 534 ? -67.875 -14.289 -12.188 1 67.38 534 SER B O 1
ATOM 8690 N N . GLN B 1 535 ? -66.5 -13.219 -11.039 1 59.12 535 GLN B N 1
ATOM 8691 C CA . GLN B 1 535 ? -67.375 -13.297 -9.883 1 59.12 535 GLN B CA 1
ATOM 8692 C C . GLN B 1 535 ? -68.562 -12.312 -10.016 1 59.12 535 GLN B C 1
ATOM 8694 O O . GLN B 1 535 ? -69.625 -12.523 -9.445 1 59.12 535 GLN B O 1
ATOM 8699 N N . LYS B 1 536 ? -68.438 -11.336 -10.773 1 55.56 536 LYS B N 1
ATOM 8700 C CA . LYS B 1 536 ? -69.562 -10.438 -10.906 1 55.56 536 LYS B CA 1
ATOM 8701 C C . LYS B 1 536 ? -70.625 -11.031 -11.82 1 55.56 536 LYS B C 1
ATOM 8703 O O . LYS B 1 536 ? -71.812 -10.773 -11.641 1 55.56 536 LYS B O 1
ATOM 8708 N N . TRP B 1 537 ? -70.375 -11.812 -12.789 1 50.12 537 TRP B N 1
ATOM 8709 C CA . TRP B 1 537 ? -71.438 -12.375 -13.648 1 50.12 537 TRP B CA 1
ATOM 8710 C C . TRP B 1 537 ? -72.125 -13.578 -12.984 1 50.12 537 TRP B C 1
ATOM 8712 O O . TRP B 1 537 ? -73.188 -14.023 -13.43 1 50.12 537 TRP B O 1
ATOM 8722 N N . LYS B 1 538 ? -71.562 -14.148 -12.016 1 47.91 538 LYS B N 1
ATOM 8723 C CA . LYS B 1 538 ? -72.375 -15.242 -11.438 1 47.91 538 LYS B CA 1
ATOM 8724 C C . LYS B 1 538 ? -73.375 -14.703 -10.469 1 47.91 538 LYS B C 1
ATOM 8726 O O . LYS B 1 538 ? -74.188 -15.469 -9.945 1 47.91 538 LYS B O 1
ATOM 8731 N N . VAL B 1 539 ? -73.25 -13.492 -10.055 1 48.16 539 VAL B N 1
ATOM 8732 C CA . VAL B 1 539 ? -74.312 -13.008 -9.156 1 48.16 539 VAL B CA 1
ATOM 8733 C C . VAL B 1 539 ? -75.438 -12.453 -9.977 1 48.16 539 VAL B C 1
ATOM 8735 O O . VAL B 1 539 ? -76.5 -12.094 -9.422 1 48.16 539 VAL B O 1
ATOM 8738 N N . GLU B 1 540 ? -75.5 -12.484 -11.375 1 37.56 540 GLU B N 1
ATOM 8739 C CA . GLU B 1 540 ? -76.812 -12.328 -11.969 1 37.56 540 GLU B CA 1
ATOM 8740 C C . GLU B 1 540 ? -77.438 -13.68 -12.266 1 37.56 540 GLU B C 1
ATOM 8742 O O . GLU B 1 540 ? -76.75 -14.602 -12.734 1 37.56 540 GLU B O 1
#

Foldseek 3Di:
DPPPPPPPPPPPPPVPPDDDDDDDDDDDAFEEEEEDADDPLLQPVLVVLLLLLSLVVPHAAEYEYADVCQVSCVVSPPSYHYDHLYHDFFPQHRLQCADLVDRLDLSNLVSLLRSLLGPQLSSLVSLLVVCVVRVHQEYEYEPSNVSNLLSCVVVLHAYAYEYADDQAPQQDDPQADHLFQDLAGGCPPPDPVRSCCCPPPVVVSSCVSNVSSVVSNVVSCVVVVRPDDPPNCSCPQHAYEHADDPLQHPDDHGALRYHDLHDADDPDFDAFDPVVVVLLVVWQAEEEEDADDSDADALVLQQLLVQLVVQCCVVPLTQAYEYQAAPVRCVSYDQWHAYPVRDIDGVVCLDVCVPVRYYYHPDGGLLNLLLRNRYAEYEYQARSNNVLSNLLNLHAYEHEHRGGNSSNSQVSNVVLVRYDYADSVPHHNVVSNVRSNCRSPVVVCRNVVSSVVSNVVSNVSNVSSVVVSVVVVLQSPPAPPSHRPPVRDDPCVVDDPCVVVVVVVVVVVVVVVVVVVVVVVVVVVVVVVVVVVVVVVVVD/DPPPPPPPPPPPPPVPPDDDDDDDDDDDAFEEEEEDADDPLLQPVLVVLLLLLSLVVPYAAEYEYADVCQVSCVVSPPSYHYDHLYHDFFPQHRLQCADLVDRLDLSNLVSLLRSLLGPLLSVLVSLLVVCVVRVHQEYEYEPSNVSNLLSCVVVLHAYAYEEADDDAPQQDDPQADDLFQDLAGGCPPPDPVVSCCCPPPVVVSSCVSNVSSVVSNVVSCVVVVRPDDPPNCSCPQHAYEHADDPLQHPDDHGALRYHDLDDADDPDFDAFDPVVVVLLVVWQAEEEEDADDSDADALVLQQLLVQLVVQCCVVPLTQAYEYQAAPVRCVSYDQWHAYPVRDIDGVVCLDVCVPVRYHYHPDGGLLNLLLRNRYAEYEYQARSNNVLSNLLNLHAYEHEHRGGNSSNSQVSNVVLVRYHYADSVPHHNVVSNVRSNCRSPVVVCRNVVSSVVSNVVSNVSNVSSVVVSVVVVLQSPPAPPSHRPPVRHDPCVVDDPCVVVVVVVVVVVVVVVVVVVVVVVVVVVVVVVVVVVVVVVVVD

Solvent-accessible surface area (backbone atoms only — not comparable to full-atom values): 57318 Å² total; per-residue (Å²): 132,82,81,77,78,76,77,78,75,76,75,76,69,70,71,69,73,52,67,37,61,80,76,77,80,85,77,78,69,47,31,38,39,38,36,46,77,60,70,60,65,76,66,44,51,52,56,49,55,26,40,44,54,40,22,76,73,55,29,50,31,30,38,42,25,29,51,88,55,47,70,73,38,57,83,47,51,81,54,30,45,66,43,74,69,42,73,79,83,49,92,64,52,76,64,47,59,52,40,68,87,40,79,80,36,67,63,27,38,50,35,48,26,48,42,46,72,60,42,40,67,60,47,22,53,45,42,40,50,51,39,63,74,60,60,48,50,33,41,36,26,27,73,83,35,58,34,50,50,53,32,31,56,75,68,49,32,26,51,34,33,37,38,71,61,83,79,50,78,54,55,53,51,70,39,46,49,58,59,80,74,42,49,53,53,44,48,79,84,53,51,71,68,54,52,41,41,44,62,72,46,48,43,56,49,50,52,59,60,42,43,61,36,54,50,42,52,52,49,57,30,55,73,71,68,45,77,86,66,55,80,87,47,71,61,58,77,30,41,36,39,23,52,32,38,64,47,47,45,83,31,55,43,31,25,56,40,56,41,69,34,15,41,54,67,70,77,64,39,53,37,67,52,69,70,57,46,51,52,50,71,76,33,69,34,26,35,38,34,42,50,72,88,78,52,73,70,49,45,70,53,36,41,32,52,51,35,21,50,51,43,41,44,75,71,58,66,34,59,29,35,45,34,42,45,39,76,80,63,52,72,32,50,51,69,56,44,65,36,94,85,69,50,72,46,49,41,65,45,39,70,72,50,74,40,84,43,42,41,69,31,64,70,67,50,59,63,38,50,39,61,34,89,30,35,57,34,36,37,30,28,32,46,67,59,60,47,47,47,28,34,47,46,54,30,37,37,43,22,51,39,61,50,62,64,10,32,27,36,31,46,31,32,25,72,56,41,36,32,45,68,55,50,73,91,71,63,42,41,68,61,51,32,50,51,50,48,51,65,62,61,28,85,80,42,51,41,61,59,38,28,55,20,47,18,47,43,41,50,64,35,30,60,25,39,58,53,47,36,50,54,53,50,44,54,68,55,32,36,42,92,69,33,36,47,68,43,43,51,45,63,51,80,80,42,54,70,49,63,31,59,36,47,62,50,49,50,50,52,49,52,52,50,49,51,48,50,51,50,50,50,51,50,51,50,52,52,50,52,51,57,55,55,56,57,58,59,70,75,103,132,83,79,77,80,77,78,76,76,76,72,74,70,69,71,69,73,53,66,39,63,78,76,75,82,86,77,77,68,47,32,37,39,38,37,47,77,61,74,60,66,76,66,44,51,52,56,49,55,26,39,45,56,40,22,74,72,56,30,50,30,32,38,42,26,30,50,88,57,48,68,74,37,56,83,46,51,80,56,31,43,67,44,73,71,40,71,78,83,48,90,64,51,76,64,46,59,51,40,69,87,41,80,80,37,67,60,28,38,51,34,48,26,48,41,46,72,59,40,40,67,61,48,24,52,46,42,42,51,50,40,63,74,60,59,48,50,30,40,37,26,27,73,84,35,59,34,51,50,52,31,32,55,74,68,51,32,25,52,34,34,38,36,70,60,82,79,51,77,55,53,52,51,71,37,48,48,59,58,79,74,41,49,52,53,46,48,81,83,53,50,71,68,55,51,41,42,44,62,72,47,48,44,56,49,52,53,60,60,43,42,60,35,53,51,38,51,50,49,57,29,55,74,71,68,45,76,85,69,54,82,87,47,70,63,58,78,29,42,37,39,22,52,32,40,66,47,47,44,84,31,54,44,31,26,58,41,56,42,69,33,15,42,53,68,70,75,64,40,54,35,66,53,70,71,56,46,51,52,50,70,76,33,70,33,26,36,39,34,40,48,70,87,78,51,74,69,49,44,68,54,36,42,32,52,52,33,21,48,52,43,40,42,76,71,57,64,36,59,29,36,44,33,42,47,38,75,80,63,53,72,33,50,51,69,58,46,68,38,96,86,69,52,72,46,50,42,66,44,38,70,71,50,73,39,85,45,42,42,70,29,63,68,67,48,60,63,38,50,39,61,35,88,28,35,58,33,36,36,29,29,30,48,67,60,60,48,46,48,27,35,47,48,55,31,37,36,44,22,50,38,60,50,61,63,10,33,27,36,28,45,32,32,26,73,58,41,37,32,45,68,55,48,74,90,71,64,42,43,67,62,50,33,50,51,51,49,50,64,62,61,28,87,80,41,52,42,61,58,38,28,54,19,47,17,49,43,42,49,62,34,31,60,25,38,59,54,46,36,48,53,53,50,46,54,69,57,33,37,43,92,68,34,36,48,66,44,41,51,46,65,53,80,79,42,54,71,49,63,30,59,37,47,60,48,48,52,52,51,49,52,50,50,50,51,49,50,52,50,51,50,50,51,51,48,51,51,50,51,51,59,57,55,56,58,58,62,66,74,104

Sequence (1080 aa):
MKAHTTLLLWSFISSALATVNPSQLALEPKTIHISSTAGGISHIAWTLEIGKVLAERGHNVSFLTTEPYFKFGTPYEPHIKTISMGPHISKIQFRDLFDTEDAFSTKVTSSYKQVIEDTYKRDYFAYKDIFLSSNTSIAICDQLSLPCFDAAKELNIPMIIHMTMSLSRDARAPFITFYHLTDQPTTLYQSFGQRFYERYILLPKFIYRYFPVAMAIKKARQEIDVQGFDPLARDSNVIKMINSFWGMESPRPVGPLVEYVGPIIGTSYDSLPSHLMQFMQQHQRVIYIAFGQMYTPNHQEFKVLLTSLLEAYEHGYFDGFIWSLSKSSRQGLPKQVETSSGKTYFVQELLDGSYTDLRFEPWSPQFAILDHDHCKLFISHGGASSIHESLYNGVPLLLHPFTSDQPANAHNIANAGVALVLDRKMHNVTDTFEKLRTILLDRDSAFASNMEGMQRLVQLKSKRKYYAADIVEEVLYTVRNQSDIWHRREAREKMSWIKATNWDVDLVAMVTAFTIIISVCKVTFRFLKRALVSQKWKVEMKAHTTLLLWSFISSALATVNPSQLALEPKTIHISSTAGGISHIAWTLEIGKVLAERGHNVSFLTTEPYFKFGTPYEPHIKTISMGPHISKIQFRDLFDTEDAFSTKVTSSYKQVIEDTYKRDYFAYKDIFLSSNTSIAICDQLSLPCFDAAKELNIPMIIHMTMSLSRDARAPFITFYHLTDQPTTLYQSFGQRFYERYILLPKFIYRYFPVAMAIKKARQEIDVQGFDPLARDSNVIKMINSFWGMESPRPVGPLVEYVGPIIGTSYDSLPSHLMQFMQQHQRVIYIAFGQMYTPNHQEFKVLLTSLLEAYEHGYFDGFIWSLSKSSRQGLPKQVETSSGKTYFVQELLDGSYTDLRFEPWSPQFAILDHDHCKLFISHGGASSIHESLYNGVPLLLHPFTSDQPANAHNIANAGVALVLDRKMHNVTDTFEKLRTILLDRDSAFASNMEGMQRLVQLKSKRKYYAADIVEEVLYTVRNQSDIWHRREAREKMSWIKATNWDVDLVAMVTAFTIIISVCKVTFRFLKRALVSQKWKVE

InterPro domains:
  IPR002213 UDP-glucuronosyl/UDP-glucosyltransferase [PF00201] (237-528)
  IPR002213 UDP-glucuronosyl/UDP-glucosyltransferase [cd03784] (37-474)
  IPR035595 UDP-glycosyltransferase family, conserved site [PS00375] (363-406)
  IPR050271 UDP-glycosyltransferase [PTHR48043] (42-514)